Protein AF-0000000083535293 (afdb_homodimer)

Secondary structure (DSSP, 8-state):
----------HHHHHHHHHHHHHTT-HHHHHHHHHHHHHH-TT-HHHHHHHHHHHHHTT-HHHHHHHHHHHHHH-TT-HHHHHHHHHHHHHTT-HHHHHHHHHHHHHH-TT-HHHHHHHHHHHHHTT-HHHHHHHHHHHHHH-TT-HHHHHHHHHHHHHTT-HHHHHHHHHHHHHH-TT-HHHHHHHHHHHHHTT-HHHHHHHHHHHHHH-TT-HHHHHHHHHHHHHTT-HHHHHHHHHHHHHH-TT-HHHHHHHHHHHHHTT-HHHHHHHHHHHHHH-S--HHHHHHHHHHHHHHT-HHHHHHHHHHHHHH-TT-HHHHHHHHHHHHHTT-HHHHHHHHHHHHHH-TT-HHHHHHHHHHHHHTT-HHHHHHHHHHHHHH-TT-HHHHHHHHHHHHHTT-HHHHHHHHHHHHHH-TT-HHHHHHHHHHHHHTT-HHHHHHHHHHHHHH-S--HHHHHHHHHHHHHTT--TTHHHHHHHHHHHHHHHHHTTPPPSS-GGGGGGTT--HHHHHHHHHHHHHHHHT-/----------HHHHHHHHHHHHHTT-HHHHHHHHHHHHHH-TT-HHHHHHHHHHHHHTT-HHHHHHHHHHHHHH-TT-HHHHHHHHHHHHHTT-HHHHHHHHHHHHHH-TT-HHHHHHHHHHHHHTT-HHHHHHHHHHHHHH-TT-HHHHHHHHHHHHHTT-HHHHHHHHHHHHHH-TT-HHHHHHHHHHHHHTT-HHHHHHHHHHHHHH-TT-HHHHHHHHHHHHHTT-HHHHHHHHHHHHHH-TT-HHHHHHHHHHHHHTT-HHHHHHHHHHHHHH-S--HHHHHHHHHHHHHHT-HHHHHHHHHHHHHH-TT-HHHHHHHHHHHHHTT-HHHHHHHHHHHHHH-TT-HHHHHHHHHHHHHTT-HHHHHHHHHHHHHH-TT-HHHHHHHHHHHHHTT-HHHHHHHHHHHHHH-TT-HHHHHHHHHHHHHTT-HHHHHHHHHHHHHH-S--HHHHHHHHHHHHHTT--TTHHHHHHHHHHHHHHHHHTTPPPSS-GGGGGGTT--HHHHHHHHHHHHHHHH--

Foldseek 3Di:
DPPPPVPPCPLVNLLVVLVVCVVVVVLVSSLVSLVVSCVVPVLPLSSLLSNLVSCVVVVVLVSSLVSLVVSCVSPVLQLSSLQSNLSSCVVVVNLVSSLVSLVSSCVSPVQPLVSLQSNLVSCVVVVNLVSSLVSLVSSCVSPVLPLVSLQVSLVSCVVVVVLVSSLVSLVSSCVSPVLPLSSLQSNLVSCVVVVNLVSSLVSLVSSCVSPVLPLVSLQSNLVSCVVVVVLVVSLVSLVSSCVNPVLDLVSLQSNLVSCVVVVVLVSSLVSLVSSCVSPVLDLPSLQVNLVSCVVVVNNVSSLVSLVSSCVSPVLPLSSLQVNLVSCVVVVVLVSSLVSLVSSCVSPVLPLVSLQVNLLSCVLVVVLVSSLVSLVSSCVSPVLPLVSLQVNLVSCVVVVNLVSSLVSLVSSCVSPVLPLSSLQSNLVSCVVVVVLVSSLVSLVSSCVSPVPDLLSLVVNLVSCVVVPPCPCVVVSLVVNQVQLVVCLVVVHQRSDALVCPVVGPHDPVSSVSNPVSVVVSVVVD/DPPPCVVPCDLVNLLVVLVVCVVVVVLVSSLVSLVVSCVVPVLPLSSLLSNLVSCVVVVVLVSSLVSLVVSCVSPVLQLSSLQSNLSSCVVVVNLVSSLVSLVVSCVSPVQPLVSLQSNLVSCVVVVNLVSSLVSLVSSCVSPVLPLVSLQVSLVSCVVVVVLVSSLVSLVSSCVSPVLPLSSLQSNLVSCVVVVNLVSSLVSLVSSCVSPVLPLVSLQSNLVSCVVVVVLVVSLVSLVSSCVNPVLDLVSLQSNLVSCVVVVVLVSSLVSLVSSCVSPVLDLPSLQVNLVSCVVVVNNVSSLVSLVSSCVSPVLPLSSLQVNLVSCVVVVVLVSSLVSLVSSCVSPVLPLVSLQVNLLSCVLVVVLVSSLVSLVSSCVSPVLPLVSLQVNLVSCVVVVNLVSSLVSLVSSCVSPVLPLSSLQSNLVSCVVVVVLVSSLVSLVSSCVSPVPDLLSLVVNLVSCVVVPPCPCVVVSLVVNQVQLVVCLVVLHQRSDALVCPVVGPHDPVSSVSNPVSVVVSVVVD

Solvent-accessible surface area (backbone atoms only — not comparable to full-atom values): 51670 Å² total; per-residue (Å²): 132,80,78,77,75,76,76,74,69,49,71,68,56,42,53,51,49,19,52,52,28,43,75,70,65,39,44,66,64,15,46,54,42,33,51,52,46,32,73,76,37,75,79,42,47,69,46,28,43,50,48,14,50,45,26,46,76,68,66,37,46,67,59,12,41,48,30,15,50,52,26,31,72,76,37,79,72,45,29,66,28,33,31,52,38,12,52,44,29,43,76,71,64,40,43,69,62,11,44,50,26,18,50,50,15,35,71,64,33,78,81,42,46,68,37,24,54,53,34,20,54,44,27,46,76,69,64,38,53,67,62,16,49,51,26,41,51,52,34,35,72,75,42,74,78,45,36,66,59,33,31,50,41,15,52,53,29,43,74,71,66,39,48,70,63,13,44,53,26,19,52,51,20,32,71,73,36,77,75,45,30,64,35,34,28,52,40,13,51,50,28,43,74,70,67,36,55,41,59,14,48,48,25,15,52,50,15,32,70,65,32,82,80,41,49,69,35,25,47,52,36,16,51,53,28,46,74,69,65,40,46,72,61,14,47,54,26,34,50,52,28,33,71,78,43,73,86,42,33,69,55,33,36,52,42,16,51,43,29,44,75,72,65,30,41,63,50,14,41,54,32,21,51,49,14,36,71,72,35,75,92,37,40,67,44,30,32,53,34,16,55,40,31,39,75,73,66,41,48,70,64,15,51,52,27,25,49,49,17,34,70,75,34,78,73,42,35,67,35,32,35,54,47,15,52,53,31,42,76,71,63,40,49,68,60,14,52,52,28,26,51,50,19,38,69,66,38,71,79,40,32,67,43,30,34,54,47,16,53,54,30,40,70,73,64,40,48,69,61,15,49,53,25,23,51,49,17,35,68,68,34,77,78,43,34,66,41,31,32,53,42,12,55,53,30,42,75,68,67,33,56,66,61,15,51,51,23,20,51,49,17,33,70,66,33,78,74,42,30,66,31,33,31,54,48,13,51,52,26,44,75,71,63,39,47,69,60,13,45,51,26,18,50,50,16,35,45,63,35,74,90,38,63,53,39,50,45,52,36,52,52,51,33,55,72,70,67,57,63,90,56,43,69,61,48,48,52,50,50,48,50,50,42,50,50,23,55,72,67,71,40,82,49,63,62,50,59,88,52,41,77,81,46,95,58,53,72,67,50,46,53,49,39,39,51,54,56,47,52,56,57,63,74,91,129,81,78,76,76,74,74,76,72,48,72,66,57,42,52,50,49,20,51,51,27,44,75,70,63,40,42,66,63,15,46,54,41,33,51,53,46,33,72,76,37,76,80,43,48,67,45,27,42,48,48,13,52,44,26,45,77,69,66,36,44,67,59,12,40,47,29,14,50,51,26,32,71,74,36,78,72,44,28,64,27,33,32,51,36,12,51,42,28,42,76,71,65,39,42,69,62,11,45,50,26,18,50,50,16,34,70,64,33,78,81,40,45,67,38,26,53,52,35,17,54,43,27,45,75,70,65,37,53,66,61,16,49,52,27,40,51,52,32,36,71,73,41,74,78,46,36,68,59,35,32,49,43,15,52,52,29,43,73,71,65,39,48,70,63,14,44,51,26,19,53,52,20,32,70,73,36,75,77,47,28,66,33,33,29,53,40,13,49,50,29,44,74,70,68,36,56,42,58,14,48,48,25,15,52,51,14,31,70,64,32,82,78,42,48,68,35,25,47,52,36,16,52,54,27,46,73,70,66,40,46,71,62,15,47,54,27,32,52,52,27,33,72,76,42,73,86,40,31,68,54,33,35,54,43,14,51,45,30,44,76,71,65,30,42,62,49,15,40,54,31,21,51,50,14,36,70,70,35,73,90,37,42,68,43,30,32,51,34,16,54,40,31,41,76,74,64,42,47,70,62,14,51,52,27,24,49,49,18,36,70,74,34,76,75,44,37,65,35,32,35,53,49,15,50,53,30,44,75,71,63,39,50,69,60,15,52,53,28,27,52,51,18,38,69,67,36,71,81,40,32,66,44,30,32,52,47,16,54,53,30,41,71,71,64,40,50,69,63,15,48,53,26,22,49,48,16,34,68,69,34,78,76,44,34,66,40,30,32,53,41,13,54,52,29,40,75,69,68,33,56,66,60,15,50,52,22,20,52,48,17,34,69,66,34,78,75,42,30,66,30,32,30,54,48,13,51,51,26,45,75,71,63,38,47,70,59,13,45,53,26,18,51,51,16,36,44,64,34,75,89,36,63,55,39,50,49,52,35,52,51,51,32,55,72,70,66,58,63,90,57,43,70,63,50,47,51,49,49,48,48,49,41,50,50,24,54,72,67,71,41,83,50,64,62,52,58,87,53,40,78,80,44,97,58,53,73,67,52,47,52,50,39,39,51,52,54,48,51,55,59,63,75,90

Sequence (1048 aa):
MAASVGGVTDSTGLAELAHREYQAGDFEAAERHCMQLWRQEPDNTGVLLLLSSIHFQCRRLDRSAHFSTLAIKQNPMLAEAYSNLGNVYKERGQLQEAIEHYRHALRLKPDFIDGYINLAAALVAAGDMEGAVQAYVSALQYNPDLYCVRSDLGNLLKALGRLEEAKACYLKAIETQPNFAVAWSNLGCVFNAQGEIWLAIHHFEKAVTLDPNFLDAYINLGNVLKEARIFDRAVAAYLRALSLSPNHAVVHGNLACVYYEQGLIDLAIDTYRRAIELQPHFPDAYCNLANALKEKGNVAEAEECYNTALRLCPTHADSLNNLANIKREQGNIEEAVRLYRKALEVFPEFAAAHSNLASVLQQQGKLQEALMHYKEAIRISPTFADAYSNMGNTLKEMQDVQGALQCYTRAIQINPAFADAHSNLASIHKDSGNIPEAIASYRTALKLKPDFPDAYCNLAHCLQIVCDWTDYDERMKKLVSIVADQLEKNRLPSVHPHHSMLYPLSHAFRKAIAERHGNLCLDKMAASVGGVTDSTGLAELAHREYQAGDFEAAERHCMQLWRQEPDNTGVLLLLSSIHFQCRRLDRSAHFSTLAIKQNPMLAEAYSNLGNVYKERGQLQEAIEHYRHALRLKPDFIDGYINLAAALVAAGDMEGAVQAYVSALQYNPDLYCVRSDLGNLLKALGRLEEAKACYLKAIETQPNFAVAWSNLGCVFNAQGEIWLAIHHFEKAVTLDPNFLDAYINLGNVLKEARIFDRAVAAYLRALSLSPNHAVVHGNLACVYYEQGLIDLAIDTYRRAIELQPHFPDAYCNLANALKEKGNVAEAEECYNTALRLCPTHADSLNNLANIKREQGNIEEAVRLYRKALEVFPEFAAAHSNLASVLQQQGKLQEALMHYKEAIRISPTFADAYSNMGNTLKEMQDVQGALQCYTRAIQINPAFADAHSNLASIHKDSGNIPEAIASYRTALKLKPDFPDAYCNLAHCLQIVCDWTDYDERMKKLVSIVADQLEKNRLPSVHPHHSMLYPLSHAFRKAIAERHGNLCLDK

Radius of gyration: 39.17 Å; Cα contacts (8 Å, |Δi|>4): 1488; chains: 2; bounding box: 134×100×91 Å

Nearest PDB structures (foldseek):
  7yeh-assembly1_A  TM=8.806E-01  e=2.283E-52  Homo sapiens
  7yea-assembly1_B  TM=8.647E-01  e=1.183E-51  Homo sapiens
  9gaw-assembly1_P  TM=5.291E-01  e=1.484E-15  Homo sapiens
  5a31-assembly1_F  TM=5.319E-01  e=4.110E-15  Homo sapiens
  8a61-assembly1_H  TM=4.958E-01  e=1.910E-13  Saccharomyces cerevisiae

pLDDT: mean 91.98, std 11.75, range [17.62, 98.81]

Organism: Scyliorhinus torazame (NCBI:txid75743)

InterPro domains:
  IPR011990 Tetratricopeptide-like helical domain superfamily [G3DSA:1.25.40.10] (14-400)
  IPR011990 Tetratricopeptide-like helical domain superfamily [G3DSA:1.25.40.10] (419-524)
  IPR011990 Tetratricopeptide-like helical domain superfamily [SSF48452] (59-184)
  IPR011990 Tetratricopeptide-like helical domain superfamily [SSF48452] (200-482)
  IPR019734 Tetratricopeptide repeat [PF00515] (181-214)
  IPR019734 Tetratricopeptide repeat [PF00515] (249-282)
  IPR019734 Tetratricopeptide repeat [PF13181] (153-179)
  IPR019734 Tetratricopeptide repeat [PF13181] (216-248)
  IPR019734 Tetratricopeptide repeat [PS50005] (79-112)
  IPR019734 Tetratricopeptide repeat [PS50005] (113-146)
  IPR019734 Tetratricopeptide repeat [PS50005] (147-180)
  IPR019734 Tetratricopeptide repeat [PS50005] (181-214)
  IPR019734 Tetratricopeptide repeat [PS50005] (215-248)
  IPR019734 Tetratricopeptide repeat [PS50005] (249-282)
  IPR019734 Tetratricopeptide repeat [PS50005] (283-316)
  IPR019734 Tetratricopeptide repeat [PS50005] (317-350)
  IPR019734 Tetratricopeptide repeat [PS50005] (351-384)
  IPR019734 Tetratricopeptide repeat [PS50005] (385-418)
  IPR019734 Tetratricopeptide repeat [PS50005] (419-452)
  IPR019734 Tetratricopeptide repeat [SM00028] (11-44)

Structure (mmCIF, N/CA/C/O backbone):
data_AF-0000000083535293-model_v1
#
loop_
_entity.id
_entity.type
_entity.pdbx_description
1 polymer 'UDP-N-acetylglucosamine--peptide N-acetylglucosaminyltransferase 110 kDa subunit'
#
loop_
_atom_site.group_PDB
_atom_site.id
_atom_site.type_symbol
_atom_site.label_atom_id
_atom_site.label_alt_id
_atom_site.label_comp_id
_atom_site.label_asym_id
_atom_site.label_entity_id
_atom_site.label_seq_id
_atom_site.pdbx_PDB_ins_code
_atom_site.Cartn_x
_atom_site.Cartn_y
_atom_site.Cartn_z
_atom_site.occupancy
_atom_site.B_iso_or_equiv
_atom_site.auth_seq_id
_atom_site.auth_comp_id
_atom_site.auth_asym_id
_atom_site.auth_atom_id
_atom_site.pdbx_PDB_model_num
ATOM 1 N N . MET A 1 1 ? -62.281 -29.047 -46 1 18.91 1 MET A N 1
ATOM 2 C CA . MET A 1 1 ? -61.406 -30.188 -45.75 1 18.91 1 MET A CA 1
ATOM 3 C C . MET A 1 1 ? -60.062 -29.734 -45.156 1 18.91 1 MET A C 1
ATOM 5 O O . MET A 1 1 ? -59.219 -29.203 -45.875 1 18.91 1 MET A O 1
ATOM 9 N N . ALA A 1 2 ? -60.188 -29.156 -43.906 1 26.91 2 ALA A N 1
ATOM 10 C CA . ALA A 1 2 ? -59.188 -28.656 -42.938 1 26.91 2 ALA A CA 1
ATOM 11 C C . ALA A 1 2 ? -58.062 -29.656 -42.75 1 26.91 2 ALA A C 1
ATOM 13 O O . ALA A 1 2 ? -58.312 -30.812 -42.406 1 26.91 2 ALA A O 1
ATOM 14 N N . ALA A 1 3 ? -57.031 -29.625 -43.656 1 29.36 3 ALA A N 1
ATOM 15 C CA . ALA A 1 3 ? -55.875 -30.531 -43.75 1 29.36 3 ALA A CA 1
ATOM 16 C C . ALA A 1 3 ? -55.312 -30.844 -42.375 1 29.36 3 ALA A C 1
ATOM 18 O O . ALA A 1 3 ? -54.906 -29.938 -41.625 1 29.36 3 ALA A O 1
ATOM 19 N N . SER A 1 4 ? -55.906 -31.781 -41.562 1 30.33 4 SER A N 1
ATOM 20 C CA . SER A 1 4 ? -55.469 -32.219 -40.25 1 30.33 4 SER A CA 1
ATOM 21 C C . SER A 1 4 ? -54 -32.562 -40.25 1 30.33 4 SER A C 1
ATOM 23 O O . SER A 1 4 ? -53.562 -33.562 -40.875 1 30.33 4 SER A O 1
ATOM 25 N N . VAL A 1 5 ? -53.125 -31.656 -40.625 1 35.16 5 VAL A N 1
ATOM 26 C CA . VAL A 1 5 ? -51.688 -31.828 -40.531 1 35.16 5 VAL A CA 1
ATOM 27 C C . VAL A 1 5 ? -51.344 -32.438 -39.188 1 35.16 5 VAL A C 1
ATOM 29 O O . VAL A 1 5 ? -51.562 -31.828 -38.125 1 35.16 5 VAL A O 1
ATOM 32 N N . GLY A 1 6 ? -51.719 -33.719 -38.906 1 35.03 6 GLY A N 1
ATOM 33 C CA . GLY A 1 6 ? -51.25 -34.531 -37.781 1 35.03 6 GLY A CA 1
ATOM 34 C C . GLY A 1 6 ? -49.75 -34.344 -37.5 1 35.03 6 GLY A C 1
ATOM 35 O O . GLY A 1 6 ? -48.906 -34.812 -38.281 1 35.03 6 GLY A O 1
ATOM 36 N N . GLY A 1 7 ? -49.188 -33.219 -37.312 1 37.91 7 GLY A N 1
ATOM 37 C CA . GLY A 1 7 ? -47.812 -32.938 -36.906 1 37.91 7 GLY A CA 1
ATOM 38 C C . GLY A 1 7 ? -47.281 -33.938 -35.906 1 37.91 7 GLY A C 1
ATOM 39 O O . GLY A 1 7 ? -47.5 -33.781 -34.688 1 37.91 7 GLY A O 1
ATOM 40 N N . VAL A 1 8 ? -47.406 -35.281 -36.125 1 41.12 8 VAL A N 1
ATOM 41 C CA . VAL A 1 8 ? -46.719 -36.312 -35.344 1 41.12 8 VAL A CA 1
ATOM 42 C C . VAL A 1 8 ? -45.312 -35.875 -35 1 41.12 8 VAL A C 1
ATOM 44 O O . VAL A 1 8 ? -44.438 -35.875 -35.906 1 41.12 8 VAL A O 1
ATOM 47 N N . THR A 1 9 ? -45 -34.781 -34.312 1 49.72 9 THR A N 1
ATOM 48 C CA . THR A 1 9 ? -43.656 -34.469 -33.844 1 49.72 9 THR A CA 1
ATOM 49 C C . THR A 1 9 ? -42.969 -35.688 -33.25 1 49.72 9 THR A C 1
ATOM 51 O O . THR A 1 9 ? -43.562 -36.344 -32.375 1 49.72 9 THR A O 1
ATOM 54 N N . ASP A 1 10 ? -42.219 -36.531 -33.875 1 68.44 10 ASP A N 1
ATOM 55 C CA . ASP A 1 10 ? -41.406 -37.719 -33.562 1 68.44 10 ASP A CA 1
ATOM 56 C C . ASP A 1 10 ? -40.906 -37.688 -32.125 1 68.44 10 ASP A C 1
ATOM 58 O O . ASP A 1 10 ? -40.781 -36.594 -31.531 1 68.44 10 ASP A O 1
ATOM 62 N N . SER A 1 11 ? -41.219 -38.875 -31.375 1 75.44 11 SER A N 1
ATOM 63 C CA . SER A 1 11 ? -40.875 -39.062 -29.969 1 75.44 11 SER A CA 1
ATOM 64 C C . SER A 1 11 ? -39.5 -38.5 -29.656 1 75.44 11 SER A C 1
ATOM 66 O O . SER A 1 11 ? -39.281 -37.875 -28.609 1 75.44 11 SER A O 1
ATOM 68 N N . THR A 1 12 ? -38.656 -38.656 -30.562 1 79.88 12 THR A N 1
ATOM 69 C CA . THR A 1 12 ? -37.312 -38.156 -30.344 1 79.88 12 THR A CA 1
ATOM 70 C C . THR A 1 12 ? -37.281 -36.625 -30.344 1 79.88 12 THR A C 1
ATOM 72 O O . THR A 1 12 ? -36.594 -36.031 -29.531 1 79.88 12 THR A O 1
ATOM 75 N N . GLY A 1 13 ? -38.031 -36.125 -31.281 1 84.56 13 GLY A N 1
ATOM 76 C CA . GLY A 1 13 ? -38.125 -34.656 -31.344 1 84.56 13 GLY A CA 1
ATOM 77 C C . GLY A 1 13 ? -38.75 -34.062 -30.125 1 84.56 13 GLY A C 1
ATOM 78 O O . GLY A 1 13 ? -38.312 -33.031 -29.625 1 84.56 13 GLY A O 1
ATOM 79 N N . LEU A 1 14 ? -39.75 -34.75 -29.625 1 87.62 14 LEU A N 1
ATOM 80 C CA . LEU A 1 14 ? -40.469 -34.281 -28.453 1 87.62 14 LEU A CA 1
ATOM 81 C C . LEU A 1 14 ? -39.562 -34.344 -27.219 1 87.62 14 LEU A C 1
ATOM 83 O O . LEU A 1 14 ? -39.625 -33.438 -26.375 1 87.62 14 LEU A O 1
ATOM 87 N N . ALA A 1 15 ? -38.844 -35.406 -27.078 1 88.12 15 ALA A N 1
ATOM 88 C CA . ALA A 1 15 ? -37.938 -35.562 -25.969 1 88.12 15 ALA A CA 1
ATOM 89 C C . ALA A 1 15 ? -36.875 -34.438 -25.969 1 88.12 15 ALA A C 1
ATOM 91 O O . ALA A 1 15 ? -36.562 -33.875 -24.922 1 88.12 15 ALA A O 1
ATOM 92 N N . GLU A 1 16 ? -36.375 -34.156 -27.125 1 91.5 16 GLU A N 1
ATOM 93 C CA . GLU A 1 16 ? -35.375 -33.094 -27.266 1 91.5 16 GLU A CA 1
ATOM 94 C C . GLU A 1 16 ? -35.938 -31.734 -26.922 1 91.5 16 GLU A C 1
ATOM 96 O O . GLU A 1 16 ? -35.281 -30.906 -26.297 1 91.5 16 GLU A O 1
ATOM 101 N N . LEU A 1 17 ? -37.094 -31.594 -27.391 1 91.12 17 LEU A N 1
ATOM 102 C CA . LEU A 1 17 ? -37.781 -30.344 -27.094 1 91.12 17 LEU A CA 1
ATOM 103 C C . LEU A 1 17 ? -38 -30.188 -25.594 1 91.12 17 LEU A C 1
ATOM 105 O O . LEU A 1 17 ? -37.75 -29.109 -25.031 1 91.12 17 LEU A O 1
ATOM 109 N N . ALA A 1 18 ? -38.469 -31.188 -24.953 1 92.31 18 ALA A N 1
ATOM 110 C CA . ALA A 1 18 ? -38.688 -31.156 -23.516 1 92.31 18 ALA A CA 1
ATOM 111 C C . ALA A 1 18 ? -37.406 -30.859 -22.75 1 92.31 18 ALA A C 1
ATOM 113 O O . ALA A 1 18 ? -37.406 -30.062 -21.812 1 92.31 18 ALA A O 1
ATOM 114 N N . HIS A 1 19 ? -36.344 -31.484 -23.172 1 92.5 19 HIS A N 1
ATOM 115 C CA . HIS A 1 19 ? -35.031 -31.281 -22.531 1 92.5 19 HIS A CA 1
ATOM 116 C C . HIS A 1 19 ? -34.562 -29.844 -22.703 1 92.5 19 HIS A C 1
ATOM 118 O O . HIS A 1 19 ? -34.031 -29.234 -21.766 1 92.5 19 HIS A O 1
ATOM 124 N N . ARG A 1 20 ? -34.719 -29.312 -23.859 1 93.44 20 ARG A N 1
ATOM 125 C CA . ARG A 1 20 ? -34.344 -27.938 -24.141 1 93.44 20 ARG A CA 1
ATOM 126 C C . ARG A 1 20 ? -35.125 -26.969 -23.281 1 93.44 20 ARG A C 1
ATOM 128 O O . ARG A 1 20 ? -34.594 -25.969 -22.781 1 93.44 20 ARG A O 1
ATOM 135 N N . GLU A 1 21 ? -36.406 -27.297 -23.219 1 93.44 21 GLU A N 1
ATOM 136 C CA . GLU A 1 21 ? -37.281 -26.469 -22.391 1 93.44 21 GLU A CA 1
ATOM 137 C C . GLU A 1 21 ? -36.875 -26.516 -20.922 1 93.44 21 GLU A C 1
ATOM 139 O O . GLU A 1 21 ? -36.875 -25.484 -20.234 1 93.44 21 GLU A O 1
ATOM 144 N N . TYR A 1 22 ? -36.469 -27.625 -20.453 1 93.31 22 TYR A N 1
ATOM 145 C CA . TYR A 1 22 ? -35.969 -27.797 -19.094 1 93.31 22 TYR A CA 1
ATOM 146 C C . TYR A 1 22 ? -34.719 -26.969 -18.875 1 93.31 22 TYR A C 1
ATOM 148 O O . TYR A 1 22 ? -34.594 -26.266 -17.875 1 93.31 22 TYR A O 1
ATOM 156 N N . GLN A 1 23 ? -33.812 -27.016 -19.781 1 92.5 23 GLN A N 1
ATOM 157 C CA . GLN A 1 23 ? -32.562 -26.281 -19.672 1 92.5 23 GLN A CA 1
ATOM 158 C C . GLN A 1 23 ? -32.812 -24.766 -19.719 1 92.5 23 GLN A C 1
ATOM 160 O O . GLN A 1 23 ? -32.062 -24.016 -19.094 1 92.5 23 GLN A O 1
ATOM 165 N N . ALA A 1 24 ? -33.875 -24.453 -20.406 1 92.56 24 ALA A N 1
ATOM 166 C CA . ALA A 1 24 ? -34.219 -23.031 -20.531 1 92.56 24 ALA A CA 1
ATOM 167 C C . ALA A 1 24 ? -35 -22.531 -19.312 1 92.56 24 ALA A C 1
ATOM 169 O O . ALA A 1 24 ? -35.219 -21.328 -19.172 1 92.56 24 ALA A O 1
ATOM 170 N N . GLY A 1 25 ? -35.312 -23.5 -18.484 1 92.62 25 GLY A N 1
ATOM 171 C CA . GLY A 1 25 ? -36 -23.125 -17.266 1 92.62 25 GLY A CA 1
ATOM 172 C C . GLY A 1 25 ? -37.5 -23.094 -17.406 1 92.62 25 GLY A C 1
ATOM 173 O O . GLY A 1 25 ? -38.219 -22.688 -16.484 1 92.62 25 GLY A O 1
ATOM 174 N N . ASP A 1 26 ? -37.938 -23.391 -18.641 1 94.69 26 ASP A N 1
ATOM 175 C CA . ASP A 1 26 ? -39.375 -23.484 -18.859 1 94.69 26 ASP A CA 1
ATOM 176 C C . ASP A 1 26 ? -39.906 -24.828 -18.406 1 94.69 26 ASP A C 1
ATOM 178 O O . ASP A 1 26 ? -40.281 -25.672 -19.234 1 94.69 26 ASP A O 1
ATOM 182 N N . PHE A 1 27 ? -40.156 -25 -17.203 1 95.12 27 PHE A N 1
ATOM 183 C CA . PHE A 1 27 ? -40.469 -26.281 -16.594 1 95.12 27 PHE A CA 1
ATOM 184 C C . PHE A 1 27 ? -41.906 -26.703 -16.922 1 95.12 27 PHE A C 1
ATOM 186 O O . PHE A 1 27 ? -42.219 -27.891 -17.062 1 95.12 27 PHE A O 1
ATOM 193 N N . GLU A 1 28 ? -42.75 -25.75 -17.109 1 94.44 28 GLU A N 1
ATOM 194 C CA . GLU A 1 28 ? -44.156 -26.047 -17.422 1 94.44 28 GLU A CA 1
ATOM 195 C C . GLU A 1 28 ? -44.281 -26.703 -18.797 1 94.44 28 GLU A C 1
ATOM 197 O O . GLU A 1 28 ? -44.938 -27.719 -18.953 1 94.44 28 GLU A O 1
ATOM 202 N N . ALA A 1 29 ? -43.656 -26 -19.719 1 94.69 29 ALA A N 1
ATOM 203 C CA . ALA A 1 29 ? -43.688 -26.562 -21.078 1 94.69 29 ALA A CA 1
ATOM 204 C C . ALA A 1 29 ? -42.969 -27.922 -21.125 1 94.69 29 ALA A C 1
ATOM 206 O O . ALA A 1 29 ? -43.438 -28.844 -21.797 1 94.69 29 ALA A O 1
ATOM 207 N N . ALA A 1 30 ? -41.844 -27.969 -20.391 1 95.94 30 ALA A N 1
ATOM 208 C CA . ALA A 1 30 ? -41.094 -29.219 -20.344 1 95.94 30 ALA A CA 1
ATOM 209 C C . ALA A 1 30 ? -41.938 -30.344 -19.766 1 95.94 30 ALA A C 1
ATOM 211 O O . ALA A 1 30 ? -41.938 -31.469 -20.281 1 95.94 30 ALA A O 1
ATOM 212 N N . GLU A 1 31 ? -42.688 -30.062 -18.672 1 95.12 31 GLU A N 1
ATOM 213 C CA . GLU A 1 31 ? -43.531 -31.078 -18.047 1 95.12 31 GLU A CA 1
ATOM 214 C C . GLU A 1 31 ? -44.625 -31.547 -19.016 1 95.12 31 GLU A C 1
ATOM 216 O O . GLU A 1 31 ? -44.906 -32.75 -19.094 1 95.12 31 GLU A O 1
ATOM 221 N N . ARG A 1 32 ? -45.25 -30.625 -19.766 1 94.5 32 ARG A N 1
ATOM 222 C CA . ARG A 1 32 ? -46.344 -30.953 -20.703 1 94.5 32 ARG A CA 1
ATOM 223 C C . ARG A 1 32 ? -45.844 -31.906 -21.781 1 94.5 32 ARG A C 1
ATOM 225 O O . ARG A 1 32 ? -46.5 -32.938 -22.062 1 94.5 32 ARG A O 1
ATOM 232 N N . HIS A 1 33 ? -44.75 -31.516 -22.297 1 94.88 33 HIS A N 1
ATOM 233 C CA . HIS A 1 33 ? -44.219 -32.344 -23.375 1 94.88 33 HIS A CA 1
ATOM 234 C C . HIS A 1 33 ? -43.719 -33.688 -22.844 1 94.88 33 HIS A C 1
ATOM 236 O O . HIS A 1 33 ? -43.875 -34.719 -23.5 1 94.88 33 HIS A O 1
ATOM 242 N N . CYS A 1 34 ? -43.125 -33.688 -21.641 1 94.88 34 CYS A N 1
ATOM 243 C CA . CYS A 1 34 ? -42.688 -34.938 -21.031 1 94.88 34 CYS A CA 1
ATOM 244 C C . CYS A 1 34 ? -43.875 -35.844 -20.719 1 94.88 34 CYS A C 1
ATOM 246 O O . CYS A 1 34 ? -43.781 -37.062 -20.906 1 94.88 34 CYS A O 1
ATOM 248 N N . MET A 1 35 ? -44.969 -35.25 -20.266 1 94.12 35 MET A N 1
ATOM 249 C CA . MET A 1 35 ? -46.156 -36.031 -19.938 1 94.12 35 MET A CA 1
ATOM 250 C C . MET A 1 35 ? -46.75 -36.656 -21.203 1 94.12 35 MET A C 1
ATOM 252 O O . MET A 1 35 ? -47.188 -37.781 -21.188 1 94.12 35 MET A O 1
ATOM 256 N N . GLN A 1 36 ? -46.719 -35.875 -22.266 1 92.94 36 GLN A N 1
ATOM 257 C CA . GLN A 1 36 ? -47.188 -36.406 -23.547 1 92.94 36 GLN A CA 1
ATOM 258 C C . GLN A 1 36 ? -46.312 -37.594 -23.984 1 92.94 36 GLN A C 1
ATOM 260 O O . GLN A 1 36 ? -46.844 -38.594 -24.422 1 92.94 36 GLN A O 1
ATOM 265 N N . LEU A 1 37 ? -45.094 -37.312 -23.844 1 93.5 37 LEU A N 1
ATOM 266 C CA . LEU A 1 37 ? -44.156 -38.375 -24.219 1 93.5 37 LEU A CA 1
ATOM 267 C C . LEU A 1 37 ? -44.312 -39.594 -23.328 1 93.5 37 LEU A C 1
ATOM 269 O O . LEU A 1 37 ? -44.219 -40.719 -23.812 1 93.5 37 LEU A O 1
ATOM 273 N N . TRP A 1 38 ? -44.5 -39.438 -22.031 1 92.94 38 TRP A N 1
ATOM 274 C CA . TRP A 1 38 ? -44.688 -40.531 -21.094 1 92.94 38 TRP A CA 1
ATOM 275 C C . TRP A 1 38 ? -45.938 -41.344 -21.438 1 92.94 38 TRP A C 1
ATOM 277 O O . TRP A 1 38 ? -45.938 -42.594 -21.297 1 92.94 38 TRP A O 1
ATOM 287 N N . ARG A 1 39 ? -47 -40.688 -21.93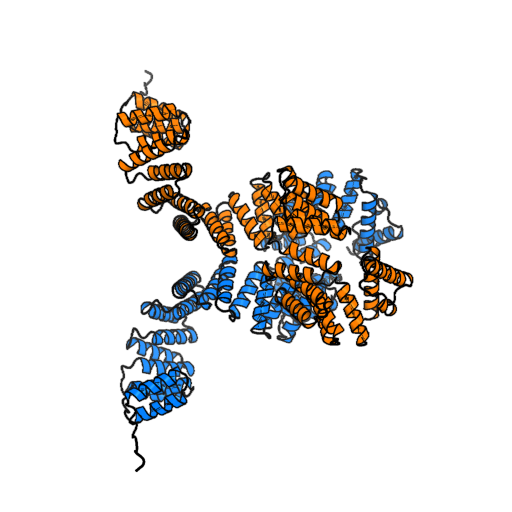8 1 91.94 39 ARG A N 1
ATOM 288 C CA . ARG A 1 39 ? -48.219 -41.375 -22.359 1 91.94 39 ARG A CA 1
ATOM 289 C C . ARG A 1 39 ? -47.969 -42.25 -23.578 1 91.94 39 ARG A C 1
ATOM 291 O O . ARG A 1 39 ? -48.562 -43.344 -23.703 1 91.94 39 ARG A O 1
ATOM 298 N N . GLN A 1 40 ? -47.156 -41.75 -24.391 1 90.88 40 GLN A N 1
ATOM 299 C CA . GLN A 1 40 ? -46.812 -42.469 -25.609 1 90.88 40 GLN A CA 1
ATOM 300 C C . GLN A 1 40 ? -45.875 -43.625 -25.328 1 90.88 40 GLN A C 1
ATOM 302 O O . GLN A 1 40 ? -46 -44.719 -25.906 1 90.88 40 GLN A O 1
ATOM 307 N N . GLU A 1 41 ? -44.969 -43.375 -24.422 1 92.62 41 GLU A N 1
ATOM 308 C CA . GLU A 1 41 ? -43.938 -44.344 -24.031 1 92.62 41 GLU A CA 1
ATOM 309 C C . GLU A 1 41 ? -43.812 -44.438 -22.516 1 92.62 41 GLU A C 1
ATOM 311 O O . GLU A 1 41 ? -42.812 -43.906 -21.969 1 92.62 41 GLU A O 1
ATOM 316 N N . PRO A 1 42 ? -44.625 -45.25 -21.891 1 89.12 42 PRO A N 1
ATOM 317 C CA . PRO A 1 42 ? -44.656 -45.25 -20.422 1 89.12 42 PRO A CA 1
ATOM 318 C C . PRO A 1 42 ? -43.406 -45.844 -19.812 1 89.12 42 PRO A C 1
ATOM 320 O O . PRO A 1 42 ? -43.094 -45.562 -18.656 1 89.12 42 PRO A O 1
ATOM 323 N N . ASP A 1 43 ? -42.625 -46.562 -20.578 1 90.06 43 ASP A N 1
ATOM 324 C CA . ASP A 1 43 ? -41.438 -47.25 -20.031 1 90.06 43 ASP A CA 1
ATOM 325 C C . ASP A 1 43 ? -40.156 -46.469 -20.359 1 90.06 43 ASP A C 1
ATOM 327 O O . ASP A 1 43 ? -39.062 -46.969 -20.109 1 90.06 43 ASP A O 1
ATOM 331 N N . ASN A 1 44 ? -40.344 -45.344 -20.938 1 92.81 44 ASN A N 1
ATOM 332 C CA . ASN A 1 44 ? -39.188 -44.5 -21.266 1 92.81 44 ASN A CA 1
ATOM 333 C C . ASN A 1 44 ? -38.562 -43.875 -20.016 1 92.81 44 ASN A C 1
ATOM 335 O O . ASN A 1 44 ? -39.094 -42.906 -19.469 1 92.81 44 ASN A O 1
ATOM 339 N N . THR A 1 45 ? -37.438 -44.438 -19.547 1 93.94 45 THR A N 1
ATOM 340 C CA . THR A 1 45 ? -36.781 -44.031 -18.312 1 93.94 45 THR A CA 1
ATOM 341 C C . THR A 1 45 ? -36.25 -42.594 -18.438 1 93.94 45 THR A C 1
ATOM 343 O O . THR A 1 45 ? -36.219 -41.844 -17.453 1 93.94 45 THR A O 1
ATOM 346 N N . GLY A 1 46 ? -35.844 -42.188 -19.625 1 93.56 46 GLY A N 1
ATOM 347 C CA . GLY A 1 46 ? -35.375 -40.812 -19.844 1 93.56 46 GLY A CA 1
ATOM 348 C C . GLY A 1 46 ? -36.438 -39.781 -19.531 1 93.56 46 GLY A C 1
ATOM 349 O O . GLY A 1 46 ? -36.156 -38.75 -18.906 1 93.56 46 GLY A O 1
ATOM 350 N N . VAL A 1 47 ? -37.594 -40.125 -19.984 1 94.25 47 VAL A N 1
ATOM 351 C CA . VAL A 1 47 ? -38.719 -39.219 -19.766 1 94.25 47 VAL A CA 1
ATOM 352 C C . VAL A 1 47 ? -39.062 -39.188 -18.281 1 94.25 47 VAL A C 1
ATOM 354 O O . VAL A 1 47 ? -39.344 -38.125 -17.719 1 94.25 47 VAL A O 1
ATOM 357 N N . LEU A 1 48 ? -39.062 -40.344 -17.641 1 95.38 48 LEU A N 1
ATOM 358 C CA . LEU A 1 48 ? -39.344 -40.438 -16.203 1 95.38 48 LEU A CA 1
ATOM 359 C C . LEU A 1 48 ? -38.344 -39.625 -15.398 1 95.38 48 LEU A C 1
ATOM 361 O O . LEU A 1 48 ? -38.719 -38.906 -14.469 1 95.38 48 LEU A O 1
ATOM 365 N N . LEU A 1 49 ? -37.031 -39.75 -15.773 1 95.31 49 LEU A N 1
ATOM 366 C CA . LEU A 1 49 ? -36 -38.969 -15.102 1 95.31 49 LEU A CA 1
ATOM 367 C C . LEU A 1 49 ? -36.219 -37.469 -15.273 1 95.31 49 LEU A C 1
ATOM 369 O O . LEU A 1 49 ? -36.062 -36.719 -14.32 1 95.31 49 LEU A O 1
ATOM 373 N N . LEU A 1 50 ? -36.5 -37.062 -16.469 1 95.38 50 LEU A N 1
ATOM 374 C CA . LEU A 1 50 ? -36.719 -35.656 -16.75 1 95.38 50 LEU A CA 1
ATOM 375 C C . LEU A 1 50 ? -37.938 -35.125 -15.961 1 95.38 50 LEU A C 1
ATOM 377 O O . LEU A 1 50 ? -37.875 -34 -15.438 1 95.38 50 LEU A O 1
ATOM 381 N N . LEU A 1 51 ? -38.969 -35.938 -15.906 1 95.88 51 LEU A N 1
ATOM 382 C CA . LEU A 1 51 ? -40.125 -35.562 -15.117 1 95.88 51 LEU A CA 1
ATOM 383 C C . LEU A 1 51 ? -39.75 -35.406 -13.648 1 95.88 51 LEU A C 1
ATOM 385 O O . LEU A 1 51 ? -40.219 -34.469 -12.992 1 95.88 51 LEU A O 1
ATOM 389 N N . SER A 1 52 ? -38.969 -36.375 -13.188 1 97 52 SER A N 1
ATOM 390 C CA . SER A 1 52 ? -38.5 -36.281 -11.812 1 97 52 SER A CA 1
ATOM 391 C C . SER A 1 52 ? -37.75 -34.969 -11.586 1 97 52 SER A C 1
ATOM 393 O O . SER A 1 52 ? -37.969 -34.281 -10.602 1 97 52 SER A O 1
ATOM 395 N N . SER A 1 53 ? -36.812 -34.594 -12.438 1 95.81 53 SER A N 1
ATOM 396 C CA . SER A 1 53 ? -36 -33.406 -12.328 1 95.81 53 SER A CA 1
ATOM 397 C C . SER A 1 53 ? -36.844 -32.156 -12.406 1 95.81 53 SER A C 1
ATOM 399 O O . SER A 1 53 ? -36.625 -31.172 -11.672 1 95.81 53 SER A O 1
ATOM 401 N N . ILE A 1 54 ? -37.781 -32.094 -13.32 1 96.06 54 ILE A N 1
ATOM 402 C CA . ILE A 1 54 ? -38.688 -30.984 -13.484 1 96.06 54 ILE A CA 1
ATOM 403 C C . ILE A 1 54 ? -39.469 -30.719 -12.188 1 96.06 54 ILE A C 1
ATOM 405 O O . ILE A 1 54 ? -39.5 -29.594 -11.703 1 96.06 54 ILE A O 1
ATOM 409 N N . HIS A 1 55 ? -40 -31.781 -11.633 1 96.25 55 HIS A N 1
ATOM 410 C CA . HIS A 1 55 ? -40.781 -31.656 -10.406 1 96.25 55 HIS A CA 1
ATOM 411 C C . HIS A 1 55 ? -39.906 -31.219 -9.242 1 96.25 55 HIS A C 1
ATOM 413 O O . HIS A 1 55 ? -40.344 -30.484 -8.359 1 96.25 55 HIS A O 1
ATOM 419 N N . PHE A 1 56 ? -38.688 -31.625 -9.164 1 95.56 56 PHE A N 1
ATOM 420 C CA . PHE A 1 56 ? -37.75 -31.203 -8.141 1 95.56 56 PHE A CA 1
ATOM 421 C C . PHE A 1 56 ? -37.5 -29.703 -8.211 1 95.56 56 PHE A C 1
ATOM 423 O O . PHE A 1 56 ? -37.531 -29 -7.195 1 95.56 56 PHE A O 1
ATOM 430 N N . GLN A 1 57 ? -37.281 -29.25 -9.477 1 94.56 57 GLN A N 1
ATOM 431 C CA . GLN A 1 57 ? -37 -27.828 -9.695 1 94.56 57 GLN A CA 1
ATOM 432 C C . GLN A 1 57 ? -38.219 -26.984 -9.305 1 94.56 57 GLN A C 1
ATOM 434 O O . GLN A 1 57 ? -38.062 -25.844 -8.836 1 94.56 57 GLN A O 1
ATOM 439 N N . CYS A 1 58 ? -39.344 -27.594 -9.492 1 95 58 CYS A N 1
ATOM 440 C CA . CYS A 1 58 ? -40.562 -26.906 -9.141 1 95 58 CYS A CA 1
ATOM 441 C C . CYS A 1 58 ? -40.906 -27.109 -7.672 1 95 58 CYS A C 1
ATOM 443 O O . CYS A 1 58 ? -42 -26.734 -7.223 1 95 58 CYS A O 1
ATOM 445 N N . ARG A 1 59 ? -40.156 -27.797 -6.922 1 94.69 59 ARG A N 1
ATOM 446 C CA . ARG A 1 59 ? -40.25 -28.031 -5.48 1 94.69 59 ARG A CA 1
ATOM 447 C C . ARG A 1 59 ? -41.438 -28.938 -5.141 1 94.69 59 ARG A C 1
ATOM 449 O O . ARG A 1 59 ? -42 -28.859 -4.043 1 94.69 59 ARG A O 1
ATOM 456 N N . ARG A 1 60 ? -41.844 -29.641 -6.164 1 96.38 60 ARG A N 1
ATOM 457 C CA . ARG A 1 60 ? -42.812 -30.719 -5.941 1 96.38 60 ARG A CA 1
ATOM 458 C C . ARG A 1 60 ? -42.094 -32.031 -5.621 1 96.38 60 ARG A C 1
ATOM 460 O O . ARG A 1 60 ? -42 -32.906 -6.473 1 96.38 60 ARG A O 1
ATOM 467 N N . LEU A 1 61 ? -41.688 -32.25 -4.457 1 97.38 61 LEU A N 1
ATOM 468 C CA . LEU A 1 61 ? -40.75 -33.281 -4.035 1 97.38 61 LEU A CA 1
ATOM 469 C C . LEU A 1 61 ? -41.406 -34.656 -4.098 1 97.38 61 LEU A C 1
ATOM 471 O O . LEU A 1 61 ? -40.781 -35.625 -4.492 1 97.38 61 LEU A O 1
ATOM 475 N N . ASP A 1 62 ? -42.656 -34.719 -3.762 1 97.25 62 ASP A N 1
ATOM 476 C CA . ASP A 1 62 ? -43.375 -36 -3.775 1 97.25 62 ASP A CA 1
ATOM 477 C C . ASP A 1 62 ? -43.469 -36.562 -5.195 1 97.25 62 ASP A C 1
ATOM 479 O O . ASP A 1 62 ? -43.219 -37.75 -5.422 1 97.25 62 ASP A O 1
ATOM 483 N N . ARG A 1 63 ? -43.844 -35.688 -6.051 1 96.56 63 ARG A N 1
ATOM 484 C CA . ARG A 1 63 ? -43.938 -36.125 -7.441 1 96.56 63 ARG A CA 1
ATOM 485 C C . ARG A 1 63 ? -42.594 -36.5 -8.016 1 96.56 63 ARG A C 1
ATOM 487 O O . ARG A 1 63 ? -42.469 -37.438 -8.781 1 96.56 63 ARG A O 1
ATOM 494 N N . SER A 1 64 ? -41.625 -35.625 -7.664 1 97.88 64 SER A N 1
ATOM 495 C CA . SER A 1 64 ? -40.25 -35.938 -8.102 1 97.88 64 SER A CA 1
ATOM 496 C C . SER A 1 64 ? -39.844 -37.312 -7.621 1 97.88 64 SER A C 1
ATOM 498 O O . SER A 1 64 ? -39.312 -38.125 -8.391 1 97.88 64 SER A O 1
ATOM 500 N N . ALA A 1 65 ? -40.094 -37.656 -6.328 1 97.5 65 ALA A N 1
ATOM 501 C CA . ALA A 1 65 ? -39.781 -38.938 -5.758 1 97.5 65 ALA A CA 1
ATOM 502 C C . ALA A 1 65 ? -40.531 -40.062 -6.473 1 97.5 65 ALA A C 1
ATOM 504 O O . ALA A 1 65 ? -39.969 -41.156 -6.715 1 97.5 65 ALA A O 1
ATOM 505 N N . HIS A 1 66 ? -41.781 -39.781 -6.77 1 96.94 66 HIS A N 1
ATOM 506 C CA . HIS A 1 66 ? -42.625 -40.75 -7.438 1 96.94 66 HIS A CA 1
ATOM 507 C C . HIS A 1 66 ? -42.062 -41.156 -8.789 1 96.94 66 HIS A C 1
ATOM 509 O O . HIS A 1 66 ? -41.906 -42.344 -9.078 1 96.94 66 HIS A O 1
ATOM 515 N N . PHE A 1 67 ? -41.75 -40.156 -9.562 1 96.69 67 PHE A N 1
ATOM 516 C CA . PHE A 1 67 ? -41.281 -40.438 -10.898 1 96.69 67 PHE A CA 1
ATOM 517 C C . PHE A 1 67 ? -39.875 -41.094 -10.836 1 96.69 67 PHE A C 1
ATOM 519 O O . PHE A 1 67 ? -39.562 -41.938 -11.664 1 96.69 67 PHE A O 1
ATOM 526 N N . SER A 1 68 ? -39.031 -40.719 -9.914 1 97.25 68 SER A N 1
ATOM 527 C CA . SER A 1 68 ? -37.75 -41.375 -9.719 1 97.25 68 SER A CA 1
ATOM 528 C C . SER A 1 68 ? -37.938 -42.844 -9.336 1 97.25 68 SER A C 1
ATOM 530 O O . SER A 1 68 ? -37.219 -43.719 -9.852 1 97.25 68 SER A O 1
ATOM 532 N N . THR A 1 69 ? -38.844 -43.062 -8.469 1 96.88 69 THR A N 1
ATOM 533 C CA . THR A 1 69 ? -39.125 -44.438 -8.039 1 96.88 69 THR A CA 1
ATOM 534 C C . THR A 1 69 ? -39.656 -45.281 -9.203 1 96.88 69 THR A C 1
ATOM 536 O O . THR A 1 69 ? -39.281 -46.438 -9.352 1 96.88 69 THR A O 1
ATOM 539 N N . LEU A 1 70 ? -40.531 -44.656 -9.969 1 96.5 70 LEU A N 1
ATOM 540 C CA . LEU A 1 70 ? -41.031 -45.344 -11.156 1 96.5 70 LEU A CA 1
ATOM 541 C C . LEU A 1 70 ? -39.875 -45.688 -12.109 1 96.5 70 LEU A C 1
ATOM 543 O O . LEU A 1 70 ? -39.875 -46.75 -12.695 1 96.5 70 LEU A O 1
ATOM 547 N N . ALA A 1 71 ? -39 -44.719 -12.273 1 96.75 71 ALA A N 1
ATOM 548 C CA . ALA A 1 71 ? -37.844 -44.938 -13.125 1 96.75 71 ALA A CA 1
ATOM 549 C C . ALA A 1 71 ? -37 -46.094 -12.602 1 96.75 71 ALA A C 1
ATOM 551 O O . ALA A 1 71 ? -36.531 -46.938 -13.375 1 96.75 71 ALA A O 1
ATOM 552 N N . ILE A 1 72 ? -36.75 -46.25 -11.297 1 96.5 72 ILE A N 1
ATOM 553 C CA . ILE A 1 72 ? -35.969 -47.312 -10.664 1 96.5 72 ILE A CA 1
ATOM 554 C C . ILE A 1 72 ? -36.656 -48.656 -10.867 1 96.5 72 ILE A C 1
ATOM 556 O O . ILE A 1 72 ? -36 -49.656 -11.117 1 96.5 72 ILE A O 1
ATOM 560 N N . LYS A 1 73 ? -37.969 -48.625 -10.75 1 95.81 73 LYS A N 1
ATOM 561 C CA . LYS A 1 73 ? -38.75 -49.844 -10.961 1 95.81 73 LYS A CA 1
ATOM 562 C C . LYS A 1 73 ? -38.594 -50.375 -12.391 1 95.81 73 LYS A C 1
ATOM 564 O O . LYS A 1 73 ? -38.5 -51.562 -12.625 1 95.81 73 LYS A O 1
ATOM 569 N N . GLN A 1 74 ? -38.594 -49.438 -13.281 1 95.31 74 GLN A N 1
ATOM 570 C CA . GLN A 1 74 ? -38.438 -49.781 -14.688 1 95.31 74 GLN A CA 1
ATOM 571 C C . GLN A 1 74 ? -37.031 -50.25 -15 1 95.31 74 GLN A C 1
ATOM 573 O O . GLN A 1 74 ? -36.812 -51.156 -15.781 1 95.31 74 GLN A O 1
ATOM 578 N N . ASN A 1 75 ? -36.062 -49.562 -14.477 1 96.12 75 ASN A N 1
ATOM 579 C CA . ASN A 1 75 ? -34.625 -49.906 -14.633 1 96.12 75 ASN A CA 1
ATOM 580 C C . ASN A 1 75 ? -33.875 -49.719 -13.328 1 96.12 75 ASN A C 1
ATOM 582 O O . ASN A 1 75 ? -33.375 -48.625 -13.031 1 96.12 75 ASN A O 1
ATOM 586 N N . PRO A 1 76 ? -33.625 -50.75 -12.664 1 95.25 76 PRO A N 1
ATOM 587 C CA . PRO A 1 76 ? -32.969 -50.688 -11.352 1 95.25 76 PRO A CA 1
ATOM 588 C C . PRO A 1 76 ? -31.5 -50.312 -11.453 1 95.25 76 PRO A C 1
ATOM 590 O O . PRO A 1 76 ? -30.875 -50 -10.438 1 95.25 76 PRO A O 1
ATOM 593 N N . MET A 1 77 ? -30.938 -50.219 -12.609 1 95.69 77 MET A N 1
ATOM 594 C CA . MET A 1 77 ? -29.516 -49.906 -12.773 1 95.69 77 MET A CA 1
ATOM 595 C C . MET A 1 77 ? -29.344 -48.438 -13.148 1 95.69 77 MET A C 1
ATOM 597 O O . MET A 1 77 ? -28.234 -48 -13.469 1 95.69 77 MET A O 1
ATOM 601 N N . LEU A 1 78 ? -30.406 -47.75 -13.125 1 95.75 78 LEU A N 1
ATOM 602 C CA . LEU A 1 78 ? -30.375 -46.344 -13.516 1 95.75 78 LEU A CA 1
ATOM 603 C C . LEU A 1 78 ? -29.844 -45.469 -12.383 1 95.75 78 LEU A C 1
ATOM 605 O O . LEU A 1 78 ? -30.609 -45 -11.539 1 95.75 78 LEU A O 1
ATOM 609 N N . ALA A 1 79 ? -28.516 -45.156 -12.344 1 96.94 79 ALA A N 1
ATOM 610 C CA . ALA A 1 79 ? -27.828 -44.406 -11.297 1 96.94 79 ALA A CA 1
ATOM 611 C C . ALA A 1 79 ? -28.484 -43.031 -11.102 1 96.94 79 ALA A C 1
ATOM 613 O O . ALA A 1 79 ? -28.641 -42.594 -9.969 1 96.94 79 ALA A O 1
ATOM 614 N N . GLU A 1 80 ? -28.906 -42.375 -12.188 1 96.69 80 GLU A N 1
ATOM 615 C CA . GLU A 1 80 ? -29.469 -41.031 -12.164 1 96.69 80 GLU A CA 1
ATOM 616 C C . GLU A 1 80 ? -30.75 -41 -11.328 1 96.69 80 GLU A C 1
ATOM 618 O O . GLU A 1 80 ? -31.016 -40 -10.648 1 96.69 80 GLU A O 1
ATOM 623 N N . ALA A 1 81 ? -31.531 -42.031 -11.422 1 97.19 81 ALA A N 1
ATOM 624 C CA . ALA A 1 81 ? -32.781 -42.094 -10.688 1 97.19 81 ALA A CA 1
ATOM 625 C C . ALA A 1 81 ? -32.531 -42.125 -9.18 1 97.19 81 ALA A C 1
ATOM 627 O O . ALA A 1 81 ? -33.25 -41.469 -8.406 1 97.19 81 ALA A O 1
ATOM 628 N N . TYR A 1 82 ? -31.547 -42.906 -8.766 1 97.56 82 TYR A N 1
ATOM 629 C CA . TYR A 1 82 ? -31.172 -42.969 -7.355 1 97.56 82 TYR A CA 1
ATOM 630 C C . TYR A 1 82 ? -30.672 -41.594 -6.871 1 97.56 82 TYR A C 1
ATOM 632 O O . TYR A 1 82 ? -30.984 -41.188 -5.758 1 97.56 82 TYR A O 1
ATOM 640 N N . SER A 1 83 ? -29.844 -40.938 -7.707 1 97.56 83 SER A N 1
ATOM 641 C CA . SER A 1 83 ? -29.359 -39.625 -7.371 1 97.56 83 SER A CA 1
ATOM 642 C C . SER A 1 83 ? -30.5 -38.625 -7.207 1 97.56 83 SER A C 1
ATOM 644 O O . SER A 1 83 ? -30.516 -37.812 -6.27 1 97.56 83 SER A O 1
ATOM 646 N N . ASN A 1 84 ? -31.453 -38.688 -8.172 1 96.75 84 ASN A N 1
ATOM 647 C CA . ASN A 1 84 ? -32.625 -37.812 -8.07 1 96.75 84 ASN A CA 1
ATOM 648 C C . ASN A 1 84 ? -33.406 -38.062 -6.777 1 96.75 84 ASN A C 1
ATOM 650 O O . ASN A 1 84 ? -33.844 -37.125 -6.133 1 96.75 84 ASN A O 1
ATOM 654 N N . LEU A 1 85 ? -33.562 -39.344 -6.43 1 96.88 85 LEU A N 1
ATOM 655 C CA . LEU A 1 85 ? -34.188 -39.656 -5.16 1 96.88 85 LEU A CA 1
ATOM 656 C C . LEU A 1 85 ? -33.375 -39.125 -3.986 1 96.88 85 LEU A C 1
ATOM 658 O O . LEU A 1 85 ? -33.969 -38.625 -3.014 1 96.88 85 LEU A O 1
ATOM 662 N N . GLY A 1 86 ? -32.062 -39.281 -4.074 1 97.62 86 GLY A N 1
ATOM 663 C CA . GLY A 1 86 ? -31.203 -38.656 -3.068 1 97.62 86 GLY A CA 1
ATOM 664 C C . GLY A 1 86 ? -31.438 -37.188 -2.9 1 97.62 86 GLY A C 1
ATOM 665 O O . GLY A 1 86 ? -31.484 -36.688 -1.774 1 97.62 86 GLY A O 1
ATOM 666 N N . ASN A 1 87 ? -31.562 -36.438 -3.994 1 97.12 87 ASN A N 1
ATOM 667 C CA . ASN A 1 87 ? -31.828 -35 -3.963 1 97.12 87 ASN A CA 1
ATOM 668 C C . ASN A 1 87 ? -33.094 -34.656 -3.186 1 97.12 87 ASN A C 1
ATOM 670 O O . ASN A 1 87 ? -33.125 -33.688 -2.42 1 97.12 87 ASN A O 1
ATOM 674 N N . VAL A 1 88 ? -34.062 -35.438 -3.439 1 97.25 88 VAL A N 1
ATOM 675 C CA . VAL A 1 88 ? -35.344 -35.25 -2.76 1 97.25 88 VAL A CA 1
ATOM 676 C C . VAL A 1 88 ? -35.188 -35.438 -1.255 1 97.25 88 VAL A C 1
ATOM 678 O O . VAL A 1 88 ? -35.625 -34.594 -0.466 1 97.25 88 VAL A O 1
ATOM 681 N N . TYR A 1 89 ? -34.5 -36.5 -0.852 1 97.25 89 TYR A N 1
ATOM 682 C CA . TYR A 1 89 ? -34.25 -36.781 0.562 1 97.25 89 TYR A CA 1
ATOM 683 C C . TYR A 1 89 ? -33.406 -35.688 1.19 1 97.25 89 TYR A C 1
ATOM 685 O O . TYR A 1 89 ? -33.656 -35.281 2.328 1 97.25 89 TYR A O 1
ATOM 693 N N . LYS A 1 90 ? -32.438 -35.188 0.515 1 96.75 90 LYS A N 1
ATOM 694 C CA . LYS A 1 90 ? -31.594 -34.094 1.009 1 96.75 90 LYS A CA 1
ATOM 695 C C . LYS A 1 90 ? -32.406 -32.844 1.273 1 96.75 90 LYS A C 1
ATOM 697 O O . LYS A 1 90 ? -32.281 -32.219 2.322 1 96.75 90 LYS A O 1
ATOM 702 N N . GLU A 1 91 ? -33.312 -32.5 0.342 1 95.62 91 GLU A N 1
ATOM 703 C CA . GLU A 1 91 ? -34.156 -31.297 0.467 1 95.62 91 GLU A CA 1
ATOM 704 C C . GLU A 1 91 ? -35.156 -31.438 1.626 1 95.62 91 GLU A C 1
ATOM 706 O O . GLU A 1 91 ? -35.562 -30.453 2.229 1 95.62 91 GLU A O 1
ATOM 711 N N . ARG A 1 92 ? -35.469 -32.719 1.914 1 95.38 92 ARG A N 1
ATOM 712 C CA . ARG A 1 92 ? -36.375 -33 3.025 1 95.38 92 ARG A CA 1
ATOM 713 C C . ARG A 1 92 ? -35.625 -33.031 4.348 1 95.38 92 ARG A C 1
ATOM 715 O O . ARG A 1 92 ? -36.219 -33.219 5.41 1 95.38 92 ARG A O 1
ATOM 722 N N . GLY A 1 93 ? -34.312 -32.875 4.23 1 95.19 93 GLY A N 1
ATOM 723 C CA . GLY A 1 93 ? -33.5 -32.906 5.43 1 95.19 93 GLY A CA 1
ATOM 724 C C . GLY A 1 93 ? -33.125 -34.281 5.883 1 95.19 93 GLY A C 1
ATOM 725 O O . GLY A 1 93 ? -32.531 -34.469 6.953 1 95.19 93 GLY A O 1
ATOM 726 N N . GLN A 1 94 ? -33.531 -35.312 5.137 1 96.88 94 GLN A N 1
ATOM 727 C CA . GLN A 1 94 ? -33.188 -36.688 5.418 1 96.88 94 GLN A CA 1
ATOM 728 C C . GLN A 1 94 ? -31.828 -37.062 4.816 1 96.88 94 GLN A C 1
ATOM 730 O O . GLN A 1 94 ? -31.75 -37.781 3.828 1 96.88 94 GLN A O 1
ATOM 735 N N . LEU A 1 95 ? -30.812 -36.625 5.418 1 97.69 95 LEU A N 1
ATOM 736 C CA . LEU A 1 95 ? -29.469 -36.625 4.859 1 97.69 95 LEU A CA 1
ATOM 737 C C . LEU A 1 95 ? -28.906 -38.031 4.762 1 97.69 95 LEU A C 1
ATOM 739 O O . LEU A 1 95 ? -28.234 -38.375 3.789 1 97.69 95 LEU A O 1
ATOM 743 N N . GLN A 1 96 ? -29.156 -38.906 5.727 1 97.31 96 GLN A N 1
ATOM 744 C CA . GLN A 1 96 ? -28.625 -40.281 5.699 1 97.31 96 GLN A CA 1
ATOM 745 C C . GLN A 1 96 ? -29.188 -41.062 4.527 1 97.31 96 GLN A C 1
ATOM 747 O O . GLN A 1 96 ? -28.469 -41.781 3.836 1 97.31 96 GLN A O 1
ATOM 752 N N . GLU A 1 97 ? -30.484 -40.906 4.398 1 97.31 97 GLU A N 1
ATOM 753 C CA . GLU A 1 97 ? -31.125 -41.562 3.26 1 97.31 97 GLU A CA 1
ATOM 754 C C . GLU A 1 97 ? -30.562 -41.031 1.94 1 97.31 97 GLU A C 1
ATOM 756 O O . GLU A 1 97 ? -30.312 -41.781 1.012 1 97.31 97 GLU A O 1
ATOM 761 N N . ALA A 1 98 ? -30.453 -39.719 1.891 1 98.12 98 ALA A N 1
ATOM 762 C CA . ALA A 1 98 ? -29.891 -39.094 0.687 1 98.12 98 ALA A CA 1
ATOM 763 C C . ALA A 1 98 ? -28.516 -39.688 0.364 1 98.12 98 ALA A C 1
ATOM 765 O O . ALA A 1 98 ? -28.266 -40.094 -0.769 1 98.12 98 ALA A O 1
ATOM 766 N N . ILE A 1 99 ? -27.609 -39.75 1.358 1 98.19 99 ILE A N 1
ATOM 767 C CA . ILE A 1 99 ? -26.25 -40.219 1.207 1 98.19 99 ILE A CA 1
ATOM 768 C C . ILE A 1 99 ? -26.25 -41.656 0.708 1 98.19 99 ILE A C 1
ATOM 770 O O . ILE A 1 99 ? -25.5 -42.031 -0.197 1 98.19 99 ILE A O 1
ATOM 774 N N . GLU A 1 100 ? -27.156 -42.469 1.223 1 97.81 100 GLU A N 1
ATOM 775 C CA . GLU A 1 100 ? -27.25 -43.875 0.818 1 97.81 100 GLU A CA 1
ATOM 776 C C . GLU A 1 100 ? -27.656 -44 -0.649 1 97.81 100 GLU A C 1
ATOM 778 O O . GLU A 1 100 ? -27.125 -44.844 -1.375 1 97.81 100 GLU A O 1
ATOM 783 N N . HIS A 1 101 ? -28.594 -43.188 -0.968 1 97.75 101 HIS A N 1
ATOM 784 C CA . HIS A 1 101 ? -29.031 -43.219 -2.357 1 97.75 101 HIS A CA 1
ATOM 785 C C . HIS A 1 101 ? -27.938 -42.75 -3.301 1 97.75 101 HIS A C 1
ATOM 787 O O . HIS A 1 101 ? -27.75 -43.312 -4.383 1 97.75 101 HIS A O 1
ATOM 793 N N . TYR A 1 102 ? -27.219 -41.688 -2.941 1 98.25 102 TYR A N 1
ATOM 794 C CA . TYR A 1 102 ? -26.109 -41.219 -3.762 1 98.25 102 TYR A CA 1
ATOM 795 C C . TYR A 1 102 ? -25.031 -42.281 -3.883 1 98.25 102 TYR A C 1
ATOM 797 O O . TYR A 1 102 ? -24.516 -42.531 -4.977 1 98.25 102 TYR A O 1
ATOM 805 N N . ARG A 1 103 ? -24.703 -42.969 -2.801 1 97.81 103 ARG A N 1
ATOM 806 C CA . ARG A 1 103 ? -23.688 -44.031 -2.818 1 97.81 103 ARG A CA 1
ATOM 807 C C . ARG A 1 103 ? -24.125 -45.188 -3.713 1 97.81 103 ARG A C 1
ATOM 809 O O . ARG A 1 103 ? -23.297 -45.75 -4.434 1 97.81 103 ARG A O 1
ATOM 816 N N . HIS A 1 104 ? -25.406 -45.469 -3.535 1 97.75 104 HIS A N 1
ATOM 817 C CA . HIS A 1 104 ? -25.922 -46.531 -4.406 1 97.75 104 HIS A CA 1
ATOM 818 C C . HIS A 1 104 ? -25.781 -46.125 -5.875 1 97.75 104 HIS A C 1
ATOM 820 O O . HIS A 1 104 ? -25.391 -46.969 -6.699 1 97.75 104 HIS A O 1
ATOM 826 N N . ALA A 1 105 ? -26.141 -44.906 -6.156 1 97.88 105 ALA A N 1
ATOM 827 C CA . ALA A 1 105 ? -26 -44.438 -7.523 1 97.88 105 ALA A CA 1
ATOM 828 C C . ALA A 1 105 ? -24.547 -44.562 -7.996 1 97.88 105 ALA A C 1
ATOM 830 O O . ALA A 1 105 ? -24.297 -45 -9.125 1 97.88 105 ALA A O 1
ATOM 831 N N . LEU A 1 106 ? -23.609 -44.25 -7.172 1 97.31 106 LEU A N 1
ATOM 832 C CA . LEU A 1 106 ? -22.188 -44.281 -7.516 1 97.31 106 LEU A CA 1
ATOM 833 C C . LEU A 1 106 ? -21.672 -45.688 -7.652 1 97.31 106 LEU A C 1
ATOM 835 O O . LEU A 1 106 ? -20.734 -45.969 -8.406 1 97.31 106 LEU A O 1
ATOM 839 N N . ARG A 1 107 ? -22.25 -46.656 -6.93 1 97.12 107 ARG A N 1
ATOM 840 C CA . ARG A 1 107 ? -21.906 -48.062 -7.105 1 97.12 107 ARG A CA 1
ATOM 841 C C . ARG A 1 107 ? -22.344 -48.562 -8.484 1 97.12 107 ARG A C 1
ATOM 843 O O . ARG A 1 107 ? -21.641 -49.344 -9.102 1 97.12 107 ARG A O 1
ATOM 850 N N . LEU A 1 108 ? -23.469 -48.031 -8.852 1 97.19 108 LEU A N 1
ATOM 851 C CA . LEU A 1 108 ? -24 -48.438 -10.148 1 97.19 108 LEU A CA 1
ATOM 852 C C . LEU A 1 108 ? -23.203 -47.781 -11.281 1 97.19 108 LEU A C 1
ATOM 854 O O . LEU A 1 108 ? -22.969 -48.406 -12.312 1 97.19 108 LEU A O 1
ATOM 858 N N . LYS A 1 109 ? -22.781 -46.562 -11.109 1 97.19 109 LYS A N 1
ATOM 859 C CA . LYS A 1 109 ? -22.031 -45.781 -12.094 1 97.19 109 LYS A CA 1
ATOM 860 C C . LYS A 1 109 ? -20.891 -45 -11.438 1 97.19 109 LYS A C 1
ATOM 862 O O . LYS A 1 109 ? -21.031 -43.844 -11.094 1 97.19 109 LYS A O 1
ATOM 867 N N . PRO A 1 110 ? -19.719 -45.594 -1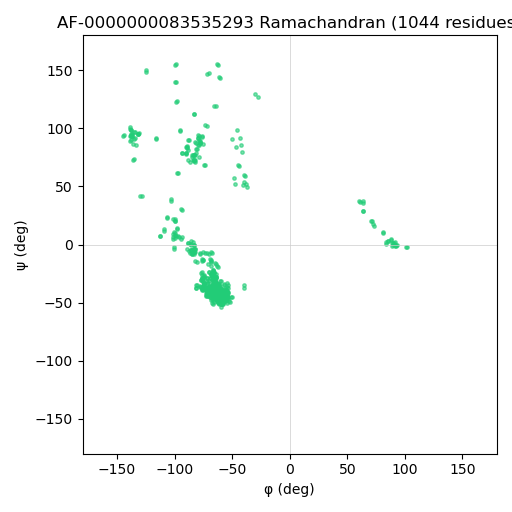1.422 1 95.62 110 PRO A N 1
ATOM 868 C CA . PRO A 1 110 ? -18.594 -45.031 -10.68 1 95.62 110 PRO A CA 1
ATOM 869 C C . PRO A 1 110 ? -18.109 -43.719 -11.273 1 95.62 110 PRO A C 1
ATOM 871 O O . PRO A 1 110 ? -17.469 -42.906 -10.578 1 95.62 110 PRO A O 1
ATOM 874 N N . ASP A 1 111 ? -18.375 -43.438 -12.531 1 96.25 111 ASP A N 1
ATOM 875 C CA . ASP A 1 111 ? -17.891 -42.219 -13.141 1 96.25 111 ASP A CA 1
ATOM 876 C C . ASP A 1 111 ? -18.969 -41.156 -13.188 1 96.25 111 ASP A C 1
ATOM 878 O O . ASP A 1 111 ? -18.922 -40.219 -13.992 1 96.25 111 ASP A O 1
ATOM 882 N N . PHE A 1 112 ? -20.016 -41.312 -12.312 1 96.75 112 PHE A N 1
ATOM 883 C CA . PHE A 1 112 ? -21.141 -40.406 -12.219 1 96.75 112 PHE A CA 1
ATOM 884 C C . PHE A 1 112 ? -20.734 -39.156 -11.445 1 96.75 112 PHE A C 1
ATOM 886 O O . PHE A 1 112 ? -21 -39.031 -10.25 1 96.75 112 PHE A O 1
ATOM 893 N N . ILE A 1 113 ? -20.172 -38.125 -12.133 1 97.19 113 ILE A N 1
ATOM 894 C CA . ILE A 1 113 ? -19.578 -36.938 -11.539 1 97.19 113 ILE A CA 1
ATOM 895 C C . ILE A 1 113 ? -20.625 -36.188 -10.711 1 97.19 113 ILE A C 1
ATOM 897 O O . ILE A 1 113 ? -20.375 -35.844 -9.562 1 97.19 113 ILE A O 1
ATOM 901 N N . ASP A 1 114 ? -21.797 -36.062 -11.273 1 95.81 114 ASP A N 1
ATOM 902 C CA . ASP A 1 114 ? -22.859 -35.344 -10.562 1 95.81 114 ASP A CA 1
ATOM 903 C C . ASP A 1 114 ? -23.203 -36.062 -9.25 1 95.81 114 ASP A C 1
ATOM 905 O O . ASP A 1 114 ? -23.562 -35.406 -8.266 1 95.81 114 ASP A O 1
ATOM 909 N N . GLY A 1 115 ? -23.172 -37.344 -9.359 1 96.69 115 GLY A N 1
ATOM 910 C CA . GLY A 1 115 ? -23.406 -38.125 -8.148 1 96.69 115 GLY A CA 1
ATOM 911 C C . GLY A 1 115 ? -22.438 -37.812 -7.031 1 96.69 115 GLY A C 1
ATOM 912 O O . GLY A 1 115 ? -22.828 -37.688 -5.871 1 96.69 115 GLY A O 1
ATOM 913 N N . TYR A 1 116 ? -21.109 -37.656 -7.371 1 97.69 116 TYR A N 1
ATOM 914 C CA . TYR A 1 116 ? -20.078 -37.312 -6.395 1 97.69 116 TYR A CA 1
ATOM 915 C C . TYR A 1 116 ? -20.312 -35.938 -5.812 1 97.69 116 TYR A C 1
ATOM 917 O O . TYR A 1 116 ? -20.156 -35.719 -4.605 1 97.69 116 TYR A O 1
ATOM 925 N N . ILE A 1 117 ? -20.656 -35 -6.66 1 97.5 117 ILE A N 1
ATOM 926 C CA . ILE A 1 117 ? -20.875 -33.625 -6.242 1 97.5 117 ILE A CA 1
ATOM 927 C C . ILE A 1 117 ? -22.047 -33.562 -5.266 1 97.5 117 ILE A C 1
ATOM 929 O O . ILE A 1 117 ? -21.953 -32.938 -4.211 1 97.5 117 ILE A O 1
ATOM 933 N N . ASN A 1 118 ? -23.125 -34.25 -5.637 1 97.06 118 ASN A N 1
ATOM 934 C CA . ASN A 1 118 ? -24.297 -34.312 -4.766 1 97.06 118 ASN A CA 1
ATOM 935 C C . ASN A 1 118 ? -23.969 -35 -3.436 1 97.06 118 ASN A C 1
ATOM 937 O O . ASN A 1 118 ? -24.422 -34.531 -2.379 1 97.06 118 ASN A O 1
ATOM 941 N N . LEU A 1 119 ? -23.219 -36.062 -3.537 1 97.75 119 LEU A N 1
ATOM 942 C CA . LEU A 1 119 ? -22.797 -36.75 -2.326 1 97.75 119 LEU A CA 1
ATOM 943 C C . LEU A 1 119 ? -21.984 -35.844 -1.425 1 97.75 119 LEU A C 1
ATOM 945 O O . LEU A 1 119 ? -22.234 -35.75 -0.219 1 97.75 119 LEU A O 1
ATOM 949 N N . ALA A 1 120 ? -21.016 -35.125 -1.994 1 97.94 120 ALA A N 1
ATOM 950 C CA . ALA A 1 120 ? -20.172 -34.219 -1.235 1 97.94 120 ALA A CA 1
ATOM 951 C C . ALA A 1 120 ? -21.016 -33.156 -0.506 1 97.94 120 ALA A C 1
ATOM 953 O O . ALA A 1 120 ? -20.812 -32.906 0.685 1 97.94 120 ALA A O 1
ATOM 954 N N . ALA A 1 121 ? -21.953 -32.625 -1.225 1 96.81 121 ALA A N 1
ATOM 955 C CA . ALA A 1 121 ? -22.812 -31.625 -0.634 1 96.81 121 ALA A CA 1
ATOM 956 C C . ALA A 1 121 ? -23.594 -32.188 0.549 1 96.81 121 ALA A C 1
ATOM 958 O O . ALA A 1 121 ? -23.734 -31.531 1.583 1 96.81 121 ALA A O 1
ATOM 959 N N . ALA A 1 122 ? -24.125 -33.344 0.352 1 97.56 122 ALA A N 1
ATOM 960 C CA . ALA A 1 122 ? -24.875 -34 1.421 1 97.56 122 ALA A CA 1
ATOM 961 C C . ALA A 1 122 ? -23.984 -34.281 2.619 1 97.56 122 ALA A C 1
ATOM 963 O O . ALA A 1 122 ? -24.406 -34.156 3.77 1 97.56 122 ALA A O 1
ATOM 964 N N . LEU A 1 123 ? -22.781 -34.719 2.344 1 97.94 123 LEU A N 1
ATOM 965 C CA . LEU A 1 123 ? -21.844 -35.062 3.402 1 97.94 123 LEU A CA 1
ATOM 966 C C . LEU A 1 123 ? -21.453 -33.812 4.191 1 97.94 123 LEU A C 1
ATOM 968 O O . LEU A 1 123 ? -21.344 -33.875 5.418 1 97.94 123 LEU A O 1
ATOM 972 N N . VAL A 1 124 ? -21.234 -32.656 3.551 1 97 124 VAL A N 1
ATOM 973 C CA . VAL A 1 124 ? -20.953 -31.406 4.219 1 97 124 VAL A CA 1
ATOM 974 C C . VAL A 1 124 ? -22.109 -31.031 5.145 1 97 124 VAL A C 1
ATOM 976 O O . VAL A 1 124 ? -21.891 -30.688 6.312 1 97 124 VAL A O 1
ATOM 979 N N . ALA A 1 125 ? -23.328 -31.156 4.621 1 96.31 125 ALA A N 1
ATOM 980 C CA . ALA A 1 125 ? -24.516 -30.828 5.406 1 96.31 125 ALA A CA 1
ATOM 981 C C . ALA A 1 125 ? -24.641 -31.734 6.629 1 96.31 125 ALA A C 1
ATOM 983 O O . ALA A 1 125 ? -25.109 -31.312 7.68 1 96.31 125 ALA A O 1
ATOM 984 N N . ALA A 1 126 ? -24.203 -32.969 6.434 1 96.44 126 ALA A N 1
ATOM 985 C CA . ALA A 1 126 ? -24.266 -33.938 7.512 1 96.44 126 ALA A CA 1
ATOM 986 C C . ALA A 1 126 ? -23.078 -33.781 8.461 1 96.44 126 ALA A C 1
ATOM 988 O O . ALA A 1 126 ? -22.984 -34.5 9.461 1 96.44 126 ALA A O 1
ATOM 989 N N . GLY A 1 127 ? -22.109 -32.906 8.102 1 95.81 127 GLY A N 1
ATOM 990 C CA . GLY A 1 127 ? -20.984 -32.625 8.977 1 95.81 127 GLY A CA 1
ATOM 991 C C . GLY A 1 127 ? -19.797 -33.531 8.719 1 95.81 127 GLY A C 1
ATOM 992 O O . GLY A 1 127 ? -18.797 -33.5 9.445 1 95.81 127 GLY A O 1
ATOM 993 N N . ASP A 1 128 ? -19.922 -34.406 7.738 1 97.19 128 ASP A N 1
ATOM 994 C CA . ASP A 1 128 ? -18.797 -35.281 7.355 1 97.19 128 ASP A CA 1
ATOM 995 C C . ASP A 1 128 ? -17.922 -34.594 6.293 1 97.19 128 ASP A C 1
ATOM 997 O O . ASP A 1 128 ? -18 -34.938 5.113 1 97.19 128 ASP A O 1
ATOM 1001 N N . MET A 1 129 ? -17.031 -33.781 6.715 1 97.5 129 MET A N 1
ATOM 1002 C CA . MET A 1 129 ? -16.219 -32.969 5.812 1 97.5 129 MET A CA 1
ATOM 1003 C C . MET A 1 129 ? -15.188 -33.812 5.098 1 97.5 129 MET A C 1
ATOM 1005 O O . MET A 1 129 ? -14.914 -33.594 3.912 1 97.5 129 MET A O 1
ATOM 1009 N N . GLU A 1 130 ? -14.594 -34.75 5.773 1 97.38 130 GLU A N 1
ATOM 1010 C CA . GLU A 1 130 ? -13.578 -35.625 5.164 1 97.38 130 GLU A CA 1
ATOM 1011 C C . GLU A 1 130 ? -14.18 -36.469 4.059 1 97.38 130 GLU A C 1
ATOM 1013 O O . GLU A 1 130 ? -13.547 -36.688 3.02 1 97.38 130 GLU A O 1
ATOM 1018 N N . GLY A 1 131 ? -15.359 -37.031 4.441 1 97.88 131 GLY A N 1
ATOM 1019 C CA . GLY A 1 131 ? -16.047 -37.781 3.402 1 97.88 131 GLY A CA 1
ATOM 1020 C C . GLY A 1 131 ? -16.328 -36.938 2.16 1 97.88 131 GLY A C 1
ATOM 1021 O O . GLY A 1 131 ? -16.203 -37.438 1.039 1 97.88 131 GLY A O 1
ATOM 1022 N N . ALA A 1 132 ? -16.719 -35.719 2.389 1 98.38 132 ALA A N 1
ATOM 1023 C CA . ALA A 1 132 ? -16.984 -34.812 1.279 1 98.38 132 ALA A CA 1
ATOM 1024 C C . ALA A 1 132 ? -15.727 -34.562 0.455 1 98.38 132 ALA A C 1
ATOM 1026 O O . ALA A 1 132 ? -15.781 -34.5 -0.776 1 98.38 132 ALA A O 1
ATOM 1027 N N . VAL A 1 133 ? -14.578 -34.344 1.086 1 98.5 133 VAL A N 1
ATOM 1028 C CA . VAL A 1 133 ? -13.305 -34.156 0.403 1 98.5 133 VAL A CA 1
ATOM 1029 C C . VAL A 1 133 ? -13.031 -35.312 -0.538 1 98.5 133 VAL A C 1
ATOM 1031 O O . VAL A 1 133 ? -12.703 -35.125 -1.709 1 98.5 133 VAL A O 1
ATOM 1034 N N . GLN A 1 134 ? -13.242 -36.531 -0.015 1 98.06 134 GLN A N 1
ATOM 1035 C CA . GLN A 1 134 ? -12.984 -37.719 -0.81 1 98.06 134 GLN A CA 1
ATOM 1036 C C . GLN A 1 134 ? -13.906 -37.781 -2.025 1 98.06 134 GLN A C 1
ATOM 1038 O O . GLN A 1 134 ? -13.492 -38.219 -3.104 1 98.06 134 GLN A O 1
ATOM 1043 N N . ALA A 1 135 ? -15.141 -37.406 -1.773 1 98.06 135 ALA A N 1
ATOM 1044 C CA . ALA A 1 135 ? -16.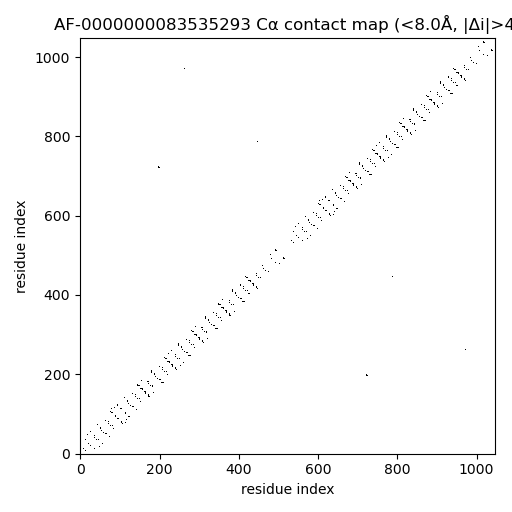094 -37.406 -2.879 1 98.06 135 ALA A CA 1
ATOM 1045 C C . ALA A 1 135 ? -15.656 -36.438 -3.977 1 98.06 135 ALA A C 1
ATOM 1047 O O . ALA A 1 135 ? -15.664 -36.781 -5.16 1 98.06 135 ALA A O 1
ATOM 1048 N N . TYR A 1 136 ? -15.258 -35.219 -3.604 1 98.31 136 TYR A N 1
ATOM 1049 C CA . TYR A 1 136 ? -14.781 -34.219 -4.574 1 98.31 136 TYR A CA 1
ATOM 1050 C C . TYR A 1 136 ? -13.531 -34.719 -5.285 1 98.31 136 TYR A C 1
ATOM 1052 O O . TYR A 1 136 ? -13.398 -34.594 -6.5 1 98.31 136 TYR A O 1
ATOM 1060 N N . VAL A 1 137 ? -12.586 -35.312 -4.539 1 98.19 137 VAL A N 1
ATOM 1061 C CA . VAL A 1 137 ? -11.344 -35.844 -5.109 1 98.19 137 VAL A CA 1
ATOM 1062 C C . VAL A 1 137 ? -11.664 -36.906 -6.156 1 98.19 137 VAL A C 1
ATOM 1064 O O . VAL A 1 137 ? -11.07 -36.906 -7.234 1 98.19 137 VAL A O 1
ATOM 1067 N N . SER A 1 138 ? -12.625 -37.781 -5.789 1 97.88 138 SER A N 1
ATOM 1068 C CA . SER A 1 138 ? -13.031 -38.812 -6.727 1 97.88 138 SER A CA 1
ATOM 1069 C C . SER A 1 138 ? -13.594 -38.219 -8.008 1 97.88 138 SER A C 1
ATOM 1071 O O . SER A 1 138 ? -13.266 -38.688 -9.109 1 97.88 138 SER A O 1
ATOM 1073 N N . ALA A 1 139 ? -14.461 -37.219 -7.84 1 97.75 139 ALA A N 1
ATOM 1074 C CA . ALA A 1 139 ? -15.016 -36.562 -9.008 1 97.75 139 ALA A CA 1
ATOM 1075 C C . ALA A 1 139 ? -13.898 -36 -9.898 1 97.75 139 ALA A C 1
ATOM 1077 O O . ALA A 1 139 ? -13.938 -36.125 -11.117 1 97.75 139 ALA A O 1
ATOM 1078 N N . LEU A 1 140 ? -12.883 -35.438 -9.312 1 97.88 140 LEU A N 1
ATOM 1079 C CA . LEU A 1 140 ? -11.805 -34.75 -10.031 1 97.88 140 LEU A CA 1
ATOM 1080 C C . LEU A 1 140 ? -10.852 -35.781 -10.648 1 97.88 140 LEU A C 1
ATOM 1082 O O . LEU A 1 140 ? -10.117 -35.469 -11.586 1 97.88 140 LEU A O 1
ATOM 1086 N N . GLN A 1 141 ? -10.773 -36.969 -10.109 1 97.56 141 GLN A N 1
ATOM 1087 C CA . GLN A 1 141 ? -9.992 -38.062 -10.727 1 97.56 141 GLN A CA 1
ATOM 1088 C C . GLN A 1 141 ? -10.57 -38.438 -12.078 1 97.56 141 GLN A C 1
ATOM 1090 O O . GLN A 1 141 ? -9.828 -38.75 -13.016 1 97.56 141 GLN A O 1
ATOM 1095 N N . TYR A 1 142 ? -11.891 -38.438 -12.078 1 96.75 142 TYR A N 1
ATOM 1096 C CA . TYR A 1 142 ? -12.562 -38.781 -13.32 1 96.75 142 TYR A CA 1
ATOM 1097 C C . TYR A 1 142 ? -12.492 -37.625 -14.32 1 96.75 142 TYR A C 1
ATOM 1099 O O . TYR A 1 142 ? -12.352 -37.875 -15.523 1 96.75 142 TYR A O 1
ATOM 1107 N N . ASN A 1 143 ? -12.617 -36.438 -13.891 1 97.12 143 ASN A N 1
ATOM 1108 C CA . ASN A 1 143 ? -12.469 -35.25 -14.727 1 97.12 143 ASN A CA 1
ATOM 1109 C C . ASN A 1 143 ? -11.68 -34.156 -14.016 1 97.12 143 ASN A C 1
ATOM 1111 O O . ASN A 1 143 ? -12.258 -33.344 -13.281 1 97.12 143 ASN A O 1
ATOM 1115 N N . PRO A 1 144 ? -10.414 -34.031 -14.297 1 96.44 144 PRO A N 1
ATOM 1116 C CA . PRO A 1 144 ? -9.539 -33.094 -13.586 1 96.44 144 PRO A CA 1
ATOM 1117 C C . PRO A 1 144 ? -9.773 -31.656 -14.008 1 96.44 144 PRO A C 1
ATOM 1119 O O . PRO A 1 144 ? -9.25 -30.734 -13.383 1 96.44 144 PRO A O 1
ATOM 1122 N N . ASP A 1 145 ? -10.602 -31.406 -15.016 1 96.62 145 ASP A N 1
ATOM 1123 C CA . ASP A 1 145 ? -10.719 -30.062 -15.562 1 96.62 145 ASP A CA 1
ATOM 1124 C C . ASP A 1 145 ? -11.969 -29.359 -15.031 1 96.62 145 ASP A C 1
ATOM 1126 O O . ASP A 1 145 ? -12.344 -28.297 -15.523 1 96.62 145 ASP A O 1
ATOM 1130 N N . LEU A 1 146 ? -12.57 -30 -14.031 1 97.31 146 LEU A N 1
ATOM 1131 C CA . LEU A 1 146 ? -13.734 -29.375 -13.406 1 97.31 146 LEU A CA 1
ATOM 1132 C C . LEU A 1 146 ? -13.297 -28.297 -12.422 1 97.31 146 LEU A C 1
ATOM 1134 O O . LEU A 1 146 ? -13.227 -28.547 -11.211 1 97.31 146 LEU A O 1
ATOM 1138 N N . TYR A 1 147 ? -13.07 -27.078 -12.914 1 97.31 147 TYR A N 1
ATOM 1139 C CA . TYR A 1 147 ? -12.469 -26.016 -12.117 1 97.31 147 TYR A CA 1
ATOM 1140 C C . TYR A 1 147 ? -13.406 -25.578 -11 1 97.31 147 TYR A C 1
ATOM 1142 O O . TYR A 1 147 ? -12.961 -25.219 -9.906 1 97.31 147 TYR A O 1
ATOM 1150 N N . CYS A 1 148 ? -14.719 -25.656 -11.18 1 97.25 148 CYS A N 1
ATOM 1151 C CA . CYS A 1 148 ? -15.672 -25.281 -10.141 1 97.25 148 CYS A CA 1
ATOM 1152 C C . CYS A 1 148 ? -15.609 -26.266 -8.969 1 97.25 148 CYS A C 1
ATOM 1154 O O . CYS A 1 148 ? -15.602 -25.844 -7.809 1 97.25 148 CYS A O 1
ATOM 1156 N N . VAL A 1 149 ? -15.625 -27.547 -9.344 1 97.62 149 VAL A N 1
ATOM 1157 C CA . VAL A 1 149 ? -15.555 -28.594 -8.328 1 97.62 149 VAL A CA 1
ATOM 1158 C C . VAL A 1 149 ? -14.234 -28.484 -7.566 1 97.62 149 VAL A C 1
ATOM 1160 O O . VAL A 1 149 ? -14.203 -28.656 -6.348 1 97.62 149 VAL A O 1
ATOM 1163 N N . ARG A 1 150 ? -13.188 -28.188 -8.312 1 98.06 150 ARG A N 1
ATOM 1164 C CA . ARG A 1 150 ? -11.875 -28 -7.703 1 98.06 150 ARG A CA 1
ATOM 1165 C C . ARG A 1 150 ? -11.898 -26.844 -6.707 1 98.06 150 ARG A C 1
ATOM 1167 O O . ARG A 1 150 ? -11.32 -26.938 -5.621 1 98.06 150 ARG A O 1
ATOM 1174 N N . SER A 1 151 ? -12.453 -25.781 -7.078 1 98.19 151 SER A N 1
ATOM 1175 C CA . SER A 1 151 ? -12.594 -24.625 -6.191 1 98.19 151 SER A CA 1
ATOM 1176 C C . SER A 1 151 ? -13.406 -24.984 -4.949 1 98.19 151 SER A C 1
ATOM 1178 O O . SER A 1 151 ? -13.055 -24.578 -3.84 1 98.19 151 SER A O 1
ATOM 1180 N N . ASP A 1 152 ? -14.469 -25.75 -5.164 1 97.56 152 ASP A N 1
ATOM 1181 C CA . ASP A 1 152 ? -15.281 -26.188 -4.035 1 97.56 152 ASP A CA 1
ATOM 1182 C C . ASP A 1 152 ? -14.469 -27.047 -3.076 1 97.56 152 ASP A C 1
ATOM 1184 O O . ASP A 1 152 ? -14.594 -26.938 -1.857 1 97.56 152 ASP A O 1
ATOM 1188 N N . LEU A 1 153 ? -13.742 -27.938 -3.689 1 98.38 153 LEU A N 1
ATOM 1189 C CA . LEU A 1 153 ? -12.828 -28.734 -2.871 1 98.38 153 LEU A CA 1
ATOM 1190 C C . LEU A 1 153 ? -11.891 -27.828 -2.074 1 98.38 153 LEU A C 1
ATOM 1192 O O . LEU A 1 153 ? -11.664 -28.047 -0.883 1 98.38 153 LEU A O 1
ATOM 1196 N N . GLY A 1 154 ? -11.312 -26.797 -2.734 1 98.56 154 GLY A N 1
ATOM 1197 C CA . GLY A 1 154 ? -10.477 -25.828 -2.041 1 98.56 154 GLY A CA 1
ATOM 1198 C C . GLY A 1 154 ? -11.172 -25.188 -0.857 1 98.56 154 GLY A C 1
ATOM 1199 O O . GLY A 1 154 ? -10.578 -25.047 0.214 1 98.56 154 GLY A O 1
ATOM 1200 N N . ASN A 1 155 ? -12.414 -24.797 -1.045 1 97.94 155 ASN A N 1
ATOM 1201 C CA . ASN A 1 155 ? -13.188 -24.172 0.028 1 97.94 155 ASN A CA 1
ATOM 1202 C C . ASN A 1 155 ? -13.297 -25.094 1.236 1 97.94 155 ASN A C 1
ATOM 1204 O O . ASN A 1 155 ? -13.164 -24.656 2.379 1 97.94 155 ASN A O 1
ATOM 1208 N N . LEU A 1 156 ? -13.625 -26.328 0.933 1 97.75 156 LEU A N 1
ATOM 1209 C CA . LEU A 1 156 ? -13.758 -27.312 1.994 1 97.75 156 LEU A CA 1
ATOM 1210 C C . LEU A 1 156 ? -12.438 -27.5 2.736 1 97.75 156 LEU A C 1
ATOM 1212 O O . LEU A 1 156 ? -12.414 -27.562 3.967 1 97.75 156 LEU A O 1
ATOM 1216 N N . LEU A 1 157 ? -11.367 -27.609 1.99 1 98.38 157 LEU A N 1
ATOM 1217 C CA . LEU A 1 157 ? -10.039 -27.766 2.576 1 98.38 157 LEU A CA 1
ATOM 1218 C C . LEU A 1 157 ? -9.664 -26.562 3.418 1 98.38 157 LEU A C 1
ATOM 1220 O O . LEU A 1 157 ? -9.086 -26.703 4.496 1 98.38 157 LEU A O 1
ATOM 1224 N N . LYS A 1 158 ? -9.961 -25.391 2.939 1 97.56 158 LYS A N 1
ATOM 1225 C CA . LYS A 1 158 ? -9.742 -24.156 3.695 1 97.56 158 LYS A CA 1
ATOM 1226 C C . LYS A 1 158 ? -10.5 -24.188 5.02 1 97.56 158 LYS A C 1
ATOM 1228 O O . LYS A 1 158 ? -9.945 -23.828 6.062 1 97.56 158 LYS A O 1
ATOM 1233 N N . ALA A 1 159 ? -11.711 -24.656 5.004 1 96.38 159 ALA A N 1
ATOM 1234 C CA . ALA A 1 159 ? -12.539 -24.75 6.207 1 96.38 159 ALA A CA 1
ATOM 1235 C C . ALA A 1 159 ? -11.938 -25.734 7.207 1 96.38 159 ALA A C 1
ATOM 1237 O O . ALA A 1 159 ? -12.102 -25.578 8.422 1 96.38 159 ALA A O 1
ATOM 1238 N N . LEU A 1 160 ? -11.289 -26.734 6.68 1 97.19 160 LEU A N 1
ATOM 1239 C CA . LEU A 1 160 ? -10.664 -27.766 7.508 1 97.19 160 LEU A CA 1
ATOM 1240 C C . LEU A 1 160 ? -9.297 -27.297 8.008 1 97.19 160 LEU A C 1
ATOM 1242 O O . LEU A 1 160 ? -8.617 -28.031 8.734 1 97.19 160 LEU A O 1
ATOM 1246 N N . GLY A 1 161 ? -8.852 -26.109 7.566 1 96.81 161 GLY A N 1
ATOM 1247 C CA . GLY A 1 161 ? -7.578 -25.547 8 1 96.81 161 GLY A CA 1
ATOM 1248 C C . GLY A 1 161 ? -6.402 -26.047 7.172 1 96.81 161 GLY A C 1
ATOM 1249 O O . GLY A 1 161 ? -5.246 -25.766 7.5 1 96.81 161 GLY A O 1
ATOM 1250 N N . ARG A 1 162 ? -6.707 -26.844 6.164 1 97.94 162 ARG A N 1
ATOM 1251 C CA . ARG A 1 162 ? -5.66 -27.312 5.27 1 97.94 162 ARG A CA 1
ATOM 1252 C C . ARG A 1 162 ? -5.359 -26.297 4.18 1 97.94 162 ARG A C 1
ATOM 1254 O O . ARG A 1 162 ? -5.676 -26.516 3.008 1 97.94 162 ARG A O 1
ATOM 1261 N N . LEU A 1 163 ? -4.73 -25.234 4.492 1 98.25 163 LEU A N 1
ATOM 1262 C CA . LEU A 1 163 ? -4.574 -24.047 3.658 1 98.25 163 LEU A CA 1
ATOM 1263 C C . LEU A 1 163 ? -3.695 -24.344 2.447 1 98.25 163 LEU A C 1
ATOM 1265 O O . LEU A 1 163 ? -3.957 -23.859 1.349 1 98.25 163 LEU A O 1
ATOM 1269 N N . GLU A 1 164 ? -2.605 -25.141 2.566 1 98.12 164 GLU A N 1
ATOM 1270 C CA . GLU A 1 164 ? -1.709 -25.438 1.452 1 98.12 164 GLU A CA 1
ATOM 1271 C C . GLU A 1 164 ? -2.416 -26.25 0.372 1 98.12 164 GLU A C 1
ATOM 1273 O O . GLU A 1 164 ? -2.232 -26 -0.821 1 98.12 164 GLU A O 1
ATOM 1278 N N . GLU A 1 165 ? -3.182 -27.219 0.862 1 98.25 165 GLU A N 1
ATOM 1279 C CA . GLU A 1 165 ? -3.945 -28 -0.097 1 98.25 165 GLU A CA 1
ATOM 1280 C C . GLU A 1 165 ? -5.008 -27.156 -0.791 1 98.25 165 GLU A C 1
ATOM 1282 O O . GLU A 1 165 ? -5.258 -27.312 -1.987 1 98.25 165 GLU A O 1
ATOM 1287 N N . ALA A 1 166 ? -5.703 -26.297 0.011 1 98.62 166 ALA A N 1
ATOM 1288 C CA . ALA A 1 166 ? -6.684 -25.391 -0.569 1 98.62 166 ALA A CA 1
ATOM 1289 C C . ALA A 1 166 ? -6.043 -24.5 -1.627 1 98.62 166 ALA A C 1
ATOM 1291 O O . ALA A 1 166 ? -6.586 -24.328 -2.723 1 98.62 166 ALA A O 1
ATOM 1292 N N . LYS A 1 167 ? -4.906 -23.922 -1.271 1 98.5 167 LYS A N 1
ATOM 1293 C CA . LYS A 1 167 ? -4.141 -23.094 -2.191 1 98.5 167 LYS A CA 1
ATOM 1294 C C . LYS A 1 167 ? -3.881 -23.812 -3.508 1 98.5 167 LYS A C 1
ATOM 1296 O O . LYS A 1 167 ? -4.082 -23.25 -4.586 1 98.5 167 LYS A O 1
ATOM 1301 N N . ALA A 1 168 ? -3.389 -25.078 -3.426 1 98.31 168 ALA A N 1
ATOM 1302 C CA . ALA A 1 168 ? -3.1 -25.875 -4.613 1 98.31 168 ALA A CA 1
ATOM 1303 C C . ALA A 1 168 ? -4.348 -26.047 -5.477 1 98.31 168 ALA A C 1
ATOM 1305 O O . ALA A 1 168 ? -4.27 -26.016 -6.707 1 98.31 168 ALA A O 1
ATOM 1306 N N . CYS A 1 169 ? -5.496 -26.234 -4.848 1 98.56 169 CYS A N 1
ATOM 1307 C CA . CYS A 1 169 ? -6.758 -26.375 -5.562 1 98.56 169 CYS A CA 1
ATOM 1308 C C . CYS A 1 169 ? -7.098 -25.109 -6.332 1 98.56 169 CYS A C 1
ATOM 1310 O O . CYS A 1 169 ? -7.426 -25.172 -7.52 1 98.56 169 CYS A O 1
ATOM 1312 N N . TYR A 1 170 ? -7.004 -23.953 -5.668 1 98.69 170 TYR A N 1
ATOM 1313 C CA . TYR A 1 170 ? -7.348 -22.688 -6.316 1 98.69 170 TYR A CA 1
ATOM 1314 C C . TYR A 1 170 ? -6.383 -22.375 -7.453 1 98.69 170 TYR A C 1
ATOM 1316 O O . TYR A 1 170 ? -6.797 -21.906 -8.516 1 98.69 170 TYR A O 1
ATOM 1324 N N . LEU A 1 171 ? -5.043 -22.641 -7.227 1 98.25 171 LEU A N 1
ATOM 1325 C CA . LEU A 1 171 ? -4.051 -22.422 -8.273 1 98.25 171 LEU A CA 1
ATOM 1326 C C . LEU A 1 171 ? -4.371 -23.25 -9.516 1 98.25 171 LEU A C 1
ATOM 1328 O O . LEU A 1 171 ? -4.309 -22.734 -10.633 1 98.25 171 LEU A O 1
ATOM 1332 N N . LYS A 1 172 ? -4.695 -24.531 -9.312 1 98.31 172 LYS A N 1
ATOM 1333 C CA . LYS A 1 172 ? -5.043 -25.391 -10.43 1 98.31 172 LYS A CA 1
ATOM 1334 C C . LYS A 1 172 ? -6.328 -24.938 -11.109 1 98.31 172 LYS A C 1
ATOM 1336 O O . LYS A 1 172 ? -6.453 -25.031 -12.336 1 98.31 172 LYS A O 1
ATOM 1341 N N . ALA A 1 173 ? -7.309 -24.484 -10.312 1 98.44 173 ALA A N 1
ATOM 1342 C CA . ALA A 1 173 ? -8.547 -23.953 -10.883 1 98.44 173 ALA A CA 1
ATOM 1343 C C . ALA A 1 173 ? -8.266 -22.75 -11.773 1 98.44 173 ALA A C 1
ATOM 1345 O O . ALA A 1 173 ? -8.812 -22.625 -12.867 1 98.44 173 ALA A O 1
ATOM 1346 N N . ILE A 1 174 ? -7.359 -21.875 -11.367 1 98.19 174 ILE A N 1
ATOM 1347 C CA . ILE A 1 174 ? -6.992 -20.672 -12.117 1 98.19 174 ILE A CA 1
ATOM 1348 C C . ILE A 1 174 ? -6.246 -21.062 -13.391 1 98.19 174 ILE A C 1
ATOM 1350 O O . ILE A 1 174 ? -6.445 -20.469 -14.445 1 98.19 174 ILE A O 1
ATOM 1354 N N . GLU A 1 175 ? -5.371 -22.062 -13.25 1 97.5 175 GLU A N 1
ATOM 1355 C CA . GLU A 1 175 ? -4.656 -22.562 -14.422 1 97.5 175 GLU A CA 1
ATOM 1356 C C . GLU A 1 175 ? -5.629 -23.078 -15.484 1 97.5 175 GLU A C 1
ATOM 1358 O O . GLU A 1 175 ? -5.434 -22.844 -16.672 1 97.5 175 GLU A O 1
ATOM 1363 N N . THR A 1 176 ? -6.648 -23.797 -15 1 97.94 176 THR A N 1
ATOM 1364 C CA . THR A 1 176 ? -7.645 -24.375 -15.898 1 97.94 176 THR A CA 1
ATOM 1365 C C . THR A 1 176 ? -8.555 -23.297 -16.469 1 97.94 176 THR A C 1
ATOM 1367 O O . THR A 1 176 ? -8.914 -23.344 -17.641 1 97.94 176 THR A O 1
ATOM 1370 N N . GLN A 1 177 ? -8.969 -22.359 -15.633 1 97.81 177 GLN A N 1
ATOM 1371 C CA . GLN A 1 177 ? -9.828 -21.25 -16.031 1 97.81 177 GLN A CA 1
ATOM 1372 C C . GLN A 1 177 ? -9.359 -19.938 -15.414 1 97.81 177 GLN A C 1
ATOM 1374 O O . GLN A 1 177 ? -9.898 -19.5 -14.406 1 97.81 177 GLN A O 1
ATOM 1379 N N . PRO A 1 178 ? -8.516 -19.188 -16.188 1 97.69 178 PRO A N 1
ATOM 1380 C CA . PRO A 1 178 ? -7.887 -17.984 -15.625 1 97.69 178 PRO A CA 1
ATOM 1381 C C . PRO A 1 178 ? -8.891 -16.875 -15.367 1 97.69 178 PRO A C 1
ATOM 1383 O O . PRO A 1 178 ? -8.602 -15.93 -14.625 1 97.69 178 PRO A O 1
ATOM 1386 N N . ASN A 1 179 ? -10.109 -16.938 -15.914 1 97.69 179 ASN A N 1
ATOM 1387 C CA . ASN A 1 179 ? -11.094 -15.867 -15.75 1 97.69 179 ASN A CA 1
ATOM 1388 C C . ASN A 1 179 ? -12.109 -16.203 -14.656 1 97.69 179 ASN A C 1
ATOM 1390 O O . ASN A 1 179 ? -13.125 -15.531 -14.516 1 97.69 179 ASN A O 1
ATOM 1394 N N . PHE A 1 180 ? -11.844 -17.312 -13.914 1 97.88 180 PHE A N 1
ATOM 1395 C CA . PHE A 1 180 ? -12.703 -17.734 -12.82 1 97.88 180 PHE A CA 1
ATOM 1396 C C . PHE A 1 180 ? -12.445 -16.891 -11.57 1 97.88 180 PHE A C 1
ATOM 1398 O O . PHE A 1 180 ? -11.656 -17.281 -10.711 1 97.88 180 PHE A O 1
ATOM 1405 N N . ALA A 1 181 ? -13.133 -15.727 -11.352 1 98.5 181 ALA A N 1
ATOM 1406 C CA . ALA A 1 181 ? -12.914 -14.711 -10.32 1 98.5 181 ALA A CA 1
ATOM 1407 C C . ALA A 1 181 ? -12.984 -15.32 -8.922 1 98.5 181 ALA A C 1
ATOM 1409 O O . ALA A 1 181 ? -12.234 -14.922 -8.031 1 98.5 181 ALA A O 1
ATOM 1410 N N . VAL A 1 182 ? -13.82 -16.281 -8.773 1 98.38 182 VAL A N 1
ATOM 1411 C CA . VAL A 1 182 ? -14.062 -16.875 -7.465 1 98.38 182 VAL A CA 1
ATOM 1412 C C . VAL A 1 182 ? -12.773 -17.516 -6.949 1 98.38 182 VAL A C 1
ATOM 1414 O O . VAL A 1 182 ? -12.414 -17.359 -5.781 1 98.38 182 VAL A O 1
ATOM 1417 N N . ALA A 1 183 ? -12.133 -18.25 -7.797 1 98.56 183 ALA A N 1
ATOM 1418 C CA . ALA A 1 183 ? -10.898 -18.906 -7.398 1 98.56 183 ALA A CA 1
ATOM 1419 C C . ALA A 1 183 ? -9.828 -17.875 -7.023 1 98.56 183 ALA A C 1
ATOM 1421 O O . ALA A 1 183 ? -9.062 -18.078 -6.078 1 98.56 183 ALA A O 1
ATOM 1422 N N . TRP A 1 184 ? -9.727 -16.734 -7.734 1 98.69 184 TRP A N 1
ATOM 1423 C CA . TRP A 1 184 ? -8.781 -15.672 -7.422 1 98.69 184 TRP A CA 1
ATOM 1424 C C . TRP A 1 184 ? -9.07 -15.086 -6.043 1 98.69 184 TRP A C 1
ATOM 1426 O O . TRP A 1 184 ? -8.148 -14.883 -5.246 1 98.69 184 TRP A O 1
ATOM 1436 N N . SER A 1 185 ? -10.328 -14.828 -5.797 1 98.69 185 SER A N 1
ATOM 1437 C CA . SER A 1 185 ? -10.727 -14.273 -4.504 1 98.69 185 SER A CA 1
ATOM 1438 C C . SER A 1 185 ? -10.398 -15.242 -3.369 1 98.69 185 SER A C 1
ATOM 1440 O O . SER A 1 185 ? -9.875 -14.836 -2.332 1 98.69 185 SER A O 1
ATOM 1442 N N . ASN A 1 186 ? -10.742 -16.516 -3.59 1 98.62 186 ASN A N 1
ATOM 1443 C CA . ASN A 1 186 ? -10.484 -17.516 -2.561 1 98.62 186 ASN A CA 1
ATOM 1444 C C . ASN A 1 186 ? -8.992 -17.672 -2.289 1 98.62 186 ASN A C 1
ATOM 1446 O O . ASN A 1 186 ? -8.578 -17.875 -1.145 1 98.62 186 ASN A O 1
ATOM 1450 N N . LEU A 1 187 ? -8.234 -17.594 -3.363 1 98.62 187 LEU A N 1
ATOM 1451 C CA . LEU A 1 187 ? -6.785 -17.656 -3.193 1 98.62 187 LEU A CA 1
ATOM 1452 C C . LEU A 1 187 ? -6.285 -16.453 -2.404 1 98.62 187 LEU A C 1
ATOM 1454 O O . LEU A 1 187 ? -5.383 -16.578 -1.573 1 98.62 187 LEU A O 1
ATOM 1458 N N . GLY A 1 188 ? -6.824 -15.258 -2.631 1 98.62 188 GLY A N 1
ATOM 1459 C CA . GLY A 1 188 ? -6.531 -14.086 -1.821 1 98.62 188 GLY A CA 1
ATOM 1460 C C . GLY A 1 188 ? -6.785 -14.305 -0.342 1 98.62 188 GLY A C 1
ATOM 1461 O O . GLY A 1 188 ? -5.98 -13.891 0.498 1 98.62 188 GLY A O 1
ATOM 1462 N N . CYS A 1 189 ? -7.863 -14.977 -0.073 1 98.44 189 CYS A N 1
ATOM 1463 C CA . CYS A 1 189 ? -8.195 -15.273 1.316 1 98.44 189 CYS A CA 1
ATOM 1464 C C . CYS A 1 189 ? -7.137 -16.156 1.955 1 98.44 189 CYS A C 1
ATOM 1466 O O . CYS A 1 189 ? -6.77 -15.961 3.115 1 98.44 189 CYS A O 1
ATOM 1468 N N . VAL A 1 190 ? -6.711 -17.156 1.215 1 98.56 190 VAL A N 1
ATOM 1469 C CA . VAL A 1 190 ? -5.684 -18.047 1.729 1 98.56 190 VAL A CA 1
ATOM 1470 C C . VAL A 1 190 ? -4.406 -17.266 2.023 1 98.56 190 VAL A C 1
ATOM 1472 O O . VAL A 1 190 ? -3.814 -17.422 3.094 1 98.56 190 VAL A O 1
ATOM 1475 N N . PHE A 1 191 ? -3.967 -16.391 1.061 1 98.44 191 PHE A N 1
ATOM 1476 C CA . PHE A 1 191 ? -2.766 -15.586 1.254 1 98.44 191 PHE A CA 1
ATOM 1477 C C . PHE A 1 191 ? -2.914 -14.672 2.463 1 98.44 191 PHE A C 1
ATOM 1479 O O . PHE A 1 191 ? -1.974 -14.5 3.24 1 98.44 191 PHE A O 1
ATOM 1486 N N . ASN A 1 192 ? -4.074 -14.062 2.6 1 97.81 192 ASN A N 1
ATOM 1487 C CA . ASN A 1 192 ? -4.324 -13.219 3.762 1 97.81 192 ASN A CA 1
ATOM 1488 C C . ASN A 1 192 ? -4.18 -14 5.066 1 97.81 192 ASN A C 1
ATOM 1490 O O . ASN A 1 192 ? -3.562 -13.516 6.016 1 97.81 192 ASN A O 1
ATOM 1494 N N . ALA A 1 193 ? -4.738 -15.227 5.078 1 97.25 193 ALA A N 1
ATOM 1495 C CA . ALA A 1 193 ? -4.66 -16.078 6.258 1 97.25 193 ALA A CA 1
ATOM 1496 C C . ALA A 1 193 ? -3.217 -16.469 6.57 1 97.25 193 ALA A C 1
ATOM 1498 O O . ALA A 1 193 ? -2.855 -16.656 7.73 1 97.25 193 ALA A O 1
ATOM 1499 N N . GLN A 1 194 ? -2.408 -16.516 5.566 1 96.5 194 GLN A N 1
ATOM 1500 C CA . GLN A 1 194 ? -1.008 -16.891 5.723 1 96.5 194 GLN A CA 1
ATOM 1501 C C . GLN A 1 194 ? -0.143 -15.68 6.027 1 96.5 194 GLN A C 1
ATOM 1503 O O . GLN A 1 194 ? 1.082 -15.789 6.113 1 96.5 194 GLN A O 1
ATOM 1508 N N . GLY A 1 195 ? -0.768 -14.5 6.125 1 96.19 195 GLY A N 1
ATOM 1509 C CA . GLY A 1 195 ? -0.035 -13.281 6.43 1 96.19 195 GLY A CA 1
ATOM 1510 C C . GLY A 1 195 ? 0.659 -12.68 5.223 1 96.19 195 GLY A C 1
ATOM 1511 O O . GLY A 1 195 ? 1.532 -11.82 5.363 1 96.19 195 GLY A O 1
ATOM 1512 N N . GLU A 1 196 ? 0.385 -13.164 4 1 97.25 196 GLU A N 1
ATOM 1513 C CA . GLU A 1 196 ? 0.935 -12.633 2.756 1 97.25 196 GLU A CA 1
ATOM 1514 C C . GLU A 1 196 ? 0.04 -11.539 2.18 1 97.25 196 GLU A C 1
ATOM 1516 O O . GLU A 1 196 ? -0.67 -11.766 1.197 1 97.25 196 GLU A O 1
ATOM 1521 N N . ILE A 1 197 ? 0.114 -10.375 2.717 1 97.44 197 ILE A N 1
ATOM 1522 C CA . ILE A 1 197 ? -0.848 -9.297 2.496 1 97.44 197 ILE A CA 1
ATOM 1523 C C . ILE A 1 197 ? -0.748 -8.805 1.054 1 97.44 197 ILE A C 1
ATOM 1525 O O . ILE A 1 197 ? -1.764 -8.508 0.42 1 97.44 197 ILE A O 1
ATOM 1529 N N . TRP A 1 198 ? 0.479 -8.664 0.525 1 98.12 198 TRP A N 1
ATOM 1530 C CA . TRP A 1 198 ? 0.667 -8.141 -0.825 1 98.12 198 TRP A CA 1
ATOM 1531 C C . TRP A 1 198 ? 0.088 -9.094 -1.863 1 98.12 198 TRP A C 1
ATOM 1533 O O . TRP A 1 198 ? -0.553 -8.664 -2.824 1 98.12 198 TRP A O 1
ATOM 1543 N N . LEU A 1 199 ? 0.3 -10.398 -1.65 1 98.12 199 LEU A N 1
ATOM 1544 C CA . LEU A 1 199 ? -0.283 -11.398 -2.541 1 98.12 199 LEU A CA 1
ATOM 1545 C C . LEU A 1 199 ? -1.806 -11.383 -2.453 1 98.12 199 LEU A C 1
ATOM 1547 O O . LEU A 1 199 ? -2.492 -11.531 -3.467 1 98.12 199 LEU A O 1
ATOM 1551 N N . ALA A 1 200 ? -2.307 -11.242 -1.238 1 98.69 200 ALA A N 1
ATOM 1552 C CA . ALA A 1 200 ? -3.754 -11.156 -1.057 1 98.69 200 ALA A CA 1
ATOM 1553 C C . ALA A 1 200 ? -4.344 -10 -1.857 1 98.69 200 ALA A C 1
ATOM 1555 O O . ALA A 1 200 ? -5.316 -10.18 -2.592 1 98.69 200 ALA A O 1
ATOM 1556 N N . ILE A 1 201 ? -3.742 -8.805 -1.748 1 98.62 201 ILE A N 1
ATOM 1557 C CA . ILE A 1 201 ? -4.23 -7.625 -2.457 1 98.62 201 ILE A CA 1
ATOM 1558 C C . ILE A 1 201 ? -4.23 -7.891 -3.961 1 98.62 201 ILE A C 1
ATOM 1560 O O . ILE A 1 201 ? -5.227 -7.633 -4.641 1 98.62 201 ILE A O 1
ATOM 1564 N N . HIS A 1 202 ? -3.094 -8.43 -4.465 1 98.38 202 HIS A N 1
ATOM 1565 C CA . HIS A 1 202 ? -2.971 -8.727 -5.887 1 98.38 202 HIS A CA 1
ATOM 1566 C C . HIS A 1 202 ? -4.109 -9.617 -6.363 1 98.38 202 HIS A C 1
ATOM 1568 O O . HIS A 1 202 ? -4.727 -9.352 -7.395 1 98.38 202 HIS A O 1
ATOM 1574 N N . HIS A 1 203 ? -4.422 -10.625 -5.594 1 98.69 203 HIS A N 1
ATOM 1575 C CA . HIS A 1 203 ? -5.395 -11.625 -6.027 1 98.69 203 HIS A CA 1
ATOM 1576 C C . HIS A 1 203 ? -6.82 -11.102 -5.887 1 98.69 203 HIS A C 1
ATOM 1578 O O . HIS A 1 203 ? -7.68 -11.391 -6.723 1 98.69 203 HIS A O 1
ATOM 1584 N N . PHE A 1 204 ? -7.133 -10.328 -4.863 1 98.75 204 PHE A N 1
ATOM 1585 C CA . PHE A 1 204 ? -8.445 -9.711 -4.758 1 98.75 204 PHE A CA 1
ATOM 1586 C C . PHE A 1 204 ? -8.672 -8.719 -5.891 1 98.75 204 PHE A C 1
ATOM 1588 O O . PHE A 1 204 ? -9.773 -8.641 -6.449 1 98.75 204 PHE A O 1
ATOM 1595 N N . GLU A 1 205 ? -7.629 -7.918 -6.191 1 98.44 205 GLU A N 1
ATOM 1596 C CA . GLU A 1 205 ? -7.75 -6.965 -7.289 1 98.44 205 GLU A CA 1
ATOM 1597 C C . GLU A 1 205 ? -8.031 -7.676 -8.609 1 98.44 205 GLU A C 1
ATOM 1599 O O . GLU A 1 205 ? -8.828 -7.203 -9.414 1 98.44 205 GLU A O 1
ATOM 1604 N N . LYS A 1 206 ? -7.289 -8.789 -8.805 1 98.25 206 LYS A N 1
ATOM 1605 C CA . LYS A 1 206 ? -7.562 -9.578 -10 1 98.25 206 LYS A CA 1
ATOM 1606 C C . LYS A 1 206 ? -9 -10.078 -10.008 1 98.25 206 LYS A C 1
ATOM 1608 O O . LYS A 1 206 ? -9.672 -10.055 -11.047 1 98.25 206 LYS A O 1
ATOM 1613 N N . ALA A 1 207 ? -9.547 -10.531 -8.883 1 98.62 207 ALA A N 1
ATOM 1614 C CA . ALA A 1 207 ? -10.906 -11.039 -8.766 1 98.62 207 ALA A CA 1
ATOM 1615 C C . ALA A 1 207 ? -11.93 -9.969 -9.141 1 98.62 207 ALA A C 1
ATOM 1617 O O . ALA A 1 207 ? -12.844 -10.227 -9.93 1 98.62 207 ALA A O 1
ATOM 1618 N N . VAL A 1 208 ? -11.75 -8.75 -8.633 1 98.31 208 VAL A N 1
ATOM 1619 C CA . VAL A 1 208 ? -12.75 -7.707 -8.859 1 98.31 208 VAL A CA 1
ATOM 1620 C C . VAL A 1 208 ? -12.625 -7.172 -10.281 1 98.31 208 VAL A C 1
ATOM 1622 O O . VAL A 1 208 ? -13.602 -6.688 -10.859 1 98.31 208 VAL A O 1
ATOM 1625 N N . THR A 1 209 ? -11.414 -7.199 -10.883 1 97.75 209 THR A N 1
ATOM 1626 C CA . THR A 1 209 ? -11.234 -6.824 -12.281 1 97.75 209 THR A CA 1
ATOM 1627 C C . THR A 1 209 ? -11.984 -7.789 -13.195 1 97.75 209 THR A C 1
ATOM 1629 O O . THR A 1 209 ? -12.594 -7.367 -14.18 1 97.75 209 THR A O 1
ATOM 1632 N N . LEU A 1 210 ? -11.938 -9.094 -12.852 1 98.12 210 LEU A N 1
ATOM 1633 C CA . LEU A 1 210 ? -12.586 -10.133 -13.641 1 98.12 210 LEU A CA 1
ATOM 1634 C C . LEU A 1 210 ? -14.102 -10.094 -13.445 1 98.12 210 LEU A C 1
ATOM 1636 O O . LEU A 1 210 ? -14.859 -10.375 -14.375 1 98.12 210 LEU A O 1
ATOM 1640 N N . ASP A 1 211 ? -14.578 -9.805 -12.258 1 98.12 211 ASP A N 1
ATOM 1641 C CA . ASP A 1 211 ? -16 -9.68 -11.945 1 98.12 211 ASP A CA 1
ATOM 1642 C C . ASP A 1 211 ? -16.281 -8.406 -11.164 1 98.12 211 ASP A C 1
ATOM 1644 O O . ASP A 1 211 ? -16.266 -8.406 -9.93 1 98.12 211 ASP A O 1
ATOM 1648 N N . PRO A 1 212 ? -16.672 -7.332 -11.812 1 97 212 PRO A N 1
ATOM 1649 C CA . PRO A 1 212 ? -16.906 -6.031 -11.18 1 97 212 PRO A CA 1
ATOM 1650 C C . PRO A 1 212 ? -18.109 -6.035 -10.242 1 97 212 PRO A C 1
ATOM 1652 O O . PRO A 1 212 ? -18.344 -5.059 -9.531 1 97 212 PRO A O 1
ATOM 1655 N N . ASN A 1 213 ? -18.844 -7.066 -10.203 1 97.69 213 ASN A N 1
ATOM 1656 C CA . ASN A 1 213 ? -20 -7.145 -9.312 1 97.69 213 ASN A CA 1
ATOM 1657 C C . ASN A 1 213 ? -19.75 -8.125 -8.164 1 97.69 213 ASN A C 1
ATOM 1659 O O . ASN A 1 213 ? -20.703 -8.562 -7.504 1 97.69 213 ASN A O 1
ATOM 1663 N N . PHE A 1 214 ? -18.531 -8.492 -8.016 1 97.94 214 PHE A N 1
ATOM 1664 C CA . PHE A 1 214 ? -18.156 -9.445 -6.984 1 97.94 214 PHE A CA 1
ATOM 1665 C C . PHE A 1 214 ? -18.094 -8.773 -5.617 1 97.94 214 PHE A C 1
ATOM 1667 O O . PHE A 1 214 ? -17.016 -8.422 -5.137 1 97.94 214 PHE A O 1
ATOM 1674 N N . LEU A 1 215 ? -19.141 -8.68 -4.848 1 97.94 215 LEU A N 1
ATOM 1675 C CA . LEU A 1 215 ? -19.312 -7.938 -3.598 1 97.94 215 LEU A CA 1
ATOM 1676 C C . LEU A 1 215 ? -18.297 -8.414 -2.553 1 97.94 215 LEU A C 1
ATOM 1678 O O . LEU A 1 215 ? -17.547 -7.605 -2.002 1 97.94 215 LEU A O 1
ATOM 1682 N N . ASP A 1 216 ? -18.234 -9.711 -2.354 1 98.06 216 ASP A N 1
ATOM 1683 C CA . ASP A 1 216 ? -17.359 -10.266 -1.312 1 98.06 216 ASP A CA 1
ATOM 1684 C C . ASP A 1 216 ? -15.898 -9.93 -1.582 1 98.06 216 ASP A C 1
ATOM 1686 O O . ASP A 1 216 ? -15.133 -9.672 -0.651 1 98.06 216 ASP A O 1
ATOM 1690 N N . ALA A 1 217 ? -15.547 -10 -2.836 1 98.56 217 ALA A N 1
ATOM 1691 C CA . ALA A 1 217 ? -14.164 -9.695 -3.199 1 98.56 217 ALA A CA 1
ATOM 1692 C C . ALA A 1 217 ? -13.82 -8.234 -2.898 1 98.56 217 ALA A C 1
ATOM 1694 O O . ALA A 1 217 ? -12.719 -7.93 -2.447 1 98.56 217 ALA A O 1
ATOM 1695 N N . TYR A 1 218 ? -14.727 -7.281 -3.125 1 98.62 218 TYR A N 1
ATOM 1696 C CA . TYR A 1 218 ? -14.508 -5.875 -2.799 1 98.62 218 TYR A CA 1
ATOM 1697 C C . TYR A 1 218 ? -14.375 -5.68 -1.295 1 98.62 218 TYR A C 1
ATOM 1699 O O . TYR A 1 218 ? -13.531 -4.898 -0.837 1 98.62 218 TYR A O 1
ATOM 1707 N N . ILE A 1 219 ? -15.195 -6.359 -0.552 1 98.62 219 ILE A N 1
ATOM 1708 C CA . ILE A 1 219 ? -15.141 -6.254 0.902 1 98.62 219 ILE A CA 1
ATOM 1709 C C . ILE A 1 219 ? -13.789 -6.746 1.405 1 98.62 219 ILE A C 1
ATOM 1711 O O . ILE A 1 219 ? -13.117 -6.059 2.186 1 98.62 219 ILE A O 1
ATOM 1715 N N . ASN A 1 220 ? -13.422 -7.941 0.919 1 98.56 220 ASN A N 1
ATOM 1716 C CA . ASN A 1 220 ? -12.141 -8.5 1.325 1 98.56 220 ASN A CA 1
ATOM 1717 C C . ASN A 1 220 ? -10.977 -7.605 0.904 1 98.56 220 ASN A C 1
ATOM 1719 O O . ASN A 1 220 ? -10.023 -7.434 1.657 1 98.56 220 ASN A O 1
ATOM 1723 N N . LEU A 1 221 ? -11.086 -7.051 -0.346 1 98.62 221 LEU A N 1
ATOM 1724 C CA . LEU A 1 221 ? -10.062 -6.137 -0.837 1 98.62 221 LEU A CA 1
ATOM 1725 C C . LEU A 1 221 ? -9.945 -4.91 0.062 1 98.62 221 LEU A C 1
ATOM 1727 O O . LEU A 1 221 ? -8.844 -4.52 0.453 1 98.62 221 LEU A O 1
ATOM 1731 N N . GLY A 1 222 ? -11.086 -4.324 0.424 1 98.62 222 GLY A N 1
ATOM 1732 C CA . GLY A 1 222 ? -11.086 -3.193 1.339 1 98.62 222 GLY A CA 1
ATOM 1733 C C . GLY A 1 222 ? -10.438 -3.506 2.674 1 98.62 222 GLY A C 1
ATOM 1734 O O . GLY A 1 222 ? -9.648 -2.711 3.189 1 98.62 222 GLY A O 1
ATOM 1735 N N . ASN A 1 223 ? -10.75 -4.648 3.193 1 98.5 223 ASN A N 1
ATOM 1736 C CA . ASN A 1 223 ? -10.227 -5.055 4.492 1 98.5 223 ASN A CA 1
ATOM 1737 C C . ASN A 1 223 ? -8.703 -5.188 4.469 1 98.5 223 ASN A C 1
ATOM 1739 O O . ASN A 1 223 ? -8.023 -4.707 5.375 1 98.5 223 ASN A O 1
ATOM 1743 N N . VAL A 1 224 ? -8.203 -5.848 3.459 1 98.31 224 VAL A N 1
ATOM 1744 C CA . VAL A 1 224 ? -6.766 -6.078 3.398 1 98.31 224 VAL A CA 1
ATOM 1745 C C . VAL A 1 224 ? -6.043 -4.758 3.131 1 98.31 224 VAL A C 1
ATOM 1747 O O . VAL A 1 224 ? -4.953 -4.523 3.652 1 98.31 224 VAL A O 1
ATOM 1750 N N . LEU A 1 225 ? -6.582 -3.887 2.27 1 98.19 225 LEU A N 1
ATOM 1751 C CA . LEU A 1 225 ? -6.012 -2.568 2.014 1 98.19 225 LEU A CA 1
ATOM 1752 C C . LEU A 1 225 ? -6 -1.725 3.283 1 98.19 225 LEU A C 1
ATOM 1754 O O . LEU A 1 225 ? -5.023 -1.02 3.553 1 98.19 225 LEU A O 1
ATOM 1758 N N . LYS A 1 226 ? -7.086 -1.802 4.051 1 97.5 226 LYS A N 1
ATOM 1759 C CA . LYS A 1 226 ? -7.156 -1.119 5.34 1 97.5 226 LYS A CA 1
ATOM 1760 C C . LYS A 1 226 ? -6.07 -1.615 6.285 1 97.5 226 LYS A C 1
ATOM 1762 O O . LYS A 1 226 ? -5.395 -0.817 6.941 1 97.5 226 LYS A O 1
ATOM 1767 N N . GLU A 1 227 ? -5.883 -2.926 6.316 1 96.19 227 GLU A N 1
ATOM 1768 C CA . GLU A 1 227 ? -4.844 -3.523 7.148 1 96.19 227 GLU A CA 1
ATOM 1769 C C . GLU A 1 227 ? -3.455 -3.053 6.723 1 96.19 227 GLU A C 1
ATOM 1771 O O . GLU A 1 227 ? -2.584 -2.828 7.562 1 96.19 227 GLU A O 1
ATOM 1776 N N . ALA A 1 228 ? -3.268 -2.869 5.441 1 95.62 228 ALA A N 1
ATOM 1777 C CA . ALA A 1 228 ? -1.991 -2.426 4.887 1 95.62 228 ALA A CA 1
ATOM 1778 C C . ALA A 1 228 ? -1.855 -0.908 4.969 1 95.62 228 ALA A C 1
ATOM 1780 O O . ALA A 1 228 ? -0.842 -0.346 4.551 1 95.62 228 ALA A O 1
ATOM 1781 N N . ARG A 1 229 ? -2.908 -0.234 5.508 1 95.38 229 ARG A N 1
ATOM 1782 C CA . ARG A 1 229 ? -2.949 1.211 5.703 1 95.38 229 ARG A CA 1
ATOM 1783 C C . ARG A 1 229 ? -2.895 1.946 4.367 1 95.38 229 ARG A C 1
ATOM 1785 O O . ARG A 1 229 ? -2.234 2.98 4.25 1 95.38 229 ARG A O 1
ATOM 1792 N N . ILE A 1 230 ? -3.379 1.319 3.354 1 96.56 230 ILE A N 1
ATOM 1793 C CA . ILE A 1 230 ? -3.592 1.959 2.061 1 96.56 230 ILE A CA 1
ATOM 1794 C C . ILE A 1 230 ? -5.023 2.477 1.97 1 96.56 230 ILE A C 1
ATOM 1796 O O . ILE A 1 230 ? -5.852 1.91 1.252 1 96.56 230 ILE A O 1
ATOM 1800 N N . PHE A 1 231 ? -5.285 3.574 2.568 1 96.5 231 PHE A N 1
ATOM 1801 C CA . PHE A 1 231 ? -6.629 4.008 2.943 1 96.5 231 PHE A CA 1
ATOM 1802 C C . PHE A 1 231 ? -7.395 4.516 1.729 1 96.5 231 PHE A C 1
ATOM 1804 O O . PHE A 1 231 ? -8.594 4.266 1.595 1 96.5 231 PHE A O 1
ATOM 1811 N N . ASP A 1 232 ? -6.688 5.23 0.827 1 93.5 232 ASP A N 1
ATOM 1812 C CA . ASP A 1 232 ? -7.375 5.758 -0.348 1 93.5 232 ASP A CA 1
ATOM 1813 C C . ASP A 1 232 ? -8 4.633 -1.17 1 93.5 232 ASP A C 1
ATOM 1815 O O . ASP A 1 232 ? -9.156 4.73 -1.583 1 93.5 232 ASP A O 1
ATOM 1819 N N . ARG A 1 233 ? -7.266 3.615 -1.341 1 95.69 233 ARG A N 1
ATOM 1820 C CA . ARG A 1 233 ? -7.754 2.488 -2.129 1 95.69 233 ARG A CA 1
ATOM 1821 C C . ARG A 1 233 ? -8.789 1.685 -1.353 1 95.69 233 ARG A C 1
ATOM 1823 O O . ARG A 1 233 ? -9.727 1.134 -1.94 1 95.69 233 ARG A O 1
ATOM 1830 N N . ALA A 1 234 ? -8.609 1.607 -0.02 1 97.75 234 ALA A N 1
ATOM 1831 C CA . ALA A 1 234 ? -9.609 0.936 0.807 1 97.75 234 ALA A CA 1
ATOM 1832 C C . ALA A 1 234 ? -10.969 1.621 0.69 1 97.75 234 ALA A C 1
ATOM 1834 O O . ALA A 1 234 ? -12 0.955 0.545 1 97.75 234 ALA A O 1
ATOM 1835 N N . VAL A 1 235 ? -10.953 2.98 0.728 1 96.62 235 VAL A N 1
ATOM 1836 C CA . VAL A 1 235 ? -12.188 3.752 0.604 1 96.62 235 VAL A CA 1
ATOM 1837 C C . VAL A 1 235 ? -12.875 3.424 -0.721 1 96.62 235 VAL A C 1
ATOM 1839 O O . VAL A 1 235 ? -14.078 3.172 -0.757 1 96.62 235 VAL A O 1
ATOM 1842 N N . ALA A 1 236 ? -12.078 3.398 -1.771 1 94.81 236 ALA A N 1
ATOM 1843 C CA . ALA A 1 236 ? -12.633 3.111 -3.094 1 94.81 236 ALA A CA 1
ATOM 1844 C C . ALA A 1 236 ? -13.273 1.729 -3.133 1 94.81 236 ALA A C 1
ATOM 1846 O O . ALA A 1 236 ? -14.359 1.558 -3.693 1 94.81 236 ALA A O 1
ATOM 1847 N N . ALA A 1 237 ? -12.633 0.73 -2.543 1 97.75 237 ALA A N 1
ATOM 1848 C CA . ALA A 1 237 ? -13.156 -0.633 -2.521 1 97.75 237 ALA A CA 1
ATOM 1849 C C . ALA A 1 237 ? -14.461 -0.71 -1.731 1 97.75 237 ALA A C 1
ATOM 1851 O O . ALA A 1 237 ? -15.43 -1.318 -2.184 1 97.75 237 ALA A O 1
ATOM 1852 N N . TYR A 1 238 ? -14.523 -0.081 -0.562 1 97.94 238 TYR A N 1
ATOM 1853 C CA . TYR A 1 238 ? -15.719 -0.111 0.274 1 97.94 238 TYR A CA 1
ATOM 1854 C C . TYR A 1 238 ? -16.875 0.625 -0.397 1 97.94 238 TYR A C 1
ATOM 1856 O O . TYR A 1 238 ? -18.031 0.188 -0.324 1 97.94 238 TYR A O 1
ATOM 1864 N N . LEU A 1 239 ? -16.531 1.754 -1.034 1 96.06 239 LEU A N 1
ATOM 1865 C CA . LEU A 1 239 ? -17.578 2.498 -1.729 1 96.06 239 LEU A CA 1
ATOM 1866 C C . LEU A 1 239 ? -18.172 1.668 -2.863 1 96.06 239 LEU A C 1
ATOM 1868 O O . LEU A 1 239 ? -19.391 1.68 -3.076 1 96.06 239 LEU A O 1
ATOM 1872 N N . ARG A 1 240 ? -17.344 0.99 -3.566 1 96.25 240 ARG A N 1
ATOM 1873 C CA . ARG A 1 240 ? -17.844 0.111 -4.617 1 96.25 240 ARG A CA 1
ATOM 1874 C C . ARG A 1 240 ? -18.703 -1.007 -4.031 1 96.25 240 ARG A C 1
ATOM 1876 O O . ARG A 1 240 ? -19.734 -1.379 -4.609 1 96.25 240 ARG A O 1
ATOM 1883 N N . ALA A 1 241 ? -18.281 -1.594 -2.953 1 98.06 241 ALA A N 1
ATOM 1884 C CA . ALA A 1 241 ? -19.062 -2.611 -2.271 1 98.06 241 ALA A CA 1
ATOM 1885 C C . ALA A 1 241 ? -20.438 -2.068 -1.89 1 98.06 241 ALA A C 1
ATOM 1887 O O . ALA A 1 241 ? -21.453 -2.744 -2.078 1 98.06 241 ALA A O 1
ATOM 1888 N N . LEU A 1 242 ? -20.469 -0.812 -1.429 1 97.38 242 LEU A N 1
ATOM 1889 C CA . LEU A 1 242 ? -21.703 -0.204 -0.975 1 97.38 242 LEU A CA 1
ATOM 1890 C C . LEU A 1 242 ? -22.594 0.166 -2.158 1 97.38 242 LEU A C 1
ATOM 1892 O O . LEU A 1 242 ? -23.812 0.246 -2.021 1 97.38 242 LEU A O 1
ATOM 1896 N N . SER A 1 243 ? -21.969 0.412 -3.303 1 96.12 243 SER A N 1
ATOM 1897 C CA . SER A 1 243 ? -22.766 0.621 -4.508 1 96.12 243 SER A CA 1
ATOM 1898 C C . SER A 1 243 ? -23.516 -0.646 -4.902 1 96.12 243 SER A C 1
ATOM 1900 O O . SER A 1 243 ? -24.609 -0.575 -5.469 1 96.12 243 SER A O 1
ATOM 1902 N N . LEU A 1 244 ? -22.922 -1.775 -4.637 1 96.88 244 LEU A N 1
ATOM 1903 C CA . LEU A 1 244 ? -23.547 -3.062 -4.938 1 96.88 244 LEU A CA 1
ATOM 1904 C C . LEU A 1 244 ? -24.547 -3.451 -3.859 1 96.88 244 LEU A C 1
ATOM 1906 O O . LEU A 1 244 ? -25.594 -4.035 -4.16 1 96.88 244 LEU A O 1
ATOM 1910 N N . SER A 1 245 ? -24.234 -3.156 -2.648 1 97.44 245 SER A N 1
ATOM 1911 C CA . SER A 1 245 ? -25.109 -3.42 -1.505 1 97.44 245 SER A CA 1
ATOM 1912 C C . SER A 1 245 ? -25.109 -2.25 -0.526 1 97.44 245 SER A C 1
ATOM 1914 O O . SER A 1 245 ? -24.359 -2.258 0.455 1 97.44 245 SER A O 1
ATOM 1916 N N . PRO A 1 246 ? -25.969 -1.279 -0.658 1 96.5 246 PRO A N 1
ATOM 1917 C CA . PRO A 1 246 ? -25.938 -0.018 0.086 1 96.5 246 PRO A CA 1
ATOM 1918 C C . PRO A 1 246 ? -26.281 -0.196 1.564 1 96.5 246 PRO A C 1
ATOM 1920 O O . PRO A 1 246 ? -25.922 0.65 2.389 1 96.5 246 PRO A O 1
ATOM 1923 N N . ASN A 1 247 ? -26.969 -1.217 1.915 1 97.31 247 ASN A N 1
ATOM 1924 C CA . ASN A 1 247 ? -27.422 -1.387 3.291 1 97.31 247 ASN A CA 1
ATOM 1925 C C . ASN A 1 247 ? -26.578 -2.418 4.035 1 97.31 247 ASN A C 1
ATOM 1927 O O . ASN A 1 247 ? -27.109 -3.242 4.781 1 97.31 247 ASN A O 1
ATOM 1931 N N . HIS A 1 248 ? -25.328 -2.461 3.797 1 97.25 248 HIS A N 1
ATOM 1932 C CA . HIS A 1 248 ? -24.406 -3.355 4.477 1 97.25 248 HIS A CA 1
ATOM 1933 C C . HIS A 1 248 ? -23.734 -2.664 5.664 1 97.25 248 HIS A C 1
ATOM 1935 O O . HIS A 1 248 ? -22.719 -1.994 5.504 1 97.25 248 HIS A O 1
ATOM 1941 N N . ALA A 1 249 ? -24.188 -2.846 6.898 1 97.62 249 ALA A N 1
ATOM 1942 C CA . ALA A 1 249 ? -23.797 -2.119 8.102 1 97.62 249 ALA A CA 1
ATOM 1943 C C . ALA A 1 249 ? -22.297 -2.266 8.367 1 97.62 249 ALA A C 1
ATOM 1945 O O . ALA A 1 249 ? -21.609 -1.285 8.664 1 97.62 249 ALA A O 1
ATOM 1946 N N . VAL A 1 250 ? -21.812 -3.467 8.25 1 97.75 250 VAL A N 1
ATOM 1947 C CA . VAL A 1 250 ? -20.406 -3.754 8.562 1 97.75 250 VAL A CA 1
ATOM 1948 C C . VAL A 1 250 ? -19.5 -2.984 7.605 1 97.75 250 VAL A C 1
ATOM 1950 O O . VAL A 1 250 ? -18.469 -2.453 8.016 1 97.75 250 VAL A O 1
ATOM 1953 N N . VAL A 1 251 ? -19.891 -2.91 6.328 1 98.38 251 VAL A N 1
ATOM 1954 C CA . VAL A 1 251 ? -19.078 -2.197 5.34 1 98.38 251 VAL A CA 1
ATOM 1955 C C . VAL A 1 251 ? -19.094 -0.701 5.645 1 98.38 251 VAL A C 1
ATOM 1957 O O . VAL A 1 251 ? -18.062 -0.025 5.508 1 98.38 251 VAL A O 1
ATOM 1960 N N . HIS A 1 252 ? -20.219 -0.151 6.039 1 98.25 252 HIS A N 1
ATOM 1961 C CA . HIS A 1 252 ? -20.266 1.232 6.5 1 98.25 252 HIS A CA 1
ATOM 1962 C C . HIS A 1 252 ? -19.312 1.461 7.672 1 98.25 252 HIS A C 1
ATOM 1964 O O . HIS A 1 252 ? -18.609 2.471 7.719 1 98.25 252 HIS A O 1
ATOM 1970 N N . GLY A 1 253 ? -19.359 0.524 8.609 1 98.31 253 GLY A N 1
ATOM 1971 C CA . GLY A 1 253 ? -18.469 0.628 9.75 1 98.31 253 GLY A CA 1
ATOM 1972 C C . GLY A 1 253 ? -17 0.652 9.352 1 98.31 253 GLY A C 1
ATOM 1973 O O . GLY A 1 253 ? -16.219 1.461 9.867 1 98.31 253 GLY A O 1
ATOM 1974 N N . ASN A 1 254 ? -16.625 -0.261 8.461 1 98.31 254 ASN A N 1
ATOM 1975 C CA . ASN A 1 254 ? -15.25 -0.33 7.988 1 98.31 254 ASN A CA 1
ATOM 1976 C C . ASN A 1 254 ? -14.852 0.933 7.234 1 98.31 254 ASN A C 1
ATOM 1978 O O . ASN A 1 254 ? -13.742 1.438 7.402 1 98.31 254 ASN A O 1
ATOM 1982 N N . LEU A 1 255 ? -15.734 1.439 6.398 1 98.06 255 LEU A N 1
ATOM 1983 C CA . LEU A 1 255 ? -15.492 2.68 5.668 1 98.06 255 LEU A CA 1
ATOM 1984 C C . LEU A 1 255 ? -15.281 3.844 6.629 1 98.06 255 LEU A C 1
ATOM 1986 O O . LEU A 1 255 ? -14.367 4.652 6.441 1 98.06 255 LEU A O 1
ATOM 1990 N N . ALA A 1 256 ? -16.078 3.926 7.66 1 98.19 256 ALA A N 1
ATOM 1991 C CA . ALA A 1 256 ? -15.953 4.969 8.672 1 98.19 256 ALA A CA 1
ATOM 1992 C C . ALA A 1 256 ? -14.602 4.902 9.367 1 98.19 256 ALA A C 1
ATOM 1994 O O . ALA A 1 256 ? -13.984 5.938 9.648 1 98.19 256 ALA A O 1
ATOM 1995 N N . CYS A 1 257 ? -14.195 3.73 9.664 1 98.19 257 CYS A N 1
ATOM 1996 C CA . CYS A 1 257 ? -12.891 3.535 10.289 1 98.19 257 CYS A CA 1
ATOM 1997 C C . CYS A 1 257 ? -11.773 4.113 9.43 1 98.19 257 CYS A C 1
ATOM 1999 O O . CYS A 1 257 ? -10.859 4.762 9.945 1 98.19 257 CYS A O 1
ATOM 2001 N N . VAL A 1 258 ? -11.891 3.877 8.148 1 97.88 258 VAL A N 1
ATOM 2002 C CA . VAL A 1 258 ? -10.859 4.367 7.23 1 97.88 258 VAL A CA 1
ATOM 2003 C C . VAL A 1 258 ? -10.914 5.895 7.168 1 97.88 258 VAL A C 1
ATOM 2005 O O . VAL A 1 258 ? -9.875 6.559 7.164 1 97.88 258 VAL A O 1
ATOM 2008 N N . TYR A 1 259 ? -12.102 6.465 7.125 1 96.62 259 TYR A N 1
ATOM 2009 C CA . TYR A 1 259 ? -12.242 7.918 7.172 1 96.62 259 TYR A CA 1
ATOM 2010 C C . TYR A 1 259 ? -11.586 8.492 8.422 1 96.62 259 TYR A C 1
ATOM 2012 O O . TYR A 1 259 ? -10.891 9.508 8.352 1 96.62 259 TYR A O 1
ATOM 2020 N N . TYR A 1 260 ? -11.797 7.793 9.562 1 96.56 260 TYR A N 1
ATOM 2021 C CA . TYR A 1 260 ? -11.195 8.211 10.828 1 96.56 260 TYR A CA 1
ATOM 2022 C C . TYR A 1 260 ? -9.672 8.234 10.719 1 96.56 260 TYR A C 1
ATOM 2024 O O . TYR A 1 260 ? -9.031 9.203 11.148 1 96.56 260 TYR A O 1
ATOM 2032 N N . GLU A 1 261 ? -9.133 7.184 10.102 1 95.81 261 GLU A N 1
ATOM 2033 C CA . GLU A 1 261 ? -7.68 7.074 9.969 1 95.81 261 GLU A CA 1
ATOM 2034 C C . GLU A 1 261 ? -7.133 8.141 9.023 1 95.81 261 GLU A C 1
ATOM 2036 O O . GLU A 1 261 ? -5.988 8.578 9.172 1 95.81 261 GLU A O 1
ATOM 2041 N N . GLN A 1 262 ? -7.949 8.609 8.125 1 93.56 262 GLN A N 1
ATOM 2042 C CA . GLN A 1 262 ? -7.539 9.633 7.176 1 93.56 262 GLN A CA 1
ATOM 2043 C C . GLN A 1 262 ? -7.695 11.031 7.773 1 93.56 262 GLN A C 1
ATOM 2045 O O . GLN A 1 262 ? -7.348 12.023 7.133 1 93.56 262 GLN A O 1
ATOM 2050 N N . GLY A 1 263 ? -8.32 11.133 8.992 1 93.19 263 GLY A N 1
ATOM 2051 C CA . GLY A 1 263 ? -8.547 12.414 9.641 1 93.19 263 GLY A CA 1
ATOM 2052 C C . GLY A 1 263 ? -9.844 13.078 9.227 1 93.19 263 GLY A C 1
ATOM 2053 O O . GLY A 1 263 ? -10.086 14.242 9.555 1 93.19 263 GLY A O 1
ATOM 2054 N N . LEU A 1 264 ? -10.602 12.383 8.43 1 93.12 264 LEU A N 1
ATOM 2055 C CA . LEU A 1 264 ? -11.914 12.891 8.039 1 93.12 264 LEU A CA 1
ATOM 2056 C C . LEU A 1 264 ? -12.969 12.562 9.094 1 93.12 264 LEU A C 1
ATOM 2058 O O . LEU A 1 264 ? -13.867 11.758 8.852 1 93.12 264 LEU A O 1
ATOM 2062 N N . ILE A 1 265 ? -12.969 13.289 10.164 1 95.69 265 ILE A N 1
ATOM 2063 C CA . ILE A 1 265 ? -13.664 12.93 11.398 1 95.69 265 ILE A CA 1
ATOM 2064 C C . ILE A 1 265 ? -15.172 13.086 11.203 1 95.69 265 ILE A C 1
ATOM 2066 O O . ILE A 1 265 ? -15.945 12.227 11.617 1 95.69 265 ILE A O 1
ATOM 2070 N N . ASP A 1 266 ? -15.602 14.195 10.57 1 93.69 266 ASP A N 1
ATOM 2071 C CA . ASP A 1 266 ? -17.031 14.414 10.375 1 93.69 266 ASP A CA 1
ATOM 2072 C C . ASP A 1 266 ? -17.641 13.328 9.492 1 93.69 266 ASP A C 1
ATOM 2074 O O . ASP A 1 266 ? -18.734 12.844 9.766 1 93.69 266 ASP A O 1
ATOM 2078 N N . LEU A 1 267 ? -16.922 12.977 8.5 1 93.75 267 LEU A N 1
ATOM 2079 C CA . LEU A 1 267 ? -17.391 11.906 7.625 1 93.75 267 LEU A CA 1
ATOM 2080 C C . LEU A 1 267 ? -17.453 10.578 8.367 1 93.75 267 LEU A C 1
ATOM 2082 O O . LEU A 1 267 ? -18.359 9.781 8.156 1 93.75 267 LEU A O 1
ATOM 2086 N N . ALA A 1 268 ? -16.406 10.305 9.156 1 96.94 268 ALA A N 1
ATOM 2087 C CA . ALA A 1 268 ? -16.391 9.094 9.969 1 96.94 268 ALA A CA 1
ATOM 2088 C C . ALA A 1 268 ? -17.625 9.016 10.875 1 96.94 268 ALA A C 1
ATOM 2090 O O . ALA A 1 268 ? -18.281 7.98 10.945 1 96.94 268 ALA A O 1
ATOM 2091 N N . ILE A 1 269 ? -17.922 10.141 11.508 1 97.19 269 ILE A N 1
ATOM 2092 C CA . ILE A 1 269 ? -19.047 10.203 12.438 1 97.19 269 ILE A CA 1
ATOM 2093 C C . ILE A 1 269 ? -20.344 9.898 11.695 1 97.19 269 ILE A C 1
ATOM 2095 O O . ILE A 1 269 ? -21.125 9.031 12.117 1 97.19 269 ILE A O 1
ATOM 2099 N N . ASP A 1 270 ? -20.531 10.547 10.555 1 96.56 270 ASP A N 1
ATOM 2100 C CA . ASP A 1 270 ? -21.75 10.344 9.773 1 96.56 270 ASP A CA 1
ATOM 2101 C C . ASP A 1 270 ? -21.875 8.883 9.336 1 96.56 270 ASP A C 1
ATOM 2103 O O . ASP A 1 270 ? -22.969 8.312 9.383 1 96.56 270 ASP A O 1
ATOM 2107 N N . THR A 1 271 ? -20.844 8.367 8.906 1 97.06 271 THR A N 1
ATOM 2108 C CA . THR A 1 271 ? -20.844 7.02 8.359 1 97.06 271 THR A CA 1
ATOM 2109 C C . THR A 1 271 ? -21.047 5.984 9.469 1 97.06 271 THR A C 1
ATOM 2111 O O . THR A 1 271 ? -21.719 4.973 9.258 1 97.06 271 THR A O 1
ATOM 2114 N N . TYR A 1 272 ? -20.438 6.148 10.656 1 98.12 272 TYR A N 1
ATOM 2115 C CA . TYR A 1 272 ? -20.703 5.277 11.797 1 98.12 272 TYR A CA 1
ATOM 2116 C C . TYR A 1 272 ? -22.188 5.328 12.188 1 98.12 272 TYR A C 1
ATOM 2118 O O . TYR A 1 272 ? -22.781 4.297 12.516 1 98.12 272 TYR A O 1
ATOM 2126 N N . ARG A 1 273 ? -22.719 6.555 12.195 1 98.12 273 ARG A N 1
ATOM 2127 C CA . ARG A 1 273 ? -24.141 6.695 12.539 1 98.12 273 ARG A CA 1
ATOM 2128 C C . ARG A 1 273 ? -25.016 5.93 11.555 1 98.12 273 ARG A C 1
ATOM 2130 O O . ARG A 1 273 ? -26 5.293 11.953 1 98.12 273 ARG A O 1
ATOM 2137 N N . ARG A 1 274 ? -24.609 6 10.32 1 97.56 274 ARG A N 1
ATOM 2138 C CA . ARG A 1 274 ? -25.344 5.23 9.312 1 97.56 274 ARG A CA 1
ATOM 2139 C C . ARG A 1 274 ? -25.234 3.734 9.586 1 97.56 274 ARG A C 1
ATOM 2141 O O . ARG A 1 274 ? -26.219 3.008 9.461 1 97.56 274 ARG A O 1
ATOM 2148 N N . ALA A 1 275 ? -24.125 3.215 9.898 1 98.19 275 ALA A N 1
ATOM 2149 C CA . ALA A 1 275 ? -23.922 1.806 10.234 1 98.19 275 ALA A CA 1
ATOM 2150 C C . ALA A 1 275 ? -24.828 1.391 11.406 1 98.19 275 ALA A C 1
ATOM 2152 O O . ALA A 1 275 ? -25.453 0.331 11.367 1 98.19 275 ALA A O 1
ATOM 2153 N N . ILE A 1 276 ? -24.906 2.244 12.406 1 98.06 276 ILE A N 1
ATOM 2154 C CA . ILE A 1 276 ? -25.672 1.965 13.609 1 98.06 276 ILE A CA 1
ATOM 2155 C C . ILE A 1 276 ? -27.156 1.981 13.289 1 98.06 276 ILE A C 1
ATOM 2157 O O . ILE A 1 276 ? -27.922 1.187 13.836 1 98.06 276 ILE A O 1
ATOM 2161 N N . GLU A 1 277 ? -27.531 2.945 12.414 1 97.94 277 GLU A N 1
ATOM 2162 C CA . GLU A 1 277 ? -28.922 2.98 11.961 1 97.94 277 GLU A CA 1
ATOM 2163 C C . GLU A 1 277 ? -29.328 1.664 11.305 1 97.94 277 GLU A C 1
ATOM 2165 O O . GLU A 1 277 ? -30.438 1.176 11.516 1 97.94 277 GLU A O 1
ATOM 2170 N N . LEU A 1 278 ? -28.469 1.12 10.531 1 97.62 278 LEU A N 1
ATOM 2171 C CA . LEU A 1 278 ? -28.719 -0.118 9.812 1 97.62 278 LEU A CA 1
ATOM 2172 C C . LEU A 1 278 ? -28.656 -1.32 10.742 1 97.62 278 LEU A C 1
ATOM 2174 O O . LEU A 1 278 ? -29.406 -2.289 10.57 1 97.62 278 LEU A O 1
ATOM 2178 N N . GLN A 1 279 ? -27.75 -1.283 11.742 1 97.44 279 GLN A N 1
ATOM 2179 C CA . GLN A 1 279 ? -27.578 -2.338 12.734 1 97.44 279 GLN A CA 1
ATOM 2180 C C . GLN A 1 279 ? -27.375 -1.75 14.133 1 97.44 279 GLN A C 1
ATOM 2182 O O . GLN A 1 279 ? -26.25 -1.543 14.57 1 97.44 279 GLN A O 1
ATOM 2187 N N . PRO A 1 280 ? -28.391 -1.644 14.859 1 95.44 280 PRO A N 1
ATOM 2188 C CA . PRO A 1 280 ? -28.312 -0.979 16.156 1 95.44 280 PRO A CA 1
ATOM 2189 C C . PRO A 1 280 ? -27.5 -1.769 17.188 1 95.44 280 PRO A C 1
ATOM 2191 O O . PRO A 1 280 ? -26.969 -1.191 18.141 1 95.44 280 PRO A O 1
ATOM 2194 N N . HIS A 1 281 ? -27.484 -3.096 17.047 1 96.19 281 HIS A N 1
ATOM 2195 C CA . HIS A 1 281 ? -26.656 -3.914 17.922 1 96.19 281 HIS A CA 1
ATOM 2196 C C . HIS A 1 281 ? -25.25 -4.074 17.359 1 96.19 281 HIS A C 1
ATOM 2198 O O . HIS A 1 281 ? -24.891 -5.145 16.875 1 96.19 281 HIS A O 1
ATOM 2204 N N . PHE A 1 282 ? -24.5 -3.039 17.422 1 96.25 282 PHE A N 1
ATOM 2205 C CA . PHE A 1 282 ? -23.172 -2.955 16.828 1 96.25 282 PHE A CA 1
ATOM 2206 C C . PHE A 1 282 ? -22.188 -2.307 17.797 1 96.25 282 PHE A C 1
ATOM 2208 O O . PHE A 1 282 ? -21.734 -1.183 17.578 1 96.25 282 PHE A O 1
ATOM 2215 N N . PRO A 1 283 ? -21.766 -3.031 18.875 1 97.31 283 PRO A N 1
ATOM 2216 C CA . PRO A 1 283 ? -20.906 -2.443 19.922 1 97.31 283 PRO A CA 1
ATOM 2217 C C . PRO A 1 283 ? -19.641 -1.801 19.344 1 97.31 283 PRO A C 1
ATOM 2219 O O . PRO A 1 283 ? -19.234 -0.721 19.781 1 97.31 283 PRO A O 1
ATOM 2222 N N . ASP A 1 284 ? -19.016 -2.438 18.375 1 97.5 284 ASP A N 1
ATOM 2223 C CA . ASP A 1 284 ? -17.797 -1.901 17.766 1 97.5 284 ASP A CA 1
ATOM 2224 C C . ASP A 1 284 ? -18.062 -0.542 17.125 1 97.5 284 ASP A C 1
ATOM 2226 O O . ASP A 1 284 ? -17.234 0.366 17.219 1 97.5 284 ASP A O 1
ATOM 2230 N N . ALA A 1 285 ? -19.156 -0.403 16.469 1 97.94 285 ALA A N 1
ATOM 2231 C CA . ALA A 1 285 ? -19.5 0.857 15.805 1 97.94 285 ALA A CA 1
ATOM 2232 C C . ALA A 1 285 ? -19.703 1.973 16.828 1 97.94 285 ALA A C 1
ATOM 2234 O O . ALA A 1 285 ? -19.297 3.115 16.594 1 97.94 285 ALA A O 1
ATOM 2235 N N . TYR A 1 286 ? -20.375 1.665 17.953 1 98 286 TYR A N 1
ATOM 2236 C CA . TYR A 1 286 ? -20.547 2.645 19.016 1 98 286 TYR A CA 1
ATOM 2237 C C . TYR A 1 286 ? -19.203 3.072 19.594 1 98 286 TYR A C 1
ATOM 2239 O O . TYR A 1 286 ? -18.969 4.258 19.844 1 98 286 TYR A O 1
ATOM 2247 N N . CYS A 1 287 ? -18.375 2.102 19.812 1 98 287 CYS A N 1
ATOM 2248 C CA . CYS A 1 287 ? -17.047 2.387 20.344 1 98 287 CYS A CA 1
ATOM 2249 C C . CYS A 1 287 ? -16.266 3.303 19.406 1 98 287 CYS A C 1
ATOM 2251 O O . CYS A 1 287 ? -15.688 4.301 19.844 1 98 287 CYS A O 1
ATOM 2253 N N . ASN A 1 288 ? -16.25 2.986 18.141 1 98.06 288 ASN A N 1
ATOM 2254 C CA . ASN A 1 288 ? -15.5 3.76 17.156 1 98.06 288 ASN A CA 1
ATOM 2255 C C . ASN A 1 288 ? -16.109 5.141 16.953 1 98.06 288 ASN A C 1
ATOM 2257 O O . ASN A 1 288 ? -15.398 6.121 16.75 1 98.06 288 ASN A O 1
ATOM 2261 N N . LEU A 1 289 ? -17.438 5.176 16.953 1 98.25 289 LEU A N 1
ATOM 2262 C CA . LEU A 1 289 ? -18.109 6.469 16.906 1 98.25 289 LEU A CA 1
ATOM 2263 C C . LEU A 1 289 ? -17.688 7.34 18.078 1 98.25 289 LEU A C 1
ATOM 2265 O O . LEU A 1 289 ? -17.422 8.531 17.922 1 98.25 289 LEU A O 1
ATOM 2269 N N . ALA A 1 290 ? -17.641 6.719 19.25 1 98.25 290 ALA A N 1
ATOM 2270 C CA . ALA A 1 290 ? -17.219 7.422 20.453 1 98.25 290 ALA A CA 1
ATOM 2271 C C . ALA A 1 290 ? -15.812 8 20.297 1 98.25 290 ALA A C 1
ATOM 2273 O O . ALA A 1 290 ? -15.555 9.141 20.688 1 98.25 290 ALA A O 1
ATOM 2274 N N . ASN A 1 291 ? -14.891 7.219 19.75 1 97.88 291 ASN A N 1
ATOM 2275 C CA . ASN A 1 291 ? -13.539 7.699 19.484 1 97.88 291 ASN A CA 1
ATOM 2276 C C . ASN A 1 291 ? -13.547 8.938 18.594 1 97.88 291 ASN A C 1
ATOM 2278 O O . ASN A 1 291 ? -12.836 9.906 18.859 1 97.88 291 ASN A O 1
ATOM 2282 N N . ALA A 1 292 ? -14.312 8.906 17.531 1 97.56 292 ALA A N 1
ATOM 2283 C CA . ALA A 1 292 ? -14.406 10.023 16.594 1 97.56 292 ALA A CA 1
ATOM 2284 C C . ALA A 1 292 ? -15.008 11.25 17.266 1 97.56 292 ALA A C 1
ATOM 2286 O O . ALA A 1 292 ? -14.547 12.375 17.062 1 97.56 292 ALA A O 1
ATOM 2287 N N . LEU A 1 293 ? -16.047 11.016 18.047 1 97.25 293 LEU A N 1
ATOM 2288 C CA . LEU A 1 293 ? -16.703 12.102 18.766 1 97.25 293 LEU A CA 1
ATOM 2289 C C . LEU A 1 293 ? -15.75 12.758 19.75 1 97.25 293 LEU A C 1
ATOM 2291 O O . LEU A 1 293 ? -15.727 13.984 19.891 1 97.25 293 LEU A O 1
ATOM 2295 N N . LYS A 1 294 ? -15 11.945 20.422 1 96.19 294 LYS A N 1
ATOM 2296 C CA . LYS A 1 294 ? -14.008 12.469 21.359 1 96.19 294 LYS A CA 1
ATOM 2297 C C . LYS A 1 294 ? -12.984 13.344 20.625 1 96.19 294 LYS A C 1
ATOM 2299 O O . LYS A 1 294 ? -12.602 14.398 21.125 1 96.19 294 LYS A O 1
ATOM 2304 N N . GLU A 1 295 ? -12.523 12.883 19.484 1 93.94 295 GLU A N 1
ATOM 2305 C CA . GLU A 1 295 ? -11.57 13.641 18.688 1 93.94 295 GLU A CA 1
ATOM 2306 C C . GLU A 1 295 ? -12.148 14.992 18.266 1 93.94 295 GLU A C 1
ATOM 2308 O O . GLU A 1 295 ? -11.414 15.977 18.156 1 93.94 295 GLU A O 1
ATOM 2313 N N . LYS A 1 296 ? -13.422 15.047 18.078 1 91.75 296 LYS A N 1
ATOM 2314 C CA . LYS A 1 296 ? -14.102 16.281 17.688 1 91.75 296 LYS A CA 1
ATOM 2315 C C . LYS A 1 296 ? -14.352 17.188 18.891 1 91.75 296 LYS A C 1
ATOM 2317 O O . LYS A 1 296 ? -14.695 18.359 18.734 1 91.75 296 LYS A O 1
ATOM 2322 N N . GLY A 1 297 ? -14.227 16.641 20.141 1 91.75 297 GLY A N 1
ATOM 2323 C CA . GLY A 1 297 ? -14.414 17.422 21.359 1 91.75 297 GLY A CA 1
ATOM 2324 C C . GLY A 1 297 ? -15.766 17.188 22.016 1 91.75 297 GLY A C 1
ATOM 2325 O O . GLY A 1 297 ? -16.094 17.812 23.031 1 91.75 297 GLY A O 1
ATOM 2326 N N . ASN A 1 298 ? -16.531 16.375 21.359 1 95 298 ASN A N 1
ATOM 2327 C CA . ASN A 1 298 ? -17.828 16.031 21.938 1 95 298 ASN A CA 1
ATOM 2328 C C . ASN A 1 298 ? -17.703 14.914 22.953 1 95 298 ASN A C 1
ATOM 2330 O O . ASN A 1 298 ? -18.203 13.805 22.75 1 95 298 ASN A O 1
ATOM 2334 N N . VAL A 1 299 ? -17.188 15.117 24.094 1 96.19 299 VAL A N 1
ATOM 2335 C CA . VAL A 1 299 ? -16.781 14.133 25.078 1 96.19 299 VAL A CA 1
ATOM 2336 C C . VAL A 1 299 ? -18.016 13.5 25.719 1 96.19 299 VAL A C 1
ATOM 2338 O O . VAL A 1 299 ? -18.031 12.289 25.969 1 96.19 299 VAL A O 1
ATOM 2341 N N . ALA A 1 300 ? -19.016 14.336 26 1 96.12 300 ALA A N 1
ATOM 2342 C CA . ALA A 1 300 ? -20.219 13.82 26.641 1 96.12 300 ALA A CA 1
ATOM 2343 C C . ALA A 1 300 ? -20.906 12.773 25.781 1 96.12 300 ALA A C 1
ATOM 2345 O O . ALA A 1 300 ? -21.297 11.711 26.266 1 96.12 300 ALA A O 1
ATOM 2346 N N . GLU A 1 301 ? -21.031 13.156 24.547 1 97.19 301 GLU A N 1
ATOM 2347 C CA . GLU A 1 301 ? -21.641 12.203 23.609 1 97.19 301 GLU A CA 1
ATOM 2348 C C . GLU A 1 301 ? -20.766 10.961 23.438 1 97.19 301 GLU A C 1
ATOM 2350 O O . GLU A 1 301 ? -21.281 9.859 23.281 1 97.19 301 GLU A O 1
ATOM 2355 N N . ALA A 1 302 ? -19.484 11.078 23.406 1 97.94 302 ALA A N 1
ATOM 2356 C CA . ALA A 1 302 ? -18.547 9.953 23.312 1 97.94 302 ALA A CA 1
ATOM 2357 C C . ALA A 1 302 ? -18.75 8.992 24.484 1 97.94 302 ALA A C 1
ATOM 2359 O O . ALA A 1 302 ? -18.797 7.773 24.297 1 97.94 302 ALA A O 1
ATOM 2360 N N . GLU A 1 303 ? -18.859 9.562 25.672 1 97.69 303 GLU A N 1
ATOM 2361 C CA . GLU A 1 303 ? -19.062 8.75 26.875 1 97.69 303 GLU A CA 1
ATOM 2362 C C . GLU A 1 303 ? -20.344 7.934 26.781 1 97.69 303 GLU A C 1
ATOM 2364 O O . GLU A 1 303 ? -20.375 6.762 27.156 1 97.69 303 GLU A O 1
ATOM 2369 N N . GLU A 1 304 ? -21.344 8.633 26.312 1 97.88 304 GLU A N 1
ATOM 2370 C CA . GLU A 1 304 ? -22.625 7.941 26.156 1 97.88 304 GLU A CA 1
ATOM 2371 C C . GLU A 1 304 ? -22.516 6.777 25.188 1 97.88 304 GLU A C 1
ATOM 2373 O O . GLU A 1 304 ? -23.109 5.719 25.391 1 97.88 304 GLU A O 1
ATOM 2378 N N . CYS A 1 305 ? -21.812 6.992 24.109 1 98.06 305 CYS A N 1
ATOM 2379 C CA . CYS A 1 305 ? -21.625 5.941 23.109 1 98.06 305 CYS A CA 1
ATOM 2380 C C . CYS A 1 305 ? -20.828 4.777 23.703 1 98.06 305 CYS A C 1
ATOM 2382 O O . CYS A 1 305 ? -21.141 3.613 23.438 1 98.06 305 CYS A O 1
ATOM 2384 N N . TYR A 1 306 ? -19.75 5.016 24.469 1 98.12 306 TYR A N 1
ATOM 2385 C CA . TYR A 1 306 ? -19.016 3.949 25.141 1 98.12 306 TYR A CA 1
ATOM 2386 C C . TYR A 1 306 ? -19.938 3.148 26.062 1 98.12 306 TYR A C 1
ATOM 2388 O O . TYR A 1 306 ? -19.875 1.917 26.094 1 98.12 306 TYR A O 1
ATOM 2396 N N . ASN A 1 307 ? -20.75 3.898 26.781 1 98 307 ASN A N 1
ATOM 2397 C CA . ASN A 1 307 ? -21.672 3.232 27.688 1 98 307 ASN A CA 1
ATOM 2398 C C . ASN A 1 307 ? -22.656 2.348 26.938 1 98 307 ASN A C 1
ATOM 2400 O O . ASN A 1 307 ? -22.984 1.251 27.391 1 98 307 ASN A O 1
ATOM 2404 N N . THR A 1 308 ? -23.125 2.873 25.844 1 98.25 308 THR A N 1
ATOM 2405 C CA . THR A 1 308 ? -24.031 2.068 25.031 1 98.25 308 THR A CA 1
ATOM 2406 C C . THR A 1 308 ? -23.328 0.808 24.531 1 98.25 308 THR A C 1
ATOM 2408 O O . THR A 1 308 ? -23.922 -0.277 24.547 1 98.25 308 THR A O 1
ATOM 2411 N N . ALA A 1 309 ? -22.109 0.917 24.047 1 98.25 309 ALA A N 1
ATOM 2412 C CA . ALA A 1 309 ? -21.328 -0.244 23.625 1 98.25 309 ALA A CA 1
ATOM 2413 C C . ALA A 1 309 ? -21.234 -1.277 24.734 1 98.25 309 ALA A C 1
ATOM 2415 O O . ALA A 1 309 ? -21.391 -2.477 24.5 1 98.25 309 ALA A O 1
ATOM 2416 N N . LEU A 1 310 ? -21.031 -0.803 25.953 1 97.62 310 LEU A N 1
ATOM 2417 C CA . LEU A 1 310 ? -20.844 -1.68 27.109 1 97.62 310 LEU A CA 1
ATOM 2418 C C . LEU A 1 310 ? -22.172 -2.293 27.547 1 97.62 310 LEU A C 1
ATOM 2420 O O . LEU A 1 310 ? -22.188 -3.389 28.109 1 97.62 310 LEU A O 1
ATOM 2424 N N . ARG A 1 311 ? -23.25 -1.518 27.344 1 97.94 311 ARG A N 1
ATOM 2425 C CA . ARG A 1 311 ? -24.562 -2.104 27.594 1 97.94 311 ARG A CA 1
ATOM 2426 C C . ARG A 1 311 ? -24.844 -3.254 26.625 1 97.94 311 ARG A C 1
ATOM 2428 O O . ARG A 1 311 ? -25.422 -4.273 27.031 1 97.94 311 ARG A O 1
ATOM 2435 N N . LEU A 1 312 ? -24.484 -3.043 25.391 1 97.56 312 LEU A N 1
ATOM 2436 C CA . LEU A 1 312 ? -24.688 -4.062 24.359 1 97.56 312 LEU A CA 1
ATOM 2437 C C . LEU A 1 312 ? -23.719 -5.23 24.562 1 97.56 312 LEU A C 1
ATOM 2439 O O . LEU A 1 312 ? -24.078 -6.383 24.297 1 97.56 312 LEU A O 1
ATOM 2443 N N . CYS A 1 313 ? -22.5 -4.984 24.984 1 97.81 313 CYS A N 1
ATOM 2444 C CA . CYS A 1 313 ? -21.453 -5.984 25.219 1 97.81 313 CYS A CA 1
ATOM 2445 C C . CYS A 1 313 ? -20.594 -5.59 26.406 1 97.81 313 CYS A C 1
ATOM 2447 O O . CYS A 1 313 ? -19.562 -4.93 26.25 1 97.81 313 CYS A O 1
ATOM 2449 N N . PRO A 1 314 ? -20.906 -6.059 27.562 1 96.25 314 PRO A N 1
ATOM 2450 C CA . PRO A 1 314 ? -20.203 -5.668 28.797 1 96.25 314 PRO A CA 1
ATOM 2451 C C . PRO A 1 314 ? -18.719 -6.055 28.781 1 96.25 314 PRO A C 1
ATOM 2453 O O . PRO A 1 314 ? -17.938 -5.52 29.562 1 96.25 314 PRO A O 1
ATOM 2456 N N . THR A 1 315 ? -18.359 -6.996 27.922 1 96.88 315 THR A N 1
ATOM 2457 C CA . THR A 1 315 ? -16.969 -7.465 27.875 1 96.88 315 THR A CA 1
ATOM 2458 C C . THR A 1 315 ? -16.219 -6.809 26.719 1 96.88 315 THR A C 1
ATOM 2460 O O . THR A 1 315 ? -15.25 -7.367 26.203 1 96.88 315 THR A O 1
ATOM 2463 N N . HIS A 1 316 ? -16.703 -5.691 26.266 1 97.12 316 HIS A N 1
ATOM 2464 C CA . HIS A 1 316 ? -16.031 -4.957 25.203 1 97.12 316 HIS A CA 1
ATOM 2465 C C . HIS A 1 316 ? -14.805 -4.219 25.719 1 97.12 316 HIS A C 1
ATOM 2467 O O . HIS A 1 316 ? -14.891 -3.037 26.062 1 97.12 316 HIS A O 1
ATOM 2473 N N . ALA A 1 317 ? -13.672 -4.816 25.641 1 97.5 317 ALA A N 1
ATOM 2474 C CA . ALA A 1 317 ? -12.445 -4.363 26.297 1 97.5 317 ALA A CA 1
ATOM 2475 C C . ALA A 1 317 ? -12.031 -2.986 25.781 1 97.5 317 ALA A C 1
ATOM 2477 O O . ALA A 1 317 ? -11.586 -2.139 26.562 1 97.5 317 ALA A O 1
ATOM 2478 N N . ASP A 1 318 ? -12.156 -2.746 24.516 1 97.5 318 ASP A N 1
ATOM 2479 C CA . ASP A 1 318 ? -11.766 -1.469 23.938 1 97.5 318 ASP A CA 1
ATOM 2480 C C . ASP A 1 318 ? -12.57 -0.32 24.531 1 97.5 318 ASP A C 1
ATOM 2482 O O . ASP A 1 318 ? -12.016 0.731 24.859 1 97.5 318 ASP A O 1
ATOM 2486 N N . SER A 1 319 ? -13.844 -0.489 24.641 1 98.06 319 SER A N 1
ATOM 2487 C CA . SER A 1 319 ? -14.703 0.545 25.219 1 98.06 319 SER A CA 1
ATOM 2488 C C . SER A 1 319 ? -14.375 0.783 26.688 1 98.06 319 SER A C 1
ATOM 2490 O O . SER A 1 319 ? -14.438 1.916 27.156 1 98.06 319 SER A O 1
ATOM 2492 N N . LEU A 1 320 ? -14.062 -0.298 27.422 1 97.81 320 LEU A N 1
ATOM 2493 C CA . LEU A 1 320 ? -13.641 -0.156 28.812 1 97.81 320 LEU A CA 1
ATOM 2494 C C . LEU A 1 320 ? -12.383 0.704 28.906 1 97.81 320 LEU A C 1
ATOM 2496 O O . LEU A 1 320 ? -12.344 1.663 29.688 1 97.81 320 LEU A O 1
ATOM 2500 N N . ASN A 1 321 ? -11.398 0.355 28.141 1 97.94 321 ASN A N 1
ATOM 2501 C CA . ASN A 1 321 ? -10.133 1.075 28.141 1 97.94 321 ASN A CA 1
ATOM 2502 C C . ASN A 1 321 ? -10.32 2.535 27.734 1 97.94 321 ASN A C 1
ATOM 2504 O O . ASN A 1 321 ? -9.766 3.434 28.359 1 97.94 321 ASN A O 1
ATOM 2508 N N . ASN A 1 322 ? -11.055 2.807 26.703 1 97.75 322 ASN A N 1
ATOM 2509 C CA . ASN A 1 322 ? -11.234 4.156 26.172 1 97.75 322 ASN A CA 1
ATOM 2510 C C . ASN A 1 322 ? -12.078 5.02 27.109 1 97.75 322 ASN A C 1
ATOM 2512 O O . ASN A 1 322 ? -11.828 6.219 27.25 1 97.75 322 ASN A O 1
ATOM 2516 N N . LEU A 1 323 ? -13.086 4.391 27.688 1 97.62 323 LEU A N 1
ATOM 2517 C CA . LEU A 1 323 ? -13.859 5.094 28.703 1 97.62 323 LEU A CA 1
ATOM 2518 C C . LEU A 1 323 ? -12.984 5.461 29.906 1 97.62 323 LEU A C 1
ATOM 2520 O O . LEU A 1 323 ? -13.133 6.539 30.484 1 97.62 323 LEU A O 1
ATOM 2524 N N . ALA A 1 324 ? -12.109 4.547 30.281 1 97.56 324 ALA A N 1
ATOM 2525 C CA . ALA A 1 324 ? -11.156 4.812 31.359 1 97.56 324 ALA A CA 1
ATOM 2526 C C . ALA A 1 324 ? -10.305 6.039 31.031 1 97.56 324 ALA A C 1
ATOM 2528 O O . ALA A 1 324 ? -10.016 6.852 31.922 1 97.56 324 ALA A O 1
ATOM 2529 N N . ASN A 1 325 ? -9.859 6.168 29.844 1 96.69 325 ASN A N 1
ATOM 2530 C CA . ASN A 1 325 ? -9.078 7.332 29.422 1 96.69 325 ASN A CA 1
ATOM 2531 C C . ASN A 1 325 ? -9.852 8.633 29.656 1 96.69 325 ASN A C 1
ATOM 2533 O O . ASN A 1 325 ? -9.281 9.625 30.094 1 96.69 325 ASN A O 1
ATOM 2537 N N . ILE A 1 326 ? -11.125 8.648 29.297 1 96.44 326 ILE A N 1
ATOM 2538 C CA . ILE A 1 326 ? -11.961 9.828 29.484 1 96.44 326 ILE A CA 1
ATOM 2539 C C . ILE A 1 326 ? -12.07 10.148 30.969 1 96.44 326 ILE A C 1
ATOM 2541 O O . ILE A 1 326 ? -11.945 11.312 31.375 1 96.44 326 ILE A O 1
ATOM 2545 N N . LYS A 1 327 ? -12.289 9.133 31.766 1 96.12 327 LYS A N 1
ATOM 2546 C CA . LYS A 1 327 ? -12.414 9.328 33.219 1 96.12 327 LYS A CA 1
ATOM 2547 C C . LYS A 1 327 ? -11.109 9.867 33.781 1 96.12 327 LYS A C 1
ATOM 2549 O O . LYS A 1 327 ? -11.133 10.727 34.688 1 96.12 327 LYS A O 1
ATOM 2554 N N . ARG A 1 328 ? -10.023 9.359 33.312 1 95.06 328 ARG A N 1
ATOM 2555 C CA . ARG A 1 328 ? -8.719 9.852 33.75 1 95.06 328 ARG A CA 1
ATOM 2556 C C . ARG A 1 328 ? -8.562 11.336 33.406 1 95.06 328 ARG A C 1
ATOM 2558 O O . ARG A 1 328 ? -8.133 12.117 34.281 1 95.06 328 ARG A O 1
ATOM 2565 N N . GLU A 1 329 ? -8.969 11.734 32.219 1 92.12 329 GLU A N 1
ATOM 2566 C CA . GLU A 1 329 ? -8.852 13.117 31.781 1 92.12 329 GLU A CA 1
ATOM 2567 C C . GLU A 1 329 ? -9.781 14.031 32.562 1 92.12 329 GLU A C 1
ATOM 2569 O O . GLU A 1 329 ? -9.492 15.211 32.75 1 92.12 329 GLU A O 1
ATOM 2574 N N . GLN A 1 330 ? -10.867 13.461 33.094 1 92.56 330 GLN A N 1
ATOM 2575 C CA . GLN A 1 330 ? -11.836 14.211 33.906 1 92.56 330 GLN A CA 1
ATOM 2576 C C . GLN A 1 330 ? -11.406 14.281 35.375 1 92.56 330 GLN A C 1
ATOM 2578 O O . GLN A 1 330 ? -12.062 14.93 36.188 1 92.56 330 GLN A O 1
ATOM 2583 N N . GLY A 1 331 ? -10.344 13.531 35.688 1 91.12 331 GLY A N 1
ATOM 2584 C CA . GLY A 1 331 ? -9.82 13.547 37.031 1 91.12 331 GLY A CA 1
ATOM 2585 C C . GLY A 1 331 ? -10.422 12.469 37.906 1 91.12 331 GLY A C 1
ATOM 2586 O O . GLY A 1 331 ? -10.141 12.422 39.125 1 91.12 331 GLY A O 1
ATOM 2587 N N . ASN A 1 332 ? -11.305 11.742 37.344 1 95.06 332 ASN A N 1
ATOM 2588 C CA . ASN A 1 332 ? -11.867 10.617 38.094 1 95.06 332 ASN A CA 1
ATOM 2589 C C . ASN A 1 332 ? -10.93 9.414 38.094 1 95.06 332 ASN A C 1
ATOM 2591 O O . ASN A 1 332 ? -11.219 8.398 37.438 1 95.06 332 ASN A O 1
ATOM 2595 N N . ILE A 1 333 ? -9.922 9.414 38.812 1 95.31 333 ILE A N 1
ATOM 2596 C CA . ILE A 1 333 ? -8.797 8.492 38.781 1 95.31 333 ILE A CA 1
ATOM 2597 C C . ILE A 1 333 ? -9.234 7.113 39.25 1 95.31 333 ILE A C 1
ATOM 2599 O O . ILE A 1 333 ? -8.867 6.09 38.688 1 95.31 333 ILE A O 1
ATOM 2603 N N . GLU A 1 334 ? -9.984 7.086 40.281 1 95.25 334 GLU A N 1
ATOM 2604 C CA . GLU A 1 334 ? -10.422 5.809 40.844 1 95.25 334 GLU A CA 1
ATOM 2605 C C . GLU A 1 334 ? -11.273 5.035 39.844 1 95.25 334 GLU A C 1
ATOM 2607 O O . GLU A 1 334 ? -11.086 3.828 39.688 1 95.25 334 GLU A O 1
ATOM 2612 N N . GLU A 1 335 ? -12.141 5.781 39.312 1 96.44 335 GLU A N 1
ATOM 2613 C CA . GLU A 1 335 ? -12.984 5.141 38.281 1 96.44 335 GLU A CA 1
ATOM 2614 C C . GLU A 1 335 ? -12.172 4.684 37.094 1 96.44 335 GLU A C 1
ATOM 2616 O O . GLU A 1 335 ? -12.43 3.619 36.531 1 96.44 335 GLU A O 1
ATOM 2621 N N . ALA A 1 336 ? -11.227 5.457 36.625 1 97.38 336 ALA A N 1
ATOM 2622 C CA . ALA A 1 336 ? -10.352 5.098 35.531 1 97.38 336 ALA A CA 1
ATOM 2623 C C . ALA A 1 336 ? -9.602 3.801 35.812 1 97.38 336 ALA A C 1
ATOM 2625 O O . ALA A 1 336 ? -9.555 2.9 34.969 1 97.38 336 ALA A O 1
ATOM 2626 N N . VAL A 1 337 ? -9.07 3.703 37 1 97.38 337 VAL A N 1
ATOM 2627 C CA . VAL A 1 337 ? -8.297 2.529 37.375 1 97.38 337 VAL A CA 1
ATOM 2628 C C . VAL A 1 337 ? -9.195 1.295 37.375 1 97.38 337 VAL A C 1
ATOM 2630 O O . VAL A 1 337 ? -8.797 0.228 36.906 1 97.38 337 VAL A O 1
ATOM 2633 N N . ARG A 1 338 ? -10.359 1.48 37.938 1 97.5 338 ARG A N 1
ATOM 2634 C CA . ARG A 1 338 ? -11.312 0.376 37.969 1 97.5 338 ARG A CA 1
ATOM 2635 C C . ARG A 1 338 ? -11.617 -0.114 36.531 1 97.5 338 ARG A C 1
ATOM 2637 O O . ARG A 1 338 ? -11.656 -1.321 36.281 1 97.5 338 ARG A O 1
ATOM 2644 N N . LEU A 1 339 ? -11.852 0.77 35.656 1 97.94 339 LEU A N 1
ATOM 2645 C CA . LEU A 1 339 ? -12.188 0.435 34.281 1 97.94 339 LEU A CA 1
ATOM 2646 C C . LEU A 1 339 ? -11 -0.219 33.562 1 97.94 339 LEU A C 1
ATOM 2648 O O . LEU A 1 339 ? -11.172 -1.184 32.812 1 97.94 339 LEU A O 1
ATOM 2652 N N . TYR A 1 340 ? -9.773 0.251 33.75 1 98.19 340 TYR A N 1
ATOM 2653 C CA . TYR A 1 340 ? -8.586 -0.381 33.188 1 98.19 340 TYR A CA 1
ATOM 2654 C C . TYR A 1 340 ? -8.453 -1.82 33.656 1 98.19 340 TYR A C 1
ATOM 2656 O O . TYR A 1 340 ? -8.172 -2.725 32.875 1 98.19 340 TYR A O 1
ATOM 2664 N N . ARG A 1 341 ? -8.648 -1.983 34.938 1 97.75 341 ARG A N 1
ATOM 2665 C CA . ARG A 1 341 ? -8.523 -3.314 35.5 1 97.75 341 ARG A CA 1
ATOM 2666 C C . ARG A 1 341 ? -9.594 -4.254 34.969 1 97.75 341 ARG A C 1
ATOM 2668 O O . ARG A 1 341 ? -9.32 -5.43 34.688 1 97.75 341 ARG A O 1
ATOM 2675 N N . LYS A 1 342 ? -10.781 -3.734 34.812 1 98.06 342 LYS A N 1
ATOM 2676 C CA . LYS A 1 342 ? -11.844 -4.539 34.219 1 98.06 342 LYS A CA 1
ATOM 2677 C C . LYS A 1 342 ? -11.492 -4.934 32.781 1 98.06 342 LYS A C 1
ATOM 2679 O O . LYS A 1 342 ? -11.758 -6.062 32.375 1 98.06 342 LYS A O 1
ATOM 2684 N N . ALA A 1 343 ? -10.984 -4.004 32 1 98.25 343 ALA A N 1
ATOM 2685 C CA . ALA A 1 343 ? -10.547 -4.297 30.641 1 98.25 343 ALA A CA 1
ATOM 2686 C C . ALA A 1 343 ? -9.516 -5.422 30.625 1 98.25 343 ALA A C 1
ATOM 2688 O O . ALA A 1 343 ? -9.562 -6.309 29.781 1 98.25 343 ALA A O 1
ATOM 2689 N N . LEU A 1 344 ? -8.594 -5.426 31.562 1 97.81 344 LEU A N 1
ATOM 2690 C CA . LEU A 1 344 ? -7.52 -6.406 31.641 1 97.81 344 LEU A CA 1
ATOM 2691 C C . LEU A 1 344 ? -8.039 -7.75 32.125 1 97.81 344 LEU A C 1
ATOM 2693 O O . LEU A 1 344 ? -7.461 -8.797 31.844 1 97.81 344 LEU A O 1
ATOM 2697 N N . GLU A 1 345 ? -9.117 -7.699 32.906 1 97.81 345 GLU A N 1
ATOM 2698 C CA . GLU A 1 345 ? -9.773 -8.938 33.312 1 97.81 345 GLU A CA 1
ATOM 2699 C C . GLU A 1 345 ? -10.406 -9.641 32.125 1 97.81 345 GLU A C 1
ATOM 2701 O O . GLU A 1 345 ? -10.32 -10.867 31.984 1 97.81 345 GLU A O 1
ATOM 2706 N N . VAL A 1 346 ? -11.023 -8.797 31.328 1 97.44 346 VAL A N 1
ATOM 2707 C CA . VAL A 1 346 ? -11.695 -9.32 30.141 1 97.44 346 VAL A CA 1
ATOM 2708 C C . VAL A 1 346 ? -10.664 -9.766 29.109 1 97.44 346 VAL A C 1
ATOM 2710 O O . VAL A 1 346 ? -10.828 -10.812 28.469 1 97.44 346 VAL A O 1
ATOM 2713 N N . PHE A 1 347 ? -9.633 -8.969 28.891 1 97.44 347 PHE A N 1
ATOM 2714 C CA . PHE A 1 347 ? -8.586 -9.242 27.906 1 97.44 347 PHE A CA 1
ATOM 2715 C C . PHE A 1 347 ? -7.207 -8.992 28.5 1 97.44 347 PHE A C 1
ATOM 2717 O O . PHE A 1 347 ? -6.617 -7.93 28.297 1 97.44 347 PHE A O 1
ATOM 2724 N N . PRO A 1 348 ? -6.621 -9.953 29.047 1 97.06 348 PRO A N 1
ATOM 2725 C CA . PRO A 1 348 ? -5.359 -9.797 29.766 1 97.06 348 PRO A CA 1
ATOM 2726 C C . PRO A 1 348 ? -4.199 -9.398 28.859 1 97.06 348 PRO A C 1
ATOM 2728 O O . PRO A 1 348 ? -3.221 -8.805 29.328 1 97.06 348 PRO A O 1
ATOM 2731 N N . GLU A 1 349 ? -4.254 -9.68 27.609 1 97.44 349 GLU A N 1
ATOM 2732 C CA . GLU A 1 349 ? -3.17 -9.391 26.688 1 97.44 349 GLU A CA 1
ATOM 2733 C C . GLU A 1 349 ? -3.389 -8.047 25.984 1 97.44 349 GLU A C 1
ATOM 2735 O O . GLU A 1 349 ? -3.039 -7.883 24.812 1 97.44 349 GLU A O 1
ATOM 2740 N N . PHE A 1 350 ? -4.027 -7.188 26.672 1 97.12 350 PHE A N 1
ATOM 2741 C CA . PHE A 1 350 ? -4.316 -5.859 26.141 1 97.12 350 PHE A CA 1
ATOM 2742 C C . PHE A 1 350 ? -3.174 -4.898 26.438 1 97.12 350 PHE A C 1
ATOM 2744 O O . PHE A 1 350 ? -3.209 -4.172 27.438 1 97.12 350 PHE A O 1
ATOM 2751 N N . ALA A 1 351 ? -2.18 -4.758 25.594 1 97.5 351 ALA A N 1
ATOM 2752 C CA . ALA A 1 351 ? -0.957 -3.988 25.812 1 97.5 351 ALA A CA 1
ATOM 2753 C C . ALA A 1 351 ? -1.275 -2.531 26.125 1 97.5 351 ALA A C 1
ATOM 2755 O O . ALA A 1 351 ? -0.712 -1.956 27.062 1 97.5 351 ALA A O 1
ATOM 2756 N N . ALA A 1 352 ? -2.176 -1.944 25.406 1 96.81 352 ALA A N 1
ATOM 2757 C CA . ALA A 1 352 ? -2.516 -0.536 25.594 1 96.81 352 ALA A CA 1
ATOM 2758 C C . ALA A 1 352 ? -3.111 -0.291 26.969 1 96.81 352 ALA A C 1
ATOM 2760 O O . ALA A 1 352 ? -2.812 0.719 27.609 1 96.81 352 ALA A O 1
ATOM 2761 N N . ALA A 1 353 ? -3.953 -1.161 27.422 1 97.5 353 ALA A N 1
ATOM 2762 C CA . ALA A 1 353 ? -4.555 -1.028 28.734 1 97.5 353 ALA A CA 1
ATOM 2763 C C . ALA A 1 353 ? -3.496 -1.116 29.844 1 97.5 353 ALA A C 1
ATOM 2765 O O . ALA A 1 353 ? -3.562 -0.392 30.828 1 97.5 353 ALA A O 1
ATOM 2766 N N . HIS A 1 354 ? -2.547 -2.029 29.656 1 97.81 354 HIS A N 1
ATOM 2767 C CA . HIS A 1 354 ? -1.425 -2.105 30.594 1 97.81 354 HIS A CA 1
ATOM 2768 C C . HIS A 1 354 ? -0.663 -0.785 30.641 1 97.81 354 HIS A C 1
ATOM 2770 O O . HIS A 1 354 ? -0.349 -0.289 31.734 1 97.81 354 HIS A O 1
ATOM 2776 N N . SER A 1 355 ? -0.327 -0.302 29.516 1 97.75 355 SER A N 1
ATOM 2777 C CA . SER A 1 355 ? 0.435 0.94 29.422 1 97.75 355 SER A CA 1
ATOM 2778 C C . SER A 1 355 ? -0.331 2.102 30.047 1 97.75 355 SER A C 1
ATOM 2780 O O . SER A 1 355 ? 0.242 2.904 30.781 1 97.75 355 SER A O 1
ATOM 2782 N N . ASN A 1 356 ? -1.642 2.232 29.781 1 97.06 356 ASN A N 1
ATOM 2783 C CA . ASN A 1 356 ? -2.463 3.312 30.312 1 97.06 356 ASN A CA 1
ATOM 2784 C C . ASN A 1 356 ? -2.598 3.213 31.828 1 97.06 356 ASN A C 1
ATOM 2786 O O . ASN A 1 356 ? -2.488 4.219 32.531 1 97.06 356 ASN A O 1
ATOM 2790 N N . LEU A 1 357 ? -2.854 2.016 32.281 1 97.44 357 LEU A N 1
ATOM 2791 C CA . LEU A 1 357 ? -2.918 1.803 33.719 1 97.44 357 LEU A CA 1
ATOM 2792 C C . LEU A 1 357 ? -1.591 2.158 34.375 1 97.44 357 LEU A C 1
ATOM 2794 O O . LEU A 1 357 ? -1.569 2.785 35.438 1 97.44 357 LEU A O 1
ATOM 2798 N N . ALA A 1 358 ? -0.502 1.755 33.75 1 97.56 358 ALA A N 1
ATOM 2799 C CA . ALA A 1 358 ? 0.832 2.064 34.25 1 97.56 358 ALA A CA 1
ATOM 2800 C C . ALA A 1 358 ? 1.033 3.57 34.406 1 97.56 358 ALA A C 1
ATOM 2802 O O . ALA A 1 358 ? 1.619 4.043 35.375 1 97.56 358 ALA A O 1
ATOM 2803 N N . SER A 1 359 ? 0.618 4.312 33.469 1 96.06 359 SER A N 1
ATOM 2804 C CA . SER A 1 359 ? 0.748 5.766 33.469 1 96.06 359 SER A CA 1
ATOM 2805 C C . SER A 1 359 ? 0.016 6.371 34.656 1 96.06 359 SER A C 1
ATOM 2807 O O . SER A 1 359 ? 0.532 7.277 35.312 1 96.06 359 SER A O 1
ATOM 2809 N N . VAL A 1 360 ? -1.173 5.887 35 1 95.75 360 VAL A N 1
ATOM 2810 C CA . VAL A 1 360 ? -1.958 6.375 36.125 1 95.75 360 VAL A CA 1
ATOM 2811 C C . VAL A 1 360 ? -1.271 5.996 37.438 1 95.75 360 VAL A C 1
ATOM 2813 O O . VAL A 1 360 ? -1.208 6.805 38.344 1 95.75 360 VAL A O 1
ATOM 2816 N N . LEU A 1 361 ? -0.787 4.805 37.469 1 95.81 361 LEU A N 1
ATOM 2817 C CA . LEU A 1 361 ? -0.083 4.344 38.656 1 95.81 361 LEU A CA 1
ATOM 2818 C C . LEU A 1 361 ? 1.168 5.176 38.906 1 95.81 361 LEU A C 1
ATOM 2820 O O . LEU A 1 361 ? 1.495 5.488 40.062 1 95.81 361 LEU A O 1
ATOM 2824 N N . GLN A 1 362 ? 1.824 5.508 37.875 1 94.44 362 GLN A N 1
ATOM 2825 C CA . GLN A 1 362 ? 2.988 6.383 37.969 1 94.44 362 GLN A CA 1
ATOM 2826 C C . GLN A 1 362 ? 2.604 7.734 38.562 1 94.44 362 GLN A C 1
ATOM 2828 O O . GLN A 1 362 ? 3.289 8.242 39.469 1 94.44 362 GLN A O 1
ATOM 2833 N N . GLN A 1 363 ? 1.513 8.273 38.125 1 91.88 363 GLN A N 1
ATOM 2834 C CA . GLN A 1 363 ? 1.027 9.555 38.625 1 91.88 363 GLN A CA 1
ATOM 2835 C C . GLN A 1 363 ? 0.668 9.477 40.094 1 91.88 363 GLN A C 1
ATOM 2837 O O . GLN A 1 363 ? 0.784 10.469 40.812 1 91.88 363 GLN A O 1
ATOM 2842 N N . GLN A 1 364 ? 0.293 8.305 40.5 1 93.06 364 GLN A N 1
ATOM 2843 C CA . GLN A 1 364 ? -0.082 8.094 41.906 1 93.06 364 GLN A CA 1
ATOM 2844 C C . GLN A 1 364 ? 1.144 7.793 42.75 1 93.06 364 GLN A C 1
ATOM 2846 O O . GLN A 1 364 ? 1.025 7.602 43.969 1 93.06 364 GLN A O 1
ATOM 2851 N N . GLY A 1 365 ? 2.27 7.676 42.094 1 93 365 GLY A N 1
ATOM 2852 C CA . GLY A 1 365 ? 3.502 7.422 42.812 1 93 365 GLY A CA 1
ATOM 2853 C C . GLY A 1 365 ? 3.793 5.945 43 1 93 365 GLY A C 1
ATOM 2854 O O . GLY A 1 365 ? 4.754 5.574 43.688 1 93 365 GLY A O 1
ATOM 2855 N N . LYS A 1 366 ? 2.953 5.129 42.5 1 95.69 366 LYS A N 1
ATOM 2856 C CA . LYS A 1 366 ? 3.18 3.688 42.562 1 95.69 366 LYS A CA 1
ATOM 2857 C C . LYS A 1 366 ? 4.109 3.229 41.438 1 95.69 366 LYS A C 1
ATOM 2859 O O . LYS A 1 366 ? 3.701 2.475 40.562 1 95.69 366 LYS A O 1
ATOM 2864 N N . LEU A 1 367 ? 5.324 3.523 41.469 1 96.69 367 LEU A N 1
ATOM 2865 C CA . LEU A 1 367 ? 6.297 3.424 40.406 1 96.69 367 LEU A CA 1
ATOM 2866 C C . LEU A 1 367 ? 6.617 1.964 40.094 1 96.69 367 LEU A C 1
ATOM 2868 O O . LEU A 1 367 ? 6.77 1.59 38.906 1 96.69 367 LEU A O 1
ATOM 2872 N N . GLN A 1 368 ? 6.691 1.183 41.125 1 96.56 368 GLN A N 1
ATOM 2873 C CA . GLN A 1 368 ? 7.035 -0.22 40.938 1 96.56 368 GLN A CA 1
ATOM 2874 C C . GLN A 1 368 ? 5.922 -0.953 40.188 1 96.56 368 GLN A C 1
ATOM 2876 O O . GLN A 1 368 ? 6.188 -1.758 39.281 1 96.56 368 GLN A O 1
ATOM 2881 N N . GLU A 1 369 ? 4.75 -0.701 40.594 1 96.69 369 GLU A N 1
ATOM 2882 C CA . GLU A 1 369 ? 3.611 -1.301 39.906 1 96.69 369 GLU A CA 1
ATOM 2883 C C . GLU A 1 369 ? 3.521 -0.812 38.438 1 96.69 369 GLU A C 1
ATOM 2885 O O . GLU A 1 369 ? 3.211 -1.587 37.531 1 96.69 369 GLU A O 1
ATOM 2890 N N . ALA A 1 370 ? 3.732 0.451 38.25 1 97.56 370 ALA A N 1
ATOM 2891 C CA . ALA A 1 370 ? 3.744 1.022 36.906 1 97.56 370 ALA A CA 1
ATOM 2892 C C . ALA A 1 370 ? 4.766 0.318 36.031 1 97.56 370 ALA A C 1
ATOM 2894 O O . ALA A 1 370 ? 4.461 -0.045 34.875 1 97.56 370 ALA A O 1
ATOM 2895 N N . LEU A 1 371 ? 5.938 0.127 36.594 1 97.38 371 LEU A N 1
ATOM 2896 C CA . LEU A 1 371 ? 7.016 -0.521 35.844 1 97.38 371 LEU A CA 1
ATOM 2897 C C . LEU A 1 371 ? 6.609 -1.929 35.438 1 97.38 371 LEU A C 1
ATOM 2899 O O . LEU A 1 371 ? 6.91 -2.354 34.312 1 97.38 371 LEU A O 1
ATOM 2903 N N . MET A 1 372 ? 5.961 -2.617 36.281 1 97.62 372 MET A N 1
ATOM 2904 C CA . MET A 1 372 ? 5.535 -3.98 36 1 97.62 372 MET A CA 1
ATOM 2905 C C . MET A 1 372 ? 4.539 -3.996 34.844 1 97.62 372 MET A C 1
ATOM 2907 O O . MET A 1 372 ? 4.613 -4.855 33.969 1 97.62 372 MET A O 1
ATOM 2911 N N . HIS A 1 373 ? 3.652 -3.086 34.812 1 97.75 373 HIS A N 1
ATOM 2912 C CA . HIS A 1 373 ? 2.66 -3.023 33.75 1 97.75 373 HIS A CA 1
ATOM 2913 C C . HIS A 1 373 ? 3.295 -2.594 32.438 1 97.75 373 HIS A C 1
ATOM 2915 O O . HIS A 1 373 ? 2.895 -3.062 31.375 1 97.75 373 HIS A O 1
ATOM 2921 N N . TYR A 1 374 ? 4.227 -1.693 32.438 1 97.81 374 TYR A N 1
ATOM 2922 C CA . TYR A 1 374 ? 4.938 -1.344 31.219 1 97.81 374 TYR A CA 1
ATOM 2923 C C . TYR A 1 374 ? 5.684 -2.549 30.672 1 97.81 374 TYR A C 1
ATOM 2925 O O . TYR A 1 374 ? 5.688 -2.777 29.453 1 97.81 374 TYR A O 1
ATOM 2933 N N . LYS A 1 375 ? 6.254 -3.305 31.531 1 97.5 375 LYS A N 1
ATOM 2934 C CA . LYS A 1 375 ? 6.957 -4.512 31.109 1 97.5 375 LYS A CA 1
ATOM 2935 C C . LYS A 1 375 ? 5.996 -5.512 30.469 1 97.5 375 LYS A C 1
ATOM 2937 O O . LYS A 1 375 ? 6.336 -6.164 29.484 1 97.5 375 LYS A O 1
ATOM 2942 N N . GLU A 1 376 ? 4.855 -5.578 31.078 1 97.56 376 GLU A N 1
ATOM 2943 C CA . GLU A 1 376 ? 3.846 -6.461 30.516 1 97.56 376 GLU A CA 1
ATOM 2944 C C . GLU A 1 376 ? 3.396 -5.973 29.141 1 97.56 376 GLU A C 1
ATOM 2946 O O . GLU A 1 376 ? 3.215 -6.773 28.219 1 97.56 376 GLU A O 1
ATOM 2951 N N . ALA A 1 377 ? 3.146 -4.707 29 1 97.88 377 ALA A N 1
ATOM 2952 C CA . ALA A 1 377 ? 2.775 -4.137 27.703 1 97.88 377 ALA A CA 1
ATOM 2953 C C . ALA A 1 377 ? 3.822 -4.453 26.641 1 97.88 377 ALA A C 1
ATOM 2955 O O . ALA A 1 377 ? 3.48 -4.832 25.516 1 97.88 377 ALA A O 1
ATOM 2956 N N . ILE A 1 378 ? 5.09 -4.41 26.984 1 97.19 378 ILE A N 1
ATOM 2957 C CA . ILE A 1 378 ? 6.207 -4.633 26.062 1 97.19 378 ILE A CA 1
ATOM 2958 C C . ILE A 1 378 ? 6.324 -6.121 25.75 1 97.19 378 ILE A C 1
ATOM 2960 O O . ILE A 1 378 ? 6.648 -6.5 24.625 1 97.19 378 ILE A O 1
ATOM 2964 N N . ARG A 1 379 ? 6.059 -6.918 26.75 1 97.31 379 ARG A N 1
ATOM 2965 C CA . ARG A 1 379 ? 6.051 -8.359 26.531 1 97.31 379 ARG A CA 1
ATOM 2966 C C . ARG A 1 379 ? 5.012 -8.742 25.484 1 97.31 379 ARG A C 1
ATOM 2968 O O . ARG A 1 379 ? 5.281 -9.562 24.594 1 97.31 379 ARG A O 1
ATOM 2975 N N . ILE A 1 380 ? 3.85 -8.188 25.656 1 97.19 380 ILE A N 1
ATOM 2976 C CA . ILE A 1 380 ? 2.734 -8.477 24.766 1 97.19 380 ILE A CA 1
ATOM 2977 C C . ILE A 1 380 ? 3.031 -7.914 23.375 1 97.19 380 ILE A C 1
ATOM 2979 O O . ILE A 1 380 ? 2.795 -8.586 22.375 1 97.19 380 ILE A O 1
ATOM 2983 N N . SER A 1 381 ? 3.547 -6.727 23.297 1 96.56 381 SER A N 1
ATOM 2984 C CA . SER A 1 381 ? 3.906 -6.062 22.047 1 96.56 381 SER A CA 1
ATOM 2985 C C . SER A 1 381 ? 5.316 -5.492 22.109 1 96.56 381 SER A C 1
ATOM 2987 O O . SER A 1 381 ? 5.504 -4.316 22.422 1 96.56 381 SER A O 1
ATOM 2989 N N . PRO A 1 382 ? 6.219 -6.23 21.625 1 95.06 382 PRO A N 1
ATOM 2990 C CA . PRO A 1 382 ? 7.621 -5.832 21.75 1 95.06 382 PRO A CA 1
ATOM 2991 C C . PRO A 1 382 ? 7.965 -4.605 20.906 1 95.06 382 PRO A C 1
ATOM 2993 O O . PRO A 1 382 ? 9.023 -4 21.094 1 95.06 382 PRO A O 1
ATOM 2996 N N . THR A 1 383 ? 7.145 -4.172 20 1 93.75 383 THR A N 1
ATOM 2997 C CA . THR A 1 383 ? 7.391 -3 19.156 1 93.75 383 THR A CA 1
ATOM 2998 C C . THR A 1 383 ? 6.512 -1.831 19.594 1 93.75 383 THR A C 1
ATOM 3000 O O . THR A 1 383 ? 6.188 -0.956 18.797 1 93.75 383 THR A O 1
ATOM 3003 N N . PHE A 1 384 ? 6.125 -1.885 20.766 1 95.12 384 PHE A N 1
ATOM 3004 C CA . PHE A 1 384 ? 5.305 -0.822 21.328 1 95.12 384 PHE A CA 1
ATOM 3005 C C . PHE A 1 384 ? 6.172 0.342 21.797 1 95.12 384 PHE A C 1
ATOM 3007 O O . PHE A 1 384 ? 6.477 0.462 22.984 1 95.12 384 PHE A O 1
ATOM 3014 N N . ALA A 1 385 ? 6.484 1.293 20.938 1 95.06 385 ALA A N 1
ATOM 3015 C CA . ALA A 1 385 ? 7.43 2.379 21.188 1 95.06 385 ALA A CA 1
ATOM 3016 C C . ALA A 1 385 ? 6.965 3.264 22.344 1 95.06 385 ALA A C 1
ATOM 3018 O O . ALA A 1 385 ? 7.766 3.682 23.172 1 95.06 385 ALA A O 1
ATOM 3019 N N . ASP A 1 386 ? 5.703 3.527 22.438 1 95.44 386 ASP A N 1
ATOM 3020 C CA . ASP A 1 386 ? 5.145 4.379 23.469 1 95.44 386 ASP A CA 1
ATOM 3021 C C . ASP A 1 386 ? 5.395 3.785 24.859 1 95.44 386 ASP A C 1
ATOM 3023 O O . ASP A 1 386 ? 5.711 4.512 25.797 1 95.44 386 ASP A O 1
ATOM 3027 N N . ALA A 1 387 ? 5.219 2.525 24.922 1 96.5 387 ALA A N 1
ATOM 3028 C CA . ALA A 1 387 ? 5.438 1.854 26.203 1 96.5 387 ALA A CA 1
ATOM 3029 C C . ALA A 1 387 ? 6.895 1.965 26.641 1 96.5 387 ALA A C 1
ATOM 3031 O O . ALA A 1 387 ? 7.18 2.16 27.828 1 96.5 387 ALA A O 1
ATOM 3032 N N . TYR A 1 388 ? 7.824 1.865 25.75 1 96.5 388 TYR A N 1
ATOM 3033 C CA . TYR A 1 388 ? 9.234 2.049 26.047 1 96.5 388 TYR A CA 1
ATOM 3034 C C . TYR A 1 388 ? 9.508 3.465 26.547 1 96.5 388 TYR A C 1
ATOM 3036 O O . TYR A 1 388 ? 10.195 3.654 27.562 1 96.5 388 TYR A O 1
ATOM 3044 N N . SER A 1 389 ? 8.992 4.398 25.844 1 96.12 389 SER A N 1
ATOM 3045 C CA . SER A 1 389 ? 9.195 5.797 26.203 1 96.12 389 SER A CA 1
ATOM 3046 C C . SER A 1 389 ? 8.633 6.098 27.578 1 96.12 389 SER A C 1
ATOM 3048 O O . SER A 1 389 ? 9.297 6.73 28.406 1 96.12 389 SER A O 1
ATOM 3050 N N . ASN A 1 390 ? 7.449 5.641 27.875 1 95.88 390 ASN A N 1
ATOM 3051 C CA . ASN A 1 390 ? 6.797 5.863 29.172 1 95.88 390 ASN A CA 1
ATOM 3052 C C . ASN A 1 390 ? 7.523 5.137 30.297 1 95.88 390 ASN A C 1
ATOM 3054 O O . ASN A 1 390 ? 7.637 5.66 31.406 1 95.88 390 ASN A O 1
ATOM 3058 N N . MET A 1 391 ? 7.934 3.939 29.953 1 96.56 391 MET A N 1
ATOM 3059 C CA . MET A 1 391 ? 8.734 3.215 30.938 1 96.56 391 MET A CA 1
ATOM 3060 C C . MET A 1 391 ? 10.016 3.977 31.266 1 96.56 391 MET A C 1
ATOM 3062 O O . MET A 1 391 ? 10.453 4.008 32.406 1 96.56 391 MET A O 1
ATOM 3066 N N . GLY A 1 392 ? 10.609 4.555 30.25 1 96.31 392 GLY A N 1
ATOM 3067 C CA . GLY A 1 392 ? 11.781 5.395 30.469 1 96.31 392 GLY A CA 1
ATOM 3068 C C . GLY A 1 392 ? 11.516 6.543 31.422 1 96.31 392 GLY A C 1
ATOM 3069 O O . GLY A 1 392 ? 12.344 6.844 32.281 1 96.31 392 GLY A O 1
ATOM 3070 N N . ASN A 1 393 ? 10.406 7.203 31.281 1 94.88 393 ASN A N 1
ATOM 3071 C CA . ASN A 1 393 ? 10.016 8.281 32.188 1 94.88 393 ASN A CA 1
ATOM 3072 C C . ASN A 1 393 ? 9.914 7.797 33.625 1 94.88 393 ASN A C 1
ATOM 3074 O O . ASN A 1 393 ? 10.328 8.5 34.562 1 94.88 393 ASN A O 1
ATOM 3078 N N . THR A 1 394 ? 9.336 6.652 33.75 1 95.75 394 THR A N 1
ATOM 3079 C CA . THR A 1 394 ? 9.203 6.062 35.094 1 95.75 394 THR A CA 1
ATOM 3080 C C . THR A 1 394 ? 10.57 5.738 35.688 1 95.75 394 THR A C 1
ATOM 3082 O O . THR A 1 394 ? 10.828 6.016 36.844 1 95.75 394 THR A O 1
ATOM 3085 N N . LEU A 1 395 ? 11.398 5.203 34.875 1 96.19 395 LEU A N 1
ATOM 3086 C CA . LEU A 1 395 ? 12.75 4.875 35.312 1 96.19 395 LEU A CA 1
ATOM 3087 C C . LEU A 1 395 ? 13.523 6.141 35.688 1 96.19 395 LEU A C 1
ATOM 3089 O O . LEU A 1 395 ? 14.297 6.152 36.656 1 96.19 395 LEU A O 1
ATOM 3093 N N . LYS A 1 396 ? 13.352 7.137 34.938 1 94.25 396 LYS A N 1
ATOM 3094 C CA . LYS A 1 396 ? 13.977 8.422 35.219 1 94.25 396 LYS A CA 1
ATOM 3095 C C . LYS A 1 396 ? 13.531 8.945 36.594 1 94.25 396 LYS A C 1
ATOM 3097 O O . LYS A 1 396 ? 14.352 9.43 37.375 1 94.25 396 LYS A O 1
ATOM 3102 N N . GLU A 1 397 ? 12.266 8.812 36.875 1 93 397 GLU A N 1
ATOM 3103 C CA . GLU A 1 397 ? 11.719 9.227 38.156 1 93 397 GLU A CA 1
ATOM 3104 C C . GLU A 1 397 ? 12.289 8.383 39.312 1 93 397 GLU A C 1
ATOM 3106 O O . GLU A 1 397 ? 12.438 8.867 40.438 1 93 397 GLU A O 1
ATOM 3111 N N . MET A 1 398 ? 12.609 7.176 38.938 1 95.06 398 MET A N 1
ATOM 3112 C CA . MET A 1 398 ? 13.211 6.277 39.938 1 95.06 398 MET A CA 1
ATOM 3113 C C . MET A 1 398 ? 14.719 6.496 40 1 95.06 398 MET A C 1
ATOM 3115 O O . MET A 1 398 ? 15.43 5.734 40.656 1 95.06 398 MET A O 1
ATOM 3119 N N . GLN A 1 399 ? 15.234 7.469 39.219 1 92.88 399 GLN A N 1
ATOM 3120 C CA . GLN A 1 399 ? 16.641 7.879 39.219 1 92.88 399 GLN A CA 1
ATOM 3121 C C . GLN A 1 399 ? 17.516 6.836 38.531 1 92.88 399 GLN A C 1
ATOM 3123 O O . GLN A 1 399 ? 18.703 6.738 38.812 1 92.88 399 GLN A O 1
ATOM 3128 N N . ASP A 1 400 ? 16.859 6.023 37.844 1 95 400 ASP A N 1
ATOM 3129 C CA . ASP A 1 400 ? 17.594 5.113 36.969 1 95 400 ASP A CA 1
ATOM 3130 C C . ASP A 1 400 ? 17.812 5.73 35.594 1 95 400 ASP A C 1
ATOM 3132 O O . ASP A 1 400 ? 17.141 5.352 34.625 1 95 400 ASP A O 1
ATOM 3136 N N . VAL A 1 401 ? 18.781 6.508 35.438 1 94 401 VAL A N 1
ATOM 3137 C CA . VAL A 1 401 ? 19.031 7.301 34.25 1 94 401 VAL A CA 1
ATOM 3138 C C . VAL A 1 401 ? 19.469 6.391 33.094 1 94 401 VAL A C 1
ATOM 3140 O O . VAL A 1 401 ? 19.078 6.594 31.938 1 94 401 VAL A O 1
ATOM 3143 N N . GLN A 1 402 ? 20.219 5.457 33.406 1 94.19 402 GLN A N 1
ATOM 3144 C CA . GLN A 1 402 ? 20.703 4.543 32.375 1 94.19 402 GLN A CA 1
ATOM 3145 C C . GLN A 1 402 ? 19.562 3.725 31.781 1 94.19 402 GLN A C 1
ATOM 3147 O O . GLN A 1 402 ? 19.5 3.535 30.562 1 94.19 402 GLN A O 1
ATOM 3152 N N . GLY A 1 403 ? 18.75 3.211 32.656 1 95.44 403 GLY A N 1
ATOM 3153 C CA . GLY A 1 403 ? 17.578 2.494 32.188 1 95.44 403 GLY A CA 1
ATOM 3154 C C . GLY A 1 403 ? 16.672 3.344 31.312 1 95.44 403 GLY A C 1
ATOM 3155 O O . GLY A 1 403 ? 16.141 2.865 30.297 1 95.44 403 GLY A O 1
ATOM 3156 N N . ALA A 1 404 ? 16.469 4.555 31.703 1 96.12 404 ALA A N 1
ATOM 3157 C CA . ALA A 1 404 ? 15.648 5.492 30.938 1 96.12 404 ALA A CA 1
ATOM 3158 C C . ALA A 1 404 ? 16.234 5.73 29.547 1 96.12 404 ALA A C 1
ATOM 3160 O O . ALA A 1 404 ? 15.516 5.723 28.547 1 96.12 404 ALA A O 1
ATOM 3161 N N . LEU A 1 405 ? 17.547 5.898 29.547 1 94.62 405 LEU A N 1
ATOM 3162 C CA . LEU A 1 405 ? 18.25 6.125 28.281 1 94.62 405 LEU A CA 1
ATOM 3163 C C . LEU A 1 405 ? 18.062 4.949 27.328 1 94.62 405 LEU A C 1
ATOM 3165 O O . LEU A 1 405 ? 17.828 5.145 26.141 1 94.62 405 LEU A O 1
ATOM 3169 N N . GLN A 1 406 ? 18.156 3.809 27.859 1 95.38 406 GLN A N 1
ATOM 3170 C CA . GLN A 1 406 ? 17.984 2.607 27.062 1 95.38 406 GLN A CA 1
ATOM 3171 C C . GLN A 1 406 ? 16.578 2.514 26.5 1 95.38 406 GLN A C 1
ATOM 3173 O O . GLN A 1 406 ? 16.375 2.115 25.359 1 95.38 406 GLN A O 1
ATOM 3178 N N . CYS A 1 407 ? 15.656 2.844 27.281 1 96.56 407 CYS A N 1
ATOM 3179 C CA . CYS A 1 407 ? 14.258 2.795 26.875 1 96.56 407 CYS A CA 1
ATOM 3180 C C . CYS A 1 407 ? 13.977 3.803 25.766 1 96.56 407 CYS A C 1
ATOM 3182 O O . CYS A 1 407 ? 13.336 3.471 24.766 1 96.56 407 CYS A O 1
ATOM 3184 N N . TYR A 1 408 ? 14.461 5.008 25.938 1 95.75 408 TYR A N 1
ATOM 3185 C CA . TYR A 1 408 ? 14.25 6.035 24.922 1 95.75 408 TYR A CA 1
ATOM 3186 C C . TYR A 1 408 ? 14.922 5.652 23.609 1 95.75 408 TYR A C 1
ATOM 3188 O O . TYR A 1 408 ? 14.344 5.824 22.547 1 95.75 408 TYR A O 1
ATOM 3196 N N . THR A 1 409 ? 16.109 5.117 23.75 1 94.38 409 THR A N 1
ATOM 3197 C CA . THR A 1 409 ? 16.844 4.691 22.562 1 94.38 409 THR A CA 1
ATOM 3198 C C . THR A 1 409 ? 16.094 3.58 21.828 1 94.38 409 THR A C 1
ATOM 3200 O O . THR A 1 409 ? 16.016 3.594 20.609 1 94.38 409 THR A O 1
ATOM 3203 N N . ARG A 1 410 ? 15.609 2.668 22.594 1 95.62 410 ARG A N 1
ATOM 3204 C CA . ARG A 1 410 ? 14.844 1.578 21.984 1 95.62 410 ARG A CA 1
ATOM 3205 C C . ARG A 1 410 ? 13.578 2.098 21.328 1 95.62 410 ARG A C 1
ATOM 3207 O O . ARG A 1 410 ? 13.195 1.625 20.25 1 95.62 410 ARG A O 1
ATOM 3214 N N . ALA A 1 411 ? 12.883 2.977 21.953 1 95.38 411 ALA A N 1
ATOM 3215 C CA . ALA A 1 411 ? 11.695 3.582 21.359 1 95.38 411 ALA A CA 1
ATOM 3216 C C . ALA A 1 411 ? 12.008 4.23 20.016 1 95.38 411 ALA A C 1
ATOM 3218 O O . ALA A 1 411 ? 11.25 4.082 19.062 1 95.38 411 ALA A O 1
ATOM 3219 N N . ILE A 1 412 ? 13.148 4.906 19.906 1 92.75 412 ILE A N 1
ATOM 3220 C CA . ILE A 1 412 ? 13.578 5.594 18.688 1 92.75 412 ILE A CA 1
ATOM 3221 C C . ILE A 1 412 ? 13.977 4.57 17.625 1 92.75 412 ILE A C 1
ATOM 3223 O O . ILE A 1 412 ? 13.727 4.773 16.438 1 92.75 412 ILE A O 1
ATOM 3227 N N . GLN A 1 413 ? 14.523 3.475 18.125 1 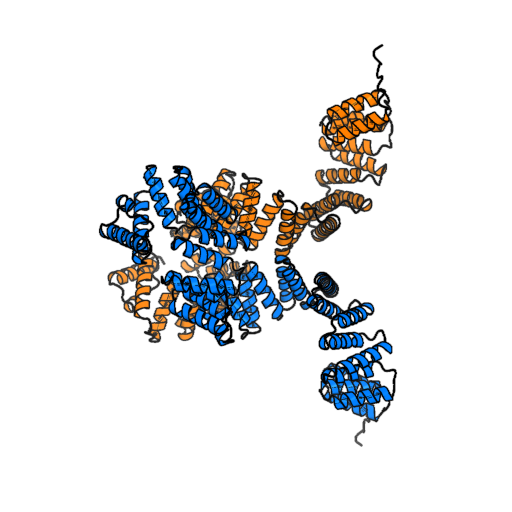90.19 413 GLN A N 1
ATOM 3228 C CA . GLN A 1 413 ? 14.883 2.404 17.188 1 90.19 413 GLN A CA 1
ATOM 3229 C C . GLN A 1 413 ? 13.641 1.782 16.562 1 90.19 413 GLN A C 1
ATOM 3231 O O . GLN A 1 413 ? 13.648 1.425 15.383 1 90.19 413 GLN A O 1
ATOM 3236 N N . ILE A 1 414 ? 12.664 1.644 17.391 1 90.38 414 ILE A N 1
ATOM 3237 C CA . ILE A 1 414 ? 11.414 1.066 16.922 1 90.38 414 ILE A CA 1
ATOM 3238 C C . ILE A 1 414 ? 10.719 2.041 15.977 1 90.38 414 ILE A C 1
ATOM 3240 O O . ILE A 1 414 ? 10.227 1.64 14.922 1 90.38 414 ILE A O 1
ATOM 3244 N N . ASN A 1 415 ? 10.648 3.273 16.312 1 90.12 415 ASN A N 1
ATOM 3245 C CA . ASN A 1 415 ? 10.039 4.336 15.508 1 90.12 415 ASN A CA 1
ATOM 3246 C C . ASN A 1 415 ? 10.93 5.578 15.461 1 90.12 415 ASN A C 1
ATOM 3248 O O . ASN A 1 415 ? 10.773 6.48 16.297 1 90.12 415 ASN A O 1
ATOM 3252 N N . PRO A 1 416 ? 11.641 5.645 14.438 1 85.94 416 PRO A N 1
ATOM 3253 C CA . PRO A 1 416 ? 12.57 6.766 14.344 1 85.94 416 PRO A CA 1
ATOM 3254 C C . PRO A 1 416 ? 11.867 8.117 14.25 1 85.94 416 PRO A C 1
ATOM 3256 O O . PRO A 1 416 ? 12.477 9.156 14.508 1 85.94 416 PRO A O 1
ATOM 3259 N N . ALA A 1 417 ? 10.586 8.125 13.945 1 87.25 417 ALA A N 1
ATOM 3260 C CA . ALA A 1 417 ? 9.836 9.367 13.812 1 87.25 417 ALA A CA 1
ATOM 3261 C C . ALA A 1 417 ? 9.055 9.68 15.086 1 87.25 417 ALA A C 1
ATOM 3263 O O . ALA A 1 417 ? 8.164 10.531 15.078 1 87.25 417 ALA A O 1
ATOM 3264 N N . PHE A 1 418 ? 9.414 8.984 16.125 1 90.56 418 PHE A N 1
ATOM 3265 C CA . PHE A 1 418 ? 8.727 9.18 17.406 1 90.56 418 PHE A CA 1
ATOM 3266 C C . PHE A 1 418 ? 9.25 10.422 18.109 1 90.56 418 PHE A C 1
ATOM 3268 O O . PHE A 1 418 ? 10.117 10.328 18.984 1 90.56 418 PHE A O 1
ATOM 3275 N N . ALA A 1 419 ? 8.648 11.617 17.922 1 92.75 419 ALA A N 1
ATOM 3276 C CA . ALA A 1 419 ? 9.109 12.93 18.375 1 92.75 419 ALA A CA 1
ATOM 3277 C C . ALA A 1 419 ? 9.219 12.969 19.891 1 92.75 419 ALA A C 1
ATOM 3279 O O . ALA A 1 419 ? 10.188 13.516 20.438 1 92.75 419 ALA A O 1
ATOM 3280 N N . ASP A 1 420 ? 8.312 12.328 20.594 1 92.94 420 ASP A N 1
ATOM 3281 C CA . ASP A 1 420 ? 8.297 12.352 22.047 1 92.94 420 ASP A CA 1
ATOM 3282 C C . ASP A 1 420 ? 9.523 11.648 22.625 1 92.94 420 ASP A C 1
ATOM 3284 O O . ASP A 1 420 ? 10.102 12.117 23.609 1 92.94 420 ASP A O 1
ATOM 3288 N N . ALA A 1 421 ? 9.859 10.586 22.031 1 93.88 421 ALA A N 1
ATOM 3289 C CA . ALA A 1 421 ? 11.039 9.867 22.484 1 93.88 421 ALA A CA 1
ATOM 3290 C C . ALA A 1 421 ? 12.305 10.695 22.281 1 93.88 421 ALA A C 1
ATOM 3292 O O . ALA A 1 421 ? 13.203 10.688 23.125 1 93.88 421 ALA A O 1
ATOM 3293 N N . HIS A 1 422 ? 12.398 11.422 21.203 1 93.75 422 HIS A N 1
ATOM 3294 C CA . HIS A 1 422 ? 13.523 12.328 20.969 1 93.75 422 HIS A CA 1
ATOM 3295 C C . HIS A 1 422 ? 13.57 13.43 22.016 1 93.75 422 HIS A C 1
ATOM 3297 O O . HIS A 1 422 ? 14.648 13.797 22.484 1 93.75 422 HIS A O 1
ATOM 3303 N N . SER A 1 423 ? 12.453 13.992 22.344 1 94.06 423 SER A N 1
ATOM 3304 C CA . SER A 1 423 ? 12.359 15.039 23.359 1 94.06 423 SER A CA 1
ATOM 3305 C C . SER A 1 423 ? 12.789 14.523 24.734 1 94.06 423 SER A C 1
ATOM 3307 O O . SER A 1 423 ? 13.5 15.211 25.469 1 94.06 423 SER A O 1
ATOM 3309 N N . ASN A 1 424 ? 12.344 13.305 25.062 1 93.38 424 ASN A N 1
ATOM 3310 C CA . ASN A 1 424 ? 12.719 12.695 26.328 1 93.38 424 ASN A CA 1
ATOM 3311 C C . ASN A 1 424 ? 14.219 12.422 26.406 1 93.38 424 ASN A C 1
ATOM 3313 O O . ASN A 1 424 ? 14.836 12.633 27.453 1 93.38 424 ASN A O 1
ATOM 3317 N N . LEU A 1 425 ? 14.703 11.969 25.312 1 93.12 425 LEU A N 1
ATOM 3318 C CA . LEU A 1 425 ? 16.141 11.758 25.219 1 93.12 425 LEU A CA 1
ATOM 3319 C C . LEU A 1 425 ? 16.891 13.07 25.406 1 93.12 425 LEU A C 1
ATOM 3321 O O . LEU A 1 425 ? 17.906 13.117 26.125 1 93.12 425 LEU A O 1
ATOM 3325 N N . ALA A 1 426 ? 16.406 14.125 24.844 1 93.25 426 ALA A N 1
ATOM 3326 C CA . ALA A 1 426 ? 16.984 15.453 24.969 1 93.25 426 ALA A CA 1
ATOM 3327 C C . ALA A 1 426 ? 17 15.906 26.438 1 93.25 426 ALA A C 1
ATOM 3329 O O . ALA A 1 426 ? 17.969 16.531 26.891 1 93.25 426 ALA A O 1
ATOM 3330 N N . SER A 1 427 ? 15.984 15.664 27.141 1 92 427 SER A N 1
ATOM 3331 C CA . SER A 1 427 ? 15.852 16.047 28.547 1 92 427 SER A CA 1
ATOM 3332 C C . SER A 1 427 ? 16.922 15.375 29.406 1 92 427 SER A C 1
ATOM 3334 O O . SER A 1 427 ? 17.469 15.992 30.328 1 92 427 SER A O 1
ATOM 3336 N N . ILE A 1 428 ? 17.234 14.148 29.094 1 91.88 428 ILE A N 1
ATOM 3337 C CA . ILE A 1 428 ? 18.281 13.438 29.812 1 91.88 428 ILE A CA 1
ATOM 3338 C C . ILE A 1 428 ? 19.641 14.086 29.516 1 91.88 428 ILE A C 1
ATOM 3340 O O . ILE A 1 428 ? 20.453 14.281 30.438 1 91.88 428 ILE A O 1
ATOM 3344 N N . HIS A 1 429 ? 19.812 14.398 28.297 1 91.25 429 HIS A N 1
ATOM 3345 C CA . HIS A 1 429 ? 21.047 15.07 27.922 1 91.25 429 HIS A CA 1
ATOM 3346 C C . HIS A 1 429 ? 21.188 16.422 28.625 1 91.25 429 HIS A C 1
ATOM 3348 O O . HIS A 1 429 ? 22.25 16.766 29.125 1 91.25 429 HIS A O 1
ATOM 3354 N N . LYS A 1 430 ? 20.141 17.078 28.641 1 90.62 430 LYS A N 1
ATOM 3355 C CA . LYS A 1 430 ? 20.125 18.375 29.312 1 90.62 430 LYS A CA 1
ATOM 3356 C C . LYS A 1 430 ? 20.469 18.25 30.797 1 90.62 430 LYS A C 1
ATOM 3358 O O . LYS A 1 430 ? 21.297 18.984 31.312 1 90.62 430 LYS A O 1
ATOM 3363 N N . ASP A 1 431 ? 19.828 17.266 31.422 1 89.06 431 ASP A N 1
ATOM 3364 C CA . ASP A 1 431 ? 20.016 17.047 32.844 1 89.06 431 ASP A CA 1
ATOM 3365 C C . ASP A 1 431 ? 21.438 16.562 33.156 1 89.06 431 ASP A C 1
ATOM 3367 O O . ASP A 1 431 ? 21.969 16.812 34.219 1 89.06 431 ASP A O 1
ATOM 3371 N N . SER A 1 432 ? 21.984 15.914 32.156 1 89.31 432 SER A N 1
ATOM 3372 C CA . SER A 1 432 ? 23.344 15.391 32.344 1 89.31 432 SER A CA 1
ATOM 3373 C C . SER A 1 432 ? 24.391 16.422 31.938 1 89.31 432 SER A C 1
ATOM 3375 O O . SER A 1 432 ? 25.594 16.156 32 1 89.31 432 SER A O 1
ATOM 3377 N N . GLY A 1 433 ? 23.922 17.531 31.422 1 88.81 433 GLY A N 1
ATOM 3378 C CA . GLY A 1 433 ? 24.844 18.609 31.062 1 88.81 433 GLY A CA 1
ATOM 3379 C C . GLY A 1 433 ? 25.312 18.547 29.625 1 88.81 433 GLY A C 1
ATOM 3380 O O . GLY A 1 433 ? 26.141 19.344 29.203 1 88.81 433 GLY A O 1
ATOM 3381 N N . ASN A 1 434 ? 24.875 17.594 28.938 1 92.44 434 ASN A N 1
ATOM 3382 C CA . ASN A 1 434 ? 25.203 17.5 27.516 1 92.44 434 ASN A CA 1
ATOM 3383 C C . ASN A 1 434 ? 24.281 18.359 26.672 1 92.44 434 ASN A C 1
ATOM 3385 O O . ASN A 1 434 ? 23.469 17.859 25.906 1 92.44 434 ASN A O 1
ATOM 3389 N N . ILE A 1 435 ? 24.469 19.594 26.641 1 92.44 435 ILE A N 1
ATOM 3390 C CA . ILE A 1 435 ? 23.531 20.594 26.125 1 92.44 435 ILE A CA 1
ATOM 3391 C C . ILE A 1 435 ? 23.531 20.547 24.594 1 92.44 435 ILE A C 1
ATOM 3393 O O . ILE A 1 435 ? 22.469 20.609 23.969 1 92.44 435 ILE A O 1
ATOM 3397 N N . PRO A 1 436 ? 24.672 20.344 23.984 1 92.38 436 PRO A N 1
ATOM 3398 C CA . PRO A 1 436 ? 24.625 20.266 22.516 1 92.38 436 PRO A CA 1
ATOM 3399 C C . PRO A 1 436 ? 23.797 19.078 22.016 1 92.38 436 PRO A C 1
ATOM 3401 O O . PRO A 1 436 ? 23.031 19.219 21.062 1 92.38 436 PRO A O 1
ATOM 3404 N N . GLU A 1 437 ? 23.969 18 22.688 1 93.25 437 GLU A N 1
ATOM 3405 C CA . GLU A 1 437 ? 23.188 16.812 22.328 1 93.25 437 GLU A CA 1
ATOM 3406 C C . GLU A 1 437 ? 21.703 17.047 22.594 1 93.25 437 GLU A C 1
ATOM 3408 O O . GLU A 1 437 ? 20.859 16.594 21.812 1 93.25 437 GLU A O 1
ATOM 3413 N N . ALA A 1 438 ? 21.406 17.688 23.656 1 93.62 438 ALA A N 1
ATOM 3414 C CA . ALA A 1 438 ? 20.016 18.031 23.969 1 93.62 438 ALA A CA 1
ATOM 3415 C C . ALA A 1 438 ? 19.406 18.891 22.891 1 93.62 438 ALA A C 1
ATOM 3417 O O . ALA A 1 438 ? 18.281 18.641 22.453 1 93.62 438 ALA A O 1
ATOM 3418 N N . ILE A 1 439 ? 20.188 19.891 22.5 1 93 439 ILE A N 1
ATOM 3419 C CA . ILE A 1 439 ? 19.719 20.812 21.469 1 93 439 ILE A CA 1
ATOM 3420 C C . ILE A 1 439 ? 19.438 20.047 20.172 1 93 439 ILE A C 1
ATOM 3422 O O . ILE A 1 439 ? 18.391 20.234 19.547 1 93 439 ILE A O 1
ATOM 3426 N N . ALA A 1 440 ? 20.344 19.188 19.891 1 92.5 440 ALA A N 1
ATOM 3427 C CA . ALA A 1 440 ? 20.188 18.406 18.656 1 92.5 440 ALA A CA 1
ATOM 3428 C C . ALA A 1 440 ? 18.938 17.531 18.734 1 92.5 440 ALA A C 1
ATOM 3430 O O . ALA A 1 440 ? 18.188 17.422 17.75 1 92.5 440 ALA A O 1
ATOM 3431 N N . SER A 1 441 ? 18.719 16.891 19.781 1 93 441 SER A N 1
ATOM 3432 C CA . SER A 1 441 ? 17.562 16.016 19.969 1 93 441 SER A CA 1
ATOM 3433 C C . SER A 1 441 ? 16.266 16.797 19.984 1 93 441 SER A C 1
ATOM 3435 O O . SER A 1 441 ? 15.258 16.344 19.422 1 93 441 SER A O 1
ATOM 3437 N N . TYR A 1 442 ? 16.25 17.953 20.625 1 92.5 442 TYR A N 1
ATOM 3438 C CA . TYR A 1 442 ? 15.07 18.797 20.625 1 92.5 442 TYR A CA 1
ATOM 3439 C C . TYR A 1 442 ? 14.758 19.281 19.219 1 92.5 442 TYR A C 1
ATOM 3441 O O . TYR A 1 442 ? 13.594 19.328 18.812 1 92.5 442 TYR A O 1
ATOM 3449 N N . ARG A 1 443 ? 15.758 19.656 18.5 1 91.69 443 ARG A N 1
ATOM 3450 C CA . ARG A 1 443 ? 15.57 20.078 17.125 1 91.69 443 ARG A CA 1
ATOM 3451 C C . ARG A 1 443 ? 14.969 18.969 16.281 1 91.69 443 ARG A C 1
ATOM 3453 O O . ARG A 1 443 ? 14.078 19.203 15.461 1 91.69 443 ARG A O 1
ATOM 3460 N N . THR A 1 444 ? 15.5 17.781 16.484 1 91.5 444 THR A N 1
ATOM 3461 C CA . THR A 1 444 ? 14.961 16.625 15.766 1 91.5 444 THR A CA 1
ATOM 3462 C C . THR A 1 444 ? 13.484 16.422 16.109 1 91.5 444 THR A C 1
ATOM 3464 O O . THR A 1 444 ? 12.664 16.172 15.234 1 91.5 444 THR A O 1
ATOM 3467 N N . ALA A 1 445 ? 13.141 16.453 17.344 1 92.38 445 ALA A N 1
ATOM 3468 C CA . ALA A 1 445 ? 11.758 16.297 17.797 1 92.38 445 ALA A CA 1
ATOM 3469 C C . ALA A 1 445 ? 10.852 17.328 17.125 1 92.38 445 ALA A C 1
ATOM 3471 O O . ALA A 1 445 ? 9.734 17 16.719 1 92.38 445 ALA A O 1
ATOM 3472 N N . LEU A 1 446 ? 11.367 18.516 16.984 1 91.06 446 LEU A N 1
ATOM 3473 C CA . LEU A 1 446 ? 10.562 19.609 16.438 1 91.06 446 LEU A CA 1
ATOM 3474 C C . LEU A 1 446 ? 10.43 19.469 14.922 1 91.06 446 LEU A C 1
ATOM 3476 O O . LEU A 1 446 ? 9.438 19.906 14.344 1 91.06 446 LEU A O 1
ATOM 3480 N N . LYS A 1 447 ? 11.414 18.906 14.281 1 90 447 LYS A N 1
ATOM 3481 C CA . LYS A 1 447 ? 11.305 18.641 12.852 1 90 447 LYS A CA 1
ATOM 3482 C C . LYS A 1 447 ? 10.242 17.578 12.578 1 90 447 LYS A C 1
ATOM 3484 O O . LYS A 1 447 ? 9.57 17.609 11.547 1 90 447 LYS A O 1
ATOM 3489 N N . LEU A 1 448 ? 10.125 16.672 13.469 1 90.19 448 LEU A N 1
ATOM 3490 C CA . LEU A 1 448 ? 9.172 15.586 13.344 1 90.19 448 LEU A CA 1
ATOM 3491 C C . LEU A 1 448 ? 7.773 16.031 13.758 1 90.19 448 LEU A C 1
ATOM 3493 O O . LEU A 1 448 ? 6.777 15.57 13.195 1 90.19 448 LEU A O 1
ATOM 3497 N N . LYS A 1 449 ? 7.695 16.875 14.703 1 91.25 449 LYS A N 1
ATOM 3498 C CA . LYS A 1 449 ? 6.457 17.453 15.227 1 91.25 449 LYS A CA 1
ATOM 3499 C C . LYS A 1 449 ? 6.617 18.938 15.5 1 91.25 449 LYS A C 1
ATOM 3501 O O . LYS A 1 449 ? 6.926 19.344 16.625 1 91.25 449 LYS A O 1
ATOM 3506 N N . PRO A 1 450 ? 6.262 19.719 14.531 1 85.62 450 PRO A N 1
ATOM 3507 C CA . PRO A 1 450 ? 6.535 21.156 14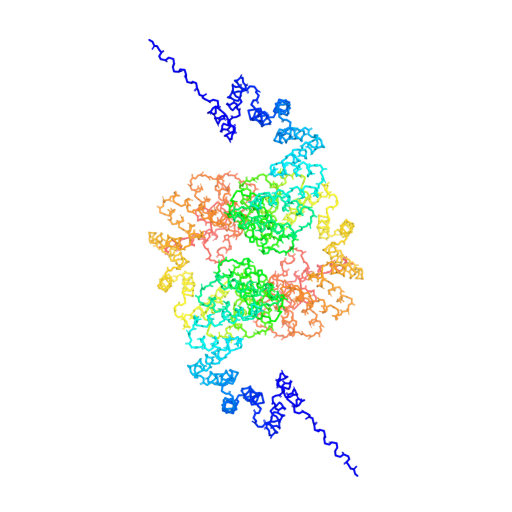.641 1 85.62 450 PRO A CA 1
ATOM 3508 C C . PRO A 1 450 ? 5.746 21.828 15.766 1 85.62 450 PRO A C 1
ATOM 3510 O O . PRO A 1 450 ? 6.207 22.812 16.344 1 85.62 450 PRO A O 1
ATOM 3513 N N . ASP A 1 451 ? 4.605 21.312 16.047 1 85.06 451 ASP A N 1
ATOM 3514 C CA . ASP A 1 451 ? 3.77 21.859 17.109 1 85.06 451 ASP A CA 1
ATOM 3515 C C . ASP A 1 451 ? 3.949 21.062 18.406 1 85.06 451 ASP A C 1
ATOM 3517 O O . ASP A 1 451 ? 2.99 20.484 18.938 1 85.06 451 ASP A O 1
ATOM 3521 N N . PHE A 1 452 ? 5.191 21.078 18.891 1 89.38 452 PHE A N 1
ATOM 3522 C CA . PHE A 1 452 ? 5.547 20.391 20.125 1 89.38 452 PHE A CA 1
ATOM 3523 C C . PHE A 1 452 ? 5.992 21.391 21.188 1 89.38 452 PHE A C 1
ATOM 3525 O O . PHE A 1 452 ? 7.184 21.672 21.312 1 89.38 452 PHE A O 1
ATOM 3532 N N . PRO A 1 453 ? 5.082 21.891 22.031 1 86.31 453 PRO A N 1
ATOM 3533 C CA . PRO A 1 453 ? 5.359 23 22.953 1 86.31 453 PRO A CA 1
ATOM 3534 C C . PRO A 1 453 ? 6.484 22.672 23.922 1 86.31 453 PRO A C 1
ATOM 3536 O O . PRO A 1 453 ? 7.391 23.5 24.125 1 86.31 453 PRO A O 1
ATOM 3539 N N . ASP A 1 454 ? 6.457 21.516 24.531 1 86.94 454 ASP A N 1
ATOM 3540 C CA . ASP A 1 454 ? 7.453 21.156 25.547 1 86.94 454 ASP A CA 1
ATOM 3541 C C . ASP A 1 454 ? 8.859 21.109 24.938 1 86.94 454 ASP A C 1
ATOM 3543 O O . ASP A 1 454 ? 9.812 21.625 25.531 1 86.94 454 ASP A O 1
ATOM 3547 N N . ALA A 1 455 ? 8.93 20.516 23.781 1 89.38 455 ALA A N 1
ATOM 3548 C CA . ALA A 1 455 ? 10.219 20.453 23.109 1 89.38 455 ALA A CA 1
ATOM 3549 C C . ALA A 1 455 ? 10.727 21.844 22.734 1 89.38 455 ALA A C 1
ATOM 3551 O O . ALA A 1 455 ? 11.914 22.125 22.844 1 89.38 455 ALA A O 1
ATOM 3552 N N . TYR A 1 456 ? 9.82 22.703 22.312 1 89.75 456 TYR A N 1
ATOM 3553 C CA . TYR A 1 456 ? 10.195 24.047 21.906 1 89.75 456 TYR A CA 1
ATOM 3554 C C . TYR A 1 456 ? 10.711 24.859 23.094 1 89.75 456 TYR A C 1
ATOM 3556 O O . TYR A 1 456 ? 11.742 25.516 23 1 89.75 456 TYR A O 1
ATOM 3564 N N . CYS A 1 457 ? 10 24.844 24.219 1 86.38 457 CYS A N 1
ATOM 3565 C CA . CYS A 1 457 ? 10.375 25.594 25.406 1 86.38 457 CYS A CA 1
ATOM 3566 C C . CYS A 1 457 ? 11.703 25.094 25.969 1 86.38 457 CYS A C 1
ATOM 3568 O O . CYS A 1 457 ? 12.531 25.906 26.391 1 86.38 457 CYS A O 1
ATOM 3570 N N . ASN A 1 458 ? 11.875 23.797 26 1 88 458 ASN A N 1
ATOM 3571 C CA . ASN A 1 458 ? 13.125 23.219 26.5 1 88 458 ASN A CA 1
ATOM 3572 C C . ASN A 1 458 ? 14.297 23.578 25.594 1 88 458 ASN A C 1
ATOM 3574 O O . ASN A 1 458 ? 15.406 23.812 26.062 1 88 458 ASN A O 1
ATOM 3578 N N . LEU A 1 459 ? 13.961 23.562 24.25 1 90.06 459 LEU A N 1
ATOM 3579 C CA . LEU A 1 459 ? 14.984 23.984 23.312 1 90.06 459 LEU A CA 1
ATOM 3580 C C . LEU A 1 459 ? 15.383 25.438 23.562 1 90.06 459 LEU A C 1
ATOM 3582 O O . LEU A 1 459 ? 16.562 25.766 23.578 1 90.06 459 LEU A O 1
ATOM 3586 N N . ALA A 1 460 ? 14.375 26.297 23.719 1 87 460 ALA A N 1
ATOM 3587 C CA . ALA A 1 460 ? 14.625 27.719 23.969 1 87 460 ALA A CA 1
ATOM 3588 C C . ALA A 1 460 ? 15.484 27.891 25.219 1 87 460 ALA A C 1
ATOM 3590 O O . ALA A 1 460 ? 16.391 28.734 25.25 1 87 460 ALA A O 1
ATOM 3591 N N . HIS A 1 461 ? 15.156 27.125 26.219 1 85.94 461 HIS A N 1
ATOM 3592 C CA . HIS A 1 461 ? 15.914 27.172 27.453 1 85.94 461 HIS A CA 1
ATOM 3593 C C . HIS A 1 461 ? 17.359 26.766 27.234 1 85.94 461 HIS A C 1
ATOM 3595 O O . HIS A 1 461 ? 18.281 27.406 27.734 1 85.94 461 HIS A O 1
ATOM 3601 N N . CYS A 1 462 ? 17.578 25.703 26.469 1 88.44 462 CYS A N 1
ATOM 3602 C CA . CYS A 1 462 ? 18.938 25.234 26.156 1 88.44 462 CYS A CA 1
ATOM 3603 C C . CYS A 1 462 ? 19.719 26.281 25.391 1 88.44 462 CYS A C 1
ATOM 3605 O O . CYS A 1 462 ? 20.906 26.469 25.625 1 88.44 462 CYS A O 1
ATOM 3607 N N . LEU A 1 463 ? 19 26.906 24.484 1 88.44 463 LEU A N 1
ATOM 3608 C CA . LEU A 1 463 ? 19.656 27.922 23.656 1 88.44 463 LEU A CA 1
ATOM 3609 C C . LEU A 1 463 ? 20.062 29.125 24.516 1 88.44 463 LEU A C 1
ATOM 3611 O O . LEU A 1 463 ? 21.078 29.75 24.25 1 88.44 463 LEU A O 1
ATOM 3615 N N . GLN A 1 464 ? 19.25 29.422 25.469 1 82.44 464 GLN A N 1
ATOM 3616 C CA . GLN A 1 464 ? 19.594 30.5 26.406 1 82.44 464 GLN A CA 1
ATOM 3617 C C . GLN A 1 464 ? 20.812 30.141 27.234 1 82.44 464 GLN A C 1
ATOM 3619 O O . GLN A 1 464 ? 21.641 31 27.547 1 82.44 464 GLN A O 1
ATOM 3624 N N . ILE A 1 465 ? 20.906 28.922 27.531 1 83.75 465 ILE A N 1
ATOM 3625 C CA . ILE A 1 465 ? 22.031 28.438 28.328 1 83.75 465 ILE A CA 1
ATOM 3626 C C . ILE A 1 465 ? 23.328 28.609 27.562 1 83.75 465 ILE A C 1
ATOM 3628 O O . ILE A 1 465 ? 24.359 28.969 28.125 1 83.75 465 ILE A O 1
ATOM 3632 N N . VAL A 1 466 ? 23.219 28.359 26.281 1 86.25 466 VAL A N 1
ATOM 3633 C CA . VAL A 1 466 ? 24.438 28.453 25.484 1 86.25 466 VAL A CA 1
ATOM 3634 C C . VAL A 1 466 ? 24.562 29.844 24.875 1 86.25 466 VAL A C 1
ATOM 3636 O O . VAL A 1 466 ? 25.406 30.094 24.016 1 86.25 466 VAL A O 1
ATOM 3639 N N . CYS A 1 467 ? 23.719 30.75 25.203 1 82.69 467 CYS A N 1
ATOM 3640 C CA . CYS A 1 467 ? 23.734 32.156 24.828 1 82.69 467 CYS A CA 1
ATOM 3641 C C . CYS A 1 467 ? 23.578 32.312 23.312 1 82.69 467 CYS A C 1
ATOM 3643 O O . CYS A 1 467 ? 24.312 33.094 22.688 1 82.69 467 CYS A O 1
ATOM 3645 N N . ASP A 1 468 ? 22.781 31.484 22.781 1 83.38 468 ASP A N 1
ATOM 3646 C CA . ASP A 1 468 ? 22.406 31.672 21.391 1 83.38 468 ASP A CA 1
ATOM 3647 C C . ASP A 1 468 ? 21.266 32.688 21.25 1 83.38 468 ASP A C 1
ATOM 3649 O O . ASP A 1 468 ? 20.109 32.344 21.562 1 83.38 468 ASP A O 1
ATOM 3653 N N . TRP A 1 469 ? 21.453 33.875 20.672 1 80.62 469 TRP A N 1
ATOM 3654 C CA . TRP A 1 469 ? 20.469 34.938 20.625 1 80.62 469 TRP A CA 1
ATOM 3655 C C . TRP A 1 469 ? 19.984 35.188 19.188 1 80.62 469 TRP A C 1
ATOM 3657 O O . TRP A 1 469 ? 19.328 36.188 18.906 1 80.62 469 TRP A O 1
ATOM 3667 N N . THR A 1 470 ? 20.359 34.375 18.219 1 80.56 470 THR A N 1
ATOM 3668 C CA . THR A 1 470 ? 20.109 34.531 16.797 1 80.56 470 THR A CA 1
ATOM 3669 C C . THR A 1 470 ? 18.625 34.812 16.547 1 80.56 470 THR A C 1
ATOM 3671 O O . THR A 1 470 ? 18.281 35.75 15.797 1 80.56 470 THR A O 1
ATOM 3674 N N . ASP A 1 471 ? 17.672 34.188 17.094 1 81.81 471 ASP A N 1
ATOM 3675 C CA . ASP A 1 471 ? 16.25 34.375 16.875 1 81.81 471 ASP A CA 1
ATOM 3676 C C . ASP A 1 471 ? 15.508 34.531 18.203 1 81.81 471 ASP A C 1
ATOM 3678 O O . ASP A 1 471 ? 14.398 34.031 18.375 1 81.81 471 ASP A O 1
ATOM 3682 N N . TYR A 1 472 ? 16.109 35.25 19.016 1 83.31 472 TYR A N 1
ATOM 3683 C CA . TYR A 1 472 ? 15.609 35.375 20.375 1 83.31 472 TYR A CA 1
ATOM 3684 C C . TYR A 1 472 ? 14.219 36 20.406 1 83.31 472 TYR A C 1
ATOM 3686 O O . TYR A 1 472 ? 13.312 35.469 21.047 1 83.31 472 TYR A O 1
ATOM 3694 N N . ASP A 1 473 ? 14.055 37.062 19.688 1 80.62 473 ASP A N 1
ATOM 3695 C CA . ASP A 1 473 ? 12.781 37.781 19.719 1 80.62 473 ASP A CA 1
ATOM 3696 C C . ASP A 1 473 ? 11.648 36.906 19.188 1 80.62 473 ASP A C 1
ATOM 3698 O O . ASP A 1 473 ? 10.57 36.844 19.781 1 80.62 473 ASP A O 1
ATOM 3702 N N . GLU A 1 474 ? 11.953 36.281 18.125 1 84.25 474 GLU A N 1
ATOM 3703 C CA . GLU A 1 474 ? 10.938 35.406 17.531 1 84.25 474 GLU A CA 1
ATOM 3704 C C . GLU A 1 474 ? 10.656 34.219 18.438 1 84.25 474 GLU A C 1
ATOM 3706 O O . GLU A 1 474 ? 9.508 33.781 18.578 1 84.25 474 GLU A O 1
ATOM 3711 N N . ARG A 1 475 ? 11.688 33.719 19.016 1 84.06 475 ARG A N 1
ATOM 3712 C CA . ARG A 1 475 ? 11.562 32.594 19.922 1 84.06 475 ARG A CA 1
ATOM 3713 C C . ARG A 1 475 ? 10.711 32.938 21.141 1 84.06 475 ARG A C 1
ATOM 3715 O O . ARG A 1 475 ? 9.875 32.156 21.578 1 84.06 475 ARG A O 1
ATOM 3722 N N . MET A 1 476 ? 10.938 34.062 21.641 1 82 476 MET A N 1
ATOM 3723 C CA . MET A 1 476 ? 10.203 34.531 22.812 1 82 476 MET A CA 1
ATOM 3724 C C . MET A 1 476 ? 8.734 34.781 22.484 1 82 476 MET A C 1
ATOM 3726 O O . MET A 1 476 ? 7.852 34.438 23.281 1 82 476 MET A O 1
ATOM 3730 N N . LYS A 1 477 ? 8.531 35.344 21.344 1 83.31 477 LYS A N 1
ATOM 3731 C CA . LYS A 1 477 ? 7.156 35.562 20.906 1 83.31 477 LYS A CA 1
ATOM 3732 C C . LYS A 1 477 ? 6.391 34.25 20.797 1 83.31 477 LYS A C 1
ATOM 3734 O O . LYS A 1 477 ? 5.246 34.156 21.234 1 83.31 477 LYS A O 1
ATOM 3739 N N . LYS A 1 478 ? 7.059 33.375 20.219 1 86 478 LYS A N 1
ATOM 3740 C CA . LYS A 1 478 ? 6.426 32.062 20.047 1 86 478 LYS A CA 1
ATOM 3741 C C . LYS A 1 478 ? 6.203 31.375 21.391 1 86 478 LYS A C 1
ATOM 3743 O O . LYS A 1 478 ? 5.156 30.766 21.609 1 86 478 LYS A O 1
ATOM 3748 N N . LEU A 1 479 ? 7.16 31.422 22.203 1 84.31 479 LEU A N 1
ATOM 3749 C CA . LEU A 1 479 ? 7.062 30.828 23.531 1 84.31 479 LEU A CA 1
ATOM 3750 C C . LEU A 1 479 ? 5.898 31.422 24.312 1 84.31 479 LEU A C 1
ATOM 3752 O O . LEU A 1 479 ? 5.133 30.688 24.953 1 84.31 479 LEU A O 1
ATOM 3756 N N . VAL A 1 480 ? 5.758 32.75 24.25 1 80.06 480 VAL A N 1
ATOM 3757 C CA . VAL A 1 480 ? 4.676 33.438 24.953 1 80.06 480 VAL A CA 1
ATOM 3758 C C . VAL A 1 480 ? 3.33 33 24.375 1 80.06 480 VAL A C 1
ATOM 3760 O O . VAL A 1 480 ? 2.361 32.812 25.109 1 80.06 480 VAL A O 1
ATOM 3763 N N . SER A 1 481 ? 3.377 32.875 23.094 1 83.31 481 SER A N 1
ATOM 3764 C CA . SER A 1 481 ? 2.152 32.438 22.438 1 83.31 481 SER A CA 1
ATOM 3765 C C . SER A 1 481 ? 1.763 31.016 22.875 1 83.31 481 SER A C 1
ATOM 3767 O O . SER A 1 481 ? 0.58 30.719 23.047 1 83.31 481 SER A O 1
ATOM 3769 N N . ILE A 1 482 ? 2.727 30.156 23 1 84.56 482 ILE A N 1
ATOM 3770 C CA . ILE A 1 482 ? 2.502 28.781 23.422 1 84.56 482 ILE A CA 1
ATOM 3771 C C . ILE A 1 482 ? 1.915 28.766 24.828 1 84.56 482 ILE A C 1
ATOM 3773 O O . ILE A 1 482 ? 0.92 28.094 25.094 1 84.56 482 ILE A O 1
ATOM 3777 N N . VAL A 1 483 ? 2.498 29.531 25.672 1 78.75 483 VAL A N 1
ATOM 3778 C CA . VAL A 1 483 ? 2.062 29.578 27.062 1 78.75 483 VAL A CA 1
ATOM 3779 C C . VAL A 1 483 ? 0.655 30.156 27.141 1 78.75 483 VAL A C 1
ATOM 3781 O O . VAL A 1 483 ? -0.183 29.672 27.906 1 78.75 483 VAL A O 1
ATOM 3784 N N . ALA A 1 484 ? 0.418 31.172 26.312 1 75.81 484 ALA A N 1
ATOM 3785 C CA . ALA A 1 484 ? -0.906 31.781 26.266 1 75.81 484 ALA A CA 1
ATOM 3786 C C . ALA A 1 484 ? -1.965 30.781 25.828 1 75.81 484 ALA A C 1
ATOM 3788 O O . ALA A 1 484 ? -3.049 30.719 26.406 1 75.81 484 ALA A O 1
ATOM 3789 N N . ASP A 1 485 ? -1.592 30.047 24.891 1 78.25 485 ASP A N 1
ATOM 3790 C CA . ASP A 1 485 ? -2.502 29.031 24.375 1 78.25 485 ASP A CA 1
ATOM 3791 C C . ASP A 1 485 ? -2.762 27.938 25.422 1 78.25 485 ASP A C 1
ATOM 3793 O O . ASP A 1 485 ? -3.893 27.469 25.578 1 78.25 485 ASP A O 1
ATOM 3797 N N . GLN A 1 486 ? -1.75 27.531 26.109 1 75.25 486 GLN A N 1
ATOM 3798 C CA . GLN A 1 486 ? -1.858 26.5 27.125 1 75.25 486 GLN A CA 1
ATOM 3799 C C . GLN A 1 486 ? -2.725 26.969 28.297 1 75.25 486 GLN A C 1
ATOM 3801 O O . GLN A 1 486 ? -3.543 26.219 28.812 1 75.25 486 GLN A O 1
ATOM 3806 N N . LEU A 1 487 ? -2.525 28.188 28.609 1 72.75 487 LEU A N 1
ATOM 3807 C CA . LEU A 1 487 ? -3.307 28.766 29.703 1 72.75 487 LEU A CA 1
ATOM 3808 C C . LEU A 1 487 ? -4.773 28.891 29.312 1 72.75 487 LEU A C 1
ATOM 3810 O O . LEU A 1 487 ? -5.664 28.641 30.125 1 72.75 487 LEU A O 1
ATOM 3814 N N . GLU A 1 488 ? -4.938 29.297 28.031 1 70.19 488 GLU A N 1
ATOM 3815 C CA . GLU A 1 488 ? -6.297 29.438 27.516 1 70.19 488 GLU A CA 1
ATOM 3816 C C . GLU A 1 488 ? -7.023 28.094 27.469 1 70.19 488 GLU A C 1
ATOM 3818 O O . GLU A 1 488 ? -8.219 28.031 27.75 1 70.19 488 GLU A O 1
ATOM 3823 N N . LYS A 1 489 ? -6.297 27.125 27.234 1 74.19 489 LYS A N 1
ATOM 3824 C CA . LYS A 1 489 ? -6.895 25.797 27.109 1 74.19 489 LYS A CA 1
ATOM 3825 C C . LYS A 1 489 ? -6.812 25.031 28.422 1 74.19 489 LYS A C 1
ATOM 3827 O O . LYS A 1 489 ? -7.062 23.828 28.453 1 74.19 489 LYS A O 1
ATOM 3832 N N . ASN A 1 490 ? -6.371 25.672 29.438 1 68.12 490 ASN A N 1
ATOM 3833 C CA . ASN A 1 490 ? -6.254 25.109 30.781 1 68.12 490 ASN A CA 1
ATOM 3834 C C . ASN A 1 490 ? -5.309 23.922 30.812 1 68.12 490 ASN A C 1
ATOM 3836 O O . ASN A 1 490 ? -5.609 22.906 31.438 1 68.12 490 ASN A O 1
ATOM 3840 N N . ARG A 1 491 ? -4.297 24.031 30.031 1 72.12 491 ARG A N 1
ATOM 3841 C CA . ARG A 1 491 ? -3.26 23 30.016 1 72.12 491 ARG A CA 1
ATOM 3842 C C . ARG A 1 491 ? -2.062 23.438 30.875 1 72.12 491 ARG A C 1
ATOM 3844 O O . ARG A 1 491 ? -1.886 24.625 31.156 1 72.12 491 ARG A O 1
ATOM 3851 N N . LEU A 1 492 ? -1.35 22.359 31.328 1 69.44 492 LEU A N 1
ATOM 3852 C CA . LEU A 1 492 ? -0.141 22.672 32.094 1 69.44 492 LEU A CA 1
ATOM 3853 C C . LEU A 1 492 ? 0.894 23.359 31.219 1 69.44 492 LEU A C 1
ATOM 3855 O O . LEU A 1 492 ? 1.282 22.828 30.172 1 69.44 492 LEU A O 1
ATOM 3859 N N . PRO A 1 493 ? 1.233 24.516 31.578 1 66.56 493 PRO A N 1
ATOM 3860 C CA . PRO A 1 493 ? 2.197 25.25 30.766 1 66.56 493 PRO A CA 1
ATOM 3861 C C . PRO A 1 493 ? 3.549 24.547 30.656 1 66.56 493 PRO A C 1
ATOM 3863 O O . PRO A 1 493 ? 4.016 23.953 31.625 1 66.56 493 PRO A O 1
ATOM 3866 N N . SER A 1 494 ? 4.18 24.609 29.547 1 78.81 494 SER A N 1
ATOM 3867 C CA . SER A 1 494 ? 5.457 23.969 29.25 1 78.81 494 SER A CA 1
ATOM 3868 C C . SER A 1 494 ? 6.613 24.719 29.922 1 78.81 494 SER A C 1
ATOM 3870 O O . SER A 1 494 ? 7.715 24.172 30.031 1 78.81 494 SER A O 1
ATOM 3872 N N . VAL A 1 495 ? 6.301 25.938 30.391 1 70.44 495 VAL A N 1
ATOM 3873 C CA . VAL A 1 495 ? 7.312 26.719 31.094 1 70.44 495 VAL A CA 1
ATOM 3874 C C . VAL A 1 495 ? 7.129 26.562 32.594 1 70.44 495 VAL A C 1
ATOM 3876 O O . VAL A 1 495 ? 6.047 26.828 33.125 1 70.44 495 VAL A O 1
ATOM 3879 N N . HIS A 1 496 ? 8.18 26.109 33.281 1 68.75 496 HIS A N 1
ATOM 3880 C CA . HIS A 1 496 ? 8.156 25.984 34.719 1 68.75 496 HIS A CA 1
ATOM 3881 C C . HIS A 1 496 ? 8.203 27.359 35.406 1 68.75 496 HIS A C 1
ATOM 3883 O O . HIS A 1 496 ? 8.836 28.281 34.875 1 68.75 496 HIS A O 1
ATOM 3889 N N . PRO A 1 497 ? 7.551 27.438 36.531 1 64.88 497 PRO A N 1
ATOM 3890 C CA . PRO A 1 497 ? 7.516 28.719 37.25 1 64.88 497 PRO A CA 1
ATOM 3891 C C . PRO A 1 497 ? 8.906 29.281 37.5 1 64.88 497 PRO A C 1
ATOM 3893 O O . PRO A 1 497 ? 9.117 30.5 37.406 1 64.88 497 PRO A O 1
ATOM 3896 N N . HIS A 1 498 ? 9.844 28.438 37.781 1 65.25 498 HIS A N 1
ATOM 3897 C CA . HIS A 1 498 ? 11.195 28.891 38.094 1 65.25 498 HIS A CA 1
ATOM 3898 C C . HIS A 1 498 ? 11.859 29.516 36.875 1 65.25 498 HIS A C 1
ATOM 3900 O O . HIS A 1 498 ? 12.758 30.344 37.031 1 65.25 498 HIS A O 1
ATOM 3906 N N . HIS A 1 499 ? 11.328 29.109 35.719 1 68.88 499 HIS A N 1
ATOM 3907 C CA . HIS A 1 499 ? 11.945 29.594 34.5 1 68.88 499 HIS A CA 1
ATOM 3908 C C . HIS A 1 499 ? 11.148 30.75 33.906 1 68.88 499 HIS A C 1
ATOM 3910 O O . HIS A 1 499 ? 11.57 31.359 32.906 1 68.88 499 HIS A O 1
ATOM 3916 N N . SER A 1 500 ? 10.047 31.109 34.5 1 70.25 500 SER A N 1
ATOM 3917 C CA . SER A 1 500 ? 9.133 32.094 33.938 1 70.25 500 SER A CA 1
ATOM 3918 C C . SER A 1 500 ? 9.789 33.469 33.875 1 70.25 500 SER A C 1
ATOM 3920 O O . SER A 1 500 ? 9.414 34.312 33.031 1 70.25 500 SER A O 1
ATOM 3922 N N . MET A 1 501 ? 10.758 33.594 34.75 1 64.62 501 MET A N 1
ATOM 3923 C CA . MET A 1 501 ? 11.414 34.875 34.812 1 64.62 501 MET A CA 1
ATOM 3924 C C . MET A 1 501 ? 12.375 35.062 33.625 1 64.62 501 MET A C 1
ATOM 3926 O O . MET A 1 501 ? 12.766 36.188 33.312 1 64.62 501 MET A O 1
ATOM 3930 N N . LEU A 1 502 ? 12.633 34.031 33 1 67.44 502 LEU A N 1
ATOM 3931 C CA . LEU A 1 502 ? 13.594 34.062 31.891 1 67.44 502 LEU A CA 1
ATOM 3932 C C . LEU A 1 502 ? 12.914 34.5 30.594 1 67.44 502 LEU A C 1
ATOM 3934 O O . LEU A 1 502 ? 13.586 34.781 29.609 1 67.44 502 LEU A O 1
ATOM 3938 N N . TYR A 1 503 ? 11.586 34.625 30.688 1 75.06 503 TYR A N 1
ATOM 3939 C CA . TYR A 1 503 ? 10.828 34.906 29.469 1 75.06 503 TYR A CA 1
ATOM 3940 C C . TYR A 1 503 ? 9.969 36.156 29.609 1 75.06 503 TYR A C 1
ATOM 3942 O O . TYR A 1 503 ? 9.625 36.531 30.734 1 75.06 503 TYR A O 1
ATOM 3950 N N . PRO A 1 504 ? 9.727 36.875 28.469 1 71.12 504 PRO A N 1
ATOM 3951 C CA . PRO A 1 504 ? 8.93 38.094 28.531 1 71.12 504 PRO A CA 1
ATOM 3952 C C . PRO A 1 504 ? 7.441 37.812 28.719 1 71.12 504 PRO A C 1
ATOM 3954 O O . PRO A 1 504 ? 6.633 38.188 27.875 1 71.12 504 PRO A O 1
ATOM 3957 N N . LEU A 1 505 ? 7.145 37.312 29.875 1 74.75 505 LEU A N 1
ATOM 3958 C CA . LEU A 1 505 ? 5.758 37 30.219 1 74.75 505 LEU A CA 1
ATOM 3959 C C . LEU A 1 505 ? 5.148 38.094 31.078 1 74.75 505 LEU A C 1
ATOM 3961 O O . LEU A 1 505 ? 5.859 38.75 31.844 1 74.75 505 LEU A O 1
ATOM 3965 N N . SER A 1 506 ? 3.945 38.344 30.766 1 71.38 506 SER A N 1
ATOM 3966 C CA . SER A 1 506 ? 3.256 39.312 31.625 1 71.38 506 SER A CA 1
ATOM 3967 C C . SER A 1 506 ? 3.137 38.781 33.062 1 71.38 506 SER A C 1
ATOM 3969 O O . SER A 1 506 ? 3.309 37.562 33.281 1 71.38 506 SER A O 1
ATOM 3971 N N . HIS A 1 507 ? 3.021 39.719 34.031 1 71.75 507 HIS A N 1
ATOM 3972 C CA . HIS A 1 507 ? 2.834 39.344 35.438 1 71.75 507 HIS A CA 1
ATOM 3973 C C . HIS A 1 507 ? 1.633 38.406 35.594 1 71.75 507 HIS A C 1
ATOM 3975 O O . HIS A 1 507 ? 1.68 37.438 36.375 1 71.75 507 HIS A O 1
ATOM 3981 N N . ALA A 1 508 ? 0.692 38.625 34.781 1 74.25 508 ALA A N 1
ATOM 3982 C CA . ALA A 1 508 ? -0.505 37.781 34.844 1 74.25 508 ALA A CA 1
ATOM 3983 C C . ALA A 1 508 ? -0.198 36.375 34.375 1 74.25 508 ALA A C 1
ATOM 3985 O O . ALA A 1 508 ? -0.685 35.406 34.938 1 74.25 508 ALA A O 1
ATOM 3986 N N . PHE A 1 509 ? 0.605 36.312 33.438 1 76.12 509 PHE A N 1
ATOM 3987 C CA . PHE A 1 509 ? 0.973 35 32.906 1 76.12 509 PHE A CA 1
ATOM 3988 C C . PHE A 1 509 ? 1.821 34.25 33.938 1 76.12 509 PHE A C 1
ATOM 3990 O O . PHE A 1 509 ? 1.624 33.031 34.125 1 76.12 509 PHE A O 1
ATOM 3997 N N . ARG A 1 510 ? 2.74 34.875 34.594 1 73.31 510 ARG A N 1
ATOM 3998 C CA . ARG A 1 510 ? 3.613 34.25 35.562 1 73.31 510 ARG A CA 1
ATOM 3999 C C . ARG A 1 510 ? 2.807 33.688 36.75 1 73.31 510 ARG A C 1
ATOM 4001 O O . ARG A 1 510 ? 3.066 32.562 37.219 1 73.31 510 ARG A O 1
ATOM 4008 N N . LYS A 1 511 ? 1.912 34.531 37.156 1 72.94 511 LYS A N 1
ATOM 4009 C CA . LYS A 1 511 ? 1.038 34.094 38.219 1 72.94 511 LYS A CA 1
ATOM 4010 C C . LYS A 1 511 ? 0.217 32.875 37.812 1 72.94 511 LYS A C 1
ATOM 4012 O O . LYS A 1 511 ? 0.048 31.922 38.594 1 72.94 511 LYS A O 1
ATOM 4017 N N . ALA A 1 512 ? -0.225 32.906 36.625 1 74.19 512 ALA A N 1
ATOM 4018 C CA . ALA A 1 512 ? -1.062 31.812 36.125 1 74.19 512 ALA A CA 1
ATOM 4019 C C . ALA A 1 512 ? -0.258 30.516 35.969 1 74.19 512 ALA A C 1
ATOM 4021 O O . ALA A 1 512 ? -0.756 29.438 36.281 1 74.19 512 ALA A O 1
ATOM 4022 N N . ILE A 1 513 ? 0.879 30.625 35.562 1 75.38 513 ILE A N 1
ATOM 4023 C CA . ILE A 1 513 ? 1.783 29.5 35.438 1 75.38 513 ILE A CA 1
ATOM 4024 C C . ILE A 1 513 ? 2.02 28.859 36.812 1 75.38 513 ILE A C 1
ATOM 4026 O O . ILE A 1 513 ? 1.891 27.656 36.969 1 75.38 513 ILE A O 1
ATOM 4030 N N . ALA A 1 514 ? 2.379 29.719 37.781 1 70.5 514 ALA A N 1
ATOM 4031 C CA . ALA A 1 514 ? 2.652 29.25 39.125 1 70.5 514 ALA A CA 1
ATOM 4032 C C . ALA A 1 514 ? 1.427 28.578 39.719 1 70.5 514 ALA A C 1
ATOM 4034 O O . ALA A 1 514 ? 1.546 27.531 40.375 1 70.5 514 ALA A O 1
ATOM 4035 N N . GLU A 1 515 ? 0.3 29.156 39.5 1 68.94 515 GLU A N 1
ATOM 4036 C CA . GLU A 1 515 ? -0.946 28.609 40.031 1 68.94 515 GLU A CA 1
ATOM 4037 C C . GLU A 1 515 ? -1.241 27.234 39.438 1 68.94 515 GLU A C 1
ATOM 4039 O O . GLU A 1 515 ? -1.655 26.328 40.156 1 68.94 515 GLU A O 1
ATOM 4044 N N . ARG A 1 516 ? -1.031 27.062 38.25 1 69.75 516 ARG A N 1
ATOM 4045 C CA . ARG A 1 516 ? -1.352 25.812 37.562 1 69.75 516 ARG A CA 1
ATOM 4046 C C . ARG A 1 516 ? -0.393 24.703 38 1 69.75 516 ARG A C 1
ATOM 4048 O O . ARG A 1 516 ? -0.815 23.562 38.219 1 69.75 516 ARG A O 1
ATOM 4055 N N . HIS A 1 517 ? 0.838 25.016 38.062 1 67.81 517 HIS A N 1
ATOM 4056 C CA . HIS A 1 517 ? 1.824 24.031 38.531 1 67.81 517 HIS A CA 1
ATOM 4057 C C . HIS A 1 517 ? 1.616 23.688 40 1 67.81 517 HIS A C 1
ATOM 4059 O O . HIS A 1 517 ? 1.83 22.531 40.406 1 67.81 517 HIS A O 1
ATOM 4065 N N . GLY A 1 518 ? 1.271 24.719 40.75 1 61.22 518 GLY A N 1
ATOM 4066 C CA . GLY A 1 518 ? 0.967 24.5 42.156 1 61.22 518 GLY A CA 1
ATOM 4067 C C . GLY A 1 518 ? -0.211 23.562 42.375 1 61.22 518 GLY A C 1
ATOM 4068 O O . GLY A 1 518 ? -0.168 22.703 43.219 1 61.22 518 GLY A O 1
ATOM 4069 N N . ASN A 1 519 ? -1.186 23.766 41.594 1 56.5 519 ASN A N 1
ATOM 4070 C CA . ASN A 1 519 ? -2.371 22.922 41.688 1 56.5 519 ASN A CA 1
ATOM 4071 C C . ASN A 1 519 ? -2.055 21.469 41.375 1 56.5 519 ASN A C 1
ATOM 4073 O O . ASN A 1 519 ? -2.66 20.562 41.938 1 56.5 519 ASN A O 1
ATOM 4077 N N . LEU A 1 520 ? -1.148 21.25 40.469 1 55.12 520 LEU A N 1
ATOM 4078 C CA . LEU A 1 520 ? -0.739 19.891 40.125 1 55.12 520 LEU A CA 1
ATOM 4079 C C . LEU A 1 520 ? -0.008 19.234 41.312 1 55.12 520 LEU A C 1
ATOM 4081 O O . LEU A 1 520 ? -0.121 18.016 41.5 1 55.12 520 LEU A O 1
ATOM 4085 N N . CYS A 1 521 ? 0.778 20.094 42.062 1 48.5 521 CYS A N 1
ATOM 4086 C CA . CYS A 1 521 ? 1.493 19.578 43.25 1 48.5 521 CYS A CA 1
ATOM 4087 C C . CYS A 1 521 ? 0.525 19.234 44.375 1 48.5 521 CYS A C 1
ATOM 4089 O O . CYS A 1 521 ? 0.791 18.328 45.156 1 48.5 521 CYS A O 1
ATOM 4091 N N . LEU A 1 522 ? -0.568 19.969 44.438 1 45.19 522 LEU A N 1
ATOM 4092 C CA . LEU A 1 522 ? -1.539 19.672 45.5 1 45.19 522 LEU A CA 1
ATOM 4093 C C . LEU A 1 522 ? -2.322 18.406 45.188 1 45.19 522 LEU A C 1
ATOM 4095 O O . LEU A 1 522 ? -2.729 17.688 46.094 1 45.19 522 LEU A O 1
ATOM 4099 N N . ASP A 1 523 ? -2.551 18.172 44.031 1 43.12 523 ASP A N 1
ATOM 4100 C CA . ASP A 1 523 ? -3.344 17 43.656 1 43.12 523 ASP A CA 1
ATOM 4101 C C . ASP A 1 523 ? -2.498 15.727 43.719 1 43.12 523 ASP A C 1
ATOM 4103 O O . ASP A 1 523 ? -2.99 14.633 43.438 1 43.12 523 ASP A O 1
ATOM 4107 N N . LYS A 1 524 ? -1.269 15.961 43.938 1 42.47 524 LYS A N 1
ATOM 4108 C CA . LYS A 1 524 ? -0.411 14.805 44.156 1 42.47 524 LYS A CA 1
ATOM 4109 C C . LYS A 1 524 ? -0.455 14.375 45.625 1 42.47 524 LYS A C 1
ATOM 4111 O O . LYS A 1 524 ? -0.528 15.219 46.531 1 42.47 524 LYS A O 1
ATOM 4116 N N . MET B 1 1 ? 72.625 -38.5 15.359 1 17.62 1 MET B N 1
ATOM 4117 C CA . MET B 1 1 ? 72.062 -38.906 14.047 1 17.62 1 MET B CA 1
ATOM 4118 C C . MET B 1 1 ? 70.75 -38.281 13.789 1 17.62 1 MET B C 1
ATOM 4120 O O . MET B 1 1 ? 69.75 -38.656 14.422 1 17.62 1 MET B O 1
ATOM 4124 N N . ALA B 1 2 ? 70.688 -36.969 13.625 1 25.27 2 ALA B N 1
ATOM 4125 C CA . ALA B 1 2 ? 69.5 -36.188 13.328 1 25.27 2 ALA B CA 1
ATOM 4126 C C . ALA B 1 2 ? 68.688 -36.844 12.234 1 25.27 2 ALA B C 1
ATOM 4128 O O . ALA B 1 2 ? 69.188 -37.219 11.188 1 25.27 2 ALA B O 1
ATOM 4129 N N . ALA B 1 3 ? 67.625 -37.594 12.656 1 32.19 3 ALA B N 1
ATOM 4130 C CA . ALA B 1 3 ? 66.688 -38.281 11.773 1 32.19 3 ALA B CA 1
ATOM 4131 C C . ALA B 1 3 ? 66.312 -37.406 10.609 1 32.19 3 ALA B C 1
ATOM 4133 O O . ALA B 1 3 ? 65.812 -36.281 10.812 1 32.19 3 ALA B O 1
ATOM 4134 N N . SER B 1 4 ? 67.062 -37.344 9.477 1 28.52 4 SER B N 1
ATOM 4135 C CA . SER B 1 4 ? 66.625 -36.656 8.258 1 28.52 4 SER B CA 1
ATOM 4136 C C . SER B 1 4 ? 65.188 -36.969 7.887 1 28.52 4 SER B C 1
ATOM 4138 O O . SER B 1 4 ? 64.875 -38.125 7.625 1 28.52 4 SER B O 1
ATOM 4140 N N . VAL B 1 5 ? 64.188 -36.531 8.633 1 32.34 5 VAL B N 1
ATOM 4141 C CA . VAL B 1 5 ? 62.812 -36.594 8.242 1 32.34 5 VAL B CA 1
ATOM 4142 C C . VAL B 1 5 ? 62.656 -36.25 6.762 1 32.34 5 VAL B C 1
ATOM 4144 O O . VAL B 1 5 ? 62.812 -35.094 6.359 1 32.34 5 VAL B O 1
ATOM 4147 N N . GLY B 1 6 ? 63.406 -36.875 5.875 1 33.69 6 GLY B N 1
ATOM 4148 C CA . GLY B 1 6 ? 63.219 -36.75 4.438 1 33.69 6 GLY B CA 1
ATOM 4149 C C . GLY B 1 6 ? 61.75 -36.688 4.031 1 33.69 6 GLY B C 1
ATOM 4150 O O . GLY B 1 6 ? 61.062 -37.719 4.039 1 33.69 6 GLY B O 1
ATOM 4151 N N . GLY B 1 7 ? 60.906 -35.875 4.547 1 40.25 7 GLY B N 1
ATOM 4152 C CA . GLY B 1 7 ? 59.5 -35.719 4.266 1 40.25 7 GLY B CA 1
ATOM 4153 C C . GLY B 1 7 ? 59.156 -35.656 2.783 1 40.25 7 GLY B C 1
ATOM 4154 O O . GLY B 1 7 ? 59.312 -34.625 2.146 1 40.25 7 GLY B O 1
ATOM 4155 N N . VAL B 1 8 ? 59.562 -36.562 1.971 1 43.53 8 VAL B N 1
ATOM 4156 C CA . VAL B 1 8 ? 59.156 -36.812 0.597 1 43.53 8 VAL B CA 1
ATOM 4157 C C . VAL B 1 8 ? 57.625 -36.594 0.481 1 43.53 8 VAL B C 1
ATOM 4159 O O . VAL B 1 8 ? 56.844 -37.406 0.96 1 43.53 8 VAL B O 1
ATOM 4162 N N . THR B 1 9 ? 56.906 -35.469 0.734 1 50.22 9 THR B N 1
ATOM 4163 C CA . THR B 1 9 ? 55.5 -35.219 0.482 1 50.22 9 THR B CA 1
ATOM 4164 C C . THR B 1 9 ? 55.125 -35.594 -0.956 1 50.22 9 THR B C 1
ATOM 4166 O O . THR B 1 9 ? 55.75 -35.094 -1.9 1 50.22 9 THR B O 1
ATOM 4169 N N . ASP B 1 10 ? 54.688 -36.75 -1.388 1 67.19 10 ASP B N 1
ATOM 4170 C CA . ASP B 1 10 ? 54.219 -37.406 -2.613 1 67.19 10 ASP B CA 1
ATOM 4171 C C . ASP B 1 10 ? 53.531 -36.375 -3.523 1 67.19 10 ASP B C 1
ATOM 4173 O O . ASP B 1 10 ? 53.062 -35.344 -3.057 1 67.19 10 ASP B O 1
ATOM 4177 N N . SER B 1 11 ? 54 -36.375 -4.867 1 75.5 11 SER B N 1
ATOM 4178 C CA . SER B 1 11 ? 53.562 -35.5 -5.926 1 75.5 11 SER B CA 1
ATOM 4179 C C . SER B 1 11 ? 52.031 -35.281 -5.852 1 75.5 11 SER B C 1
ATOM 4181 O O . SER B 1 11 ? 51.562 -34.156 -6.027 1 75.5 11 SER B O 1
ATOM 4183 N N . THR B 1 12 ? 51.406 -36.25 -5.48 1 79.75 12 THR B N 1
ATOM 4184 C CA . THR B 1 12 ? 49.938 -36.156 -5.402 1 79.75 12 THR B CA 1
ATOM 4185 C C . THR B 1 12 ? 49.531 -35.281 -4.227 1 79.75 12 THR B C 1
ATOM 4187 O O . THR B 1 12 ? 48.594 -34.469 -4.348 1 79.75 12 THR B O 1
ATOM 4190 N N . GLY B 1 13 ? 50.219 -35.531 -3.15 1 84.31 13 GLY B N 1
ATOM 4191 C CA . GLY B 1 13 ? 49.938 -34.719 -1.974 1 84.31 13 GLY B CA 1
ATOM 4192 C C . GLY B 1 13 ? 50.25 -33.25 -2.174 1 84.31 13 GLY B C 1
ATOM 4193 O O . GLY B 1 13 ? 49.469 -32.375 -1.75 1 84.31 13 GLY B O 1
ATOM 4194 N N . LEU B 1 14 ? 51.312 -33 -2.896 1 87.62 14 LEU B N 1
ATOM 4195 C CA . LEU B 1 14 ? 51.719 -31.625 -3.168 1 87.62 14 LEU B CA 1
ATOM 4196 C C . LEU B 1 14 ? 50.719 -30.938 -4.086 1 87.62 14 LEU B C 1
ATOM 4198 O O . LEU B 1 14 ? 50.406 -29.75 -3.912 1 87.62 14 LEU B O 1
ATOM 4202 N N . ALA B 1 15 ? 50.281 -31.641 -5.082 1 87.94 15 ALA B N 1
ATOM 4203 C CA . ALA B 1 15 ? 49.281 -31.109 -6.012 1 87.94 15 ALA B CA 1
ATOM 4204 C C . ALA B 1 15 ? 48 -30.75 -5.285 1 87.94 15 ALA B C 1
ATOM 4206 O O . ALA B 1 15 ? 47.406 -29.688 -5.539 1 87.94 15 ALA B O 1
ATOM 4207 N N . GLU B 1 16 ? 47.594 -31.578 -4.41 1 91.38 16 GLU B N 1
ATOM 4208 C CA . GLU B 1 16 ? 46.375 -31.344 -3.639 1 91.38 16 GLU B CA 1
ATOM 4209 C C . GLU B 1 16 ? 46.531 -30.125 -2.717 1 91.38 16 GLU B C 1
ATOM 4211 O O . GLU B 1 16 ? 45.594 -29.344 -2.547 1 91.38 16 GLU B O 1
ATOM 4216 N N . LEU B 1 17 ? 47.656 -30.125 -2.174 1 91.06 17 LEU B N 1
ATOM 4217 C CA . LEU B 1 17 ? 47.938 -29 -1.3 1 91.06 17 LEU B CA 1
ATOM 4218 C C . LEU B 1 17 ? 47.906 -27.688 -2.082 1 91.06 17 LEU B C 1
ATOM 4220 O O . LEU B 1 17 ? 47.344 -26.703 -1.631 1 91.06 17 LEU B O 1
ATOM 4224 N N . ALA B 1 18 ? 48.531 -27.656 -3.197 1 92.25 18 ALA B N 1
ATOM 4225 C CA . ALA B 1 18 ? 48.562 -26.453 -4.035 1 92.25 18 ALA B CA 1
ATOM 4226 C C . ALA B 1 18 ? 47.156 -26.047 -4.441 1 92.25 18 ALA B C 1
ATOM 4228 O O . ALA B 1 18 ? 46.844 -24.844 -4.422 1 92.25 18 ALA B O 1
ATOM 4229 N N . HIS B 1 19 ? 46.344 -27 -4.812 1 92.38 19 HIS B N 1
ATOM 4230 C CA . HIS B 1 19 ? 44.969 -26.719 -5.211 1 92.38 19 HIS B CA 1
ATOM 4231 C C . HIS B 1 19 ? 44.188 -26.141 -4.051 1 92.38 19 HIS B C 1
ATOM 4233 O O . HIS B 1 19 ? 43.406 -25.203 -4.238 1 92.38 19 HIS B O 1
ATOM 4239 N N . ARG B 1 20 ? 44.344 -26.688 -2.906 1 93.31 20 ARG B N 1
ATOM 4240 C CA . ARG B 1 20 ? 43.656 -26.203 -1.715 1 93.31 20 ARG B CA 1
ATOM 4241 C C . ARG B 1 20 ? 44.062 -24.766 -1.397 1 93.31 20 ARG B C 1
ATOM 4243 O O . ARG B 1 20 ? 43.219 -23.953 -1.008 1 93.31 20 ARG B O 1
ATOM 4250 N N . GLU B 1 21 ? 45.344 -24.594 -1.534 1 93.31 21 GLU B N 1
ATOM 4251 C CA . GLU B 1 21 ? 45.844 -23.234 -1.291 1 93.31 21 GLU B CA 1
ATOM 4252 C C . GLU B 1 21 ? 45.281 -22.25 -2.295 1 93.31 21 GLU B C 1
ATOM 4254 O O . GLU B 1 21 ? 44.969 -21.109 -1.934 1 93.31 21 GLU B O 1
ATOM 4259 N N . TYR B 1 22 ? 45.156 -22.625 -3.492 1 93.19 22 TYR B N 1
ATOM 4260 C CA . TYR B 1 22 ? 44.531 -21.797 -4.527 1 93.19 22 TYR B CA 1
ATOM 4261 C C . TYR B 1 22 ? 43.094 -21.469 -4.188 1 93.19 22 TYR B C 1
ATOM 4263 O O . TYR B 1 22 ? 42.688 -20.312 -4.277 1 93.19 22 TYR B O 1
ATOM 4271 N N . GLN B 1 23 ? 42.375 -22.422 -3.773 1 92.31 23 GLN B N 1
ATOM 4272 C CA . GLN B 1 23 ? 40.938 -22.25 -3.434 1 92.31 23 GLN B CA 1
ATOM 4273 C C . GLN B 1 23 ? 40.781 -21.344 -2.213 1 92.31 23 GLN B C 1
ATOM 4275 O O . GLN B 1 23 ? 39.812 -20.609 -2.107 1 92.31 23 GLN B O 1
ATOM 4280 N N . ALA B 1 24 ? 41.844 -21.406 -1.401 1 92.5 24 ALA B N 1
ATOM 4281 C CA . ALA B 1 24 ? 41.812 -20.594 -0.183 1 92.5 24 ALA B CA 1
ATOM 4282 C C . ALA B 1 24 ? 42.25 -19.172 -0.461 1 92.5 24 ALA B C 1
ATOM 4284 O O . ALA B 1 24 ? 42.156 -18.297 0.407 1 92.5 24 ALA B O 1
ATOM 4285 N N . GLY B 1 25 ? 42.719 -19.016 -1.68 1 92.5 25 GLY B N 1
ATOM 4286 C CA . GLY B 1 25 ? 43.125 -17.672 -2.062 1 92.5 25 GLY B CA 1
ATOM 4287 C C . GLY B 1 25 ? 44.562 -17.375 -1.753 1 92.5 25 GLY B C 1
ATOM 4288 O O . GLY B 1 25 ? 45.031 -16.234 -1.933 1 92.5 25 GLY B O 1
ATOM 4289 N N . ASP B 1 26 ? 45.219 -18.391 -1.172 1 94.62 26 ASP B N 1
ATOM 4290 C CA . ASP B 1 26 ? 46.625 -18.234 -0.918 1 94.62 26 ASP B CA 1
ATOM 4291 C C . ASP B 1 26 ? 47.438 -18.516 -2.176 1 94.62 26 ASP B C 1
ATOM 4293 O O . ASP B 1 26 ? 48.125 -19.547 -2.262 1 94.62 26 ASP B O 1
ATOM 4297 N N . PHE B 1 27 ? 47.562 -17.625 -3.021 1 95 27 PHE B N 1
ATOM 4298 C CA . PHE B 1 27 ? 48.125 -17.812 -4.352 1 95 27 PHE B CA 1
ATOM 4299 C C . PHE B 1 27 ? 49.656 -17.938 -4.285 1 95 27 PHE B C 1
ATOM 4301 O O . PHE B 1 27 ? 50.25 -18.656 -5.082 1 95 27 PHE B O 1
ATOM 4308 N N . GLU B 1 28 ? 50.25 -17.312 -3.316 1 94.31 28 GLU B N 1
ATOM 4309 C CA . GLU B 1 28 ? 51.688 -17.375 -3.182 1 94.31 28 GLU B CA 1
ATOM 4310 C C . GLU B 1 28 ? 52.156 -18.766 -2.809 1 94.31 28 GLU B C 1
ATOM 4312 O O . GLU B 1 28 ? 53.094 -19.312 -3.422 1 94.31 28 GLU B O 1
ATOM 4317 N N . ALA B 1 29 ? 51.5 -19.25 -1.778 1 94.62 29 ALA B N 1
ATOM 4318 C CA . ALA B 1 29 ? 51.844 -20.609 -1.363 1 94.62 29 ALA B CA 1
ATOM 4319 C C . ALA B 1 29 ? 51.531 -21.609 -2.467 1 94.62 29 ALA B C 1
ATOM 4321 O O . ALA B 1 29 ? 52.281 -22.547 -2.697 1 94.62 29 ALA B O 1
ATOM 4322 N N . ALA B 1 30 ? 50.344 -21.359 -3.109 1 95.81 30 ALA B N 1
ATOM 4323 C CA . ALA B 1 30 ? 49.969 -22.25 -4.203 1 95.81 30 ALA B CA 1
ATOM 4324 C C . ALA B 1 30 ? 51 -22.234 -5.32 1 95.81 30 ALA B C 1
ATOM 4326 O O . ALA B 1 30 ? 51.344 -23.281 -5.879 1 95.81 30 ALA B O 1
ATOM 4327 N N . GLU B 1 31 ? 51.5 -21.047 -5.688 1 95.06 31 GLU B N 1
ATOM 4328 C CA . GLU B 1 31 ? 52.469 -20.938 -6.75 1 95.06 31 GLU B CA 1
ATOM 4329 C C . GLU B 1 31 ? 53.781 -21.672 -6.383 1 95.06 31 GLU B C 1
ATOM 4331 O O . GLU B 1 31 ? 54.344 -22.359 -7.219 1 95.06 31 GLU B O 1
ATOM 4336 N N . ARG B 1 32 ? 54.25 -21.547 -5.133 1 94.44 32 ARG B N 1
ATOM 4337 C CA . ARG B 1 32 ? 55.469 -22.188 -4.664 1 94.44 32 ARG B CA 1
ATOM 4338 C C . ARG B 1 32 ? 55.375 -23.703 -4.789 1 94.44 32 ARG B C 1
ATOM 4340 O O . ARG B 1 32 ? 56.312 -24.344 -5.312 1 94.44 32 ARG B O 1
ATOM 4347 N N . HIS B 1 33 ? 54.312 -24.156 -4.301 1 94.81 33 HIS B N 1
ATOM 4348 C CA . HIS B 1 33 ? 54.156 -25.609 -4.336 1 94.81 33 HIS B CA 1
ATOM 4349 C C . HIS B 1 33 ? 53.938 -26.094 -5.766 1 94.81 33 HIS B C 1
ATOM 4351 O O . HIS B 1 33 ? 54.438 -27.172 -6.125 1 94.81 33 HIS B O 1
ATOM 4357 N N . CYS B 1 34 ? 53.219 -25.328 -6.594 1 94.69 34 CYS B N 1
ATOM 4358 C CA . CYS B 1 34 ? 53.031 -25.703 -7.992 1 94.69 34 CYS B CA 1
ATOM 4359 C C . CYS B 1 34 ? 54.375 -25.688 -8.742 1 94.69 34 CYS B C 1
ATOM 4361 O O . CYS B 1 34 ? 54.625 -26.547 -9.578 1 94.69 34 CYS B O 1
ATOM 4363 N N . MET B 1 35 ? 55.219 -24.688 -8.422 1 94 35 MET B N 1
ATOM 4364 C CA . MET B 1 35 ? 56.5 -24.594 -9.07 1 94 35 MET B CA 1
ATOM 4365 C C . MET B 1 35 ? 57.406 -25.781 -8.695 1 94 35 MET B C 1
ATOM 4367 O O . MET B 1 35 ? 58.125 -26.312 -9.531 1 94 35 MET B O 1
ATOM 4371 N N . GLN B 1 36 ? 57.312 -26.141 -7.426 1 92.75 36 GLN B N 1
ATOM 4372 C CA . GLN B 1 36 ? 58.031 -27.328 -6.984 1 92.75 36 GLN B CA 1
ATOM 4373 C C . GLN B 1 36 ? 57.594 -28.578 -7.73 1 92.75 36 GLN B C 1
ATOM 4375 O O . GLN B 1 36 ? 58.406 -29.375 -8.188 1 92.75 36 GLN B O 1
ATOM 4380 N N . LEU B 1 37 ? 56.312 -28.625 -7.77 1 93.38 37 LEU B N 1
ATOM 4381 C CA . LEU B 1 37 ? 55.719 -29.766 -8.461 1 93.38 37 LEU B CA 1
ATOM 4382 C C . LEU B 1 37 ? 56.094 -29.75 -9.938 1 93.38 37 LEU B C 1
ATOM 4384 O O . LEU B 1 37 ? 56.344 -30.812 -10.539 1 93.38 37 LEU B O 1
ATOM 4388 N N . TRP B 1 38 ? 56.062 -28.641 -10.617 1 92.88 38 TRP B N 1
ATOM 4389 C CA . TRP B 1 38 ? 56.406 -28.5 -12.023 1 92.88 38 TRP B CA 1
ATOM 4390 C C . TRP B 1 38 ? 57.844 -28.906 -12.281 1 92.88 38 TRP B C 1
ATOM 4392 O O . TRP B 1 38 ? 58.156 -29.516 -13.312 1 92.88 38 TRP B O 1
ATOM 4402 N N . ARG B 1 39 ? 58.781 -28.625 -11.32 1 91.88 39 ARG B N 1
ATOM 4403 C CA . ARG B 1 39 ? 60.188 -29.016 -11.438 1 91.88 39 ARG B CA 1
ATOM 4404 C C . ARG B 1 39 ? 60.312 -30.531 -11.375 1 91.88 39 ARG B C 1
ATOM 4406 O O . ARG B 1 39 ? 61.188 -31.109 -12.062 1 91.88 39 ARG B O 1
ATOM 4413 N N . GLN B 1 40 ? 59.5 -31.094 -10.594 1 90.75 40 GLN B N 1
ATOM 4414 C CA . GLN B 1 40 ? 59.531 -32.531 -10.445 1 90.75 40 GLN B CA 1
ATOM 4415 C C . GLN B 1 40 ? 58.875 -33.25 -11.633 1 90.75 40 GLN B C 1
ATOM 4417 O O . GLN B 1 40 ? 59.375 -34.281 -12.094 1 90.75 40 GLN B O 1
ATOM 4422 N N . GLU B 1 41 ? 57.844 -32.625 -12.102 1 92.44 41 GLU B N 1
ATOM 4423 C CA . GLU B 1 41 ? 57.094 -33.156 -13.234 1 92.44 41 GLU B CA 1
ATOM 4424 C C . GLU B 1 41 ? 56.75 -32.062 -14.25 1 92.44 41 GLU B C 1
ATOM 4426 O O . GLU B 1 41 ? 55.625 -31.594 -14.32 1 92.44 41 GLU B O 1
ATOM 4431 N N . PRO B 1 42 ? 57.688 -31.844 -15.148 1 89 42 PRO B N 1
ATOM 4432 C CA . PRO B 1 42 ? 57.531 -30.703 -16.062 1 89 42 PRO B CA 1
ATOM 4433 C C . PRO B 1 42 ? 56.375 -30.906 -17.062 1 89 42 PRO B C 1
ATOM 4435 O O . PRO B 1 42 ? 55.875 -29.938 -17.609 1 89 42 PRO B O 1
ATOM 4438 N N . ASP B 1 43 ? 55.938 -32.125 -17.25 1 89.94 43 ASP B N 1
ATOM 4439 C CA . ASP B 1 43 ? 54.906 -32.375 -18.266 1 89.94 43 ASP B CA 1
ATOM 4440 C C . ASP B 1 43 ? 53.531 -32.531 -17.625 1 89.94 43 ASP B C 1
ATOM 4442 O O . ASP B 1 43 ? 52.562 -32.906 -18.297 1 89.94 43 ASP B O 1
ATOM 4446 N N . ASN B 1 44 ? 53.469 -32.25 -16.375 1 92.69 44 ASN B N 1
ATOM 4447 C CA . ASN B 1 44 ? 52.188 -32.344 -15.664 1 92.69 44 ASN B CA 1
ATOM 4448 C C . ASN B 1 44 ? 51.281 -31.188 -16.047 1 92.69 44 ASN B C 1
ATOM 4450 O O . ASN B 1 44 ? 51.438 -30.062 -15.57 1 92.69 44 ASN B O 1
ATOM 4454 N N . THR B 1 45 ? 50.281 -31.438 -16.922 1 93.94 45 THR B N 1
ATOM 4455 C CA . THR B 1 45 ? 49.375 -30.406 -17.438 1 93.94 45 THR B CA 1
ATOM 4456 C C . THR B 1 45 ? 48.531 -29.812 -16.328 1 93.94 45 THR B C 1
ATOM 4458 O O . THR B 1 45 ? 48.188 -28.625 -16.359 1 93.94 45 THR B O 1
ATOM 4461 N N . GLY B 1 46 ? 48.188 -30.594 -15.328 1 93.5 46 GLY B N 1
ATOM 4462 C CA . GLY B 1 46 ? 47.438 -30.094 -14.195 1 93.5 46 GLY B CA 1
ATOM 4463 C C . GLY B 1 46 ? 48.125 -28.969 -13.453 1 93.5 46 GLY B C 1
ATOM 4464 O O . GLY B 1 46 ? 47.5 -27.969 -13.086 1 93.5 46 GLY B O 1
ATOM 4465 N N . VAL B 1 47 ? 49.375 -29.219 -13.273 1 94.31 47 VAL B N 1
ATOM 4466 C CA . VAL B 1 47 ? 50.188 -28.234 -12.578 1 94.31 47 VAL B CA 1
ATOM 4467 C C . VAL B 1 47 ? 50.312 -26.984 -13.43 1 94.31 47 VAL B C 1
ATOM 4469 O O . VAL B 1 47 ? 50.25 -25.859 -12.922 1 94.31 47 VAL B O 1
ATOM 4472 N N . LEU B 1 48 ? 50.531 -27.172 -14.742 1 95.31 48 LEU B N 1
ATOM 4473 C CA . LEU B 1 48 ? 50.656 -26.031 -15.656 1 95.31 48 LEU B CA 1
ATOM 4474 C C . LEU B 1 48 ? 49.375 -25.203 -15.664 1 95.31 48 LEU B C 1
ATOM 4476 O O . LEU B 1 48 ? 49.438 -23.969 -15.641 1 95.31 48 LEU B O 1
ATOM 4480 N N . LEU B 1 49 ? 48.219 -25.891 -15.68 1 95.38 49 LEU B N 1
ATOM 4481 C CA . LEU B 1 49 ? 46.938 -25.203 -15.641 1 95.38 49 LEU B CA 1
ATOM 4482 C C . LEU B 1 49 ? 46.781 -24.422 -14.352 1 95.38 49 LEU B C 1
ATOM 4484 O O . LEU B 1 49 ? 46.281 -23.281 -14.367 1 95.38 49 LEU B O 1
ATOM 4488 N N . LEU B 1 50 ? 47.094 -25.016 -13.266 1 95.44 50 LEU B N 1
ATOM 4489 C CA . LEU B 1 50 ? 47 -24.359 -11.969 1 95.44 50 LEU B CA 1
ATOM 4490 C C . LEU B 1 50 ? 47.875 -23.125 -11.898 1 95.44 50 LEU B C 1
ATOM 4492 O O . LEU B 1 50 ? 47.5 -22.094 -11.367 1 95.44 50 LEU B O 1
ATOM 4496 N N . LEU B 1 51 ? 49.094 -23.297 -12.43 1 95.81 51 LEU B N 1
ATOM 4497 C CA . LEU B 1 51 ? 50 -22.156 -12.484 1 95.81 51 LEU B CA 1
ATOM 4498 C C . LEU B 1 51 ? 49.438 -21.031 -13.32 1 95.81 51 LEU B C 1
ATOM 4500 O O . LEU B 1 51 ? 49.531 -19.859 -12.938 1 95.81 51 LEU B O 1
ATOM 4504 N N . SER B 1 52 ? 48.875 -21.438 -14.461 1 97 52 SER B N 1
ATOM 4505 C CA . SER B 1 52 ? 48.219 -20.438 -15.297 1 97 52 SER B CA 1
ATOM 4506 C C . SER B 1 52 ? 47.125 -19.719 -14.523 1 97 52 SER B C 1
ATOM 4508 O O . SER B 1 52 ? 47.031 -18.484 -14.57 1 97 52 SER B O 1
ATOM 4510 N N . SER B 1 53 ? 46.25 -20.391 -13.828 1 95.81 53 SER B N 1
ATOM 4511 C CA . SER B 1 53 ? 45.125 -19.828 -13.07 1 95.81 53 SER B CA 1
ATOM 4512 C C . SER B 1 53 ? 45.656 -18.922 -11.945 1 95.81 53 SER B C 1
ATOM 4514 O O . SER B 1 53 ? 45.062 -17.859 -11.688 1 95.81 53 SER B O 1
ATOM 4516 N N . ILE B 1 54 ? 46.656 -19.375 -11.227 1 96.06 54 ILE B N 1
ATOM 4517 C CA . ILE B 1 54 ? 47.25 -18.609 -10.133 1 96.06 54 ILE B CA 1
ATOM 4518 C C . ILE B 1 54 ? 47.75 -17.266 -10.648 1 96.06 54 ILE B C 1
ATOM 4520 O O . ILE B 1 54 ? 47.438 -16.219 -10.07 1 96.06 54 ILE B O 1
ATOM 4524 N N . HIS B 1 55 ? 48.469 -17.312 -11.75 1 96.19 55 HIS B N 1
ATOM 4525 C CA . HIS B 1 55 ? 49.031 -16.094 -12.305 1 96.19 55 HIS B CA 1
ATOM 4526 C C . HIS B 1 55 ? 47.906 -15.164 -12.812 1 96.19 55 HIS B C 1
ATOM 4528 O O . HIS B 1 55 ? 48.031 -13.938 -12.742 1 96.19 55 HIS B O 1
ATOM 4534 N N . PHE B 1 56 ? 46.875 -15.633 -13.32 1 95.56 56 PHE B N 1
ATOM 4535 C CA . PHE B 1 56 ? 45.719 -14.844 -13.758 1 95.56 56 PHE B CA 1
ATOM 4536 C C . PHE B 1 56 ? 45.094 -14.094 -12.586 1 95.56 56 PHE B C 1
ATOM 4538 O O . PHE B 1 56 ? 44.812 -12.898 -12.68 1 95.56 56 PHE B O 1
ATOM 4545 N N . GLN B 1 57 ? 44.938 -14.867 -11.477 1 94.44 57 GLN B N 1
ATOM 4546 C CA . GLN B 1 57 ? 44.312 -14.273 -10.281 1 94.44 57 GLN B CA 1
ATOM 4547 C C . GLN B 1 57 ? 45.219 -13.172 -9.711 1 94.44 57 GLN B C 1
ATOM 4549 O O . GLN B 1 57 ? 44.719 -12.188 -9.156 1 94.44 57 GLN B O 1
ATOM 4554 N N . CYS B 1 58 ? 46.469 -13.383 -9.922 1 94.94 58 CYS B N 1
ATOM 4555 C CA . CYS B 1 58 ? 47.438 -12.398 -9.461 1 94.94 58 CYS B CA 1
ATOM 4556 C C . CYS B 1 58 ? 47.625 -11.297 -10.492 1 94.94 58 CYS B C 1
ATOM 4558 O O . CYS B 1 58 ? 48.5 -10.445 -10.336 1 94.94 58 CYS B O 1
ATOM 4560 N N . ARG B 1 59 ? 47 -11.312 -11.578 1 94.62 59 ARG B N 1
ATOM 4561 C CA . ARG B 1 59 ? 46.969 -10.312 -12.641 1 94.62 59 ARG B CA 1
ATOM 4562 C C . ARG B 1 59 ? 48.281 -10.273 -13.406 1 94.62 59 ARG B C 1
ATOM 4564 O O . ARG B 1 59 ? 48.625 -9.242 -13.977 1 94.62 59 ARG B O 1
ATOM 4571 N N . ARG B 1 60 ? 48.969 -11.367 -13.266 1 96.38 60 ARG B N 1
ATOM 4572 C CA . ARG B 1 60 ? 50.156 -11.562 -14.109 1 96.38 60 ARG B CA 1
ATOM 4573 C C . ARG B 1 60 ? 49.781 -12.266 -15.414 1 96.38 60 ARG B C 1
ATOM 4575 O O . ARG B 1 60 ? 50.031 -13.453 -15.578 1 96.38 60 ARG B O 1
ATOM 4582 N N . LEU B 1 61 ? 49.25 -11.594 -16.344 1 97.44 61 LEU B N 1
ATOM 4583 C CA . LEU B 1 61 ? 48.594 -12.109 -17.531 1 97.44 61 LEU B CA 1
ATOM 4584 C C . LEU B 1 61 ? 49.594 -12.789 -18.469 1 97.44 61 LEU B C 1
ATOM 4586 O O . LEU B 1 61 ? 49.281 -13.82 -19.062 1 97.44 61 LEU B O 1
ATOM 4590 N N . ASP B 1 62 ? 50.75 -12.242 -18.578 1 97.31 62 ASP B N 1
ATOM 4591 C CA . ASP B 1 62 ? 51.75 -12.82 -19.484 1 97.31 62 ASP B CA 1
ATOM 4592 C C . ASP B 1 62 ? 52.188 -14.211 -19.016 1 97.31 62 ASP B C 1
ATOM 4594 O O . ASP B 1 62 ? 52.312 -15.133 -19.812 1 97.31 62 ASP B O 1
ATOM 4598 N N . ARG B 1 63 ? 52.438 -14.273 -17.75 1 96.56 63 ARG B N 1
ATOM 4599 C CA . ARG B 1 63 ? 52.812 -15.562 -17.188 1 96.56 63 ARG B CA 1
ATOM 4600 C C . ARG B 1 63 ? 51.688 -16.578 -17.297 1 96.56 63 ARG B C 1
ATOM 4602 O O . ARG B 1 63 ? 51.906 -17.75 -17.578 1 96.56 63 ARG B O 1
ATOM 4609 N N . SER B 1 64 ? 50.5 -16.047 -16.969 1 97.81 64 SER B N 1
ATOM 4610 C CA . SER B 1 64 ? 49.344 -16.922 -17.125 1 97.81 64 SER B CA 1
ATOM 4611 C C . SER B 1 64 ? 49.219 -17.469 -18.547 1 97.81 64 SER B C 1
ATOM 4613 O O . SER B 1 64 ? 49.031 -18.672 -18.734 1 97.81 64 SER B O 1
ATOM 4615 N N . ALA B 1 65 ? 49.406 -16.594 -19.547 1 97.5 65 ALA B N 1
ATOM 4616 C CA . ALA B 1 65 ? 49.344 -17 -20.953 1 97.5 65 ALA B CA 1
ATOM 4617 C C . ALA B 1 65 ? 50.438 -18 -21.281 1 97.5 65 ALA B C 1
ATOM 4619 O O . ALA B 1 65 ? 50.219 -18.938 -22.031 1 97.5 65 ALA B O 1
ATOM 4620 N N . HIS B 1 66 ? 51.594 -17.734 -20.719 1 96.94 66 HIS B N 1
ATOM 4621 C CA . HIS B 1 66 ? 52.75 -18.594 -20.953 1 96.94 66 HIS B CA 1
ATOM 4622 C C . HIS B 1 66 ? 52.469 -20.031 -20.5 1 96.94 66 HIS B C 1
ATOM 4624 O O . HIS B 1 66 ? 52.656 -20.984 -21.25 1 96.94 66 HIS B O 1
ATOM 4630 N N . PHE B 1 67 ? 52.062 -20.109 -19.281 1 96.69 67 PHE B N 1
ATOM 4631 C CA . PHE B 1 67 ? 51.812 -21.438 -18.719 1 96.69 67 PHE B CA 1
ATOM 4632 C C . PHE B 1 67 ? 50.656 -22.125 -19.438 1 96.69 67 PHE B C 1
ATOM 4634 O O . PHE B 1 67 ? 50.656 -23.344 -19.609 1 96.69 67 PHE B O 1
ATOM 4641 N N . SER B 1 68 ? 49.625 -21.406 -19.828 1 97.25 68 SER B N 1
ATOM 4642 C CA . SER B 1 68 ? 48.531 -21.984 -20.609 1 97.25 68 SER B CA 1
ATOM 4643 C C . SER B 1 68 ? 49.062 -22.484 -21.953 1 97.25 68 SER B C 1
ATOM 4645 O O . SER B 1 68 ? 48.656 -23.578 -22.406 1 97.25 68 SER B O 1
ATOM 4647 N N . THR B 1 69 ? 49.875 -21.719 -22.578 1 96.88 69 THR B N 1
ATOM 4648 C CA . THR B 1 69 ? 50.438 -22.109 -23.875 1 96.88 69 THR B CA 1
ATOM 4649 C C . THR B 1 69 ? 51.312 -23.359 -23.719 1 96.88 69 THR B C 1
ATOM 4651 O O . THR B 1 69 ? 51.281 -24.234 -24.578 1 96.88 69 THR B O 1
ATOM 4654 N N . LEU B 1 70 ? 52.094 -23.359 -22.625 1 96.5 70 LEU B N 1
ATOM 4655 C CA . LEU B 1 70 ? 52.875 -24.531 -22.344 1 96.5 70 LEU B CA 1
ATOM 4656 C C . LEU B 1 70 ? 52 -25.766 -22.172 1 96.5 70 LEU B C 1
ATOM 4658 O O . LEU B 1 70 ? 52.344 -26.859 -22.641 1 96.5 70 LEU B O 1
ATOM 4662 N N . ALA B 1 71 ? 50.938 -25.562 -21.469 1 96.75 71 ALA B N 1
ATOM 4663 C CA . ALA B 1 71 ? 50 -26.656 -21.266 1 96.75 71 ALA B CA 1
ATOM 4664 C C . ALA B 1 71 ? 49.406 -27.141 -22.578 1 96.75 71 ALA B C 1
ATOM 4666 O O . ALA B 1 71 ? 49.25 -28.344 -22.797 1 96.75 71 ALA B O 1
ATOM 4667 N N . ILE B 1 72 ? 49.062 -26.281 -23.516 1 96.44 72 ILE B N 1
ATOM 4668 C CA . ILE B 1 72 ? 48.5 -26.609 -24.828 1 96.44 72 ILE B CA 1
ATOM 4669 C C . ILE B 1 72 ? 49.531 -27.375 -25.656 1 96.44 72 ILE B C 1
ATOM 4671 O O . ILE B 1 72 ? 49.188 -28.312 -26.359 1 96.44 72 ILE B O 1
ATOM 4675 N N . LYS B 1 73 ? 50.75 -26.922 -25.562 1 95.88 73 LYS B N 1
ATOM 4676 C CA . LYS B 1 73 ? 51.844 -27.594 -26.281 1 95.88 73 LYS B CA 1
ATOM 4677 C C . LYS B 1 73 ? 52 -29.047 -25.797 1 95.88 73 LYS B C 1
ATOM 4679 O O . LYS B 1 73 ? 52.25 -29.938 -26.594 1 95.88 73 LYS B O 1
ATOM 4684 N N . GLN B 1 74 ? 51.875 -29.188 -24.531 1 95.31 74 GLN B N 1
ATOM 4685 C CA . GLN B 1 74 ? 52 -30.516 -23.938 1 95.31 74 GLN B CA 1
ATOM 4686 C C . GLN B 1 74 ? 50.812 -31.391 -24.266 1 95.31 74 GLN B C 1
ATOM 4688 O O . GLN B 1 74 ? 50.938 -32.594 -24.531 1 95.31 74 GLN B O 1
ATOM 4693 N N . ASN B 1 75 ? 49.625 -30.844 -24.203 1 96.12 75 ASN B N 1
ATOM 4694 C CA . ASN B 1 75 ? 48.375 -31.531 -24.531 1 96.12 75 ASN B CA 1
ATOM 4695 C C . ASN B 1 75 ? 47.438 -30.609 -25.312 1 96.12 75 ASN B C 1
ATOM 4697 O O . ASN B 1 75 ? 46.656 -29.891 -24.703 1 96.12 75 ASN B O 1
ATOM 4701 N N . PRO B 1 76 ? 47.406 -30.75 -26.562 1 95.19 76 PRO B N 1
ATOM 4702 C CA . PRO B 1 76 ? 46.594 -29.859 -27.406 1 95.19 76 PRO B CA 1
ATOM 4703 C C . PRO B 1 76 ? 45.094 -30.094 -27.234 1 95.19 76 PRO B C 1
ATOM 4705 O O . PRO B 1 76 ? 44.281 -29.297 -27.703 1 95.19 76 PRO B O 1
ATOM 4708 N N . MET B 1 77 ? 44.688 -31.094 -26.531 1 95.62 77 MET B N 1
ATOM 4709 C CA . MET B 1 77 ? 43.25 -31.406 -26.344 1 95.62 77 MET B CA 1
ATOM 4710 C C . MET B 1 77 ? 42.75 -30.891 -25 1 95.62 77 MET B C 1
ATOM 4712 O O . MET B 1 77 ? 41.625 -31.156 -24.609 1 95.62 77 MET B O 1
ATOM 4716 N N . LEU B 1 78 ? 43.594 -30.219 -24.359 1 95.69 78 LEU B N 1
ATOM 4717 C CA . LEU B 1 78 ? 43.25 -29.703 -23.031 1 95.69 78 LEU B CA 1
ATOM 4718 C C . LEU B 1 78 ? 42.375 -28.453 -23.125 1 95.69 78 LEU B C 1
ATOM 4720 O O . LEU B 1 78 ? 42.875 -27.344 -23.172 1 95.69 78 LEU B O 1
ATOM 4724 N N . ALA B 1 79 ? 41.031 -28.609 -23.078 1 96.88 79 ALA B N 1
ATOM 4725 C CA . ALA B 1 79 ? 40.062 -27.531 -23.219 1 96.88 79 ALA B CA 1
ATOM 4726 C C . ALA B 1 79 ? 40.281 -26.422 -22.203 1 96.88 79 ALA B C 1
ATOM 4728 O O . ALA B 1 79 ? 40.188 -25.234 -22.531 1 96.88 79 ALA B O 1
ATOM 4729 N N . GLU B 1 80 ? 40.656 -26.766 -20.969 1 96.62 80 GLU B N 1
ATOM 4730 C CA . GLU B 1 80 ? 40.844 -25.812 -19.875 1 96.62 80 GLU B CA 1
ATOM 4731 C C . GLU B 1 80 ? 41.938 -24.812 -20.188 1 96.62 80 GLU B C 1
ATOM 4733 O O . GLU B 1 80 ? 41.844 -23.641 -19.828 1 96.62 80 GLU B O 1
ATOM 4738 N N . ALA B 1 81 ? 42.969 -25.297 -20.844 1 97.12 81 ALA B N 1
ATOM 4739 C CA . ALA B 1 81 ? 44.094 -24.438 -21.172 1 97.12 81 ALA B CA 1
ATOM 4740 C C . ALA B 1 81 ? 43.688 -23.359 -22.188 1 97.12 81 ALA B C 1
ATOM 4742 O O . ALA B 1 81 ? 44.094 -22.203 -22.078 1 97.12 81 ALA B O 1
ATOM 4743 N N . TYR B 1 82 ? 42.875 -23.734 -23.172 1 97.56 82 TYR B N 1
ATOM 4744 C CA . TYR B 1 82 ? 42.375 -22.781 -24.141 1 97.56 82 TYR B CA 1
ATOM 4745 C C . TYR B 1 82 ? 41.469 -21.75 -23.453 1 97.56 82 TYR B C 1
ATOM 4747 O O . TYR B 1 82 ? 41.5 -20.562 -23.781 1 97.56 82 TYR B O 1
ATOM 4755 N N . SER B 1 83 ? 40.625 -22.219 -22.531 1 97.56 83 SER B N 1
ATOM 4756 C CA . SER B 1 83 ? 39.75 -21.312 -21.781 1 97.56 83 SER B CA 1
ATOM 4757 C C . SER B 1 83 ? 40.594 -20.312 -20.969 1 97.56 83 SER B C 1
ATOM 4759 O O . SER B 1 83 ? 40.25 -19.125 -20.938 1 97.56 83 SER B O 1
ATOM 4761 N N . ASN B 1 84 ? 41.625 -20.859 -20.297 1 96.69 84 ASN B N 1
ATOM 4762 C CA . ASN B 1 84 ? 42.5 -19.969 -19.547 1 96.69 84 ASN B CA 1
ATOM 4763 C C . ASN B 1 84 ? 43.156 -18.922 -20.438 1 96.69 84 ASN B C 1
ATOM 4765 O O . ASN B 1 84 ? 43.25 -17.75 -20.047 1 96.69 84 ASN B O 1
ATOM 4769 N N . LEU B 1 85 ? 43.594 -19.359 -21.625 1 96.88 85 LEU B N 1
ATOM 4770 C CA . LEU B 1 85 ? 44.125 -18.391 -22.578 1 96.88 85 LEU B CA 1
ATOM 4771 C C . LEU B 1 85 ? 43.062 -17.375 -22.984 1 96.88 85 LEU B C 1
ATOM 4773 O O . LEU B 1 85 ? 43.375 -16.188 -23.141 1 96.88 85 LEU B O 1
ATOM 4777 N N . GLY B 1 86 ? 41.844 -17.875 -23.219 1 97.62 86 GLY B N 1
ATOM 4778 C CA . GLY B 1 86 ? 40.75 -16.969 -23.484 1 97.62 86 GLY B CA 1
ATOM 4779 C C . GLY B 1 86 ? 40.562 -15.914 -22.406 1 97.62 86 GLY B C 1
ATOM 4780 O O . GLY B 1 86 ? 40.344 -14.734 -22.719 1 97.62 86 GLY B O 1
ATOM 4781 N N . ASN B 1 87 ? 40.625 -16.281 -21.125 1 97.12 87 ASN B N 1
ATOM 4782 C CA . ASN B 1 87 ? 40.5 -15.367 -20.016 1 97.12 87 ASN B CA 1
ATOM 4783 C C . ASN B 1 87 ? 41.531 -14.25 -20.078 1 97.12 87 ASN B C 1
ATOM 4785 O O . ASN B 1 87 ? 41.219 -13.086 -19.812 1 97.12 87 ASN B O 1
ATOM 4789 N N . VAL B 1 88 ? 42.688 -14.641 -20.406 1 97.31 88 VAL B N 1
ATOM 4790 C CA . VAL B 1 88 ? 43.781 -13.68 -20.516 1 97.31 88 VAL B CA 1
ATOM 4791 C C . VAL B 1 88 ? 43.469 -12.664 -21.625 1 97.31 88 VAL B C 1
ATOM 4793 O O . VAL B 1 88 ? 43.594 -11.453 -21.422 1 97.31 88 VAL B O 1
ATOM 4796 N N . TYR B 1 89 ? 43.031 -13.156 -22.797 1 97.25 89 TYR B N 1
ATOM 4797 C CA . TYR B 1 89 ? 42.688 -12.281 -23.922 1 97.25 89 TYR B CA 1
ATOM 4798 C C . TYR B 1 89 ? 41.531 -11.367 -23.562 1 97.25 89 TYR B C 1
ATOM 4800 O O . TYR B 1 89 ? 41.531 -10.195 -23.922 1 97.25 89 TYR B O 1
ATOM 4808 N N . LYS B 1 90 ? 40.562 -11.859 -22.891 1 96.75 90 LYS B N 1
ATOM 4809 C CA . LYS B 1 90 ? 39.406 -11.062 -22.469 1 96.75 90 LYS B CA 1
ATOM 4810 C C . LYS B 1 90 ? 39.844 -9.922 -21.562 1 96.75 90 LYS B C 1
ATOM 4812 O O . LYS B 1 90 ? 39.406 -8.781 -21.734 1 96.75 90 LYS B O 1
ATOM 4817 N N . GLU B 1 91 ? 40.75 -10.203 -20.578 1 95.62 91 GLU B N 1
ATOM 4818 C CA . GLU B 1 91 ? 41.219 -9.195 -19.641 1 95.62 91 GLU B CA 1
ATOM 4819 C C . GLU B 1 91 ? 42.062 -8.125 -20.344 1 95.62 91 GLU B C 1
ATOM 4821 O O . GLU B 1 91 ? 42.125 -6.98 -19.891 1 95.62 91 GLU B O 1
ATOM 4826 N N . ARG B 1 92 ? 42.656 -8.562 -21.469 1 95.38 92 ARG B N 1
ATOM 4827 C CA . ARG B 1 92 ? 43.438 -7.637 -22.266 1 95.38 92 ARG B CA 1
ATOM 4828 C C . ARG B 1 92 ? 42.562 -6.832 -23.203 1 95.38 92 ARG B C 1
ATOM 4830 O O . ARG B 1 92 ? 43.062 -5.973 -23.938 1 95.38 92 ARG B O 1
ATOM 4837 N N . GLY B 1 93 ? 41.281 -7.168 -23.172 1 95.19 93 GLY B N 1
ATOM 4838 C CA . GLY B 1 93 ? 40.344 -6.465 -24.047 1 95.19 93 GLY B CA 1
ATOM 4839 C C . GLY B 1 93 ? 40.281 -7.023 -25.453 1 95.19 93 GLY B C 1
ATOM 4840 O O . GLY B 1 93 ? 39.625 -6.457 -26.328 1 95.19 93 GLY B O 1
ATOM 4841 N N . GLN B 1 94 ? 41.062 -8.07 -25.703 1 96.88 94 GLN B N 1
ATOM 4842 C CA . GLN B 1 94 ? 41.062 -8.75 -27 1 96.88 94 GLN B CA 1
ATOM 4843 C C . GLN B 1 94 ? 39.906 -9.773 -27.062 1 96.88 94 GLN B C 1
ATOM 4845 O O . GLN B 1 94 ? 40.156 -10.984 -27.031 1 96.88 94 GLN B O 1
ATOM 4850 N N . LEU B 1 95 ? 38.75 -9.328 -27.25 1 97.69 95 LEU B N 1
ATOM 4851 C CA . LEU B 1 95 ? 37.531 -10.109 -27.062 1 97.69 95 LEU B CA 1
ATOM 4852 C C . LEU B 1 95 ? 37.375 -11.148 -28.172 1 97.69 95 LEU B C 1
ATOM 4854 O O . LEU B 1 95 ? 36.938 -12.273 -27.906 1 97.69 95 LEU B O 1
ATOM 4858 N N . GLN B 1 96 ? 37.719 -10.852 -29.422 1 97.31 96 GLN B N 1
ATOM 4859 C CA . GLN B 1 96 ? 37.562 -11.805 -30.516 1 97.31 96 GLN B CA 1
ATOM 4860 C C . GLN B 1 96 ? 38.469 -13.016 -30.312 1 97.31 96 GLN B C 1
ATOM 4862 O O . GLN B 1 96 ? 38.031 -14.156 -30.531 1 97.31 96 GLN B O 1
ATOM 4867 N N . GLU B 1 97 ? 39.688 -12.688 -29.953 1 97.31 97 GLU B N 1
ATOM 4868 C CA . GLU B 1 97 ? 40.594 -13.781 -29.672 1 97.31 97 GLU B CA 1
ATOM 4869 C C . GLU B 1 97 ? 40.094 -14.633 -28.5 1 97.31 97 GLU B C 1
ATOM 4871 O O . GLU B 1 97 ? 40.188 -15.867 -28.547 1 97.31 97 GLU B O 1
ATOM 4876 N N . ALA B 1 98 ? 39.656 -13.938 -27.469 1 98.12 98 ALA B N 1
ATOM 4877 C CA . ALA B 1 98 ? 39.125 -14.656 -26.328 1 98.12 98 ALA B CA 1
ATOM 4878 C C . ALA B 1 98 ? 38 -15.602 -26.75 1 98.12 98 ALA B C 1
ATOM 4880 O O . ALA B 1 98 ? 38 -16.781 -26.391 1 98.12 98 ALA B O 1
ATOM 4881 N N . ILE B 1 99 ? 37.031 -15.102 -27.531 1 98.19 99 ILE B N 1
ATOM 4882 C CA . ILE B 1 99 ? 35.844 -15.852 -27.969 1 98.19 99 ILE B CA 1
ATOM 4883 C C . ILE B 1 99 ? 36.312 -17.078 -28.781 1 98.19 99 ILE B C 1
ATOM 4885 O O . ILE B 1 99 ? 35.781 -18.172 -28.594 1 98.19 99 ILE B O 1
ATOM 4889 N N . GLU B 1 100 ? 37.312 -16.906 -29.609 1 97.81 100 GLU B N 1
ATOM 4890 C CA . GLU B 1 100 ? 37.812 -18 -30.422 1 97.81 100 GLU B CA 1
ATOM 4891 C C . GLU B 1 100 ? 38.406 -19.109 -29.547 1 97.81 100 GLU B C 1
ATOM 4893 O O . GLU B 1 100 ? 38.219 -20.297 -29.812 1 97.81 100 GLU B O 1
ATOM 4898 N N . HIS B 1 101 ? 39.125 -18.641 -28.609 1 97.75 101 HIS B N 1
ATOM 4899 C CA . HIS B 1 101 ? 39.75 -19.625 -27.719 1 97.75 101 HIS B CA 1
ATOM 4900 C C . HIS B 1 101 ? 38.688 -20.359 -26.891 1 97.75 101 HIS B C 1
ATOM 4902 O O . HIS B 1 101 ? 38.812 -21.562 -26.672 1 97.75 101 HIS B O 1
ATOM 4908 N N . TYR B 1 102 ? 37.688 -19.641 -26.391 1 98.25 102 TYR B N 1
ATOM 4909 C CA . TYR B 1 102 ? 36.594 -20.297 -25.672 1 98.25 102 TYR B CA 1
ATOM 4910 C C . TYR B 1 102 ? 35.875 -21.297 -26.562 1 98.25 102 TYR B C 1
ATOM 4912 O O . TYR B 1 102 ? 35.562 -22.406 -26.141 1 98.25 102 TYR B O 1
ATOM 4920 N N . ARG B 1 103 ? 35.594 -20.938 -27.781 1 97.81 103 ARG B N 1
ATOM 4921 C CA . ARG B 1 103 ? 34.906 -21.828 -28.719 1 97.81 103 ARG B CA 1
ATOM 4922 C C . ARG B 1 103 ? 35.719 -23.078 -29 1 97.81 103 ARG B C 1
ATOM 4924 O O . ARG B 1 103 ? 35.188 -24.172 -29.094 1 97.81 103 ARG B O 1
ATOM 4931 N N . HIS B 1 104 ? 37 -22.766 -29.172 1 97.75 104 HIS B N 1
ATOM 4932 C CA . HIS B 1 104 ? 37.875 -23.922 -29.375 1 97.75 104 HIS B CA 1
ATOM 4933 C C . HIS B 1 104 ? 37.812 -24.875 -28.188 1 97.75 104 HIS B C 1
ATOM 4935 O O . HIS B 1 104 ? 37.75 -26.094 -28.359 1 97.75 104 HIS B O 1
ATOM 4941 N N . ALA B 1 105 ? 37.906 -24.297 -27.016 1 97.88 105 ALA B N 1
ATOM 4942 C CA . ALA B 1 105 ? 37.812 -25.094 -25.812 1 97.88 105 ALA B CA 1
ATOM 4943 C C . ALA B 1 105 ? 36.5 -25.922 -25.812 1 97.88 105 ALA B C 1
ATOM 4945 O O . ALA B 1 105 ? 36.531 -27.109 -25.453 1 97.88 105 ALA B O 1
ATOM 4946 N N . LEU B 1 106 ? 35.438 -25.344 -26.203 1 97.31 106 LEU B N 1
ATOM 4947 C CA . LEU B 1 106 ? 34.125 -25.984 -26.188 1 97.31 106 LEU B CA 1
ATOM 4948 C C . LEU B 1 106 ? 34 -27.047 -27.266 1 97.31 106 LEU B C 1
ATOM 4950 O O . LEU B 1 106 ? 33.281 -28.031 -27.109 1 97.31 106 LEU B O 1
ATOM 4954 N N . ARG B 1 107 ? 34.719 -26.891 -28.375 1 97.12 107 ARG B N 1
ATOM 4955 C CA . ARG B 1 107 ? 34.781 -27.938 -29.391 1 97.12 107 ARG B CA 1
ATOM 4956 C C . ARG B 1 107 ? 35.5 -29.172 -28.859 1 97.12 107 ARG B C 1
ATOM 4958 O O . ARG B 1 107 ? 35.094 -30.297 -29.188 1 97.12 107 ARG B O 1
ATOM 4965 N N . LEU B 1 108 ? 36.5 -28.875 -28.109 1 97.19 108 LEU B N 1
ATOM 4966 C CA . LEU B 1 108 ? 37.281 -29.969 -27.531 1 97.19 108 LEU B CA 1
ATOM 4967 C C . LEU B 1 108 ? 36.469 -30.672 -26.438 1 97.19 108 LEU B C 1
ATOM 4969 O O . LEU B 1 108 ? 36.531 -31.891 -26.297 1 97.19 108 LEU B O 1
ATOM 4973 N N . LYS B 1 109 ? 35.719 -29.922 -25.625 1 97.12 109 LYS B N 1
ATOM 4974 C CA . LYS B 1 109 ? 34.938 -30.422 -24.516 1 97.12 109 LYS B CA 1
ATOM 4975 C C . LYS B 1 109 ? 33.562 -29.766 -24.484 1 97.12 109 LYS B C 1
ATOM 4977 O O . LYS B 1 109 ? 33.344 -28.781 -23.781 1 97.12 109 LYS B O 1
ATOM 4982 N N . PRO B 1 110 ? 32.594 -30.406 -25.094 1 95.62 110 PRO B N 1
ATOM 4983 C CA . PRO B 1 110 ? 31.281 -29.797 -25.25 1 95.62 110 PRO B CA 1
ATOM 4984 C C . PRO B 1 110 ? 30.547 -29.609 -23.922 1 95.62 110 PRO B C 1
ATOM 4986 O O . PRO B 1 110 ? 29.625 -28.781 -23.828 1 95.62 110 PRO B O 1
ATOM 4989 N N . ASP B 1 111 ? 30.891 -30.344 -22.891 1 96.19 111 ASP B N 1
ATOM 4990 C CA . ASP B 1 111 ? 30.172 -30.234 -21.625 1 96.19 111 ASP B CA 1
ATOM 4991 C C . ASP B 1 111 ? 30.953 -29.359 -20.641 1 96.19 111 ASP B C 1
ATOM 4993 O O . ASP B 1 111 ? 30.75 -29.469 -19.422 1 96.19 111 ASP B O 1
ATOM 4997 N N . PHE B 1 112 ? 31.859 -28.547 -21.203 1 96.69 112 PHE B N 1
ATOM 4998 C CA . PHE B 1 112 ? 32.688 -27.656 -20.391 1 96.69 112 PHE B CA 1
ATOM 4999 C C . PHE B 1 112 ? 31.891 -26.422 -19.953 1 96.69 112 PHE B C 1
ATOM 5001 O O . PHE B 1 112 ? 31.969 -25.375 -20.594 1 96.69 112 PHE B O 1
ATOM 5008 N N . ILE B 1 113 ? 31.188 -26.5 -18.828 1 97.12 113 ILE B N 1
ATOM 5009 C CA . ILE B 1 113 ? 30.234 -25.516 -18.359 1 97.12 113 ILE B CA 1
ATOM 5010 C C . ILE B 1 113 ? 30.953 -24.172 -18.156 1 97.12 113 ILE B C 1
ATOM 5012 O O . ILE B 1 113 ? 30.469 -23.141 -18.641 1 97.12 113 ILE B O 1
ATOM 5016 N N . ASP B 1 114 ? 32.094 -24.219 -17.547 1 95.81 114 ASP B N 1
ATOM 5017 C CA . ASP B 1 114 ? 32.844 -22.984 -17.312 1 95.81 114 ASP B CA 1
ATOM 5018 C C . ASP B 1 114 ? 33.188 -22.281 -18.625 1 95.81 114 ASP B C 1
ATOM 5020 O O . ASP B 1 114 ? 33.25 -21.062 -18.688 1 95.81 114 ASP B O 1
ATOM 5024 N N . GLY B 1 115 ? 33.5 -23.125 -19.562 1 96.69 115 GLY B N 1
ATOM 5025 C CA . GLY B 1 115 ? 33.781 -22.578 -20.891 1 96.69 115 GLY B CA 1
ATOM 5026 C C . GLY B 1 115 ? 32.625 -21.781 -21.453 1 96.69 115 GLY B C 1
ATOM 5027 O O . GLY B 1 115 ? 32.812 -20.719 -22.031 1 96.69 115 GLY B O 1
ATOM 5028 N N . TYR B 1 116 ? 31.359 -22.297 -21.297 1 97.62 116 TYR B N 1
ATOM 5029 C CA . TYR B 1 116 ? 30.156 -21.625 -21.781 1 97.62 116 TYR B CA 1
ATOM 5030 C C . TYR B 1 116 ? 29.953 -20.312 -21.047 1 97.62 116 TYR B C 1
ATOM 5032 O O . TYR B 1 116 ? 29.594 -19.297 -21.656 1 97.62 116 TYR B O 1
ATOM 5040 N N . ILE B 1 117 ? 30.156 -20.344 -19.766 1 97.5 117 ILE B N 1
ATOM 5041 C CA . ILE B 1 117 ? 29.953 -19.156 -18.922 1 97.5 117 ILE B CA 1
ATOM 5042 C C . ILE B 1 117 ? 30.938 -18.062 -19.344 1 97.5 117 ILE B C 1
ATOM 5044 O O . ILE B 1 117 ? 30.547 -16.906 -19.516 1 97.5 117 ILE B O 1
ATOM 5048 N N . ASN B 1 118 ? 32.188 -18.484 -19.5 1 97.06 118 ASN B N 1
ATOM 5049 C CA . ASN B 1 118 ? 33.219 -17.531 -19.938 1 97.06 118 ASN B CA 1
ATOM 5050 C C . ASN B 1 118 ? 32.906 -16.984 -21.328 1 97.06 118 ASN B C 1
ATOM 5052 O O . ASN B 1 118 ? 33.094 -15.789 -21.578 1 97.06 118 ASN B O 1
ATOM 5056 N N . LEU B 1 119 ? 32.469 -17.875 -22.203 1 97.75 119 LEU B N 1
ATOM 5057 C CA . LEU B 1 119 ? 32.094 -17.453 -23.547 1 97.75 119 LEU B CA 1
ATOM 5058 C C . LEU B 1 119 ? 30.969 -16.438 -23.5 1 97.75 119 LEU B C 1
ATOM 5060 O O . LEU B 1 119 ? 31.031 -15.398 -24.156 1 97.75 119 LEU B O 1
ATOM 5064 N N . ALA B 1 120 ? 29.938 -16.703 -22.719 1 97.88 120 ALA B N 1
ATOM 5065 C CA . ALA B 1 120 ? 28.797 -15.812 -22.578 1 97.88 120 ALA B CA 1
ATOM 5066 C C . ALA B 1 120 ? 29.234 -14.422 -22.125 1 97.88 120 ALA B C 1
ATOM 5068 O O . ALA B 1 120 ? 28.828 -13.414 -22.703 1 97.88 120 ALA B O 1
ATOM 5069 N N . ALA B 1 121 ? 30.078 -14.414 -21.141 1 96.81 121 ALA B N 1
ATOM 5070 C CA . ALA B 1 121 ? 30.578 -13.148 -20.625 1 96.81 121 ALA B CA 1
ATOM 5071 C C . ALA B 1 121 ? 31.312 -12.359 -21.688 1 96.81 121 ALA B C 1
ATOM 5073 O O . ALA B 1 121 ? 31.141 -11.141 -21.812 1 96.81 121 ALA B O 1
ATOM 5074 N N . ALA B 1 122 ? 32.156 -13.055 -22.406 1 97.56 122 ALA B N 1
ATOM 5075 C CA . ALA B 1 122 ? 32.906 -12.414 -23.469 1 97.56 122 ALA B CA 1
ATOM 5076 C C . ALA B 1 122 ? 31.969 -11.898 -24.562 1 97.56 122 ALA B C 1
ATOM 5078 O O . ALA B 1 122 ? 32.188 -10.82 -25.125 1 97.56 122 ALA B O 1
ATOM 5079 N N . LEU B 1 123 ? 30.969 -12.664 -24.891 1 97.88 123 LEU B N 1
ATOM 5080 C CA . LEU B 1 123 ? 30.016 -12.281 -25.922 1 97.88 123 LEU B CA 1
ATOM 5081 C C . LEU B 1 123 ? 29.219 -11.055 -25.5 1 97.88 123 LEU B C 1
ATOM 5083 O O . LEU B 1 123 ? 28.969 -10.164 -26.312 1 97.88 123 LEU B O 1
ATOM 5087 N N . VAL B 1 124 ? 28.797 -10.938 -24.25 1 96.94 124 VAL B N 1
ATOM 5088 C CA . VAL B 1 124 ? 28.109 -9.766 -23.719 1 96.94 124 VAL B CA 1
ATOM 5089 C C . VAL B 1 124 ? 29 -8.531 -23.875 1 96.94 124 VAL B C 1
ATOM 5091 O O . VAL B 1 124 ? 28.562 -7.488 -24.359 1 96.94 124 VAL B O 1
ATOM 5094 N N . ALA B 1 125 ? 30.281 -8.695 -23.469 1 96.31 125 ALA B N 1
ATOM 5095 C CA . ALA B 1 125 ? 31.234 -7.594 -23.562 1 96.31 125 ALA B CA 1
ATOM 5096 C C . ALA B 1 125 ? 31.422 -7.152 -25.016 1 96.31 125 ALA B C 1
ATOM 5098 O O . ALA B 1 125 ? 31.641 -5.973 -25.297 1 96.31 125 ALA B O 1
ATOM 5099 N N . ALA B 1 126 ? 31.344 -8.117 -25.891 1 96.44 126 ALA B N 1
ATOM 5100 C CA . ALA B 1 126 ? 31.531 -7.844 -27.312 1 96.44 126 ALA B CA 1
ATOM 5101 C C . ALA B 1 126 ? 30.234 -7.332 -27.953 1 96.44 126 ALA B C 1
ATOM 5103 O O . ALA B 1 126 ? 30.203 -6.996 -29.141 1 96.44 126 ALA B O 1
ATOM 5104 N N . GLY B 1 127 ? 29.125 -7.344 -27.156 1 95.81 127 GLY B N 1
ATOM 5105 C CA . GLY B 1 127 ? 27.859 -6.809 -27.625 1 95.81 127 GLY B CA 1
ATOM 5106 C C . GLY B 1 127 ? 26.984 -7.844 -28.312 1 95.81 127 GLY B C 1
ATOM 5107 O O . GLY B 1 127 ? 25.938 -7.516 -28.859 1 95.81 127 GLY B O 1
ATOM 5108 N N . ASP B 1 128 ? 27.453 -9.086 -28.375 1 97.19 128 ASP B N 1
ATOM 5109 C CA . ASP B 1 128 ? 26.641 -10.164 -28.938 1 97.19 128 ASP B CA 1
ATOM 5110 C C . ASP B 1 128 ? 25.781 -10.812 -27.859 1 97.19 128 ASP B C 1
ATOM 5112 O O . ASP B 1 128 ? 26.078 -11.906 -27.391 1 97.19 128 ASP B O 1
ATOM 5116 N N . MET B 1 129 ? 24.656 -10.242 -27.609 1 97.5 129 MET B N 1
ATOM 5117 C CA . MET B 1 129 ? 23.781 -10.672 -26.516 1 97.5 129 MET B CA 1
ATOM 5118 C C . MET B 1 129 ? 23.094 -11.992 -26.859 1 97.5 129 MET B C 1
ATOM 5120 O O . MET B 1 129 ? 22.938 -12.852 -26 1 97.5 129 MET B O 1
ATOM 5124 N N . GLU B 1 130 ? 22.703 -12.18 -28.078 1 97.38 130 GLU B N 1
ATOM 5125 C CA . GLU B 1 130 ? 22.031 -13.414 -28.484 1 97.38 130 GLU B CA 1
ATOM 5126 C C . GLU B 1 130 ? 22.969 -14.609 -28.391 1 97.38 130 GLU B C 1
ATOM 5128 O O . GLU B 1 130 ? 22.547 -15.703 -27.984 1 97.38 130 GLU B O 1
ATOM 5133 N N . GLY B 1 131 ? 24.188 -14.312 -28.891 1 97.88 131 GLY B N 1
ATOM 5134 C CA . GLY B 1 131 ? 25.172 -15.375 -28.734 1 97.88 131 GLY B CA 1
ATOM 5135 C C . GLY B 1 131 ? 25.375 -15.781 -27.281 1 97.88 131 GLY B C 1
ATOM 5136 O O . GLY B 1 131 ? 25.531 -16.969 -26.984 1 97.88 131 GLY B O 1
ATOM 5137 N N . ALA B 1 132 ? 25.406 -14.781 -26.438 1 98.38 132 ALA B N 1
ATOM 5138 C CA . ALA B 1 132 ? 25.578 -15.039 -25.016 1 98.38 132 ALA B CA 1
ATOM 5139 C C . ALA B 1 132 ? 24.406 -15.852 -24.453 1 98.38 132 ALA B C 1
ATOM 5141 O O . ALA B 1 132 ? 24.609 -16.75 -23.641 1 98.38 132 ALA B O 1
ATOM 5142 N N . VAL B 1 133 ? 23.172 -15.547 -24.828 1 98.5 133 VAL B N 1
ATOM 5143 C CA . VAL B 1 133 ? 21.984 -16.297 -24.422 1 98.5 133 VAL B CA 1
ATOM 5144 C C . VAL B 1 133 ? 22.141 -17.766 -24.766 1 98.5 133 VAL B C 1
ATOM 5146 O O . VAL B 1 133 ? 21.922 -18.641 -23.922 1 98.5 133 VAL B O 1
ATOM 5149 N N . GLN B 1 134 ? 22.594 -18.016 -25.984 1 98.06 134 GLN B N 1
ATOM 5150 C CA . GLN B 1 134 ? 22.766 -19.391 -26.453 1 98.06 134 GLN B CA 1
ATOM 5151 C C . GLN B 1 134 ? 23.812 -20.125 -25.625 1 98.06 134 GLN B C 1
ATOM 5153 O O . GLN B 1 134 ? 23.672 -21.312 -25.328 1 98.06 134 GLN B O 1
ATOM 5158 N N . ALA B 1 135 ? 24.875 -19.391 -25.344 1 98.12 135 ALA B N 1
ATOM 5159 C CA . ALA B 1 135 ? 25.922 -20 -24.531 1 98.12 135 ALA B CA 1
ATOM 5160 C C . ALA B 1 135 ? 25.391 -20.391 -23.156 1 98.12 135 ALA B C 1
ATOM 5162 O O . ALA B 1 135 ? 25.641 -21.5 -22.688 1 98.12 135 ALA B O 1
ATOM 5163 N N . TYR B 1 136 ? 24.641 -19.5 -22.484 1 98.38 136 TYR B N 1
ATOM 5164 C CA . TYR B 1 136 ? 24.062 -19.797 -21.188 1 98.38 136 TYR B CA 1
ATOM 5165 C C . TYR B 1 136 ? 23.078 -20.969 -21.297 1 98.38 136 TYR B C 1
ATOM 5167 O O . TYR B 1 136 ? 23.062 -21.859 -20.438 1 98.38 136 TYR B O 1
ATOM 5175 N N . VAL B 1 137 ? 22.234 -20.969 -22.312 1 98.19 137 VAL B N 1
ATOM 5176 C CA . VAL B 1 137 ? 21.25 -22.031 -22.516 1 98.19 137 VAL B CA 1
ATOM 5177 C C . VAL B 1 137 ? 21.969 -23.375 -22.656 1 98.19 137 VAL B C 1
ATOM 5179 O O . VAL B 1 137 ? 21.531 -24.375 -22.078 1 98.19 137 VAL B O 1
ATOM 5182 N N . SER B 1 138 ? 23.062 -23.344 -23.438 1 97.88 138 SER B N 1
ATOM 5183 C CA . SER B 1 138 ? 23.844 -24.578 -23.609 1 97.88 138 SER B CA 1
ATOM 5184 C C . SER B 1 138 ? 24.391 -25.062 -22.281 1 97.88 138 SER B C 1
ATOM 5186 O O . SER B 1 138 ? 24.344 -26.266 -21.984 1 97.88 138 SER B O 1
ATOM 5188 N N . ALA B 1 139 ? 24.938 -24.125 -21.516 1 97.75 139 ALA B N 1
ATOM 5189 C CA . ALA B 1 139 ? 25.438 -24.5 -20.188 1 97.75 139 ALA B CA 1
ATOM 5190 C C . ALA B 1 139 ? 24.344 -25.141 -19.359 1 97.75 139 ALA B C 1
ATOM 5192 O O . ALA B 1 139 ? 24.578 -26.172 -18.688 1 97.75 139 ALA B O 1
ATOM 5193 N N . LEU B 1 140 ? 23.141 -24.625 -19.406 1 97.88 140 LEU B N 1
ATOM 5194 C CA . LEU B 1 140 ? 22.031 -25.078 -18.578 1 97.88 140 LEU B CA 1
ATOM 5195 C C . LEU B 1 140 ? 21.469 -26.391 -19.109 1 97.88 140 LEU B C 1
ATOM 5197 O O . LEU B 1 140 ? 20.797 -27.125 -18.359 1 97.88 140 LEU B O 1
ATOM 5201 N N . GLN B 1 141 ? 21.656 -26.703 -20.375 1 97.56 141 GLN B N 1
ATOM 5202 C CA . GLN B 1 141 ? 21.25 -28 -20.906 1 97.56 141 GLN B CA 1
ATOM 5203 C C . GLN B 1 141 ? 22.078 -29.125 -20.297 1 97.56 141 GLN B C 1
ATOM 5205 O O . GLN B 1 141 ? 21.578 -30.219 -20.047 1 97.56 141 GLN B O 1
ATOM 5210 N N . TYR B 1 142 ? 23.328 -28.781 -20.125 1 96.75 142 TYR B N 1
ATOM 5211 C CA . TYR B 1 142 ? 24.234 -29.766 -19.547 1 96.75 142 TYR B CA 1
ATOM 5212 C C . TYR B 1 142 ? 24 -29.891 -18.047 1 96.75 142 TYR B C 1
ATOM 5214 O O . TYR B 1 142 ? 24.062 -30.984 -17.484 1 96.75 142 TYR B O 1
ATOM 5222 N N . ASN B 1 143 ? 23.75 -28.828 -17.359 1 97.19 143 ASN B N 1
ATOM 5223 C CA . ASN B 1 143 ? 23.406 -28.828 -15.945 1 97.19 143 ASN B CA 1
ATOM 5224 C C . ASN B 1 143 ? 22.281 -27.844 -15.648 1 97.19 143 ASN B C 1
ATOM 5226 O O . ASN B 1 143 ? 22.516 -26.656 -15.398 1 97.19 143 ASN B O 1
ATOM 5230 N N . PRO B 1 144 ? 21.062 -28.328 -15.555 1 96.44 144 PRO B N 1
ATOM 5231 C CA . PRO B 1 144 ? 19.891 -27.453 -15.375 1 96.44 144 PRO B CA 1
ATOM 5232 C C . PRO B 1 144 ? 19.797 -26.875 -13.961 1 96.44 144 PRO B C 1
ATOM 5234 O O . PRO B 1 144 ? 18.969 -26 -13.711 1 96.44 144 PRO B O 1
ATOM 5237 N N . ASP B 1 145 ? 20.641 -27.312 -13.047 1 96.62 145 ASP B N 1
ATOM 5238 C CA . ASP B 1 145 ? 20.484 -26.922 -11.648 1 96.62 145 ASP B CA 1
ATOM 5239 C C . ASP B 1 145 ? 21.422 -25.781 -11.273 1 96.62 145 ASP B C 1
ATOM 5241 O O . ASP B 1 145 ? 21.547 -25.438 -10.094 1 96.62 145 ASP B O 1
ATOM 5245 N N . LEU B 1 146 ? 22.047 -25.219 -12.312 1 97.31 146 LEU B N 1
ATOM 5246 C CA . LEU B 1 146 ? 22.906 -24.078 -12.07 1 97.31 146 LEU B CA 1
ATOM 5247 C C . LEU B 1 146 ? 22.094 -22.797 -11.898 1 97.31 146 LEU B C 1
ATOM 5249 O O . LEU B 1 146 ? 21.938 -22.031 -12.852 1 97.31 146 LEU B O 1
ATOM 5253 N N . TYR B 1 147 ? 21.625 -22.531 -10.68 1 97.38 147 TYR B N 1
ATOM 5254 C CA . TYR B 1 147 ? 20.688 -21.453 -10.43 1 97.38 147 TYR B CA 1
ATOM 5255 C C . TYR B 1 147 ? 21.328 -20.094 -10.672 1 97.38 147 TYR B C 1
ATOM 5257 O O . TYR B 1 147 ? 20.672 -19.156 -11.133 1 97.38 147 TYR B O 1
ATOM 5265 N N . CYS B 1 148 ? 22.625 -19.938 -10.453 1 97.25 148 CYS B N 1
ATOM 5266 C CA . CYS B 1 148 ? 23.312 -18.672 -10.695 1 97.25 148 CYS B CA 1
ATOM 5267 C C . CYS B 1 148 ? 23.359 -18.359 -12.18 1 97.25 148 CYS B C 1
ATOM 5269 O O . CYS B 1 148 ? 23.094 -17.219 -12.586 1 97.25 148 CYS B O 1
ATOM 5271 N N . VAL B 1 149 ? 23.734 -19.391 -12.945 1 97.62 149 VAL B N 1
ATOM 5272 C CA . VAL B 1 149 ? 23.797 -19.234 -14.398 1 97.62 149 VAL B CA 1
ATOM 5273 C C . VAL B 1 149 ? 22.422 -18.922 -14.953 1 97.62 149 VAL B C 1
ATOM 5275 O O . VAL B 1 149 ? 22.281 -18.094 -15.859 1 97.62 149 VAL B O 1
ATOM 5278 N N . ARG B 1 150 ? 21.438 -19.578 -14.383 1 98.06 150 ARG B N 1
ATOM 5279 C CA . ARG B 1 150 ? 20.047 -19.344 -14.781 1 98.06 150 ARG B CA 1
ATOM 5280 C C . ARG B 1 150 ? 19.641 -17.891 -14.508 1 98.06 150 ARG B C 1
ATOM 5282 O O . ARG B 1 150 ? 18.984 -17.266 -15.336 1 98.06 150 ARG B O 1
ATOM 5289 N N . SER B 1 151 ? 19.969 -17.422 -13.391 1 98.19 151 SER B N 1
ATOM 5290 C CA . SER B 1 151 ? 19.688 -16.031 -13.039 1 98.19 151 SER B CA 1
ATOM 5291 C C . SER B 1 151 ? 20.391 -15.078 -13.984 1 98.19 151 SER B C 1
ATOM 5293 O O . SER B 1 151 ? 19.812 -14.07 -14.398 1 98.19 151 SER B O 1
ATOM 5295 N N . ASP B 1 152 ? 21.641 -15.406 -14.305 1 97.56 152 ASP B N 1
ATOM 5296 C CA . ASP B 1 152 ? 22.391 -14.586 -15.25 1 97.56 152 ASP B CA 1
ATOM 5297 C C . ASP B 1 152 ? 21.703 -14.562 -16.609 1 97.56 152 ASP B C 1
ATOM 5299 O O . ASP B 1 152 ? 21.656 -13.516 -17.266 1 97.56 152 ASP B O 1
ATOM 5303 N N . LEU B 1 153 ? 21.312 -15.734 -17 1 98.38 153 LEU B N 1
ATOM 5304 C CA . LEU B 1 153 ? 20.547 -15.797 -18.234 1 98.38 153 LEU B CA 1
ATOM 5305 C C . LEU B 1 153 ? 19.312 -14.898 -18.156 1 98.38 153 LEU B C 1
ATOM 5307 O O . LEU B 1 153 ? 19 -14.164 -19.109 1 98.38 153 LEU B O 1
ATOM 5311 N N . GLY B 1 154 ? 18.594 -14.953 -17.031 1 98.56 154 GLY B N 1
ATOM 5312 C CA . GLY B 1 154 ? 17.453 -14.078 -16.812 1 98.56 154 GLY B CA 1
ATOM 5313 C C . GLY B 1 154 ? 17.797 -12.609 -16.969 1 98.56 154 GLY B C 1
ATOM 5314 O O . GLY B 1 154 ? 17.047 -11.852 -17.594 1 98.56 154 GLY B O 1
ATOM 5315 N N . ASN B 1 155 ? 18.906 -12.195 -16.391 1 97.94 155 ASN B N 1
ATOM 5316 C CA . ASN B 1 155 ? 19.344 -10.812 -16.484 1 97.94 155 ASN B CA 1
ATOM 5317 C C . ASN B 1 155 ? 19.547 -10.391 -17.938 1 97.94 155 ASN B C 1
ATOM 5319 O O . ASN B 1 155 ? 19.156 -9.281 -18.328 1 97.94 155 ASN B O 1
ATOM 5323 N N . LEU B 1 156 ? 20.203 -11.258 -18.656 1 97.75 156 LEU B N 1
ATOM 5324 C CA . LEU B 1 156 ? 20.453 -10.977 -20.078 1 97.75 156 LEU B CA 1
ATOM 5325 C C . LEU B 1 156 ? 19.141 -10.852 -20.844 1 97.75 156 LEU B C 1
ATOM 5327 O O . LEU B 1 156 ? 18.984 -9.938 -21.656 1 97.75 156 LEU B O 1
ATOM 5331 N N . LEU B 1 157 ? 18.234 -11.758 -20.594 1 98.38 157 LEU B N 1
ATOM 5332 C CA . LEU B 1 157 ? 16.938 -11.742 -21.25 1 98.38 157 LEU B CA 1
ATOM 5333 C C . LEU B 1 157 ? 16.156 -10.484 -20.875 1 98.38 157 LEU B C 1
ATOM 5335 O O . LEU B 1 157 ? 15.508 -9.875 -21.734 1 98.38 157 LEU B O 1
ATOM 5339 N N . LYS B 1 158 ? 16.203 -10.109 -19.641 1 97.5 158 LYS B N 1
ATOM 5340 C CA . LYS B 1 158 ? 15.578 -8.867 -19.188 1 97.5 158 LYS B CA 1
ATOM 5341 C C . LYS B 1 158 ? 16.141 -7.66 -19.938 1 97.5 158 LYS B C 1
ATOM 5343 O O . LYS B 1 158 ? 15.398 -6.793 -20.375 1 97.5 158 LYS B O 1
ATOM 5348 N N . ALA B 1 159 ? 17.438 -7.629 -20.141 1 96.31 159 ALA B N 1
ATOM 5349 C CA . ALA B 1 159 ? 18.094 -6.543 -20.859 1 96.31 159 ALA B CA 1
ATOM 5350 C C . ALA B 1 159 ? 17.641 -6.5 -22.312 1 96.31 159 ALA B C 1
ATOM 5352 O O . ALA B 1 159 ? 17.609 -5.43 -22.922 1 96.31 159 ALA B O 1
ATOM 5353 N N . LEU B 1 160 ? 17.344 -7.652 -22.844 1 97.19 160 LEU B N 1
ATOM 5354 C CA . LEU B 1 160 ? 16.906 -7.766 -24.234 1 97.19 160 LEU B CA 1
ATOM 5355 C C . LEU B 1 160 ? 15.422 -7.465 -24.359 1 97.19 160 LEU B C 1
ATOM 5357 O O . LEU B 1 160 ? 14.867 -7.496 -25.469 1 97.19 160 LEU B O 1
ATOM 5361 N N . GLY B 1 161 ? 14.734 -7.227 -23.219 1 96.75 161 GLY B N 1
ATOM 5362 C CA . GLY B 1 161 ? 13.32 -6.902 -23.219 1 96.75 161 GLY B CA 1
ATOM 5363 C C . GLY B 1 161 ? 12.422 -8.133 -23.234 1 96.75 161 GLY B C 1
ATOM 5364 O O . GLY B 1 161 ? 11.203 -8.016 -23.359 1 96.75 161 GLY B O 1
ATOM 5365 N N . ARG B 1 162 ? 13.062 -9.297 -23.188 1 97.94 162 ARG B N 1
ATOM 5366 C CA . ARG B 1 162 ? 12.289 -10.539 -23.125 1 97.94 162 ARG B CA 1
ATOM 5367 C C . ARG B 1 162 ? 11.875 -10.859 -21.703 1 97.94 162 ARG B C 1
ATOM 5369 O O . ARG B 1 162 ? 12.383 -11.82 -21.109 1 97.94 162 ARG B O 1
ATOM 5376 N N . LEU B 1 163 ? 10.961 -10.172 -21.156 1 98.19 163 LEU B N 1
ATOM 5377 C CA . LEU B 1 163 ? 10.617 -10.164 -19.734 1 98.19 163 LEU B CA 1
ATOM 5378 C C . LEU B 1 163 ? 10 -11.492 -19.312 1 98.19 163 LEU B C 1
ATOM 5380 O O . LEU B 1 163 ? 10.258 -11.984 -18.219 1 98.19 163 LEU B O 1
ATOM 5384 N N . GLU B 1 164 ? 9.148 -12.148 -20.141 1 98.06 164 GLU B N 1
ATOM 5385 C CA . GLU B 1 164 ? 8.5 -13.406 -19.781 1 98.06 164 GLU B CA 1
ATOM 5386 C C . GLU B 1 164 ? 9.523 -14.531 -19.656 1 98.06 164 GLU B C 1
ATOM 5388 O O . GLU B 1 164 ? 9.43 -15.352 -18.734 1 98.06 164 GLU B O 1
ATOM 5393 N N . GLU B 1 165 ? 10.438 -14.523 -20.609 1 98.19 165 GLU B N 1
ATOM 5394 C CA . GLU B 1 165 ? 11.5 -15.523 -20.531 1 98.19 165 GLU B CA 1
ATOM 5395 C C . GLU B 1 165 ? 12.383 -15.289 -19.312 1 98.19 165 GLU B C 1
ATOM 5397 O O . GLU B 1 165 ? 12.812 -16.234 -18.656 1 98.19 165 GLU B O 1
ATOM 5402 N N . ALA B 1 166 ? 12.719 -13.992 -19.062 1 98.62 166 ALA B N 1
ATOM 5403 C CA . ALA B 1 166 ? 13.5 -13.656 -17.875 1 98.62 166 ALA B CA 1
ATOM 5404 C C . ALA B 1 166 ? 12.789 -14.117 -16.609 1 98.62 166 ALA B C 1
ATOM 5406 O O . ALA B 1 166 ? 13.406 -14.727 -15.734 1 98.62 166 ALA B O 1
ATOM 5407 N N . LYS B 1 167 ? 11.516 -13.805 -16.531 1 98.5 167 LYS B N 1
ATOM 5408 C CA . LYS B 1 167 ? 10.688 -14.227 -15.398 1 98.5 167 LYS B CA 1
ATOM 5409 C C . LYS B 1 167 ? 10.789 -15.727 -15.172 1 98.5 167 LYS B C 1
ATOM 5411 O O . LYS B 1 167 ? 10.969 -16.172 -14.039 1 98.5 167 LYS B O 1
ATOM 5416 N N . ALA B 1 168 ? 10.633 -16.516 -16.25 1 98.25 168 ALA B N 1
ATOM 5417 C CA . ALA B 1 168 ? 10.711 -17.969 -16.156 1 98.25 168 ALA B CA 1
ATOM 5418 C C . ALA B 1 168 ? 12.055 -18.422 -15.602 1 98.25 168 ALA B C 1
ATOM 5420 O O . ALA B 1 168 ? 12.133 -19.375 -14.82 1 98.25 168 ALA B O 1
ATOM 5421 N N . CYS B 1 169 ? 13.125 -17.75 -15.992 1 98.56 169 CYS B N 1
ATOM 5422 C CA . CYS B 1 169 ? 14.461 -18.062 -15.5 1 98.56 169 CYS B CA 1
ATOM 5423 C C . CYS B 1 169 ? 14.562 -17.844 -14 1 98.56 169 CYS B C 1
ATOM 5425 O O . CYS B 1 169 ? 15.047 -18.703 -13.266 1 98.56 169 CYS B O 1
ATOM 5427 N N . TYR B 1 170 ? 14.086 -16.672 -13.531 1 98.69 170 TYR B N 1
ATOM 5428 C CA . TYR B 1 170 ? 14.172 -16.359 -12.109 1 98.69 170 TYR B CA 1
ATOM 5429 C C . TYR B 1 170 ? 13.312 -17.297 -11.281 1 98.69 170 TYR B C 1
ATOM 5431 O O . TYR B 1 170 ? 13.727 -17.734 -10.203 1 98.69 170 TYR B O 1
ATOM 5439 N N . LEU B 1 171 ? 12.078 -17.625 -11.797 1 98.25 171 LEU B N 1
ATOM 5440 C CA . LEU B 1 171 ? 11.195 -18.547 -11.102 1 98.25 171 LEU B CA 1
ATOM 5441 C C . LEU B 1 171 ? 11.875 -19.906 -10.922 1 98.25 171 LEU B C 1
ATOM 5443 O O . LEU B 1 171 ? 11.828 -20.5 -9.844 1 98.25 171 LEU B O 1
ATOM 5447 N N . LYS B 1 172 ? 12.484 -20.406 -11.992 1 98.25 172 LYS B N 1
ATOM 5448 C CA . LYS B 1 172 ? 13.18 -21.703 -11.93 1 98.25 172 LYS B CA 1
ATOM 5449 C C . LYS B 1 172 ? 14.383 -21.625 -10.992 1 98.25 172 LYS B C 1
ATOM 5451 O O . LYS B 1 172 ? 14.68 -22.594 -10.281 1 98.25 172 LYS B O 1
ATOM 5456 N N . ALA B 1 173 ? 15.109 -20.5 -11.016 1 98.44 173 ALA B N 1
ATOM 5457 C CA . ALA B 1 173 ? 16.219 -20.297 -10.094 1 98.44 173 ALA B CA 1
ATOM 5458 C C . ALA B 1 173 ? 15.758 -20.359 -8.641 1 98.44 173 ALA B C 1
ATOM 5460 O O . ALA B 1 173 ? 16.391 -21 -7.801 1 98.44 173 ALA B O 1
ATOM 5461 N N . ILE B 1 174 ? 14.617 -19.781 -8.336 1 98.25 174 ILE B N 1
ATOM 5462 C CA . ILE B 1 174 ? 14.055 -19.75 -6.992 1 98.25 174 ILE B CA 1
ATOM 5463 C C . ILE B 1 174 ? 13.602 -21.156 -6.594 1 98.25 174 ILE B C 1
ATOM 5465 O O . ILE B 1 174 ? 13.766 -21.562 -5.441 1 98.25 174 ILE B O 1
ATOM 5469 N N . GLU B 1 175 ? 13 -21.844 -7.551 1 97.56 175 GLU B N 1
ATOM 5470 C CA . GLU B 1 175 ? 12.594 -23.234 -7.301 1 97.56 175 GLU B CA 1
ATOM 5471 C C . GLU B 1 175 ? 13.789 -24.094 -6.906 1 97.56 175 GLU B C 1
ATOM 5473 O O . GLU B 1 175 ? 13.688 -24.922 -6 1 97.56 175 GLU B O 1
ATOM 5478 N N . THR B 1 176 ? 14.891 -23.891 -7.637 1 97.94 176 THR B N 1
ATOM 5479 C CA . THR B 1 176 ? 16.109 -24.656 -7.406 1 97.94 176 THR B CA 1
ATOM 5480 C C . THR B 1 176 ? 16.781 -24.234 -6.102 1 97.94 176 THR B C 1
ATOM 5482 O O . THR B 1 176 ? 17.281 -25.078 -5.352 1 97.94 176 THR B O 1
ATOM 5485 N N . GLN B 1 177 ? 16.828 -22.938 -5.848 1 97.88 177 GLN B N 1
ATOM 5486 C CA . GLN B 1 177 ? 17.406 -22.391 -4.637 1 97.88 177 GLN B CA 1
ATOM 5487 C C . GLN B 1 177 ? 16.547 -21.266 -4.066 1 97.88 177 GLN B C 1
ATOM 5489 O O . GLN B 1 177 ? 16.828 -20.078 -4.285 1 97.88 177 GLN B O 1
ATOM 5494 N N . PRO B 1 178 ? 15.641 -21.641 -3.121 1 97.69 178 PRO B N 1
ATOM 5495 C CA . PRO B 1 178 ? 14.664 -20.672 -2.615 1 97.69 178 PRO B CA 1
ATOM 5496 C C . PRO B 1 178 ? 15.305 -19.562 -1.786 1 97.69 178 PRO B C 1
ATOM 5498 O O . PRO B 1 178 ? 14.688 -18.516 -1.565 1 97.69 178 PRO B O 1
ATOM 5501 N N . ASN B 1 179 ? 16.547 -19.703 -1.354 1 97.69 179 ASN B N 1
ATOM 5502 C CA . ASN B 1 179 ? 17.203 -18.703 -0.511 1 97.69 179 ASN B CA 1
ATOM 5503 C C . ASN B 1 179 ? 18.109 -17.797 -1.325 1 97.69 179 ASN B C 1
ATOM 5505 O O . ASN B 1 179 ? 18.891 -17.031 -0.76 1 97.69 179 ASN B O 1
ATOM 5509 N N . PHE B 1 180 ? 18.047 -17.938 -2.672 1 97.88 180 PHE B N 1
ATOM 5510 C CA . PHE B 1 180 ? 18.859 -17.109 -3.57 1 97.88 180 PHE B CA 1
ATOM 5511 C C . PHE B 1 180 ? 18.234 -15.734 -3.73 1 97.88 180 PHE B C 1
ATOM 5513 O O . PHE B 1 180 ? 17.469 -15.492 -4.668 1 97.88 180 PHE B O 1
ATOM 5520 N N . ALA B 1 181 ? 18.562 -14.695 -2.883 1 98.56 181 ALA B N 1
ATOM 5521 C CA . ALA B 1 181 ? 17.969 -13.367 -2.766 1 98.56 181 ALA B CA 1
ATOM 5522 C C . ALA B 1 181 ? 18.016 -12.625 -4.098 1 98.56 181 ALA B C 1
ATOM 5524 O O . ALA B 1 181 ? 17.078 -11.898 -4.449 1 98.56 181 ALA B O 1
ATOM 5525 N N . VAL B 1 182 ? 19.047 -12.859 -4.832 1 98.38 182 VAL B N 1
ATOM 5526 C CA . VAL B 1 182 ? 19.266 -12.133 -6.078 1 98.38 182 VAL B CA 1
ATOM 5527 C C . VAL B 1 182 ? 18.125 -12.445 -7.059 1 98.38 182 VAL B C 1
ATOM 5529 O O . VAL B 1 182 ? 17.594 -11.539 -7.707 1 98.38 182 VAL B O 1
ATOM 5532 N N . ALA B 1 183 ? 17.812 -13.68 -7.164 1 98.56 183 ALA B N 1
ATOM 5533 C CA . ALA B 1 183 ? 16.734 -14.07 -8.078 1 98.56 183 ALA B CA 1
ATOM 5534 C C . ALA B 1 183 ? 15.406 -13.461 -7.652 1 98.56 183 ALA B C 1
ATOM 5536 O O . ALA B 1 183 ? 14.609 -13.047 -8.5 1 98.56 183 ALA B O 1
ATOM 5537 N N . TRP B 1 184 ? 15.102 -13.375 -6.348 1 98.69 184 TRP B N 1
ATOM 5538 C CA . TRP B 1 184 ? 13.891 -12.758 -5.832 1 98.69 184 TRP B CA 1
ATOM 5539 C C . TRP B 1 184 ? 13.836 -11.273 -6.203 1 98.69 184 TRP B C 1
ATOM 5541 O O . TRP B 1 184 ? 12.805 -10.781 -6.66 1 98.69 184 TRP B O 1
ATOM 5551 N N . SER B 1 185 ? 14.938 -10.609 -5.992 1 98.69 185 SER B N 1
ATOM 5552 C CA . SER B 1 185 ? 15.016 -9.195 -6.32 1 98.69 185 SER B CA 1
ATOM 5553 C C . SER B 1 185 ? 14.812 -8.961 -7.812 1 98.69 185 SER B C 1
ATOM 5555 O O . SER B 1 185 ? 14.07 -8.055 -8.211 1 98.69 185 SER B O 1
ATOM 5557 N N . ASN B 1 186 ? 15.492 -9.781 -8.617 1 98.62 186 ASN B N 1
ATOM 5558 C CA . ASN B 1 186 ? 15.375 -9.633 -10.062 1 98.62 186 ASN B CA 1
ATOM 5559 C C . ASN B 1 186 ? 13.945 -9.898 -10.539 1 98.62 186 ASN B C 1
ATOM 5561 O O . ASN B 1 186 ? 13.461 -9.242 -11.461 1 98.62 186 ASN B O 1
ATOM 5565 N N . LEU B 1 187 ? 13.344 -10.883 -9.906 1 98.62 187 LEU B N 1
ATOM 5566 C CA . LEU B 1 187 ? 11.953 -11.156 -10.234 1 98.62 187 LEU B CA 1
ATOM 5567 C C . LEU B 1 187 ? 11.062 -9.977 -9.859 1 98.62 187 LEU B C 1
ATOM 5569 O O . LEU B 1 187 ? 10.125 -9.641 -10.586 1 98.62 187 LEU B O 1
ATOM 5573 N N . GLY B 1 188 ? 11.297 -9.32 -8.734 1 98.62 188 GLY B N 1
ATOM 5574 C CA . GLY B 1 188 ? 10.609 -8.094 -8.367 1 98.62 188 GLY B CA 1
ATOM 5575 C C . GLY B 1 188 ? 10.727 -7.008 -9.43 1 98.62 188 GLY B C 1
ATOM 5576 O O . GLY B 1 188 ? 9.742 -6.332 -9.734 1 98.62 188 GLY B O 1
ATOM 5577 N N . CYS B 1 189 ? 11.898 -6.91 -9.984 1 98.44 189 CYS B N 1
ATOM 5578 C CA . CYS B 1 189 ? 12.117 -5.922 -11.031 1 98.44 189 CYS B CA 1
ATOM 5579 C C . CYS B 1 189 ? 11.25 -6.219 -12.25 1 98.44 189 CYS B C 1
ATOM 5581 O O . CYS B 1 189 ? 10.703 -5.301 -12.867 1 98.44 189 CYS B O 1
ATOM 5583 N N . VAL B 1 190 ? 11.188 -7.48 -12.602 1 98.56 190 VAL B N 1
ATOM 5584 C CA . VAL B 1 190 ? 10.367 -7.871 -13.75 1 98.56 190 VAL B CA 1
ATOM 5585 C C . VAL B 1 190 ? 8.906 -7.52 -13.492 1 98.56 190 VAL B C 1
ATOM 5587 O O . VAL B 1 190 ? 8.242 -6.934 -14.344 1 98.56 190 VAL B O 1
ATOM 5590 N N . PHE B 1 191 ? 8.391 -7.855 -12.266 1 98.44 191 PHE B N 1
ATOM 5591 C CA . PHE B 1 191 ? 7.004 -7.551 -11.922 1 98.44 191 PHE B CA 1
ATOM 5592 C C . PHE B 1 191 ? 6.758 -6.047 -11.945 1 98.44 191 PHE B C 1
ATOM 5594 O O . PHE B 1 191 ? 5.715 -5.59 -12.414 1 98.44 191 PHE B O 1
ATOM 5601 N N . ASN B 1 192 ? 7.691 -5.297 -11.422 1 97.81 192 ASN B N 1
ATOM 5602 C CA . ASN B 1 192 ? 7.566 -3.846 -11.453 1 97.81 192 ASN B CA 1
ATOM 5603 C C . ASN B 1 192 ? 7.465 -3.328 -12.891 1 97.81 192 ASN B C 1
ATOM 5605 O O . ASN B 1 192 ? 6.633 -2.469 -13.188 1 97.81 192 ASN B O 1
ATOM 5609 N N . ALA B 1 193 ? 8.312 -3.881 -13.773 1 97.25 193 ALA B N 1
ATOM 5610 C CA . ALA B 1 193 ? 8.312 -3.482 -15.18 1 97.25 193 ALA B CA 1
ATOM 5611 C C . ALA B 1 193 ? 6.988 -3.836 -15.844 1 97.25 193 ALA B C 1
ATOM 5613 O O . ALA B 1 193 ? 6.551 -3.146 -16.766 1 97.25 193 ALA B O 1
ATOM 5614 N N . GLN B 1 194 ? 6.352 -4.852 -15.367 1 96.44 194 GLN B N 1
ATOM 5615 C CA . GLN B 1 194 ? 5.086 -5.309 -15.938 1 96.44 194 GLN B CA 1
ATOM 5616 C C . GLN B 1 194 ? 3.904 -4.59 -15.289 1 96.44 194 GLN B C 1
ATOM 5618 O O . GLN B 1 194 ? 2.748 -4.902 -15.586 1 96.44 194 GLN B O 1
ATOM 5623 N N . GLY B 1 195 ? 4.188 -3.676 -14.367 1 96.25 195 GLY B N 1
ATOM 5624 C CA . GLY B 1 195 ? 3.133 -2.922 -13.711 1 96.25 195 GLY B CA 1
ATOM 5625 C C . GLY B 1 195 ? 2.465 -3.688 -12.586 1 96.25 195 GLY B C 1
ATOM 5626 O O . GLY B 1 195 ? 1.387 -3.309 -12.125 1 96.25 195 GLY B O 1
ATOM 5627 N N . GLU B 1 196 ? 3.008 -4.836 -12.156 1 97.25 196 GLU B N 1
ATOM 5628 C CA . GLU B 1 196 ? 2.502 -5.633 -11.047 1 97.25 196 GLU B CA 1
ATOM 5629 C C . GLU B 1 196 ? 3.146 -5.211 -9.727 1 97.25 196 GLU B C 1
ATOM 5631 O O . GLU B 1 196 ? 4.012 -5.914 -9.195 1 97.25 196 GLU B O 1
ATOM 5636 N N . ILE B 1 197 ? 2.695 -4.141 -9.164 1 97.44 197 ILE B N 1
ATOM 5637 C CA . ILE B 1 197 ? 3.367 -3.438 -8.078 1 97.44 197 ILE B CA 1
ATOM 5638 C C . ILE B 1 197 ? 3.328 -4.289 -6.812 1 97.44 197 ILE B C 1
ATOM 5640 O O . ILE B 1 197 ? 4.305 -4.344 -6.062 1 97.44 197 ILE B O 1
ATOM 5644 N N . TRP B 1 198 ? 2.189 -4.938 -6.531 1 98.12 198 TRP B N 1
ATOM 5645 C CA . TRP B 1 198 ? 2.047 -5.727 -5.312 1 98.12 198 TRP B CA 1
ATOM 5646 C C . TRP B 1 198 ? 2.98 -6.93 -5.328 1 98.12 198 TRP B C 1
ATOM 5648 O O . TRP B 1 198 ? 3.604 -7.258 -4.316 1 98.12 198 TRP B O 1
ATOM 5658 N N . LEU B 1 199 ? 3.09 -7.582 -6.492 1 98.19 199 LEU B N 1
ATOM 5659 C CA . LEU B 1 199 ? 4.02 -8.695 -6.633 1 98.19 199 LEU B CA 1
ATOM 5660 C C . LEU B 1 199 ? 5.461 -8.227 -6.484 1 98.19 199 LEU B C 1
ATOM 5662 O O . LEU B 1 199 ? 6.289 -8.914 -5.883 1 98.19 199 LEU B O 1
ATOM 5666 N N . ALA B 1 200 ? 5.754 -7.074 -7.07 1 98.69 200 ALA B N 1
ATOM 5667 C CA . ALA B 1 200 ? 7.094 -6.508 -6.938 1 98.69 200 ALA B CA 1
ATOM 5668 C C . ALA B 1 200 ? 7.465 -6.305 -5.473 1 98.69 200 ALA B C 1
ATOM 5670 O O . ALA B 1 200 ? 8.539 -6.723 -5.031 1 98.69 200 ALA B O 1
ATOM 5671 N N . ILE B 1 201 ? 6.555 -5.68 -4.68 1 98.62 201 ILE B N 1
ATOM 5672 C CA . ILE B 1 201 ? 6.809 -5.422 -3.268 1 98.62 201 ILE B CA 1
ATOM 5673 C C . ILE B 1 201 ? 7.07 -6.738 -2.539 1 98.62 201 ILE B C 1
ATOM 5675 O O . ILE B 1 201 ? 8.047 -6.855 -1.793 1 98.62 201 ILE B O 1
ATOM 5679 N N . HIS B 1 202 ? 6.191 -7.73 -2.793 1 98.44 202 HIS B N 1
ATOM 5680 C CA . HIS B 1 202 ? 6.328 -9.031 -2.154 1 98.44 202 HIS B CA 1
ATOM 5681 C C . HIS B 1 202 ? 7.711 -9.625 -2.406 1 98.44 202 HIS B C 1
ATOM 5683 O O . HIS B 1 202 ? 8.359 -10.109 -1.477 1 98.44 202 HIS B O 1
ATOM 5689 N N . HIS B 1 203 ? 8.172 -9.539 -3.623 1 98.69 203 HIS B N 1
ATOM 5690 C CA . HIS B 1 203 ? 9.414 -10.203 -4 1 98.69 203 HIS B CA 1
ATOM 5691 C C . HIS B 1 203 ? 10.633 -9.422 -3.506 1 98.69 203 HIS B C 1
ATOM 5693 O O . HIS B 1 203 ? 11.633 -10.016 -3.105 1 98.69 203 HIS B O 1
ATOM 5699 N N . PHE B 1 204 ? 10.602 -8.102 -3.5 1 98.81 204 PHE B N 1
ATOM 5700 C CA . PHE B 1 204 ? 11.688 -7.316 -2.924 1 98.81 204 PHE B CA 1
ATOM 5701 C C . PHE B 1 204 ? 11.789 -7.559 -1.423 1 98.81 204 PHE B C 1
ATOM 5703 O O . PHE B 1 204 ? 12.891 -7.656 -0.881 1 98.81 204 PHE B O 1
ATOM 5710 N N . GLU B 1 205 ? 10.617 -7.605 -0.75 1 98.44 205 GLU B N 1
ATOM 5711 C CA . GLU B 1 205 ? 10.625 -7.867 0.687 1 98.44 205 GLU B CA 1
ATOM 5712 C C . GLU B 1 205 ? 11.25 -9.227 0.994 1 98.44 205 GLU B C 1
ATOM 5714 O O . GLU B 1 205 ? 11.992 -9.367 1.965 1 98.44 205 GLU B O 1
ATOM 5719 N N . LYS B 1 206 ? 10.852 -10.203 0.155 1 98.31 206 LYS B N 1
ATOM 5720 C CA . LYS B 1 206 ? 11.469 -11.516 0.328 1 98.31 206 LYS B CA 1
ATOM 5721 C C . LYS B 1 206 ? 12.977 -11.445 0.126 1 98.31 206 LYS B C 1
ATOM 5723 O O . LYS B 1 206 ? 13.742 -12.062 0.876 1 98.31 206 LYS B O 1
ATOM 5728 N N . ALA B 1 207 ? 13.469 -10.703 -0.854 1 98.62 207 ALA B N 1
ATOM 5729 C CA . ALA B 1 207 ? 14.891 -10.562 -1.151 1 98.62 207 ALA B CA 1
ATOM 5730 C C . ALA B 1 207 ? 15.641 -9.969 0.035 1 98.62 207 ALA B C 1
ATOM 5732 O O . ALA B 1 207 ? 16.672 -10.492 0.448 1 98.62 207 ALA B O 1
ATOM 5733 N N . VAL B 1 208 ? 15.086 -8.906 0.638 1 98.31 208 VAL B N 1
ATOM 5734 C CA . VAL B 1 208 ? 15.805 -8.219 1.707 1 98.31 208 VAL B CA 1
ATOM 5735 C C . VAL B 1 208 ? 15.727 -9.039 2.992 1 98.31 208 VAL B C 1
ATOM 5737 O O . VAL B 1 208 ? 16.609 -8.938 3.852 1 98.31 208 VAL B O 1
ATOM 5740 N N . THR B 1 209 ? 14.648 -9.828 3.191 1 97.75 209 THR B N 1
ATOM 5741 C CA . THR B 1 209 ? 14.555 -10.734 4.332 1 97.75 209 THR B CA 1
ATOM 5742 C C . THR B 1 209 ? 15.641 -11.812 4.254 1 97.75 209 THR B C 1
ATOM 5744 O O . THR B 1 209 ? 16.25 -12.164 5.266 1 97.75 209 THR B O 1
ATOM 5747 N N . LEU B 1 210 ? 15.891 -12.312 3.029 1 98.12 210 LEU B N 1
ATOM 5748 C CA . LEU B 1 210 ? 16.891 -13.359 2.801 1 98.12 210 LEU B CA 1
ATOM 5749 C C . LEU B 1 210 ? 18.297 -12.789 2.893 1 98.12 210 LEU B C 1
ATOM 5751 O O . LEU B 1 210 ? 19.219 -13.477 3.354 1 98.12 210 LEU B O 1
ATOM 5755 N N . ASP B 1 211 ? 18.531 -11.578 2.434 1 98.12 211 ASP B N 1
ATOM 5756 C CA . ASP B 1 211 ? 19.828 -10.906 2.51 1 98.12 211 ASP B CA 1
ATOM 5757 C C . ASP B 1 211 ? 19.672 -9.484 3.045 1 98.12 211 ASP B C 1
ATOM 5759 O O . ASP B 1 211 ? 19.484 -8.539 2.271 1 98.12 211 ASP B O 1
ATOM 5763 N N . PRO B 1 212 ? 19.844 -9.258 4.324 1 97.06 212 PRO B N 1
ATOM 5764 C CA . PRO B 1 212 ? 19.641 -7.953 4.965 1 97.06 212 PRO B CA 1
ATOM 5765 C C . PRO B 1 212 ? 20.688 -6.922 4.535 1 97.06 212 PRO B C 1
ATOM 5767 O O . PRO B 1 212 ? 20.562 -5.742 4.875 1 97.06 212 PRO B O 1
ATOM 5770 N N . ASN B 1 213 ? 21.656 -7.305 3.809 1 97.62 213 ASN B N 1
ATOM 5771 C CA . ASN B 1 213 ? 22.672 -6.363 3.334 1 97.62 213 ASN B CA 1
ATOM 5772 C C . ASN B 1 213 ? 22.547 -6.113 1.834 1 97.62 213 ASN B C 1
ATOM 5774 O O . ASN B 1 213 ? 23.469 -5.602 1.204 1 97.62 213 ASN B O 1
ATOM 5778 N N . PHE B 1 214 ? 21.469 -6.551 1.291 1 97.94 214 PHE B N 1
ATOM 5779 C CA . PHE B 1 214 ? 21.219 -6.41 -0.138 1 97.94 214 PHE B CA 1
ATOM 5780 C C . PHE B 1 214 ? 20.828 -4.98 -0.479 1 97.94 214 PHE B C 1
ATOM 5782 O O . PHE B 1 214 ? 19.641 -4.68 -0.63 1 97.94 214 PHE B O 1
ATOM 5789 N N . LEU B 1 215 ? 21.672 -4.023 -0.737 1 98 215 LEU B N 1
ATOM 5790 C CA . LEU B 1 215 ? 21.484 -2.59 -0.924 1 98 215 LEU B CA 1
ATOM 5791 C C . LEU B 1 215 ? 20.516 -2.316 -2.066 1 98 215 LEU B C 1
ATOM 5793 O O . LEU B 1 215 ? 19.516 -1.616 -1.884 1 98 215 LEU B O 1
ATOM 5797 N N . ASP B 1 216 ? 20.75 -2.938 -3.203 1 98.06 216 ASP B N 1
ATOM 5798 C CA . ASP B 1 216 ? 19.938 -2.674 -4.383 1 98.06 216 ASP B CA 1
ATOM 5799 C C . ASP B 1 216 ? 18.484 -3.068 -4.145 1 98.06 216 ASP B C 1
ATOM 5801 O O . ASP B 1 216 ? 17.562 -2.395 -4.617 1 98.06 216 ASP B O 1
ATOM 5805 N N . ALA B 1 217 ? 18.312 -4.168 -3.461 1 98.56 217 ALA B N 1
ATOM 5806 C CA . ALA B 1 217 ? 16.953 -4.625 -3.176 1 98.56 217 ALA B CA 1
ATOM 5807 C C . ALA B 1 217 ? 16.219 -3.639 -2.277 1 98.56 217 ALA B C 1
ATOM 5809 O O . ALA B 1 217 ? 15.031 -3.398 -2.457 1 98.56 217 ALA B O 1
ATOM 5810 N N . TYR B 1 218 ? 16.859 -3.029 -1.283 1 98.62 218 TYR B N 1
ATOM 5811 C CA . TYR B 1 218 ? 16.25 -2.02 -0.425 1 98.62 218 TYR B CA 1
ATOM 5812 C C . TYR B 1 218 ? 15.875 -0.776 -1.225 1 98.62 218 TYR B C 1
ATOM 5814 O O . TYR B 1 218 ? 14.812 -0.188 -1.01 1 98.62 218 TYR B O 1
ATOM 5822 N N . ILE B 1 219 ? 16.75 -0.385 -2.102 1 98.62 219 ILE B N 1
ATOM 5823 C CA . ILE B 1 219 ? 16.484 0.786 -2.932 1 98.62 219 ILE B CA 1
ATOM 5824 C C . ILE B 1 219 ? 15.25 0.541 -3.793 1 98.62 219 ILE B C 1
ATOM 5826 O O . ILE B 1 219 ? 14.344 1.368 -3.832 1 98.62 219 ILE B O 1
ATOM 5830 N N . ASN B 1 220 ? 15.273 -0.621 -4.465 1 98.56 220 ASN B N 1
ATOM 5831 C CA . ASN B 1 220 ? 14.133 -0.964 -5.312 1 98.56 220 ASN B CA 1
ATOM 5832 C C . ASN B 1 220 ? 12.844 -1.071 -4.504 1 98.56 220 ASN B C 1
ATOM 5834 O O . ASN B 1 220 ? 11.789 -0.637 -4.957 1 98.56 220 ASN B O 1
ATOM 5838 N N . LEU B 1 221 ? 12.961 -1.689 -3.289 1 98.62 221 LEU B N 1
ATOM 5839 C CA . LEU B 1 221 ? 11.812 -1.804 -2.402 1 98.62 221 LEU B CA 1
ATOM 5840 C C . LEU B 1 221 ? 11.273 -0.426 -2.027 1 98.62 221 LEU B C 1
ATOM 5842 O O . LEU B 1 221 ? 10.07 -0.183 -2.102 1 98.62 221 LEU B O 1
ATOM 5846 N N . GLY B 1 222 ? 12.164 0.486 -1.647 1 98.62 222 GLY B N 1
ATOM 5847 C CA . GLY B 1 222 ? 11.758 1.849 -1.345 1 98.62 222 GLY B CA 1
ATOM 5848 C C . GLY B 1 222 ? 11.047 2.529 -2.498 1 98.62 222 GLY B C 1
ATOM 5849 O O . GLY B 1 222 ? 10.023 3.186 -2.303 1 98.62 222 GLY B O 1
ATOM 5850 N N . ASN B 1 223 ? 11.578 2.352 -3.666 1 98.5 223 ASN B N 1
ATOM 5851 C CA . ASN B 1 223 ? 11.016 2.984 -4.855 1 98.5 223 ASN B CA 1
ATOM 5852 C C . ASN B 1 223 ? 9.594 2.5 -5.129 1 98.5 223 ASN B C 1
ATOM 5854 O O . ASN B 1 223 ? 8.703 3.305 -5.406 1 98.5 223 ASN B O 1
ATOM 5858 N N . VAL B 1 224 ? 9.414 1.205 -5.074 1 98.31 224 VAL B N 1
ATOM 5859 C CA . VAL B 1 224 ? 8.094 0.655 -5.391 1 98.31 224 VAL B CA 1
ATOM 5860 C C . VAL B 1 224 ? 7.102 1.027 -4.297 1 98.31 224 VAL B C 1
ATOM 5862 O O . VAL B 1 224 ? 5.93 1.284 -4.574 1 98.31 224 VAL B O 1
ATOM 5865 N N . LEU B 1 225 ? 7.504 1.008 -3.023 1 98.25 225 LEU B N 1
ATOM 5866 C CA . LEU B 1 225 ? 6.652 1.426 -1.915 1 98.25 225 LEU B CA 1
ATOM 5867 C C . LEU B 1 225 ? 6.262 2.893 -2.053 1 98.25 225 LEU B C 1
ATOM 5869 O O . LEU B 1 225 ? 5.113 3.262 -1.796 1 98.25 225 LEU B O 1
ATOM 5873 N N . LYS B 1 226 ? 7.23 3.725 -2.453 1 97.56 226 LYS B N 1
ATOM 5874 C CA . LYS B 1 226 ? 6.957 5.137 -2.719 1 97.56 226 LYS B CA 1
ATOM 5875 C C . LYS B 1 226 ? 5.922 5.297 -3.826 1 97.56 226 LYS B C 1
ATOM 5877 O O . LYS B 1 226 ? 4.984 6.09 -3.697 1 97.56 226 LYS B O 1
ATOM 5882 N N . GLU B 1 227 ? 6.078 4.512 -4.879 1 96.31 227 GLU B N 1
ATOM 5883 C CA . GLU B 1 227 ? 5.129 4.539 -5.984 1 96.31 227 GLU B CA 1
ATOM 5884 C C . GLU B 1 227 ? 3.732 4.125 -5.531 1 96.31 227 GLU B C 1
ATOM 5886 O O . GLU B 1 227 ? 2.732 4.68 -5.988 1 96.31 227 GLU B O 1
ATOM 5891 N N . ALA B 1 228 ? 3.666 3.191 -4.621 1 95.69 228 ALA B N 1
ATOM 5892 C CA . ALA B 1 228 ? 2.4 2.691 -4.094 1 95.69 228 ALA B CA 1
ATOM 5893 C C . ALA B 1 228 ? 1.87 3.6 -2.986 1 95.69 228 ALA B C 1
ATOM 5895 O O . ALA B 1 228 ? 0.808 3.338 -2.416 1 95.69 228 ALA B O 1
ATOM 5896 N N . ARG B 1 229 ? 2.633 4.684 -2.67 1 95.44 229 ARG B N 1
ATOM 5897 C CA . ARG B 1 229 ? 2.277 5.684 -1.668 1 95.44 229 ARG B CA 1
ATOM 5898 C C . ARG B 1 229 ? 2.205 5.062 -0.277 1 95.44 229 ARG B C 1
ATOM 5900 O O . ARG B 1 229 ? 1.319 5.398 0.513 1 95.44 229 ARG B O 1
ATOM 5907 N N . ILE B 1 230 ? 2.961 4.035 -0.07 1 96.56 230 ILE B N 1
ATOM 5908 C CA . ILE B 1 230 ? 3.164 3.461 1.256 1 96.56 230 ILE B CA 1
ATOM 5909 C C . ILE B 1 230 ? 4.414 4.062 1.894 1 96.56 230 ILE B C 1
ATOM 5911 O O . ILE B 1 230 ? 5.445 3.393 2.006 1 96.56 230 ILE B O 1
ATOM 5915 N N . PHE B 1 231 ? 4.312 5.23 2.404 1 96.5 231 PHE B N 1
ATOM 5916 C CA . PHE B 1 231 ? 5.438 6.121 2.672 1 96.5 231 PHE B CA 1
ATOM 5917 C C . PHE B 1 231 ? 6.195 5.672 3.916 1 96.5 231 PHE B C 1
ATOM 5919 O O . PHE B 1 231 ? 7.426 5.73 3.955 1 96.5 231 PHE B O 1
ATOM 5926 N N . ASP B 1 232 ? 5.445 5.199 4.938 1 93.44 232 ASP B N 1
ATOM 5927 C CA . ASP B 1 232 ? 6.117 4.773 6.164 1 93.44 232 ASP B CA 1
ATOM 5928 C C . ASP B 1 232 ? 7.109 3.648 5.883 1 93.44 232 ASP B C 1
ATOM 5930 O O . ASP B 1 232 ? 8.242 3.684 6.359 1 93.44 232 ASP B O 1
ATOM 5934 N N . ARG B 1 233 ? 6.688 2.736 5.102 1 95.69 233 ARG B N 1
ATOM 5935 C CA . ARG B 1 233 ? 7.543 1.6 4.781 1 95.69 233 ARG B CA 1
ATOM 5936 C C . ARG B 1 233 ? 8.641 2 3.809 1 95.69 233 ARG B C 1
ATOM 5938 O O . ARG B 1 233 ? 9.758 1.467 3.865 1 95.69 233 ARG B O 1
ATOM 5945 N N . ALA B 1 234 ? 8.328 2.939 2.902 1 97.75 234 ALA B N 1
ATOM 5946 C CA . ALA B 1 234 ? 9.352 3.445 1.994 1 97.75 234 ALA B CA 1
ATOM 5947 C C . ALA B 1 234 ? 10.492 4.102 2.766 1 97.75 234 ALA B C 1
ATOM 5949 O O . ALA B 1 234 ? 11.664 3.871 2.469 1 97.75 234 ALA B O 1
ATOM 5950 N N . VAL B 1 235 ? 10.125 4.922 3.801 1 96.62 235 VAL B N 1
ATOM 5951 C CA . VAL B 1 235 ? 11.117 5.59 4.629 1 96.62 235 VAL B CA 1
ATOM 5952 C C . VAL B 1 235 ? 12.031 4.551 5.285 1 96.62 235 VAL B C 1
ATOM 5954 O O . VAL B 1 235 ? 13.25 4.691 5.262 1 96.62 235 VAL B O 1
ATOM 5957 N N . ALA B 1 236 ? 11.406 3.521 5.816 1 94.81 236 ALA B N 1
ATOM 5958 C CA . ALA B 1 236 ? 12.18 2.477 6.484 1 94.81 236 ALA B CA 1
ATOM 5959 C C . ALA B 1 236 ? 13.156 1.812 5.52 1 94.81 236 ALA B C 1
ATOM 5961 O O . ALA B 1 236 ? 14.312 1.561 5.871 1 94.81 236 ALA B O 1
ATOM 5962 N N . ALA B 1 237 ? 12.727 1.524 4.297 1 97.75 237 ALA B N 1
ATOM 5963 C CA . ALA B 1 237 ? 13.578 0.885 3.295 1 97.75 237 ALA B CA 1
ATOM 5964 C C . ALA B 1 237 ? 14.742 1.79 2.904 1 97.75 237 ALA B C 1
ATOM 5966 O O . ALA B 1 237 ? 15.891 1.34 2.836 1 97.75 237 ALA B O 1
ATOM 5967 N N . TYR B 1 238 ? 14.492 3.074 2.674 1 97.94 238 TYR B N 1
ATOM 5968 C CA . TYR B 1 238 ? 15.531 4.012 2.279 1 97.94 238 TYR B CA 1
ATOM 5969 C C . TYR B 1 238 ? 16.531 4.223 3.408 1 97.94 238 TYR B C 1
ATOM 5971 O O . TYR B 1 238 ? 17.734 4.324 3.166 1 97.94 238 TYR B O 1
ATOM 5979 N N . LEU B 1 239 ? 16 4.301 4.633 1 96.06 239 LEU B N 1
ATOM 5980 C CA . LEU B 1 239 ? 16.891 4.469 5.766 1 96.06 239 LEU B CA 1
ATOM 5981 C C . LEU B 1 239 ? 17.828 3.266 5.906 1 96.06 239 LEU B C 1
ATOM 5983 O O . LEU B 1 239 ? 19.016 3.424 6.195 1 96.06 239 LEU B O 1
ATOM 5987 N N . ARG B 1 240 ? 17.297 2.113 5.715 1 96.25 240 ARG B N 1
ATOM 5988 C CA . ARG B 1 240 ? 18.141 0.921 5.754 1 96.25 240 ARG B CA 1
ATOM 5989 C C . ARG B 1 240 ? 19.172 0.944 4.633 1 96.25 240 ARG B C 1
ATOM 5991 O O . ARG B 1 240 ? 20.328 0.549 4.832 1 96.25 240 ARG B O 1
ATOM 5998 N N . ALA B 1 241 ? 18.781 1.321 3.459 1 98.06 241 ALA B N 1
ATOM 5999 C CA . ALA B 1 241 ? 19.719 1.462 2.346 1 98.06 241 ALA B CA 1
ATOM 6000 C C . ALA B 1 241 ? 20.844 2.426 2.697 1 98.06 241 ALA B C 1
ATOM 6002 O O . ALA B 1 241 ? 22.016 2.15 2.418 1 98.06 241 ALA B O 1
ATOM 6003 N N . LEU B 1 242 ? 20.484 3.518 3.389 1 97.44 242 LEU B N 1
ATOM 6004 C CA . LEU B 1 242 ? 21.453 4.543 3.73 1 97.44 242 LEU B CA 1
ATOM 6005 C C . LEU B 1 242 ? 22.359 4.074 4.863 1 97.44 242 LEU B C 1
ATOM 6007 O O . LEU B 1 242 ? 23.5 4.539 4.996 1 97.44 242 LEU B O 1
ATOM 6011 N N . SER B 1 243 ? 21.844 3.17 5.684 1 96.12 243 SER B N 1
ATOM 6012 C CA . SER B 1 243 ? 22.703 2.564 6.695 1 96.12 243 SER B CA 1
ATOM 6013 C C . SER B 1 243 ? 23.797 1.716 6.055 1 96.12 243 SER B C 1
ATOM 6015 O O . SER B 1 243 ? 24.906 1.603 6.598 1 96.12 243 SER B O 1
ATOM 6017 N N . LEU B 1 244 ? 23.5 1.113 4.945 1 96.94 244 LEU B N 1
ATOM 6018 C CA . LEU B 1 244 ? 24.453 0.291 4.211 1 96.94 244 LEU B CA 1
ATOM 6019 C C . LEU B 1 244 ? 25.375 1.158 3.369 1 96.94 244 LEU B C 1
ATOM 6021 O O . LEU B 1 244 ? 26.562 0.856 3.238 1 96.94 244 LEU B O 1
ATOM 6025 N N . SER B 1 245 ? 24.859 2.186 2.807 1 97.5 245 SER B N 1
ATOM 6026 C CA . SER B 1 245 ? 25.609 3.139 2 1 97.5 245 SER B CA 1
ATOM 6027 C C . SER B 1 245 ? 25.188 4.574 2.293 1 97.5 245 SER B C 1
ATOM 6029 O O . SER B 1 245 ? 24.344 5.129 1.586 1 97.5 245 SER B O 1
ATOM 6031 N N . PRO B 1 246 ? 25.781 5.262 3.236 1 96.5 246 PRO B N 1
ATOM 6032 C CA . PRO B 1 246 ? 25.328 6.559 3.744 1 96.5 246 PRO B CA 1
ATOM 6033 C C . PRO B 1 246 ? 25.516 7.684 2.729 1 96.5 246 PRO B C 1
ATOM 6035 O O . PRO B 1 246 ? 24.844 8.719 2.824 1 96.5 246 PRO B O 1
ATOM 6038 N N . ASN B 1 247 ? 26.406 7.539 1.811 1 97.31 247 ASN B N 1
ATOM 6039 C CA . ASN B 1 247 ? 26.703 8.617 0.875 1 97.31 247 ASN B CA 1
ATOM 6040 C C . ASN B 1 247 ? 26.078 8.367 -0.489 1 97.31 247 ASN B C 1
ATOM 6042 O O . ASN B 1 247 ? 26.703 8.586 -1.523 1 97.31 247 ASN B O 1
ATOM 6046 N N . HIS B 1 248 ? 24.906 7.848 -0.532 1 97.31 248 HIS B N 1
ATOM 6047 C CA . HIS B 1 248 ? 24.156 7.613 -1.76 1 97.31 248 HIS B CA 1
ATOM 6048 C C . HIS B 1 248 ? 23.188 8.758 -2.047 1 97.31 248 HIS B C 1
ATOM 6050 O O . HIS B 1 248 ? 22.062 8.758 -1.566 1 97.31 248 HIS B O 1
ATOM 6056 N N . ALA B 1 249 ? 23.516 9.734 -2.893 1 97.69 249 ALA B N 1
ATOM 6057 C CA . ALA B 1 249 ? 22.797 10.984 -3.127 1 97.69 249 ALA B CA 1
ATOM 6058 C C . ALA B 1 249 ? 21.375 10.711 -3.596 1 97.69 249 ALA B C 1
ATOM 6060 O O . ALA B 1 249 ? 20.422 11.344 -3.111 1 97.69 249 ALA B O 1
ATOM 6061 N N . VAL B 1 250 ? 21.234 9.797 -4.508 1 97.81 250 VAL B N 1
ATOM 6062 C CA . VAL B 1 250 ? 19.922 9.508 -5.102 1 97.81 250 VAL B CA 1
ATOM 6063 C C . VAL B 1 250 ? 18.969 8.984 -4.027 1 97.81 250 VAL B C 1
ATOM 6065 O O . VAL B 1 250 ? 17.797 9.344 -4.004 1 97.81 250 VAL B O 1
ATOM 6068 N N . VAL B 1 251 ? 19.484 8.141 -3.129 1 98.44 251 VAL B N 1
ATOM 6069 C CA . VAL B 1 251 ? 18.656 7.59 -2.064 1 98.44 251 VAL B CA 1
ATOM 6070 C C . VAL B 1 251 ? 18.234 8.695 -1.098 1 98.44 251 VAL B C 1
ATOM 6072 O O . VAL B 1 251 ? 17.109 8.719 -0.617 1 98.44 251 VAL B O 1
ATOM 6075 N N . HIS B 1 252 ? 19.125 9.609 -0.775 1 98.25 252 HIS B N 1
ATOM 6076 C CA . HIS B 1 252 ? 18.766 10.773 0.017 1 98.25 252 HIS B CA 1
ATOM 6077 C C . HIS B 1 252 ? 17.641 11.57 -0.654 1 98.25 252 HIS B C 1
ATOM 6079 O O . HIS B 1 252 ? 16.703 12.008 0.01 1 98.25 252 HIS B O 1
ATOM 6085 N N . GLY B 1 253 ? 17.812 11.766 -1.962 1 98.31 253 GLY B N 1
ATOM 6086 C CA . GLY B 1 253 ? 16.781 12.477 -2.701 1 98.31 253 GLY B CA 1
ATOM 6087 C C . GLY B 1 253 ? 15.422 11.805 -2.619 1 98.31 253 GLY B C 1
ATOM 6088 O O . GLY B 1 253 ? 14.406 12.477 -2.41 1 98.31 253 GLY B O 1
ATOM 6089 N N . ASN B 1 254 ? 15.414 10.492 -2.812 1 98.38 254 ASN B N 1
ATOM 6090 C CA . ASN B 1 254 ? 14.164 9.734 -2.748 1 98.38 254 ASN B CA 1
ATOM 6091 C C . ASN B 1 254 ? 13.555 9.773 -1.351 1 98.38 254 ASN B C 1
ATOM 6093 O O . ASN B 1 254 ? 12.344 9.914 -1.203 1 98.38 254 ASN B O 1
ATOM 6097 N N . LEU B 1 255 ? 14.375 9.641 -0.329 1 98.06 255 LEU B N 1
ATOM 6098 C CA . LEU B 1 255 ? 13.922 9.734 1.053 1 98.06 255 LEU B CA 1
ATOM 6099 C C . LEU B 1 255 ? 13.297 11.102 1.328 1 98.06 255 LEU B C 1
ATOM 6101 O O . LEU B 1 255 ? 12.242 11.188 1.957 1 98.06 255 LEU B O 1
ATOM 6105 N N . ALA B 1 256 ? 13.922 12.148 0.855 1 98.25 256 ALA B N 1
ATOM 6106 C CA . ALA B 1 256 ? 13.406 13.508 1.018 1 98.25 256 ALA B CA 1
ATOM 6107 C C . ALA B 1 256 ? 12.039 13.664 0.366 1 98.25 256 ALA B C 1
ATOM 6109 O O . ALA B 1 256 ? 11.148 14.32 0.915 1 98.25 256 ALA B O 1
ATOM 6110 N N . CYS B 1 257 ? 11.906 13.109 -0.776 1 98.25 257 CYS B N 1
ATOM 6111 C CA . CYS B 1 257 ? 10.625 13.148 -1.479 1 98.25 257 CYS B CA 1
ATOM 6112 C C . CYS B 1 257 ? 9.523 12.531 -0.634 1 98.25 257 CYS B C 1
ATOM 6114 O O . CYS B 1 257 ? 8.414 13.07 -0.567 1 98.25 257 CYS B O 1
ATOM 6116 N N . VAL B 1 258 ? 9.852 11.422 -0.011 1 97.94 258 VAL B N 1
ATOM 6117 C CA . VAL B 1 258 ? 8.859 10.734 0.81 1 97.94 258 VAL B CA 1
ATOM 6118 C C . VAL B 1 258 ? 8.523 11.586 2.035 1 97.94 258 VAL B C 1
ATOM 6120 O O . VAL B 1 258 ? 7.359 11.695 2.422 1 97.94 258 VAL B O 1
ATOM 6123 N N . TYR B 1 259 ? 9.523 12.188 2.652 1 96.62 259 TYR B N 1
ATOM 6124 C CA . TYR B 1 259 ? 9.273 13.102 3.764 1 96.62 259 TYR B CA 1
ATOM 6125 C C . TYR B 1 259 ? 8.336 14.227 3.348 1 96.62 259 TYR B C 1
ATOM 6127 O O . TYR B 1 259 ? 7.422 14.586 4.094 1 96.62 259 TYR B O 1
ATOM 6135 N N . TYR B 1 260 ? 8.578 14.766 2.127 1 96.62 260 TYR B N 1
ATOM 6136 C CA . TYR B 1 260 ? 7.73 15.828 1.59 1 96.62 260 TYR B CA 1
ATOM 6137 C C . TYR B 1 260 ? 6.281 15.367 1.488 1 96.62 260 TYR B C 1
ATOM 6139 O O . TYR B 1 260 ? 5.367 16.094 1.885 1 96.62 260 TYR B O 1
ATOM 6147 N N . GLU B 1 261 ? 6.109 14.141 0.994 1 95.88 261 GLU B N 1
ATOM 6148 C CA . GLU B 1 261 ? 4.762 13.602 0.813 1 95.88 261 GLU B CA 1
ATOM 6149 C C . GLU B 1 261 ? 4.082 13.352 2.156 1 95.88 261 GLU B C 1
ATOM 6151 O O . GLU B 1 261 ? 2.857 13.422 2.258 1 95.88 261 GLU B O 1
ATOM 6156 N N . GLN B 1 262 ? 4.863 13.133 3.172 1 93.5 262 GLN B N 1
ATOM 6157 C CA . GLN B 1 262 ? 4.328 12.883 4.508 1 93.5 262 GLN B CA 1
ATOM 6158 C C . GLN B 1 262 ? 4.039 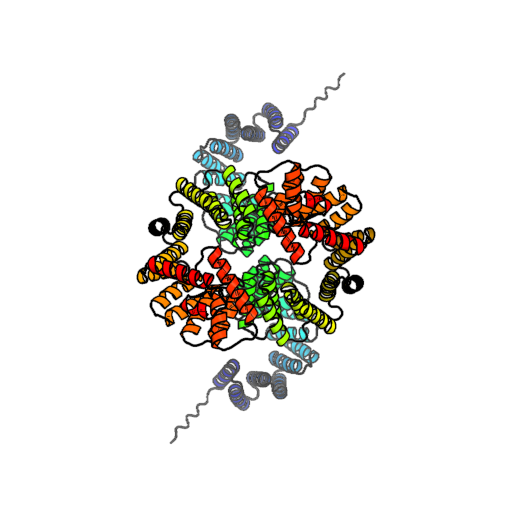14.195 5.234 1 93.5 262 GLN B C 1
ATOM 6160 O O . GLN B 1 262 ? 3.527 14.188 6.355 1 93.5 262 GLN B O 1
ATOM 6165 N N . GLY B 1 263 ? 4.461 15.359 4.629 1 93.19 263 GLY B N 1
ATOM 6166 C CA . GLY B 1 263 ? 4.258 16.656 5.242 1 93.19 263 GLY B CA 1
ATOM 6167 C C . GLY B 1 263 ? 5.383 17.062 6.18 1 93.19 263 GLY B C 1
ATOM 6168 O O . GLY B 1 263 ? 5.277 18.062 6.898 1 93.19 263 GLY B O 1
ATOM 6169 N N . LEU B 1 264 ? 6.398 16.25 6.227 1 93 264 LEU B N 1
ATOM 6170 C CA . LEU B 1 264 ? 7.57 16.578 7.027 1 93 264 LEU B CA 1
ATOM 6171 C C . LEU B 1 264 ? 8.523 17.469 6.25 1 93 264 LEU B C 1
ATOM 6173 O O . LEU B 1 264 ? 9.625 17.047 5.891 1 93 264 LEU B O 1
ATOM 6177 N N . ILE B 1 265 ? 8.195 18.719 6.141 1 95.69 265 ILE B N 1
ATOM 6178 C CA . ILE B 1 265 ? 8.797 19.656 5.188 1 95.69 265 ILE B CA 1
ATOM 6179 C C . ILE B 1 265 ? 10.227 19.984 5.613 1 95.69 265 ILE B C 1
ATOM 6181 O O . ILE B 1 265 ? 11.141 20 4.785 1 95.69 265 ILE B O 1
ATOM 6185 N N . ASP B 1 266 ? 10.438 20.234 6.918 1 93.62 266 ASP B N 1
ATOM 6186 C CA . ASP B 1 266 ? 11.773 20.578 7.395 1 93.62 266 ASP B CA 1
ATOM 6187 C C . ASP B 1 266 ? 12.742 19.422 7.176 1 93.62 266 ASP B C 1
ATOM 6189 O O . ASP B 1 266 ? 13.891 19.641 6.77 1 93.62 266 ASP B O 1
ATOM 6193 N N . LEU B 1 267 ? 12.273 18.281 7.43 1 93.62 267 LEU B N 1
ATOM 6194 C CA . LEU B 1 267 ? 13.109 17.094 7.215 1 93.62 267 LEU B CA 1
ATOM 6195 C C . LEU B 1 267 ? 13.422 16.922 5.734 1 93.62 267 LEU B C 1
ATOM 6197 O O . LEU B 1 267 ? 14.531 16.516 5.367 1 93.62 267 LEU B O 1
ATOM 6201 N N . ALA B 1 268 ? 12.398 17.094 4.906 1 97 268 ALA B N 1
ATOM 6202 C CA . ALA B 1 268 ? 12.594 17.016 3.463 1 97 268 ALA B CA 1
ATOM 6203 C C . ALA B 1 268 ? 13.672 17.984 2.996 1 97 268 ALA B C 1
ATOM 6205 O O . ALA B 1 268 ? 14.562 17.609 2.232 1 97 268 ALA B O 1
ATOM 6206 N N . ILE B 1 269 ? 13.586 19.219 3.498 1 97.19 269 ILE B N 1
ATOM 6207 C CA . ILE B 1 269 ? 14.531 20.25 3.107 1 97.19 269 ILE B CA 1
ATOM 6208 C C . ILE B 1 269 ? 15.945 19.844 3.496 1 97.19 269 ILE B C 1
ATOM 6210 O O . ILE B 1 269 ? 16.859 19.859 2.664 1 97.19 269 ILE B O 1
ATOM 6214 N N . ASP B 1 270 ? 16.109 19.391 4.742 1 96.56 270 ASP B N 1
ATOM 6215 C CA . ASP B 1 270 ? 17.422 18.984 5.219 1 96.56 270 ASP B CA 1
ATOM 6216 C C . ASP B 1 270 ? 17.969 17.828 4.387 1 96.56 270 ASP B C 1
ATOM 6218 O O . ASP B 1 270 ? 19.156 17.797 4.047 1 96.56 270 ASP B O 1
ATOM 6222 N N . THR B 1 271 ? 17.156 16.922 4.109 1 97.12 271 THR B N 1
ATOM 6223 C CA . THR B 1 271 ? 17.594 15.719 3.408 1 97.12 271 THR B CA 1
ATOM 6224 C C . THR B 1 271 ? 17.906 16.031 1.948 1 97.12 271 THR B C 1
ATOM 6226 O O . THR B 1 271 ? 18.844 15.453 1.377 1 97.12 271 THR B O 1
ATOM 6229 N N . TYR B 1 272 ? 17.141 16.891 1.266 1 98.12 272 TYR B N 1
ATOM 6230 C CA . TYR B 1 272 ? 17.469 17.328 -0.082 1 98.12 272 TYR B CA 1
ATOM 6231 C C . TYR B 1 272 ? 18.812 18.047 -0.102 1 98.12 272 TYR B C 1
ATOM 6233 O O . TYR B 1 272 ? 19.609 17.859 -1.023 1 98.12 272 TYR B O 1
ATOM 6241 N N . ARG B 1 273 ? 19.031 18.906 0.904 1 98.12 273 ARG B N 1
ATOM 6242 C CA . ARG B 1 273 ? 20.297 19.609 0.982 1 98.12 273 ARG B CA 1
ATOM 6243 C C . ARG B 1 273 ? 21.469 18.641 1.109 1 98.12 273 ARG B C 1
ATOM 6245 O O . ARG B 1 273 ? 22.516 18.828 0.493 1 98.12 273 ARG B O 1
ATOM 6252 N N . ARG B 1 274 ? 21.219 17.609 1.879 1 97.62 274 ARG B N 1
ATOM 6253 C CA . ARG B 1 274 ? 22.234 16.578 2.002 1 97.62 274 ARG B CA 1
ATOM 6254 C C . ARG B 1 274 ? 22.484 15.891 0.663 1 97.62 274 ARG B C 1
ATOM 6256 O O . ARG B 1 274 ? 23.641 15.625 0.301 1 97.62 274 ARG B O 1
ATOM 6263 N N . ALA B 1 275 ? 21.516 15.547 -0.08 1 98.25 275 ALA B N 1
ATOM 6264 C CA . ALA B 1 275 ? 21.641 14.945 -1.402 1 98.25 275 ALA B CA 1
ATOM 6265 C C . ALA B 1 275 ? 22.453 15.836 -2.334 1 98.25 275 ALA B C 1
ATOM 6267 O O . ALA B 1 275 ? 23.328 15.352 -3.055 1 98.25 275 ALA B O 1
ATOM 6268 N N . ILE B 1 276 ? 22.188 17.125 -2.281 1 98.12 276 ILE B N 1
ATOM 6269 C CA . ILE B 1 276 ? 22.844 18.094 -3.148 1 98.12 276 ILE B CA 1
ATOM 6270 C C . ILE B 1 276 ? 24.312 18.234 -2.748 1 98.12 276 ILE B C 1
ATOM 6272 O O . ILE B 1 276 ? 25.188 18.406 -3.605 1 98.12 276 ILE B O 1
ATOM 6276 N N . GLU B 1 277 ? 24.531 18.203 -1.417 1 97.94 277 GLU B N 1
ATOM 6277 C CA . GLU B 1 277 ? 25.906 18.25 -0.936 1 97.94 277 GLU B CA 1
ATOM 6278 C C . GLU B 1 277 ? 26.719 17.078 -1.497 1 97.94 277 GLU B C 1
ATOM 6280 O O . GLU B 1 277 ? 27.875 17.234 -1.861 1 97.94 277 GLU B O 1
ATOM 6285 N N . LEU B 1 278 ? 26.125 15.945 -1.549 1 97.69 278 LEU B N 1
ATOM 6286 C CA . LEU B 1 278 ? 26.781 14.734 -2.021 1 97.69 278 LEU B CA 1
ATOM 6287 C C . LEU B 1 278 ? 26.922 14.75 -3.541 1 97.69 278 LEU B C 1
ATOM 6289 O O . LEU B 1 278 ? 27.906 14.242 -4.086 1 97.69 278 LEU B O 1
ATOM 6293 N N . GLN B 1 279 ? 25.906 15.297 -4.25 1 97.56 279 GLN B N 1
ATOM 6294 C CA . GLN B 1 279 ? 25.891 15.414 -5.707 1 97.56 279 GLN B CA 1
ATOM 6295 C C . GLN B 1 279 ? 25.375 16.781 -6.145 1 97.56 279 GLN B C 1
ATOM 6297 O O . GLN B 1 279 ? 24.188 16.953 -6.406 1 97.56 279 GLN B O 1
ATOM 6302 N N . PRO B 1 280 ? 26.234 17.672 -6.379 1 95.56 280 PRO B N 1
ATOM 6303 C CA . PRO B 1 280 ? 25.828 19.047 -6.68 1 95.56 280 PRO B CA 1
ATOM 6304 C C . PRO B 1 280 ? 25.125 19.172 -8.031 1 95.56 280 PRO B C 1
ATOM 6306 O O . PRO B 1 280 ? 24.359 20.109 -8.242 1 95.56 280 PRO B O 1
ATOM 6309 N N . HIS B 1 281 ? 25.469 18.297 -8.969 1 96.38 281 HIS B N 1
ATOM 6310 C CA . HIS B 1 281 ? 24.781 18.281 -10.25 1 96.38 281 HIS B CA 1
ATOM 6311 C C . HIS B 1 281 ? 23.531 17.406 -10.203 1 96.38 281 HIS B C 1
ATOM 6313 O O . HIS B 1 281 ? 23.531 16.312 -10.781 1 96.38 281 HIS B O 1
ATOM 6319 N N . PHE B 1 282 ? 22.531 17.844 -9.531 1 96.31 282 PHE B N 1
ATOM 6320 C CA . PHE B 1 282 ? 21.312 17.094 -9.266 1 96.31 282 PHE B CA 1
ATOM 6321 C C . PHE B 1 282 ? 20.094 17.969 -9.492 1 96.31 282 PHE B C 1
ATOM 6323 O O . PHE B 1 282 ? 19.391 18.328 -8.539 1 96.31 282 PHE B O 1
ATOM 6330 N N . PRO B 1 283 ? 19.734 18.266 -10.789 1 97.44 283 PRO B N 1
ATOM 6331 C CA . PRO B 1 283 ? 18.625 19.188 -11.086 1 97.44 283 PRO B CA 1
ATOM 6332 C C . PRO B 1 283 ? 17.328 18.797 -10.391 1 97.44 283 PRO B C 1
ATOM 6334 O O . PRO B 1 283 ? 16.609 19.656 -9.875 1 97.44 283 PRO B O 1
ATOM 6337 N N . ASP B 1 284 ? 17 17.5 -10.359 1 97.56 284 ASP B N 1
ATOM 6338 C CA . ASP B 1 284 ? 15.781 17.031 -9.719 1 97.56 284 ASP B CA 1
ATOM 6339 C C . ASP B 1 284 ? 15.758 17.391 -8.234 1 97.56 284 ASP B C 1
ATOM 6341 O O . ASP B 1 284 ? 14.719 17.781 -7.695 1 97.56 284 ASP B O 1
ATOM 6345 N N . ALA B 1 285 ? 16.859 17.25 -7.578 1 98 285 ALA B N 1
ATOM 6346 C CA . ALA B 1 285 ? 16.938 17.562 -6.152 1 98 285 ALA B CA 1
ATOM 6347 C C . ALA B 1 285 ? 16.719 19.047 -5.902 1 98 285 ALA B C 1
ATOM 6349 O O . ALA B 1 285 ? 16.062 19.422 -4.926 1 98 285 ALA B O 1
ATOM 6350 N N . TYR B 1 286 ? 17.297 19.906 -6.742 1 98.12 286 TYR B N 1
ATOM 6351 C CA . TYR B 1 286 ? 17.078 21.344 -6.625 1 98.12 286 TYR B CA 1
ATOM 6352 C C . TYR B 1 286 ? 15.617 21.703 -6.824 1 98.12 286 TYR B C 1
ATOM 6354 O O . TYR B 1 286 ? 15.062 22.516 -6.094 1 98.12 286 TYR B O 1
ATOM 6362 N N . CYS B 1 287 ? 15.031 21.094 -7.82 1 98.06 287 CYS B N 1
ATOM 6363 C CA . CYS B 1 287 ? 13.617 21.328 -8.094 1 98.06 287 CYS B CA 1
ATOM 6364 C C . CYS B 1 287 ? 12.758 20.938 -6.906 1 98.06 287 CYS B C 1
ATOM 6366 O O . CYS B 1 287 ? 11.891 21.703 -6.477 1 98.06 287 CYS B O 1
ATOM 6368 N N . ASN B 1 288 ? 12.992 19.766 -6.367 1 98.12 288 ASN B N 1
ATOM 6369 C CA . ASN B 1 288 ? 12.195 19.266 -5.254 1 98.12 288 ASN B CA 1
ATOM 6370 C C . ASN B 1 288 ? 12.453 20.062 -3.975 1 98.12 288 ASN B C 1
ATOM 6372 O O . ASN B 1 288 ? 11.539 20.281 -3.186 1 98.12 288 ASN B O 1
ATOM 6376 N N . LEU B 1 289 ? 13.711 20.406 -3.777 1 98.25 289 LEU B N 1
ATOM 6377 C CA . LEU B 1 289 ? 14.031 21.297 -2.666 1 98.25 289 LEU B CA 1
ATOM 6378 C C . LEU B 1 289 ? 13.258 22.609 -2.781 1 98.25 289 LEU B C 1
ATOM 6380 O O . LEU B 1 289 ? 12.719 23.109 -1.788 1 98.25 289 LEU B O 1
ATOM 6384 N N . ALA B 1 290 ? 13.219 23.141 -3.994 1 98.31 290 ALA B N 1
ATOM 6385 C CA . ALA B 1 290 ? 12.477 24.375 -4.254 1 98.31 290 ALA B CA 1
ATOM 6386 C C . ALA B 1 290 ? 11.008 24.219 -3.875 1 98.31 290 ALA B C 1
ATOM 6388 O O . ALA B 1 290 ? 10.414 25.125 -3.275 1 98.31 290 ALA B O 1
ATOM 6389 N N . ASN B 1 291 ? 10.391 23.109 -4.273 1 97.88 291 ASN B N 1
ATOM 6390 C CA . ASN B 1 291 ? 9.008 22.828 -3.906 1 97.88 291 ASN B CA 1
ATOM 6391 C C . ASN B 1 291 ? 8.812 22.875 -2.395 1 97.88 291 ASN B C 1
ATOM 6393 O O . ASN B 1 291 ? 7.844 23.453 -1.902 1 97.88 291 ASN B O 1
ATOM 6397 N N . ALA B 1 292 ? 9.688 22.219 -1.665 1 97.62 292 ALA B N 1
ATOM 6398 C CA . ALA B 1 292 ? 9.602 22.172 -0.207 1 97.62 292 ALA B CA 1
ATOM 6399 C C . ALA B 1 292 ? 9.781 23.562 0.405 1 97.62 292 ALA B C 1
ATOM 6401 O O . ALA B 1 292 ? 9.078 23.922 1.349 1 97.62 292 ALA B O 1
ATOM 6402 N N . LEU B 1 293 ? 10.75 24.297 -0.129 1 97.31 293 LEU B N 1
ATOM 6403 C CA . LEU B 1 293 ? 11 25.641 0.354 1 97.31 293 LEU B CA 1
ATOM 6404 C C . LEU B 1 293 ? 9.789 26.547 0.123 1 97.31 293 LEU B C 1
ATOM 6406 O O . LEU B 1 293 ? 9.445 27.359 0.983 1 97.31 293 LEU B O 1
ATOM 6410 N N . LYS B 1 294 ? 9.195 26.406 -1.021 1 96.25 294 LYS B N 1
ATOM 6411 C CA . LYS B 1 294 ? 7.988 27.172 -1.319 1 96.25 294 LYS B CA 1
ATOM 6412 C C . LYS B 1 294 ? 6.875 26.844 -0.321 1 96.25 294 LYS B C 1
ATOM 6414 O O . LYS B 1 294 ? 6.176 27.75 0.141 1 96.25 294 LYS B O 1
ATOM 6419 N N . GLU B 1 295 ? 6.695 25.578 -0.025 1 94 295 GLU B N 1
ATOM 6420 C CA . GLU B 1 295 ? 5.688 25.141 0.939 1 94 295 GLU B CA 1
ATOM 6421 C C . GLU B 1 295 ? 5.949 25.75 2.314 1 94 295 GLU B C 1
ATOM 6423 O O . GLU B 1 295 ? 5.008 26.047 3.057 1 94 295 GLU B O 1
ATOM 6428 N N . LYS B 1 296 ? 7.184 25.969 2.631 1 91.81 296 LYS B N 1
ATOM 6429 C CA . LYS B 1 296 ? 7.57 26.531 3.916 1 91.81 296 LYS B CA 1
ATOM 6430 C C . LYS B 1 296 ? 7.426 28.062 3.902 1 91.81 296 LYS B C 1
ATOM 6432 O O . LYS B 1 296 ? 7.473 28.703 4.953 1 91.81 296 LYS B O 1
ATOM 6437 N N . GLY B 1 297 ? 7.277 28.703 2.691 1 91.88 297 GLY B N 1
ATOM 6438 C CA . GLY B 1 297 ? 7.105 30.141 2.561 1 91.88 297 GLY B CA 1
ATOM 6439 C C . GLY B 1 297 ? 8.383 30.859 2.15 1 91.88 297 GLY B C 1
ATOM 6440 O O . GLY B 1 297 ? 8.398 32.094 2.049 1 91.88 297 GLY B O 1
ATOM 6441 N N . ASN B 1 298 ? 9.406 30.078 2.027 1 95.06 298 ASN B N 1
ATOM 6442 C CA . ASN B 1 298 ? 10.664 30.656 1.563 1 95.06 298 ASN B CA 1
ATOM 6443 C C . ASN B 1 298 ? 10.695 30.781 0.042 1 95.06 298 ASN B C 1
ATOM 6445 O O . ASN B 1 298 ? 11.492 30.109 -0.617 1 95.06 298 ASN B O 1
ATOM 6449 N N . VAL B 1 299 ? 10.008 31.641 -0.557 1 96.12 299 VAL B N 1
ATOM 6450 C CA . VAL B 1 299 ? 9.742 31.734 -1.988 1 96.12 299 VAL B CA 1
ATOM 6451 C C . VAL B 1 299 ? 11.008 32.188 -2.723 1 96.12 299 VAL B C 1
ATOM 6453 O O . VAL B 1 299 ? 11.305 31.688 -3.809 1 96.12 299 VAL B O 1
ATOM 6456 N N . ALA B 1 300 ? 11.719 33.125 -2.117 1 96.19 300 ALA B N 1
ATOM 6457 C CA . ALA B 1 300 ? 12.922 33.656 -2.768 1 96.19 300 ALA B CA 1
ATOM 6458 C C . ALA B 1 300 ? 13.961 32.562 -2.947 1 96.19 300 ALA B C 1
ATOM 6460 O O . ALA B 1 300 ? 14.547 32.406 -4.023 1 96.19 300 ALA B O 1
ATOM 6461 N N . GLU B 1 301 ? 14.133 31.844 -1.871 1 97.19 301 GLU B N 1
ATOM 6462 C CA . GLU B 1 301 ? 15.078 30.734 -1.954 1 97.19 301 GLU B CA 1
ATOM 6463 C C . GLU B 1 301 ? 14.586 29.656 -2.92 1 97.19 301 GLU B C 1
ATOM 6465 O O . GLU B 1 301 ? 15.391 29.031 -3.611 1 97.19 301 GLU B O 1
ATOM 6470 N N . ALA B 1 302 ? 13.336 29.359 -2.971 1 97.94 302 ALA B N 1
ATOM 6471 C CA . ALA B 1 302 ? 12.75 28.406 -3.902 1 97.94 302 ALA B CA 1
ATOM 6472 C C . ALA B 1 302 ? 13.023 28.797 -5.348 1 97.94 302 ALA B C 1
ATOM 6474 O O . ALA B 1 302 ? 13.414 27.969 -6.168 1 97.94 302 ALA B O 1
ATOM 6475 N N . GLU B 1 303 ? 12.836 30.094 -5.633 1 97.69 303 GLU B N 1
ATOM 6476 C CA . GLU B 1 303 ? 13.094 30.594 -6.98 1 97.69 303 GLU B CA 1
ATOM 6477 C C . GLU B 1 303 ? 14.547 30.375 -7.383 1 97.69 303 GLU B C 1
ATOM 6479 O O . GLU B 1 303 ? 14.828 30 -8.523 1 97.69 303 GLU B O 1
ATOM 6484 N N . GLU B 1 304 ? 15.383 30.688 -6.441 1 97.94 304 GLU B N 1
ATOM 6485 C CA . GLU B 1 304 ? 16.797 30.5 -6.723 1 97.94 304 GLU B CA 1
ATOM 6486 C C . GLU B 1 304 ? 17.109 29.031 -7.027 1 97.94 304 GLU B C 1
ATOM 6488 O O . GLU B 1 304 ? 17.938 28.734 -7.898 1 97.94 304 GLU B O 1
ATOM 6493 N N . CYS B 1 305 ? 16.516 28.141 -6.281 1 98.06 305 CYS B N 1
ATOM 6494 C CA . CYS B 1 305 ? 16.734 26.719 -6.496 1 98.06 305 CYS B CA 1
ATOM 6495 C C . CYS B 1 305 ? 16.203 26.281 -7.859 1 98.06 305 CYS B C 1
ATOM 6497 O O . CYS B 1 305 ? 16.844 25.5 -8.555 1 98.06 305 CYS B O 1
ATOM 6499 N N . TYR B 1 306 ? 15.016 26.75 -8.289 1 98.12 306 TYR B N 1
ATOM 6500 C CA . TYR B 1 306 ? 14.508 26.469 -9.625 1 98.12 306 TYR B CA 1
ATOM 6501 C C . TYR B 1 306 ? 15.477 26.938 -10.695 1 98.12 306 TYR B C 1
ATOM 6503 O O . TYR B 1 306 ? 15.727 26.234 -11.68 1 98.12 306 TYR B O 1
ATOM 6511 N N . ASN B 1 307 ? 15.969 28.141 -10.469 1 98.06 307 ASN B N 1
ATOM 6512 C CA . ASN B 1 307 ? 16.906 28.703 -11.43 1 98.06 307 ASN B CA 1
ATOM 6513 C C . ASN B 1 307 ? 18.188 27.859 -11.523 1 98.06 307 ASN B C 1
ATOM 6515 O O . ASN B 1 307 ? 18.719 27.672 -12.609 1 98.06 307 ASN B O 1
ATOM 6519 N N . THR B 1 308 ? 18.625 27.438 -10.367 1 98.25 308 THR B N 1
ATOM 6520 C CA . THR B 1 308 ? 19.797 26.562 -10.367 1 98.25 308 THR B CA 1
ATOM 6521 C C . THR B 1 308 ? 19.516 25.266 -11.125 1 98.25 308 THR B C 1
ATOM 6523 O O . THR B 1 308 ? 20.359 24.797 -11.891 1 98.25 308 THR B O 1
ATOM 6526 N N . ALA B 1 309 ? 18.391 24.641 -10.891 1 98.31 309 ALA B N 1
ATOM 6527 C CA . ALA B 1 309 ? 18 23.438 -11.625 1 98.31 309 ALA B CA 1
ATOM 6528 C C . ALA B 1 309 ? 18.016 23.688 -13.133 1 98.31 309 ALA B C 1
ATOM 6530 O O . ALA B 1 309 ? 18.5 22.844 -13.891 1 98.31 309 ALA B O 1
ATOM 6531 N N . LEU B 1 310 ? 17.562 24.844 -13.547 1 97.69 310 LEU B N 1
ATOM 6532 C CA . LEU B 1 310 ? 17.469 25.188 -14.969 1 97.69 310 LEU B CA 1
ATOM 6533 C C . LEU B 1 310 ? 18.828 25.516 -15.547 1 97.69 310 LEU B C 1
ATOM 6535 O O . LEU B 1 310 ? 19.062 25.328 -16.734 1 97.69 310 LEU B O 1
ATOM 6539 N N . ARG B 1 311 ? 19.703 26.078 -14.68 1 98 311 ARG B N 1
ATOM 6540 C CA . ARG B 1 311 ? 21.078 26.266 -15.125 1 98 311 ARG B CA 1
ATOM 6541 C C . ARG B 1 311 ? 21.766 24.938 -15.383 1 98 311 ARG B C 1
ATOM 6543 O O . ARG B 1 311 ? 22.531 24.797 -16.344 1 98 311 ARG B O 1
ATOM 6550 N N . LEU B 1 312 ? 21.516 23.984 -14.492 1 97.62 312 LEU B N 1
ATOM 6551 C CA . LEU B 1 312 ? 22.109 22.656 -14.609 1 97.62 312 LEU B CA 1
ATOM 6552 C C . LEU B 1 312 ? 21.469 21.891 -15.758 1 97.62 312 LEU B C 1
ATOM 6554 O O . LEU B 1 312 ? 22.141 21.125 -16.453 1 97.62 312 LEU B O 1
ATOM 6558 N N . CYS B 1 313 ? 20.172 22.031 -15.984 1 97.88 313 CYS B N 1
ATOM 6559 C CA . CYS B 1 313 ? 19.406 21.375 -17.047 1 97.88 313 CYS B CA 1
ATOM 6560 C C . CYS B 1 313 ? 18.328 22.297 -17.594 1 97.88 313 CYS B C 1
ATOM 6562 O O . CYS B 1 313 ? 17.188 22.281 -17.109 1 97.88 313 CYS B O 1
ATOM 6564 N N . PRO B 1 314 ? 18.594 23 -18.625 1 96.38 314 PRO B N 1
ATOM 6565 C CA . PRO B 1 314 ? 17.672 24 -19.172 1 96.38 314 PRO B CA 1
ATOM 6566 C C . PRO B 1 314 ? 16.375 23.391 -19.656 1 96.38 314 PRO B C 1
ATOM 6568 O O . PRO B 1 314 ? 15.375 24.094 -19.828 1 96.38 314 PRO B O 1
ATOM 6571 N N . THR B 1 315 ? 16.359 22.094 -19.891 1 96.88 315 THR B N 1
ATOM 6572 C CA . THR B 1 315 ? 15.164 21.422 -20.406 1 96.88 315 THR B CA 1
ATOM 6573 C C . THR B 1 315 ? 14.422 20.703 -19.281 1 96.88 315 THR B C 1
ATOM 6575 O O . THR B 1 315 ? 13.68 19.75 -19.516 1 96.88 315 THR B O 1
ATOM 6578 N N . HIS B 1 316 ? 14.656 21.125 -18.078 1 97.19 316 HIS B N 1
ATOM 6579 C CA . HIS B 1 316 ? 13.961 20.547 -16.922 1 97.19 316 HIS B CA 1
ATOM 6580 C C . HIS B 1 316 ? 12.523 21.062 -16.828 1 97.19 316 HIS B C 1
ATOM 6582 O O . HIS B 1 316 ? 12.25 22.031 -16.125 1 97.19 316 HIS B O 1
ATOM 6588 N N . ALA B 1 317 ? 11.594 20.375 -17.391 1 97.5 317 ALA B N 1
ATOM 6589 C CA . ALA B 1 317 ? 10.219 20.812 -17.594 1 97.5 317 ALA B CA 1
ATOM 6590 C C . ALA B 1 317 ? 9.531 21.125 -16.266 1 97.5 317 ALA B C 1
ATOM 6592 O O . ALA B 1 317 ? 8.789 22.094 -16.156 1 97.5 317 ALA B O 1
ATOM 6593 N N . ASP B 1 318 ? 9.75 20.312 -15.281 1 97.56 318 ASP B N 1
ATOM 6594 C CA . ASP B 1 318 ? 9.125 20.5 -13.984 1 97.56 318 ASP B CA 1
ATOM 6595 C C . ASP B 1 318 ? 9.523 21.844 -13.367 1 97.56 318 ASP B C 1
ATOM 6597 O O . ASP B 1 318 ? 8.68 22.562 -12.828 1 97.56 318 ASP B O 1
ATOM 6601 N N . SER B 1 319 ? 10.773 22.156 -13.398 1 98.12 319 SER B N 1
ATOM 6602 C CA . SER B 1 319 ? 11.25 23.406 -12.852 1 98.12 319 SER B CA 1
ATOM 6603 C C . SER B 1 319 ? 10.695 24.609 -13.625 1 98.12 319 SER B C 1
ATOM 6605 O O . SER B 1 319 ? 10.398 25.641 -13.039 1 98.12 319 SER B O 1
ATOM 6607 N N . LEU B 1 320 ? 10.586 24.469 -14.961 1 97.88 320 LEU B N 1
ATOM 6608 C CA . LEU B 1 320 ? 9.961 25.516 -15.766 1 97.88 320 LEU B CA 1
ATOM 6609 C C . LEU B 1 320 ? 8.531 25.766 -15.32 1 97.88 320 LEU B C 1
ATOM 6611 O O . LEU B 1 320 ? 8.141 26.906 -15.062 1 97.88 320 LEU B O 1
ATOM 6615 N N . ASN B 1 321 ? 7.77 24.719 -15.234 1 97.94 321 ASN B N 1
ATOM 6616 C CA . ASN B 1 321 ? 6.367 24.812 -14.836 1 97.94 321 ASN B CA 1
ATOM 6617 C C . ASN B 1 321 ? 6.219 25.391 -13.438 1 97.94 321 ASN B C 1
ATOM 6619 O O . ASN B 1 321 ? 5.379 26.266 -13.203 1 97.94 321 ASN B O 1
ATOM 6623 N N . ASN B 1 322 ? 6.984 24.938 -12.484 1 97.75 322 ASN B N 1
ATOM 6624 C CA . ASN B 1 322 ? 6.867 25.359 -11.094 1 97.75 322 ASN B CA 1
ATOM 6625 C C . ASN B 1 322 ? 7.336 26.797 -10.898 1 97.75 322 ASN B C 1
ATOM 6627 O O . ASN B 1 322 ? 6.777 27.531 -10.086 1 97.75 322 ASN B O 1
ATOM 6631 N N . LEU B 1 323 ? 8.398 27.156 -11.617 1 97.69 323 LEU B N 1
ATOM 6632 C CA . LEU B 1 323 ? 8.828 28.547 -11.609 1 97.69 323 LEU B CA 1
ATOM 6633 C C . LEU B 1 323 ? 7.746 29.453 -12.18 1 97.69 323 LEU B C 1
ATOM 6635 O O . LEU B 1 323 ? 7.539 30.562 -11.68 1 97.69 323 LEU B O 1
ATOM 6639 N N . ALA B 1 324 ? 7.094 29 -13.227 1 97.62 324 ALA B N 1
ATOM 6640 C CA . ALA B 1 324 ? 5.973 29.734 -13.805 1 97.62 324 ALA B CA 1
ATOM 6641 C C . ALA B 1 324 ? 4.883 29.984 -12.766 1 97.62 324 ALA B C 1
ATOM 6643 O O . ALA B 1 324 ? 4.285 31.062 -12.727 1 97.62 324 ALA B O 1
ATOM 6644 N N . ASN B 1 325 ? 4.574 29.016 -11.984 1 96.69 325 ASN B N 1
ATOM 6645 C CA . ASN B 1 325 ? 3.586 29.172 -10.922 1 96.69 325 ASN B CA 1
ATOM 6646 C C . ASN B 1 325 ? 3.961 30.281 -9.961 1 96.69 325 ASN B C 1
ATOM 6648 O O . ASN B 1 325 ? 3.1 31.062 -9.539 1 96.69 325 ASN B O 1
ATOM 6652 N N . ILE B 1 326 ? 5.223 30.344 -9.57 1 96.5 326 ILE B N 1
ATOM 6653 C CA . ILE B 1 326 ? 5.691 31.391 -8.664 1 96.5 326 ILE B CA 1
ATOM 6654 C C . ILE B 1 326 ? 5.523 32.75 -9.328 1 96.5 326 ILE B C 1
ATOM 6656 O O . ILE B 1 326 ? 5.059 33.719 -8.688 1 96.5 326 ILE B O 1
ATOM 6660 N N . LYS B 1 327 ? 5.906 32.844 -10.578 1 96.25 327 LYS B N 1
ATOM 6661 C CA . LYS B 1 327 ? 5.789 34.094 -11.305 1 96.25 327 LYS B CA 1
ATOM 6662 C C . LYS B 1 327 ? 4.328 34.531 -11.422 1 96.25 327 LYS B C 1
ATOM 6664 O O . LYS B 1 327 ? 4.016 35.719 -11.297 1 96.25 327 LYS B O 1
ATOM 6669 N N . ARG B 1 328 ? 3.475 33.594 -11.664 1 95.12 328 ARG B N 1
ATOM 6670 C CA . ARG B 1 328 ? 2.043 33.875 -11.703 1 95.12 328 ARG B CA 1
ATOM 6671 C C . ARG B 1 328 ? 1.554 34.438 -10.383 1 95.12 328 ARG B C 1
ATOM 6673 O O . ARG B 1 328 ? 0.837 35.438 -10.352 1 95.12 328 ARG B O 1
ATOM 6680 N N . GLU B 1 329 ? 1.991 33.844 -9.273 1 92.25 329 GLU B N 1
ATOM 6681 C CA . GLU B 1 329 ? 1.58 34.281 -7.941 1 92.25 329 GLU B CA 1
ATOM 6682 C C . GLU B 1 329 ? 2.135 35.656 -7.609 1 92.25 329 GLU B C 1
ATOM 6684 O O . GLU B 1 329 ? 1.521 36.406 -6.852 1 92.25 329 GLU B O 1
ATOM 6689 N N . GLN B 1 330 ? 3.248 36.031 -8.25 1 92.75 330 GLN B N 1
ATOM 6690 C CA . GLN B 1 330 ? 3.879 37.312 -8.047 1 92.75 330 GLN B CA 1
ATOM 6691 C C . GLN B 1 330 ? 3.268 38.375 -8.953 1 92.75 330 GLN B C 1
ATOM 6693 O O . GLN B 1 330 ? 3.631 39.562 -8.875 1 92.75 330 GLN B O 1
ATOM 6698 N N . GLY B 1 331 ? 2.404 37.906 -9.852 1 91.31 331 GLY B N 1
ATOM 6699 C CA . GLY B 1 331 ? 1.728 38.844 -10.75 1 91.31 331 GLY B CA 1
ATOM 6700 C C . GLY B 1 331 ? 2.467 39.062 -12.055 1 91.31 331 GLY B C 1
ATOM 6701 O O . GLY B 1 331 ? 2.061 39.875 -12.875 1 91.31 331 GLY B O 1
ATOM 6702 N N . ASN B 1 332 ? 3.584 38.406 -12.141 1 95.12 332 ASN B N 1
ATOM 6703 C CA . ASN B 1 332 ? 4.316 38.5 -13.406 1 95.12 332 ASN B CA 1
ATOM 6704 C C . ASN B 1 332 ? 3.729 37.531 -14.445 1 95.12 332 ASN B C 1
ATOM 6706 O O . ASN B 1 332 ? 4.352 36.531 -14.805 1 95.12 332 ASN B O 1
ATOM 6710 N N . ILE B 1 333 ? 2.668 37.875 -15.039 1 95.44 333 ILE B N 1
ATOM 6711 C CA . ILE B 1 333 ? 1.837 37 -15.859 1 95.44 333 ILE B CA 1
ATOM 6712 C C . ILE B 1 333 ? 2.553 36.688 -17.172 1 95.44 333 ILE B C 1
ATOM 6714 O O . ILE B 1 333 ? 2.535 35.562 -17.656 1 95.44 333 ILE B O 1
ATOM 6718 N N . GLU B 1 334 ? 3.143 37.656 -17.75 1 95.38 334 GLU B N 1
ATOM 6719 C CA . GLU B 1 334 ? 3.824 37.469 -19.031 1 95.38 334 GLU B CA 1
ATOM 6720 C C . GLU B 1 334 ? 4.965 36.469 -18.906 1 95.38 334 GLU B C 1
ATOM 6722 O O . GLU B 1 334 ? 5.121 35.594 -19.75 1 95.38 334 GLU B O 1
ATOM 6727 N N . GLU B 1 335 ? 5.676 36.688 -17.859 1 96.44 335 GLU B N 1
ATOM 6728 C CA . GLU B 1 335 ? 6.777 35.75 -17.625 1 96.44 335 GLU B CA 1
ATOM 6729 C C . GLU B 1 335 ? 6.258 34.344 -17.344 1 96.44 335 GLU B C 1
ATOM 6731 O O . GLU B 1 335 ? 6.852 33.375 -17.781 1 96.44 335 GLU B O 1
ATOM 6736 N N . ALA B 1 336 ? 5.219 34.219 -16.578 1 97.38 336 ALA B N 1
ATOM 6737 C CA . ALA B 1 336 ? 4.605 32.906 -16.281 1 97.38 336 ALA B CA 1
ATOM 6738 C C . ALA B 1 336 ? 4.184 32.188 -17.562 1 97.38 336 ALA B C 1
ATOM 6740 O O . ALA B 1 336 ? 4.48 31.016 -17.734 1 97.38 336 ALA B O 1
ATOM 6741 N N . VAL B 1 337 ? 3.553 32.906 -18.438 1 97.44 337 VAL B N 1
ATOM 6742 C CA . VAL B 1 337 ? 3.064 32.344 -19.688 1 97.44 337 VAL B CA 1
ATOM 6743 C C . VAL B 1 337 ? 4.242 31.859 -20.516 1 97.44 337 VAL B C 1
ATOM 6745 O O . VAL B 1 337 ? 4.195 30.781 -21.109 1 97.44 337 VAL B O 1
ATOM 6748 N N . ARG B 1 338 ? 5.242 32.688 -20.578 1 97.56 338 ARG B N 1
ATOM 6749 C CA . ARG B 1 338 ? 6.438 32.312 -21.328 1 97.56 338 ARG B CA 1
ATOM 6750 C C . ARG B 1 338 ? 7.035 31.016 -20.797 1 97.56 338 ARG B C 1
ATOM 6752 O O . ARG B 1 338 ? 7.414 30.141 -21.562 1 97.56 338 ARG B O 1
ATOM 6759 N N . LEU B 1 339 ? 7.148 30.906 -19.516 1 97.94 339 LEU B N 1
ATOM 6760 C CA . LEU B 1 339 ? 7.727 29.734 -18.875 1 97.94 339 LEU B CA 1
ATOM 6761 C C . LEU B 1 339 ? 6.848 28.5 -19.094 1 97.94 339 LEU B C 1
ATOM 6763 O O . LEU B 1 339 ? 7.355 27.406 -19.359 1 97.94 339 LEU B O 1
ATOM 6767 N N . TYR B 1 340 ? 5.531 28.578 -19 1 98.19 340 TYR B N 1
ATOM 6768 C CA . TYR B 1 340 ? 4.625 27.484 -19.281 1 98.19 340 TYR B CA 1
ATOM 6769 C C . TYR B 1 340 ? 4.805 26.984 -20.719 1 98.19 340 TYR B C 1
ATOM 6771 O O . TYR B 1 340 ? 4.863 25.781 -20.969 1 98.19 340 TYR B O 1
ATOM 6779 N N . ARG B 1 341 ? 4.875 27.922 -21.609 1 97.75 341 ARG B N 1
ATOM 6780 C CA . ARG B 1 341 ? 5.027 27.578 -23.016 1 97.75 341 ARG B CA 1
ATOM 6781 C C . ARG B 1 341 ? 6.359 26.875 -23.266 1 97.75 341 ARG B C 1
ATOM 6783 O O . ARG B 1 341 ? 6.434 25.922 -24.047 1 97.75 341 ARG B O 1
ATOM 6790 N N . LYS B 1 342 ? 7.383 27.375 -22.625 1 98.06 342 LYS B N 1
ATOM 6791 C CA . LYS B 1 342 ? 8.68 26.719 -22.734 1 98.06 342 LYS B CA 1
ATOM 6792 C C . LYS B 1 342 ? 8.625 25.281 -22.203 1 98.06 342 LYS B C 1
ATOM 6794 O O . LYS B 1 342 ? 9.227 24.375 -22.781 1 98.06 342 LYS B O 1
ATOM 6799 N N . ALA B 1 343 ? 8.016 25.078 -21.062 1 98.25 343 ALA B N 1
ATOM 6800 C CA . ALA B 1 343 ? 7.836 23.734 -20.5 1 98.25 343 ALA B CA 1
ATOM 6801 C C . ALA B 1 343 ? 7.141 22.812 -21.484 1 98.25 343 ALA B C 1
ATOM 6803 O O . ALA B 1 343 ? 7.523 21.656 -21.641 1 98.25 343 ALA B O 1
ATOM 6804 N N . LEU B 1 344 ? 6.141 23.312 -22.188 1 97.81 344 LEU B N 1
ATOM 6805 C CA . LEU B 1 344 ? 5.355 22.516 -23.125 1 97.81 344 LEU B CA 1
ATOM 6806 C C . LEU B 1 344 ? 6.137 22.266 -24.422 1 97.81 344 LEU B C 1
ATOM 6808 O O . LEU B 1 344 ? 5.883 21.281 -25.109 1 97.81 344 LEU B O 1
ATOM 6812 N N . GLU B 1 345 ? 7.051 23.172 -24.719 1 97.88 345 GLU B N 1
ATOM 6813 C CA . GLU B 1 345 ? 7.949 22.922 -25.844 1 97.88 345 GLU B CA 1
ATOM 6814 C C . GLU B 1 345 ? 8.883 21.75 -25.562 1 97.88 345 GLU B C 1
ATOM 6816 O O . GLU B 1 345 ? 9.133 20.922 -26.438 1 97.88 345 GLU B O 1
ATOM 6821 N N . VAL B 1 346 ? 9.359 21.781 -24.344 1 97.5 346 VAL B N 1
ATOM 6822 C CA . VAL B 1 346 ? 10.297 20.75 -23.922 1 97.5 346 VAL B CA 1
ATOM 6823 C C . VAL B 1 346 ? 9.547 19.422 -23.75 1 97.5 346 VAL B C 1
ATOM 6825 O O . VAL B 1 346 ? 10.047 18.359 -24.141 1 97.5 346 VAL B O 1
ATOM 6828 N N . PHE B 1 347 ? 8.375 19.453 -23.141 1 97.44 347 PHE B N 1
ATOM 6829 C CA . PHE B 1 347 ? 7.57 18.266 -22.875 1 97.44 347 PHE B CA 1
ATOM 6830 C C . PHE B 1 347 ? 6.109 18.5 -23.219 1 97.44 347 PHE B C 1
ATOM 6832 O O . PHE B 1 347 ? 5.297 18.812 -22.344 1 97.44 347 PHE B O 1
ATOM 6839 N N . PRO B 1 348 ? 5.734 18.219 -24.375 1 97.12 348 PRO B N 1
ATOM 6840 C CA . PRO B 1 348 ? 4.395 18.562 -24.859 1 97.12 348 PRO B CA 1
ATOM 6841 C C . PRO B 1 348 ? 3.295 17.781 -24.125 1 97.12 348 PRO B C 1
ATOM 6843 O O . PRO B 1 348 ? 2.146 18.234 -24.094 1 97.12 348 PRO B O 1
ATOM 6846 N N . GLU B 1 349 ? 3.572 16.672 -23.578 1 97.5 349 GLU B N 1
ATOM 6847 C CA . GLU B 1 349 ? 2.578 15.836 -22.906 1 97.5 349 GLU B CA 1
ATOM 6848 C C . GLU B 1 349 ? 2.527 16.125 -21.406 1 97.5 349 GLU B C 1
ATOM 6850 O O . GLU B 1 349 ? 2.297 15.227 -20.594 1 97.5 349 GLU B O 1
ATOM 6855 N N . PHE B 1 350 ? 2.834 17.328 -21.094 1 97.12 350 PHE B N 1
ATOM 6856 C CA . PHE B 1 350 ? 2.836 17.766 -19.703 1 97.12 350 PHE B CA 1
ATOM 6857 C C . PHE B 1 350 ? 1.456 18.25 -19.281 1 97.12 350 PHE B C 1
ATOM 6859 O O . PHE B 1 350 ? 1.173 19.453 -19.344 1 97.12 350 PHE B O 1
ATOM 6866 N N . ALA B 1 351 ? 0.584 17.422 -18.766 1 97.44 351 ALA B N 1
ATOM 6867 C CA . ALA B 1 351 ? -0.813 17.719 -18.469 1 97.44 351 ALA B CA 1
ATOM 6868 C C . ALA B 1 351 ? -0.925 18.891 -17.5 1 97.44 351 ALA B C 1
ATOM 6870 O O . ALA B 1 351 ? -1.732 19.797 -17.703 1 97.44 351 ALA B O 1
ATOM 6871 N N . ALA B 1 352 ? -0.126 18.891 -16.469 1 96.88 352 ALA B N 1
ATOM 6872 C CA . ALA B 1 352 ? -0.186 19.938 -15.453 1 96.88 352 ALA B CA 1
ATOM 6873 C C . ALA B 1 352 ? 0.144 21.312 -16.047 1 96.88 352 ALA B C 1
ATOM 6875 O O . ALA B 1 352 ? -0.484 22.312 -15.703 1 96.88 352 ALA B O 1
ATOM 6876 N N . ALA B 1 353 ? 1.118 21.375 -16.891 1 97.5 353 ALA B N 1
ATOM 6877 C CA . ALA B 1 353 ? 1.492 22.625 -17.531 1 97.5 353 ALA B CA 1
ATOM 6878 C C . ALA B 1 353 ? 0.362 23.156 -18.422 1 97.5 353 ALA B C 1
ATOM 6880 O O . ALA B 1 353 ? 0.114 24.359 -18.469 1 97.5 353 ALA B O 1
ATOM 6881 N N . HIS B 1 354 ? -0.295 22.25 -19.141 1 97.88 354 HIS B N 1
ATOM 6882 C CA . HIS B 1 354 ? -1.467 22.625 -19.922 1 97.88 354 HIS B CA 1
ATOM 6883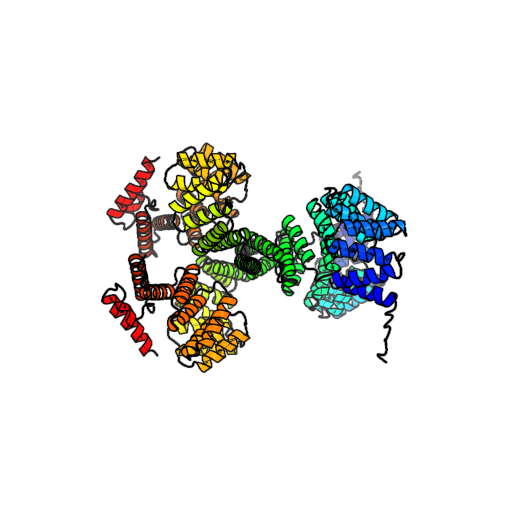 C C . HIS B 1 354 ? -2.543 23.25 -19.031 1 97.88 354 HIS B C 1
ATOM 6885 O O . HIS B 1 354 ? -3.109 24.281 -19.359 1 97.88 354 HIS B O 1
ATOM 6891 N N . SER B 1 355 ? -2.848 22.562 -17.984 1 97.69 355 SER B N 1
ATOM 6892 C CA . SER B 1 355 ? -3.885 23.016 -17.062 1 97.69 355 SER B CA 1
ATOM 6893 C C . SER B 1 355 ? -3.529 24.375 -16.453 1 97.69 355 SER B C 1
ATOM 6895 O O . SER B 1 355 ? -4.379 25.266 -16.375 1 97.69 355 SER B O 1
ATOM 6897 N N . ASN B 1 356 ? -2.281 24.578 -16.031 1 97.06 356 ASN B N 1
ATOM 6898 C CA . ASN B 1 356 ? -1.84 25.828 -15.422 1 97.06 356 ASN B CA 1
ATOM 6899 C C . ASN B 1 356 ? -1.878 26.969 -16.422 1 97.06 356 ASN B C 1
ATOM 6901 O O . ASN B 1 356 ? -2.33 28.078 -16.094 1 97.06 356 ASN B O 1
ATOM 6905 N N . LEU B 1 357 ? -1.378 26.703 -17.594 1 97.5 357 LEU B N 1
ATOM 6906 C CA . LEU B 1 357 ? -1.444 27.703 -18.656 1 97.5 357 LEU B CA 1
ATOM 6907 C C . LEU B 1 357 ? -2.891 28.078 -18.953 1 97.5 357 LEU B C 1
ATOM 6909 O O . LEU B 1 357 ? -3.207 29.266 -19.125 1 97.5 357 LEU B O 1
ATOM 6913 N N . ALA B 1 358 ? -3.754 27.078 -19.016 1 97.56 358 ALA B N 1
ATOM 6914 C CA . ALA B 1 358 ? -5.176 27.312 -19.266 1 97.56 358 ALA B CA 1
ATOM 6915 C C . ALA B 1 358 ? -5.773 28.219 -18.203 1 97.56 358 ALA B C 1
ATOM 6917 O O . ALA B 1 358 ? -6.582 29.109 -18.516 1 97.56 358 ALA B O 1
ATOM 6918 N N . SER B 1 359 ? -5.449 28.031 -16.984 1 96.06 359 SER B N 1
ATOM 6919 C CA . SER B 1 359 ? -5.949 28.859 -15.891 1 96.06 359 SER B CA 1
ATOM 6920 C C . SER B 1 359 ? -5.555 30.328 -16.078 1 96.06 359 SER B C 1
ATOM 6922 O O . SER B 1 359 ? -6.367 31.219 -15.844 1 96.06 359 SER B O 1
ATOM 6924 N N . VAL B 1 360 ? -4.336 30.594 -16.484 1 95.81 360 VAL B N 1
ATOM 6925 C CA . VAL B 1 360 ? -3.855 31.953 -16.719 1 95.81 360 VAL B CA 1
ATOM 6926 C C . VAL B 1 360 ? -4.586 32.562 -17.906 1 95.81 360 VAL B C 1
ATOM 6928 O O . VAL B 1 360 ? -4.973 33.75 -17.859 1 95.81 360 VAL B O 1
ATOM 6931 N N . LEU B 1 361 ? -4.734 31.797 -18.906 1 95.88 361 LEU B N 1
ATOM 6932 C CA . LEU B 1 361 ? -5.441 32.25 -20.094 1 95.88 361 LEU B CA 1
ATOM 6933 C C . LEU B 1 361 ? -6.887 32.625 -19.766 1 95.88 361 LEU B C 1
ATOM 6935 O O . LEU B 1 361 ? -7.426 33.594 -20.281 1 95.88 361 LEU B O 1
ATOM 6939 N N . GLN B 1 362 ? -7.48 31.828 -18.953 1 94.5 362 GLN B N 1
ATOM 6940 C CA . GLN B 1 362 ? -8.836 32.125 -18.5 1 94.5 362 GLN B CA 1
ATOM 6941 C C . GLN B 1 362 ? -8.891 33.469 -17.766 1 94.5 362 GLN B C 1
ATOM 6943 O O . GLN B 1 362 ? -9.797 34.281 -18.016 1 94.5 362 GLN B O 1
ATOM 6948 N N . GLN B 1 363 ? -7.926 33.719 -16.938 1 92 363 GLN B N 1
ATOM 6949 C CA . GLN B 1 363 ? -7.855 34.969 -16.188 1 92 363 GLN B CA 1
ATOM 6950 C C . GLN B 1 363 ? -7.68 36.156 -17.125 1 92 363 GLN B C 1
ATOM 6952 O O . GLN B 1 363 ? -8.133 37.25 -16.828 1 92 363 GLN B O 1
ATOM 6957 N N . GLN B 1 364 ? -7.07 35.875 -18.234 1 93.19 364 GLN B N 1
ATOM 6958 C CA . GLN B 1 364 ? -6.832 36.938 -19.219 1 93.19 364 GLN B CA 1
ATOM 6959 C C . GLN B 1 364 ? -8.039 37.125 -20.141 1 93.19 364 GLN B C 1
ATOM 6961 O O . GLN B 1 364 ? -8.031 37.969 -21.031 1 93.19 364 GLN B O 1
ATOM 6966 N N . GLY B 1 365 ? -9 36.25 -19.953 1 93.06 365 GLY B N 1
ATOM 6967 C CA . GLY B 1 365 ? -10.211 36.344 -20.766 1 93.06 365 GLY B CA 1
ATOM 6968 C C . GLY B 1 365 ? -10.125 35.562 -22.062 1 93.06 365 GLY B C 1
ATOM 6969 O O . GLY B 1 365 ? -11.039 35.625 -22.891 1 93.06 365 GLY B O 1
ATOM 6970 N N . LYS B 1 366 ? -9.047 34.906 -22.266 1 95.75 366 LYS B N 1
ATOM 6971 C CA . LYS B 1 366 ? -8.906 34.062 -23.438 1 95.75 366 LYS B CA 1
ATOM 6972 C C . LYS B 1 366 ? -9.531 32.688 -23.219 1 95.75 366 LYS B C 1
ATOM 6974 O O . LYS B 1 366 ? -8.836 31.672 -23.203 1 95.75 366 LYS B O 1
ATOM 6979 N N . LEU B 1 367 ? -10.773 32.562 -23.172 1 96.75 367 LEU B N 1
ATOM 6980 C CA . LEU B 1 367 ? -11.539 31.422 -22.688 1 96.75 367 LEU B CA 1
ATOM 6981 C C . LEU B 1 367 ? -11.43 30.25 -23.672 1 96.75 367 LEU B C 1
ATOM 6983 O O . LEU B 1 367 ? -11.336 29.094 -23.25 1 96.75 367 LEU B O 1
ATOM 6987 N N . GLN B 1 368 ? -11.438 30.609 -24.938 1 96.62 368 GLN B N 1
ATOM 6988 C CA . GLN B 1 368 ? -11.375 29.547 -25.938 1 96.62 368 GLN B CA 1
ATOM 6989 C C . GLN B 1 368 ? -10.023 28.828 -25.891 1 96.62 368 GLN B C 1
ATOM 6991 O O . GLN B 1 368 ? -9.961 27.609 -26 1 96.62 368 GLN B O 1
ATOM 6996 N N . GLU B 1 369 ? -9.016 29.594 -25.812 1 96.75 369 GLU B N 1
ATOM 6997 C CA . GLU B 1 369 ? -7.68 29 -25.703 1 96.75 369 GLU B CA 1
ATOM 6998 C C . GLU B 1 369 ? -7.539 28.188 -24.406 1 96.75 369 GLU B C 1
ATOM 7000 O O . GLU B 1 369 ? -6.926 27.125 -24.406 1 96.75 369 GLU B O 1
ATOM 7005 N N . ALA B 1 370 ? -8.047 28.719 -23.344 1 97.62 370 ALA B N 1
ATOM 7006 C CA . ALA B 1 370 ? -8.039 28 -22.062 1 97.62 370 ALA B CA 1
ATOM 7007 C C . ALA B 1 370 ? -8.719 26.641 -22.188 1 97.62 370 ALA B C 1
ATOM 7009 O O . ALA B 1 370 ? -8.188 25.641 -21.719 1 97.62 370 ALA B O 1
ATOM 7010 N N . LEU B 1 371 ? -9.859 26.672 -22.844 1 97.44 371 LEU B N 1
ATOM 7011 C CA . LEU B 1 371 ? -10.625 25.453 -23.016 1 97.44 371 LEU B CA 1
ATOM 7012 C C . LEU B 1 371 ? -9.82 24.406 -23.797 1 97.44 371 LEU B C 1
ATOM 7014 O O . LEU B 1 371 ? -9.859 23.219 -23.469 1 97.44 371 LEU B O 1
ATOM 7018 N N . MET B 1 372 ? -9.141 24.844 -24.781 1 97.62 372 MET B N 1
ATOM 7019 C CA . MET B 1 372 ? -8.344 23.938 -25.594 1 97.62 372 MET B CA 1
ATOM 7020 C C . MET B 1 372 ? -7.234 23.297 -24.766 1 97.62 372 MET B C 1
ATOM 7022 O O . MET B 1 372 ? -6.977 22.094 -24.906 1 97.62 372 MET B O 1
ATOM 7026 N N . HIS B 1 373 ? -6.629 24.047 -23.938 1 97.75 373 HIS B N 1
ATOM 7027 C CA . HIS B 1 373 ? -5.559 23.516 -23.109 1 97.75 373 HIS B CA 1
ATOM 7028 C C . HIS B 1 373 ? -6.109 22.578 -22.047 1 97.75 373 HIS B C 1
ATOM 7030 O O . HIS B 1 373 ? -5.469 21.578 -21.688 1 97.75 373 HIS B O 1
ATOM 7036 N N . TYR B 1 374 ? -7.23 22.859 -21.453 1 97.88 374 TYR B N 1
ATOM 7037 C CA . TYR B 1 374 ? -7.848 21.922 -20.516 1 97.88 374 TYR B CA 1
ATOM 7038 C C . TYR B 1 374 ? -8.18 20.594 -21.203 1 97.88 374 TYR B C 1
ATOM 7040 O O . TYR B 1 374 ? -7.969 19.531 -20.625 1 97.88 374 TYR B O 1
ATOM 7048 N N . LYS B 1 375 ? -8.633 20.688 -22.406 1 97.56 375 LYS B N 1
ATOM 7049 C CA . LYS B 1 375 ? -8.945 19.484 -23.156 1 97.56 375 LYS B CA 1
ATOM 7050 C C . LYS B 1 375 ? -7.688 18.656 -23.422 1 97.56 375 LYS B C 1
ATOM 7052 O O . LYS B 1 375 ? -7.719 17.422 -23.344 1 97.56 375 LYS B O 1
ATOM 7057 N N . GLU B 1 376 ? -6.66 19.375 -23.703 1 97.62 376 GLU B N 1
ATOM 7058 C CA . GLU B 1 376 ? -5.391 18.688 -23.906 1 97.62 376 GLU B CA 1
ATOM 7059 C C . GLU B 1 376 ? -4.91 18.016 -22.609 1 97.62 376 GLU B C 1
ATOM 7061 O O . GLU B 1 376 ? -4.41 16.891 -22.641 1 97.62 376 GLU B O 1
ATOM 7066 N N . ALA B 1 377 ? -4.973 18.703 -21.516 1 97.88 377 ALA B N 1
ATOM 7067 C CA . ALA B 1 377 ? -4.602 18.141 -20.219 1 97.88 377 ALA B CA 1
ATOM 7068 C C . ALA B 1 377 ? -5.387 16.859 -19.938 1 97.88 377 ALA B C 1
ATOM 7070 O O . ALA B 1 377 ? -4.82 15.859 -19.484 1 97.88 377 ALA B O 1
ATOM 7071 N N . ILE B 1 378 ? -6.664 16.828 -20.266 1 97.19 378 ILE B N 1
ATOM 7072 C CA . ILE B 1 378 ? -7.559 15.703 -20.016 1 97.19 378 ILE B CA 1
ATOM 7073 C C . ILE B 1 378 ? -7.246 14.562 -20.984 1 97.19 378 ILE B C 1
ATOM 7075 O O . ILE B 1 378 ? -7.316 13.391 -20.625 1 97.19 378 ILE B O 1
ATOM 7079 N N . ARG B 1 379 ? -6.91 14.945 -22.203 1 97.38 379 ARG B N 1
ATOM 7080 C CA . ARG B 1 379 ? -6.504 13.938 -23.172 1 97.38 379 ARG B CA 1
ATOM 7081 C C . ARG B 1 379 ? -5.273 13.18 -22.688 1 97.38 379 ARG B C 1
ATOM 7083 O O . ARG B 1 379 ? -5.211 11.953 -22.812 1 97.38 379 ARG B O 1
ATOM 7090 N N . ILE B 1 380 ? -4.332 13.93 -22.234 1 97.25 380 ILE B N 1
ATOM 7091 C CA . ILE B 1 380 ? -3.074 13.359 -21.75 1 97.25 380 ILE B CA 1
ATOM 7092 C C . ILE B 1 380 ? -3.326 12.539 -20.5 1 97.25 380 ILE B C 1
ATOM 7094 O O . ILE B 1 380 ? -2.797 11.43 -20.359 1 97.25 380 ILE B O 1
ATOM 7098 N N . SER B 1 381 ? -4.117 13.023 -19.594 1 96.62 381 SER B N 1
ATOM 7099 C CA . SER B 1 381 ? -4.469 12.352 -18.344 1 96.62 381 SER B CA 1
ATOM 7100 C C . SER B 1 381 ? -5.977 12.367 -18.109 1 96.62 381 SER B C 1
ATOM 7102 O O . SER B 1 381 ? -6.5 13.242 -17.422 1 96.62 381 SER B O 1
ATOM 7104 N N . PRO B 1 382 ? -6.594 11.328 -18.5 1 95.19 382 PRO B N 1
ATOM 7105 C CA . PRO B 1 382 ? -8.055 11.289 -18.438 1 95.19 382 PRO B CA 1
ATOM 7106 C C . PRO B 1 382 ? -8.594 11.266 -17.016 1 95.19 382 PRO B C 1
ATOM 7108 O O . PRO B 1 382 ? -9.789 11.484 -16.797 1 95.19 382 PRO B O 1
ATOM 7111 N N . THR B 1 383 ? -7.801 11.023 -16.016 1 93.75 383 THR B N 1
ATOM 7112 C CA . THR B 1 383 ? -8.234 10.992 -14.617 1 93.75 383 THR B CA 1
ATOM 7113 C C . THR B 1 383 ? -7.75 12.234 -13.875 1 93.75 383 THR B C 1
ATOM 7115 O O . THR B 1 383 ? -7.566 12.203 -12.656 1 93.75 383 THR B O 1
ATOM 7118 N N . PHE B 1 384 ? -7.508 13.203 -14.586 1 95.19 384 PHE B N 1
ATOM 7119 C CA . PHE B 1 384 ? -7.07 14.469 -14.016 1 95.19 384 PHE B CA 1
ATOM 7120 C C . PHE B 1 384 ? -8.258 15.273 -13.508 1 95.19 384 PHE B C 1
ATOM 7122 O O . PHE B 1 384 ? -8.734 16.188 -14.195 1 95.19 384 PHE B O 1
ATOM 7129 N N . ALA B 1 385 ? -8.688 15.086 -12.289 1 95.12 385 ALA B N 1
ATOM 7130 C CA . ALA B 1 385 ? -9.906 15.664 -11.719 1 95.12 385 ALA B CA 1
ATOM 7131 C C . ALA B 1 385 ? -9.836 17.188 -11.688 1 95.12 385 ALA B C 1
ATOM 7133 O O . ALA B 1 385 ? -10.82 17.859 -11.984 1 95.12 385 ALA B O 1
ATOM 7134 N N . ASP B 1 386 ? -8.711 17.734 -11.383 1 95.44 386 ASP B N 1
ATOM 7135 C CA . ASP B 1 386 ? -8.531 19.172 -11.305 1 95.44 386 ASP B CA 1
ATOM 7136 C C . ASP B 1 386 ? -8.797 19.844 -12.656 1 95.44 386 ASP B C 1
ATOM 7138 O O . ASP B 1 386 ? -9.414 20.906 -12.727 1 95.44 386 ASP B O 1
ATOM 7142 N N . ALA B 1 387 ? -8.312 19.203 -13.648 1 96.5 387 ALA B N 1
ATOM 7143 C CA . ALA B 1 387 ? -8.508 19.75 -14.992 1 96.5 387 ALA B CA 1
ATOM 7144 C C . ALA B 1 387 ? -9.992 19.781 -15.359 1 96.5 387 ALA B C 1
ATOM 7146 O O . ALA B 1 387 ? -10.461 20.734 -15.984 1 96.5 387 ALA B O 1
ATOM 7147 N N . TYR B 1 388 ? -10.734 18.797 -15.008 1 96.56 388 TYR B N 1
ATOM 7148 C CA . TYR B 1 388 ? -12.18 18.766 -15.227 1 96.56 388 TYR B CA 1
ATOM 7149 C C . TYR B 1 388 ? -12.867 19.906 -14.477 1 96.56 388 TYR B C 1
ATOM 7151 O O . TYR B 1 388 ? -13.695 20.609 -15.047 1 96.56 388 TYR B O 1
ATOM 7159 N N . SER B 1 389 ? -12.523 20.016 -13.242 1 96.19 389 SER B N 1
ATOM 7160 C CA . SER B 1 389 ? -13.125 21.047 -12.414 1 96.19 389 SER B CA 1
ATOM 7161 C C . SER B 1 389 ? -12.844 22.438 -12.969 1 96.19 389 SER B C 1
ATOM 7163 O O . SER B 1 389 ? -13.742 23.281 -13.07 1 96.19 389 SER B O 1
ATOM 7165 N N . ASN B 1 390 ? -11.625 22.719 -13.352 1 95.94 390 ASN B N 1
ATOM 7166 C CA . ASN B 1 390 ? -11.227 24.016 -13.898 1 95.94 390 ASN B CA 1
ATOM 7167 C C . ASN B 1 390 ? -11.875 24.281 -15.25 1 95.94 390 ASN B C 1
ATOM 7169 O O . ASN B 1 390 ? -12.258 25.422 -15.555 1 95.94 390 ASN B O 1
ATOM 7173 N N . MET B 1 391 ? -11.914 23.219 -16.031 1 96.62 391 MET B N 1
ATOM 7174 C CA . MET B 1 391 ? -12.625 23.359 -17.297 1 96.62 391 MET B CA 1
ATOM 7175 C C . MET B 1 391 ? -14.086 23.719 -17.062 1 96.62 391 MET B C 1
ATOM 7177 O O . MET B 1 391 ? -14.656 24.516 -17.812 1 96.62 391 MET B O 1
ATOM 7181 N N . GLY B 1 392 ? -14.68 23.109 -16.062 1 96.38 392 GLY B N 1
ATOM 7182 C CA . GLY B 1 392 ? -16.047 23.469 -15.695 1 96.38 392 GLY B CA 1
ATOM 7183 C C . GLY B 1 392 ? -16.203 24.938 -15.375 1 96.38 392 GLY B C 1
ATOM 7184 O O . GLY B 1 392 ? -17.188 25.578 -15.781 1 96.38 392 GLY B O 1
ATOM 7185 N N . ASN B 1 393 ? -15.297 25.5 -14.633 1 94.88 393 ASN B N 1
ATOM 7186 C CA . ASN B 1 393 ? -15.312 26.922 -14.312 1 94.88 393 ASN B CA 1
ATOM 7187 C C . ASN B 1 393 ? -15.273 27.781 -15.57 1 94.88 393 ASN B C 1
ATOM 7189 O O . ASN B 1 393 ? -15.969 28.812 -15.648 1 94.88 393 ASN B O 1
ATOM 7193 N N . THR B 1 394 ? -14.438 27.375 -16.469 1 95.81 394 THR B N 1
ATOM 7194 C CA . THR B 1 394 ? -14.328 28.109 -17.734 1 95.81 394 THR B CA 1
ATOM 7195 C C . THR B 1 394 ? -15.633 28.016 -18.516 1 95.81 394 THR B C 1
ATOM 7197 O O . THR B 1 394 ? -16.094 29.016 -19.078 1 95.81 394 THR B O 1
ATOM 7200 N N . LEU B 1 395 ? -16.188 26.875 -18.547 1 96.25 395 LEU B N 1
ATOM 7201 C CA . LEU B 1 395 ? -17.453 26.672 -19.234 1 96.25 395 LEU B CA 1
ATOM 7202 C C . LEU B 1 395 ? -18.578 27.484 -18.578 1 96.25 395 LEU B C 1
ATOM 7204 O O . LEU B 1 395 ? -19.438 28.047 -19.266 1 96.25 395 LEU B O 1
ATOM 7208 N N . LYS B 1 396 ? -18.562 27.516 -17.312 1 94.31 396 LYS B N 1
ATOM 7209 C CA . LYS B 1 396 ? -19.531 28.328 -16.594 1 94.31 396 LYS B CA 1
ATOM 7210 C C . LYS B 1 396 ? -19.422 29.797 -16.969 1 94.31 396 LYS B C 1
ATOM 7212 O O . LYS B 1 396 ? -20.422 30.469 -17.188 1 94.31 396 LYS B O 1
ATOM 7217 N N . GLU B 1 397 ? -18.203 30.281 -17.094 1 93 397 GLU B N 1
ATOM 7218 C CA . GLU B 1 397 ? -17.953 31.656 -17.5 1 93 397 GLU B CA 1
ATOM 7219 C C . GLU B 1 397 ? -18.422 31.906 -18.922 1 93 397 GLU B C 1
ATOM 7221 O O . GLU B 1 397 ? -18.844 33 -19.266 1 93 397 GLU B O 1
ATOM 7226 N N . MET B 1 398 ? -18.375 30.844 -19.688 1 95.06 398 MET B N 1
ATOM 7227 C CA . MET B 1 398 ? -18.844 30.922 -21.062 1 95.06 398 MET B CA 1
ATOM 7228 C C . MET B 1 398 ? -20.359 30.719 -21.125 1 95.06 398 MET B C 1
ATOM 7230 O O . MET B 1 398 ? -20.922 30.609 -22.219 1 95.06 398 MET B O 1
ATOM 7234 N N . GLN B 1 399 ? -21 30.562 -19.969 1 92.94 399 GLN B N 1
ATOM 7235 C CA . GLN B 1 399 ? -22.438 30.438 -19.812 1 92.94 399 GLN B CA 1
ATOM 7236 C C . GLN B 1 399 ? -22.938 29.078 -20.312 1 92.94 399 GLN B C 1
ATOM 7238 O O . GLN B 1 399 ? -24.094 28.938 -20.719 1 92.94 399 GLN B O 1
ATOM 7243 N N . ASP B 1 400 ? -22.016 28.234 -20.422 1 95.06 400 ASP B N 1
ATOM 7244 C CA . ASP B 1 400 ? -22.375 26.844 -20.688 1 95.06 400 ASP B CA 1
ATOM 7245 C C . ASP B 1 400 ? -22.562 26.078 -19.375 1 95.06 400 ASP B C 1
ATOM 7247 O O . ASP B 1 400 ? -21.703 25.281 -19 1 95.06 400 ASP B O 1
ATOM 7251 N N . VAL B 1 401 ? -23.672 26.156 -18.797 1 94.12 401 VAL B N 1
ATOM 7252 C CA . VAL B 1 401 ? -23.953 25.625 -17.469 1 94.12 401 VAL B CA 1
ATOM 7253 C C . VAL B 1 401 ? -24 24.109 -17.531 1 94.12 401 VAL B C 1
ATOM 7255 O O . VAL B 1 401 ? -23.531 23.422 -16.609 1 94.12 401 VAL B O 1
ATOM 7258 N N . GLN B 1 402 ? -24.531 23.609 -18.531 1 94.25 402 GLN B N 1
ATOM 7259 C CA . GLN B 1 402 ? -24.625 22.156 -18.672 1 94.25 402 GLN B CA 1
ATOM 7260 C C . GLN B 1 402 ? -23.25 21.516 -18.781 1 94.25 402 GLN B C 1
ATOM 7262 O O . GLN B 1 402 ? -22.984 20.484 -18.172 1 94.25 402 GLN B O 1
ATOM 7267 N N . GLY B 1 403 ? -22.438 22.109 -19.625 1 95.5 403 GLY B N 1
ATOM 7268 C CA . GLY B 1 403 ? -21.078 21.641 -19.734 1 95.5 403 GLY B CA 1
ATOM 7269 C C . GLY B 1 403 ? -20.312 21.688 -18.422 1 95.5 403 GLY B C 1
ATOM 7270 O O . GLY B 1 403 ? -19.562 20.766 -18.094 1 95.5 403 GLY B O 1
ATOM 7271 N N . ALA B 1 404 ? -20.484 22.734 -17.703 1 96.19 404 ALA B N 1
ATOM 7272 C CA . ALA B 1 404 ? -19.844 22.906 -16.391 1 96.19 404 ALA B CA 1
ATOM 7273 C C . ALA B 1 404 ? -20.297 21.812 -15.422 1 96.19 404 ALA B C 1
ATOM 7275 O O . ALA B 1 404 ? -19.469 21.219 -14.719 1 96.19 404 ALA B O 1
ATOM 7276 N N . LEU B 1 405 ? -21.578 21.562 -15.453 1 94.75 405 LEU B N 1
ATOM 7277 C CA . LEU B 1 405 ? -22.156 20.547 -14.586 1 94.75 405 LEU B CA 1
ATOM 7278 C C . LEU B 1 405 ? -21.547 19.172 -14.883 1 94.75 405 LEU B C 1
ATOM 7280 O O . LEU B 1 405 ? -21.219 18.422 -13.961 1 94.75 405 LEU B O 1
ATOM 7284 N N . GLN B 1 406 ? -21.422 18.891 -16.109 1 95.5 406 GLN B N 1
ATOM 7285 C CA . GLN B 1 406 ? -20.844 17.609 -16.516 1 95.5 406 GLN B CA 1
ATOM 7286 C C . GLN B 1 406 ? -19.391 17.5 -16.062 1 95.5 406 GLN B C 1
ATOM 7288 O O . GLN B 1 406 ? -18.953 16.422 -15.633 1 95.5 406 GLN B O 1
ATOM 7293 N N . CYS B 1 407 ? -18.703 18.531 -16.172 1 96.62 407 CYS B N 1
ATOM 7294 C CA . CYS B 1 407 ? -17.297 18.547 -15.789 1 96.62 407 CYS B CA 1
ATOM 7295 C C . CYS B 1 407 ? -17.141 18.344 -14.281 1 96.62 407 CYS B C 1
ATOM 7297 O O . CYS B 1 407 ? -16.312 17.547 -13.844 1 96.62 407 CYS B O 1
ATOM 7299 N N . TYR B 1 408 ? -17.938 19.047 -13.516 1 95.81 408 TYR B N 1
ATOM 7300 C CA . TYR B 1 408 ? -17.859 18.922 -12.062 1 95.81 408 TYR B CA 1
ATOM 7301 C C . TYR B 1 408 ? -18.25 17.5 -11.625 1 95.81 408 TYR B C 1
ATOM 7303 O O . TYR B 1 408 ? -17.594 16.922 -10.758 1 95.81 408 TYR B O 1
ATOM 7311 N N . THR B 1 409 ? -19.25 16.984 -12.273 1 94.5 409 THR B N 1
ATOM 7312 C CA . THR B 1 409 ? -19.703 15.641 -11.961 1 94.5 409 THR B CA 1
ATOM 7313 C C . THR B 1 409 ? -18.609 14.617 -12.266 1 94.5 409 THR B C 1
ATOM 7315 O O . THR B 1 409 ? -18.375 13.703 -11.484 1 94.5 409 THR B O 1
ATOM 7318 N N . ARG B 1 410 ? -18 14.812 -13.391 1 95.69 410 ARG B N 1
ATOM 7319 C CA . ARG B 1 410 ? -16.922 13.906 -13.766 1 95.69 410 ARG B CA 1
ATOM 7320 C C . ARG B 1 410 ? -15.75 14.023 -12.797 1 95.69 410 ARG B C 1
ATOM 7322 O O . ARG B 1 410 ? -15.117 13.016 -12.453 1 95.69 410 ARG B O 1
ATOM 7329 N N . ALA B 1 411 ? -15.391 15.195 -12.406 1 95.44 411 ALA B N 1
ATOM 7330 C CA . ALA B 1 411 ? -14.328 15.398 -11.422 1 95.44 411 ALA B CA 1
ATOM 7331 C C . ALA B 1 411 ? -14.633 14.656 -10.125 1 95.44 411 ALA B C 1
ATOM 7333 O O . ALA B 1 411 ? -13.742 14.016 -9.555 1 95.44 411 ALA B O 1
ATOM 7334 N N . ILE B 1 412 ? -15.875 14.656 -9.68 1 92.81 412 ILE B N 1
ATOM 7335 C CA . ILE B 1 412 ? -16.312 14.008 -8.445 1 92.81 412 ILE B CA 1
ATOM 7336 C C . ILE B 1 412 ? -16.297 12.492 -8.625 1 92.81 412 ILE B C 1
ATOM 7338 O O . ILE B 1 412 ? -15.953 11.75 -7.699 1 92.81 412 ILE B O 1
ATOM 7342 N N . GLN B 1 413 ? -16.594 12.094 -9.844 1 90.25 413 GLN B N 1
ATOM 7343 C CA . GLN B 1 413 ? -16.547 10.664 -10.141 1 90.25 413 GLN B CA 1
ATOM 7344 C C . GLN B 1 413 ? -15.109 10.141 -10.078 1 90.25 413 GLN B C 1
ATOM 7346 O O . GLN B 1 413 ? -14.875 9.023 -9.617 1 90.25 413 GLN B O 1
ATOM 7351 N N . ILE B 1 414 ? -14.25 10.953 -10.578 1 90.44 414 ILE B N 1
ATOM 7352 C CA . ILE B 1 414 ? -12.836 10.578 -10.578 1 90.44 414 ILE B CA 1
ATOM 7353 C C . ILE B 1 414 ? -12.305 10.586 -9.148 1 90.44 414 ILE B C 1
ATOM 7355 O O . ILE B 1 414 ? -11.594 9.664 -8.742 1 90.44 414 ILE B O 1
ATOM 7359 N N . ASN B 1 415 ? -12.602 11.57 -8.383 1 90.25 415 ASN B N 1
ATOM 7360 C CA . ASN B 1 415 ? -12.195 11.719 -6.992 1 90.25 415 ASN B CA 1
ATOM 7361 C C . ASN B 1 415 ? -13.359 12.18 -6.117 1 90.25 415 ASN B C 1
ATOM 7363 O O . ASN B 1 415 ? -13.555 13.383 -5.918 1 90.25 415 ASN B O 1
ATOM 7367 N N . PRO B 1 416 ? -13.93 11.242 -5.531 1 86.19 416 PRO B N 1
ATOM 7368 C CA . PRO B 1 416 ? -15.094 11.578 -4.715 1 86.19 416 PRO B CA 1
ATOM 7369 C C . PRO B 1 416 ? -14.758 12.477 -3.529 1 86.19 416 PRO B C 1
ATOM 7371 O O . PRO B 1 416 ? -15.641 13.109 -2.957 1 86.19 416 PRO B O 1
ATOM 7374 N N . ALA B 1 417 ? -13.492 12.578 -3.166 1 87.38 417 ALA B N 1
ATOM 7375 C CA . ALA B 1 417 ? -13.07 13.391 -2.025 1 87.38 417 ALA B CA 1
ATOM 7376 C C . ALA B 1 417 ? -12.578 14.766 -2.48 1 87.38 417 ALA B C 1
ATOM 7378 O O . ALA B 1 417 ? -11.945 15.492 -1.707 1 87.38 417 ALA B O 1
ATOM 7379 N N . PHE B 1 418 ? -12.867 15.078 -3.703 1 90.38 418 PHE B N 1
ATOM 7380 C CA . PHE B 1 418 ? -12.43 16.359 -4.258 1 90.38 418 PHE B CA 1
ATOM 7381 C C . PHE B 1 418 ? -13.344 17.484 -3.801 1 90.38 418 PHE B C 1
ATOM 7383 O O . PHE B 1 418 ? -14.258 17.891 -4.527 1 90.38 418 PHE B O 1
ATOM 7390 N N . ALA B 1 419 ? -13.047 18.172 -2.68 1 92.81 419 ALA B N 1
ATOM 7391 C CA . ALA B 1 419 ? -13.891 19.156 -2.01 1 92.81 419 ALA B CA 1
ATOM 7392 C C . ALA B 1 419 ? -14.203 20.328 -2.938 1 92.81 419 ALA B C 1
ATOM 7394 O O . ALA B 1 419 ? -15.336 20.812 -2.969 1 92.81 419 ALA B O 1
ATOM 7395 N N . ASP B 1 420 ? -13.258 20.734 -3.752 1 93.06 420 ASP B N 1
ATOM 7396 C CA . ASP B 1 420 ? -13.438 21.875 -4.641 1 93.06 420 ASP B CA 1
ATOM 7397 C C . ASP B 1 420 ? -14.508 21.594 -5.691 1 93.06 420 ASP B C 1
ATOM 7399 O O . ASP B 1 420 ? -15.305 22.484 -6.02 1 93.06 420 ASP B O 1
ATOM 7403 N N . ALA B 1 421 ? -14.469 20.453 -6.18 1 93.94 421 ALA B N 1
ATOM 7404 C CA . ALA B 1 421 ? -15.469 20.078 -7.176 1 93.94 421 ALA B CA 1
ATOM 7405 C C . ALA B 1 421 ? -16.875 20.062 -6.566 1 93.94 421 ALA B C 1
ATOM 7407 O O . ALA B 1 421 ? -17.828 20.484 -7.215 1 93.94 421 ALA B O 1
ATOM 7408 N N . HIS B 1 422 ? -17.016 19.625 -5.352 1 93.88 422 HIS B N 1
ATOM 7409 C CA . HIS B 1 422 ? -18.297 19.672 -4.648 1 93.88 422 HIS B CA 1
ATOM 7410 C C . HIS B 1 422 ? -18.766 21.109 -4.449 1 93.88 422 HIS B C 1
ATOM 7412 O O . HIS B 1 422 ? -19.953 21.406 -4.598 1 93.88 422 HIS B O 1
ATOM 7418 N N . SER B 1 423 ? -17.875 21.984 -4.082 1 94.12 423 SER B N 1
ATOM 7419 C CA . SER B 1 423 ? -18.188 23.391 -3.889 1 94.12 423 SER B CA 1
ATOM 7420 C C . SER B 1 423 ? -18.641 24.047 -5.191 1 94.12 423 SER B C 1
ATOM 7422 O O . SER B 1 423 ? -19.594 24.828 -5.207 1 94.12 423 SER B O 1
ATOM 7424 N N . ASN B 1 424 ? -17.938 23.719 -6.285 1 93.5 424 ASN B N 1
ATOM 7425 C CA . ASN B 1 424 ? -18.297 24.25 -7.594 1 93.5 424 ASN B CA 1
ATOM 7426 C C . ASN B 1 424 ? -19.672 23.75 -8.039 1 93.5 424 ASN B C 1
ATOM 7428 O O . ASN B 1 424 ? -20.469 24.516 -8.602 1 93.5 424 ASN B O 1
ATOM 7432 N N . LEU B 1 425 ? -19.891 22.516 -7.773 1 93.31 425 LEU B N 1
ATOM 7433 C CA . LEU B 1 425 ? -21.203 21.953 -8.062 1 93.31 425 LEU B CA 1
ATOM 7434 C C . LEU B 1 425 ? -22.281 22.672 -7.262 1 93.31 425 LEU B C 1
ATOM 7436 O O . LEU B 1 425 ? -23.359 22.969 -7.797 1 93.31 425 LEU B O 1
ATOM 7440 N N . ALA B 1 426 ? -22.016 22.953 -6.039 1 93.44 426 ALA B N 1
ATOM 7441 C CA . ALA B 1 426 ? -22.938 23.672 -5.164 1 93.44 426 ALA B CA 1
ATOM 7442 C C . ALA B 1 426 ? -23.266 25.062 -5.723 1 93.44 426 ALA B C 1
ATOM 7444 O O . ALA B 1 426 ? -24.406 25.516 -5.656 1 93.44 426 ALA B O 1
ATOM 7445 N N . SER B 1 427 ? -22.297 25.734 -6.23 1 92.06 427 SER B N 1
ATOM 7446 C CA . SER B 1 427 ? -22.469 27.078 -6.793 1 92.06 427 SER B CA 1
ATOM 7447 C C . SER B 1 427 ? -23.422 27.062 -7.973 1 92.06 427 SER B C 1
ATOM 7449 O O . SER B 1 427 ? -24.219 28 -8.141 1 92.06 427 SER B O 1
ATOM 7451 N N . ILE B 1 428 ? -23.359 26.031 -8.758 1 92 428 ILE B N 1
ATOM 7452 C CA . ILE B 1 428 ? -24.281 25.906 -9.891 1 92 428 ILE B CA 1
ATOM 7453 C C . ILE B 1 428 ? -25.703 25.703 -9.375 1 92 428 ILE B C 1
ATOM 7455 O O . ILE B 1 428 ? -26.641 26.312 -9.891 1 92 428 ILE B O 1
ATOM 7459 N N . HIS B 1 429 ? -25.797 24.891 -8.398 1 91.44 429 HIS B N 1
ATOM 7460 C CA . HIS B 1 429 ? -27.109 24.672 -7.801 1 91.44 429 HIS B CA 1
ATOM 7461 C C . HIS B 1 429 ? -27.672 25.969 -7.219 1 91.44 429 HIS B C 1
ATOM 7463 O O . HIS B 1 429 ? -28.859 26.266 -7.395 1 91.44 429 HIS B O 1
ATOM 7469 N N . LYS B 1 430 ? -26.859 26.625 -6.586 1 90.75 430 LYS B N 1
ATOM 7470 C CA . LYS B 1 430 ? -27.266 27.891 -5.988 1 90.75 430 LYS B CA 1
ATOM 7471 C C . LYS B 1 430 ? -27.734 28.875 -7.051 1 90.75 430 LYS B C 1
ATOM 7473 O O . LYS B 1 430 ? -28.797 29.484 -6.91 1 90.75 430 LYS B O 1
ATOM 7478 N N . ASP B 1 431 ? -26.969 28.969 -8.109 1 89.19 431 ASP B N 1
ATOM 7479 C CA . ASP B 1 431 ? -27.266 29.891 -9.188 1 89.19 431 ASP B CA 1
ATOM 7480 C C . ASP B 1 431 ? -28.547 29.484 -9.922 1 89.19 431 ASP B C 1
ATOM 7482 O O . ASP B 1 431 ? -29.25 30.328 -10.477 1 89.19 431 ASP B O 1
ATOM 7486 N N . SER B 1 432 ? -28.781 28.203 -9.906 1 89.38 432 SER B N 1
ATOM 7487 C CA . SER B 1 432 ? -29.953 27.688 -10.586 1 89.38 432 SER B CA 1
ATOM 7488 C C . SER B 1 432 ? -31.172 27.703 -9.672 1 89.38 432 SER B C 1
ATOM 7490 O O . SER B 1 432 ? -32.25 27.281 -10.07 1 89.38 432 SER B O 1
ATOM 7492 N N . GLY B 1 433 ? -30.953 28.047 -8.43 1 88.88 433 GLY B N 1
ATOM 7493 C CA . GLY B 1 433 ? -32.062 28.156 -7.496 1 88.88 433 GLY B CA 1
ATOM 7494 C C . GLY B 1 433 ? -32.312 26.875 -6.715 1 88.88 433 GLY B C 1
ATOM 7495 O O . GLY B 1 433 ? -33.25 26.797 -5.934 1 88.88 433 GLY B O 1
ATOM 7496 N N . ASN B 1 434 ? -31.562 25.906 -6.977 1 92.44 434 ASN B N 1
ATOM 7497 C CA . ASN B 1 434 ? -31.672 24.672 -6.211 1 92.44 434 ASN B CA 1
ATOM 7498 C C . ASN B 1 434 ? -30.906 24.766 -4.891 1 92.44 434 ASN B C 1
ATOM 7500 O O . ASN B 1 434 ? -29.891 24.094 -4.715 1 92.44 434 ASN B O 1
ATOM 7504 N N . ILE B 1 435 ? -31.406 25.406 -3.941 1 92.5 435 ILE B N 1
ATOM 7505 C CA . ILE B 1 435 ? -30.703 25.812 -2.729 1 92.5 435 ILE B CA 1
ATOM 7506 C C . ILE B 1 435 ? -30.484 24.609 -1.823 1 92.5 435 ILE B C 1
ATOM 7508 O O . ILE B 1 435 ? -29.406 24.438 -1.251 1 92.5 435 ILE B O 1
ATOM 7512 N N . PRO B 1 436 ? -31.453 23.719 -1.742 1 92.38 436 PRO B N 1
ATOM 7513 C CA . PRO B 1 436 ? -31.203 22.547 -0.894 1 92.38 436 PRO B CA 1
ATOM 7514 C C . PRO B 1 436 ? -30.031 21.703 -1.39 1 92.38 436 PRO B C 1
ATOM 7516 O O . PRO B 1 436 ? -29.219 21.234 -0.589 1 92.38 436 PRO B O 1
ATOM 7519 N N . GLU B 1 437 ? -30 21.547 -2.67 1 93.38 437 GLU B N 1
ATOM 7520 C CA . GLU B 1 437 ? -28.891 20.797 -3.252 1 93.38 437 GLU B CA 1
ATOM 7521 C C . GLU B 1 437 ? -27.562 21.516 -3.053 1 93.38 437 GLU B C 1
ATOM 7523 O O . GLU B 1 437 ? -26.547 20.891 -2.814 1 93.38 437 GLU B O 1
ATOM 7528 N N . ALA B 1 438 ? -27.594 22.781 -3.182 1 93.75 438 ALA B N 1
ATOM 7529 C CA . ALA B 1 438 ? -26.406 23.594 -2.947 1 93.75 438 ALA B CA 1
ATOM 7530 C C . ALA B 1 438 ? -25.891 23.422 -1.521 1 93.75 438 ALA B C 1
ATOM 7532 O O . ALA B 1 438 ? -24.688 23.234 -1.302 1 93.75 438 ALA B O 1
ATOM 7533 N N . ILE B 1 439 ? -26.844 23.484 -0.599 1 93 439 ILE B N 1
ATOM 7534 C CA . ILE B 1 439 ? -26.5 23.328 0.813 1 93 439 ILE B CA 1
ATOM 7535 C C . ILE B 1 439 ? -25.875 21.969 1.057 1 93 439 ILE B C 1
ATOM 7537 O O . ILE B 1 439 ? -24.844 21.859 1.723 1 93 439 ILE B O 1
ATOM 7541 N N . ALA B 1 440 ? -26.469 21 0.463 1 92.5 440 ALA B N 1
ATOM 7542 C CA . ALA B 1 440 ? -25.953 19.656 0.631 1 92.5 440 ALA B CA 1
ATOM 7543 C C . ALA B 1 440 ? -24.547 19.531 0.076 1 92.5 440 ALA B C 1
ATOM 7545 O O . ALA B 1 440 ? -23.672 18.906 0.697 1 92.5 440 ALA B O 1
ATOM 7546 N N . SER B 1 441 ? -24.297 20.047 -1.046 1 93.06 441 SER B N 1
ATOM 7547 C CA . SER B 1 441 ? -22.984 19.969 -1.697 1 93.06 441 SER B CA 1
ATOM 7548 C C . SER B 1 441 ? -21.953 20.766 -0.929 1 93.06 441 SER B C 1
ATOM 7550 O O . SER B 1 441 ? -20.797 20.344 -0.795 1 93.06 441 SER B O 1
ATOM 7552 N N . TYR B 1 442 ? -22.328 21.953 -0.442 1 92.56 442 TYR B N 1
ATOM 7553 C CA . TYR B 1 442 ? -21.406 22.734 0.368 1 92.56 442 TYR B CA 1
ATOM 7554 C C . TYR B 1 442 ? -21.062 22.016 1.661 1 92.56 442 TYR B C 1
ATOM 7556 O O . TYR B 1 442 ? -19.906 22.031 2.098 1 92.56 442 TYR B O 1
ATOM 7564 N N . ARG B 1 443 ? -22.016 21.422 2.258 1 91.75 443 ARG B N 1
ATOM 7565 C CA . ARG B 1 443 ? -21.766 20.656 3.475 1 91.75 443 ARG B CA 1
ATOM 7566 C C . ARG B 1 443 ? -20.797 19.5 3.213 1 91.75 443 ARG B C 1
ATOM 7568 O O . ARG B 1 443 ? -19.906 19.25 4.02 1 91.75 443 ARG B O 1
ATOM 7575 N N . THR B 1 444 ? -21.016 18.828 2.107 1 91.56 444 THR B N 1
ATOM 7576 C CA . THR B 1 444 ? -20.109 17.75 1.729 1 91.56 444 THR B CA 1
ATOM 7577 C C . THR B 1 444 ? -18.703 18.297 1.535 1 91.56 444 THR B C 1
ATOM 7579 O O . THR B 1 444 ? -17.734 17.688 2 1 91.56 444 THR B O 1
ATOM 7582 N N . ALA B 1 445 ? -18.531 19.359 0.844 1 92.38 445 ALA B N 1
ATOM 7583 C CA . ALA B 1 445 ? -17.234 19.984 0.621 1 92.38 445 ALA B CA 1
ATOM 7584 C C . ALA B 1 445 ? -16.547 20.297 1.944 1 92.38 445 ALA B C 1
ATOM 7586 O O . ALA B 1 445 ? -15.336 20.078 2.088 1 92.38 445 ALA B O 1
ATOM 7587 N N . LEU B 1 446 ? -17.328 20.734 2.889 1 91.12 446 LEU B N 1
ATOM 7588 C CA . LEU B 1 446 ? -16.766 21.141 4.172 1 91.12 446 LEU B CA 1
ATOM 7589 C C . LEU B 1 446 ? -16.406 19.938 5.023 1 91.12 446 LEU B C 1
ATOM 7591 O O . LEU B 1 446 ? -15.5 20 5.855 1 91.12 446 LEU B O 1
ATOM 7595 N N . LYS B 1 447 ? -17.125 18.859 4.867 1 90.25 447 LYS B N 1
ATOM 7596 C CA . LYS B 1 447 ? -16.766 17.625 5.555 1 90.25 447 LYS B CA 1
ATOM 7597 C C . LYS B 1 447 ? -15.438 17.078 5.039 1 90.25 447 LYS B C 1
ATOM 7599 O O . LYS B 1 447 ? -14.672 16.469 5.797 1 90.25 447 LYS B O 1
ATOM 7604 N N . LEU B 1 448 ? -15.203 17.281 3.809 1 90.25 448 LEU B N 1
ATOM 7605 C CA . LEU B 1 448 ? -13.984 16.797 3.162 1 90.25 448 LEU B CA 1
ATOM 7606 C C . LEU B 1 448 ? -12.82 17.75 3.43 1 90.25 448 LEU B C 1
ATOM 7608 O O . LEU B 1 448 ? -11.672 17.312 3.539 1 90.25 448 LEU B O 1
ATOM 7612 N N . LYS B 1 449 ? -13.094 18.984 3.498 1 91.38 449 LYS B N 1
ATOM 7613 C CA . LYS B 1 449 ? -12.125 20.047 3.777 1 91.38 449 LYS B CA 1
ATOM 7614 C C . LYS B 1 449 ? -12.703 21.078 4.738 1 91.38 449 LYS B C 1
ATOM 7616 O O . LYS B 1 449 ? -13.25 22.094 4.309 1 91.38 449 LYS B O 1
ATOM 7621 N N . PRO B 1 450 ? -12.43 20.875 5.988 1 85.88 450 PRO B N 1
ATOM 7622 C CA . PRO B 1 450 ? -13.078 21.719 6.992 1 85.88 450 PRO B CA 1
ATOM 7623 C C . PRO B 1 450 ? -12.648 23.188 6.91 1 85.88 450 PRO B C 1
ATOM 7625 O O . PRO B 1 450 ? -13.422 24.094 7.242 1 85.88 450 PRO B O 1
ATOM 7628 N N . ASP B 1 451 ? -11.453 23.406 6.48 1 85.25 451 ASP B N 1
ATOM 7629 C CA . ASP B 1 451 ? -10.93 24.75 6.344 1 85.25 451 ASP B CA 1
ATOM 7630 C C . ASP B 1 451 ? -11.062 25.25 4.902 1 85.25 451 ASP B C 1
ATOM 7632 O O . ASP B 1 451 ? -10.062 25.547 4.25 1 85.25 451 ASP B O 1
ATOM 7636 N N . PHE B 1 452 ? -12.328 25.312 4.473 1 89.31 452 PHE B N 1
ATOM 7637 C CA . PHE B 1 452 ? -12.656 25.766 3.127 1 89.31 452 PHE B CA 1
ATOM 7638 C C . PHE B 1 452 ? -13.477 27.047 3.174 1 89.31 452 PHE B C 1
ATOM 7640 O O . PHE B 1 452 ? -14.711 27 3.166 1 89.31 452 PHE B O 1
ATOM 7647 N N . PRO B 1 453 ? -12.844 28.25 3.154 1 86.44 453 PRO B N 1
ATOM 7648 C CA . PRO B 1 453 ? -13.523 29.516 3.402 1 86.44 453 PRO B CA 1
ATOM 7649 C C . PRO B 1 453 ? -14.641 29.797 2.4 1 86.44 453 PRO B C 1
ATOM 7651 O O . PRO B 1 453 ? -15.75 30.172 2.795 1 86.44 453 PRO B O 1
ATOM 7654 N N . ASP B 1 454 ? -14.391 29.594 1.122 1 86.94 454 ASP B N 1
ATOM 7655 C CA . ASP B 1 454 ? -15.383 29.891 0.093 1 86.94 454 ASP B CA 1
ATOM 7656 C C . ASP B 1 454 ? -16.641 29.031 0.266 1 86.94 454 ASP B C 1
ATOM 7658 O O . ASP B 1 454 ? -17.75 29.547 0.163 1 86.94 454 ASP B O 1
ATOM 7662 N N . ALA B 1 455 ? -16.406 27.781 0.518 1 89.44 455 ALA B N 1
ATOM 7663 C CA . ALA B 1 455 ? -17.531 26.875 0.722 1 89.44 455 ALA B CA 1
ATOM 7664 C C . ALA B 1 455 ? -18.328 27.266 1.965 1 89.44 455 ALA B C 1
ATOM 7666 O O . ALA B 1 455 ? -19.562 27.203 1.966 1 89.44 455 ALA B O 1
ATOM 7667 N N . TYR B 1 456 ? -17.641 27.672 2.998 1 89.81 456 TYR B N 1
ATOM 7668 C CA . TYR B 1 456 ? -18.297 28.047 4.246 1 89.81 456 TYR B CA 1
ATOM 7669 C C . TYR B 1 456 ? -19.156 29.281 4.059 1 89.81 456 TYR B C 1
ATOM 7671 O O . TYR B 1 456 ? -20.297 29.328 4.5 1 89.81 456 TYR B O 1
ATOM 7679 N N . CYS B 1 457 ? -18.609 30.344 3.447 1 86.38 457 CYS B N 1
ATOM 7680 C CA . CYS B 1 457 ? -19.312 31.594 3.246 1 86.38 457 CYS B CA 1
ATOM 7681 C C . CYS B 1 457 ? -20.531 31.406 2.346 1 86.38 457 CYS B C 1
ATOM 7683 O O . CYS B 1 457 ? -21.594 31.969 2.596 1 86.38 457 CYS B O 1
ATOM 7685 N N . ASN B 1 458 ? -20.359 30.625 1.3 1 88.12 458 ASN B N 1
ATOM 7686 C CA . ASN B 1 458 ? -21.469 30.344 0.392 1 88.12 458 ASN B CA 1
ATOM 7687 C C . ASN B 1 458 ? -22.562 29.531 1.077 1 88.12 458 ASN B C 1
ATOM 7689 O O . ASN B 1 458 ? -23.75 29.766 0.832 1 88.12 458 ASN B O 1
ATOM 7693 N N . LEU B 1 459 ? -22.062 28.594 1.947 1 90.12 459 LEU B N 1
ATOM 7694 C CA . LEU B 1 459 ? -23.047 27.844 2.729 1 90.12 459 LEU B CA 1
ATOM 7695 C C . LEU B 1 459 ? -23.828 28.766 3.654 1 90.12 459 LEU B C 1
ATOM 7697 O O . LEU B 1 459 ? -25.062 28.672 3.744 1 90.12 459 LEU B O 1
ATOM 7701 N N . ALA B 1 460 ? -23.109 29.641 4.344 1 87 460 ALA B N 1
ATOM 7702 C CA . ALA B 1 460 ? -23.75 30.594 5.242 1 87 460 ALA B CA 1
ATOM 7703 C C . ALA B 1 460 ? -24.781 31.438 4.496 1 87 460 ALA B C 1
ATOM 7705 O O . ALA B 1 460 ? -25.875 31.703 5.02 1 87 460 ALA B O 1
ATOM 7706 N N . HIS B 1 461 ? -24.406 31.859 3.33 1 85.88 461 HIS B N 1
ATOM 7707 C CA . HIS B 1 461 ? -25.297 32.625 2.492 1 85.88 461 HIS B CA 1
ATOM 7708 C C . HIS B 1 461 ? -26.547 31.844 2.131 1 85.88 461 HIS B C 1
ATOM 7710 O O . HIS B 1 461 ? -27.672 32.375 2.203 1 85.88 461 HIS B O 1
ATOM 7716 N N . CYS B 1 462 ? -26.375 30.578 1.766 1 88.44 462 CYS B N 1
ATOM 7717 C CA . CYS B 1 462 ? -27.5 29.734 1.415 1 88.44 462 CYS B CA 1
ATOM 7718 C C . CYS B 1 462 ? -28.438 29.531 2.607 1 88.44 462 CYS B C 1
ATOM 7720 O O . CYS B 1 462 ?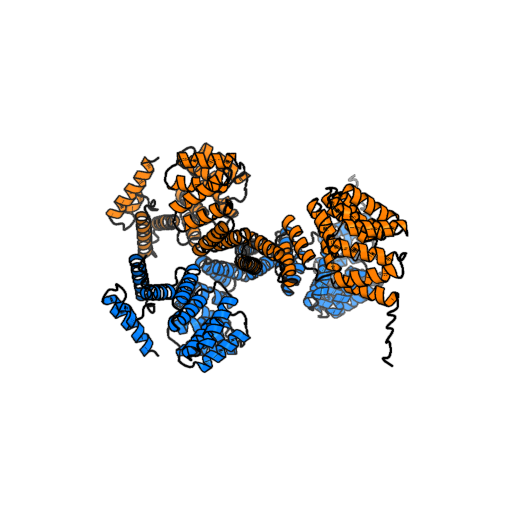 -29.656 29.516 2.453 1 88.44 462 CYS B O 1
ATOM 7722 N N . LEU B 1 463 ? -27.797 29.375 3.746 1 88.44 463 LEU B N 1
ATOM 7723 C CA . LEU B 1 463 ? -28.578 29.141 4.953 1 88.44 463 LEU B CA 1
ATOM 7724 C C . LEU B 1 463 ? -29.391 30.391 5.309 1 88.44 463 LEU B C 1
ATOM 7726 O O . LEU B 1 463 ? -30.5 30.281 5.832 1 88.44 463 LEU B O 1
ATOM 7730 N N . GLN B 1 464 ? -28.828 31.531 5.043 1 82.44 464 GLN B N 1
ATOM 7731 C CA . GLN B 1 464 ? -29.547 32.781 5.258 1 82.44 464 GLN B CA 1
ATOM 7732 C C . GLN B 1 464 ? -30.734 32.906 4.301 1 82.44 464 GLN B C 1
ATOM 7734 O O . GLN B 1 464 ? -31.797 33.406 4.668 1 82.44 464 GLN B O 1
ATOM 7739 N N . ILE B 1 465 ? -30.562 32.406 3.172 1 84 465 ILE B N 1
ATOM 7740 C CA . ILE B 1 465 ? -31.609 32.438 2.154 1 84 465 ILE B CA 1
ATOM 7741 C C . ILE B 1 465 ? -32.781 31.594 2.594 1 84 465 ILE B C 1
ATOM 7743 O O . ILE B 1 465 ? -33.938 31.969 2.385 1 84 465 ILE B O 1
ATOM 7747 N N . VAL B 1 466 ? -32.469 30.5 3.225 1 86.25 466 VAL B N 1
ATOM 7748 C CA . VAL B 1 466 ? -33.531 29.609 3.635 1 86.25 466 VAL B CA 1
ATOM 7749 C C . VAL B 1 466 ? -33.938 29.906 5.074 1 86.25 466 VAL B C 1
ATOM 7751 O O . VAL B 1 466 ? -34.719 29.172 5.684 1 86.25 466 VAL B O 1
ATOM 7754 N N . CYS B 1 467 ? -33.406 30.906 5.672 1 82.69 467 CYS B N 1
ATOM 7755 C CA . CYS B 1 467 ? -33.75 31.406 6.996 1 82.69 467 CYS B CA 1
ATOM 7756 C C . CYS B 1 467 ? -33.438 30.375 8.07 1 82.69 467 CYS B C 1
ATOM 7758 O O . CYS B 1 467 ? -34.281 30.141 8.961 1 82.69 467 CYS B O 1
ATOM 7760 N N . ASP B 1 468 ? -32.406 29.688 7.859 1 83.31 468 ASP B N 1
ATOM 7761 C CA . ASP B 1 468 ? -31.906 28.812 8.922 1 83.31 468 ASP B CA 1
ATOM 7762 C C . ASP B 1 468 ? -31.047 29.594 9.914 1 83.31 468 ASP B C 1
ATOM 7764 O O . ASP B 1 468 ? -29.906 29.953 9.617 1 83.31 468 ASP B O 1
ATOM 7768 N N . TRP B 1 469 ? -31.469 29.797 11.188 1 80.38 469 TRP B N 1
ATOM 7769 C CA . TRP B 1 469 ? -30.797 30.641 12.172 1 80.38 469 TRP B CA 1
ATOM 7770 C C . TRP B 1 469 ? -30.219 29.797 13.305 1 80.38 469 TRP B C 1
ATOM 7772 O O . TRP B 1 469 ? -29.812 30.328 14.336 1 80.38 469 TRP B O 1
ATOM 7782 N N . THR B 1 470 ? -30.234 28.469 13.219 1 80.25 470 THR B N 1
ATOM 7783 C CA . THR B 1 470 ? -29.844 27.547 14.273 1 80.25 470 THR B CA 1
ATOM 7784 C C . THR B 1 470 ? -28.469 27.906 14.836 1 80.25 470 THR B C 1
ATOM 7786 O O . THR B 1 470 ? -28.281 27.938 16.047 1 80.25 470 THR B O 1
ATOM 7789 N N . ASP B 1 471 ? -27.469 28.203 14.117 1 81.75 471 ASP B N 1
ATOM 7790 C CA . ASP B 1 471 ? -26.125 28.531 14.586 1 81.75 471 ASP B CA 1
ATOM 7791 C C . ASP B 1 471 ? -25.641 29.844 13.984 1 81.75 471 ASP B C 1
ATOM 7793 O O . ASP B 1 471 ? -24.469 29.969 13.617 1 81.75 471 ASP B O 1
ATOM 7797 N N . TYR B 1 472 ? -26.484 30.719 13.953 1 83 472 TYR B N 1
ATOM 7798 C CA . TYR B 1 472 ? -26.219 31.969 13.25 1 83 472 TYR B CA 1
ATOM 7799 C C . TYR B 1 472 ? -25.047 32.719 13.898 1 83 472 TYR B C 1
ATOM 7801 O O . TYR B 1 472 ? -24.125 33.156 13.203 1 83 472 TYR B O 1
ATOM 7809 N N . ASP B 1 473 ? -25.078 32.812 15.211 1 80.44 473 ASP B N 1
ATOM 7810 C CA . ASP B 1 473 ? -24.047 33.594 15.898 1 80.44 473 ASP B CA 1
ATOM 7811 C C . ASP B 1 473 ? -22.672 32.969 15.695 1 80.44 473 ASP B C 1
ATOM 7813 O O . ASP B 1 473 ? -21.703 33.688 15.43 1 80.44 473 ASP B O 1
ATOM 7817 N N . GLU B 1 474 ? -22.672 31.703 15.844 1 84.12 474 GLU B N 1
ATOM 7818 C CA . GLU B 1 474 ? -21.391 31.016 15.664 1 84.12 474 GLU B CA 1
ATOM 7819 C C . GLU B 1 474 ? -20.938 31.094 14.211 1 84.12 474 GLU B C 1
ATOM 7821 O O . GLU B 1 474 ? -19.734 31.25 13.945 1 84.12 474 GLU B O 1
ATOM 7826 N N . ARG B 1 475 ? -21.859 30.984 13.336 1 84.06 475 ARG B N 1
ATOM 7827 C CA . ARG B 1 475 ? -21.562 31.062 11.914 1 84.06 475 ARG B CA 1
ATOM 7828 C C . ARG B 1 475 ? -20.984 32.438 11.547 1 84.06 475 ARG B C 1
ATOM 7830 O O . ARG B 1 475 ? -20.031 32.531 10.773 1 84.06 475 ARG B O 1
ATOM 7837 N N . MET B 1 476 ? -21.562 33.406 12.078 1 81.69 476 MET B N 1
ATOM 7838 C CA . MET B 1 476 ? -21.125 34.781 11.781 1 81.69 476 MET B CA 1
ATOM 7839 C C . MET B 1 476 ? -19.75 35.062 12.367 1 81.69 476 MET B C 1
ATOM 7841 O O . MET B 1 476 ? -18.922 35.719 11.734 1 81.69 476 MET B O 1
ATOM 7845 N N . LYS B 1 477 ? -19.562 34.562 13.539 1 82.94 477 LYS B N 1
ATOM 7846 C CA . LYS B 1 477 ? -18.25 34.719 14.164 1 82.94 477 LYS B CA 1
ATOM 7847 C C . LYS B 1 477 ? -17.156 34.062 13.32 1 82.94 477 LYS B C 1
ATOM 7849 O O . LYS B 1 477 ? -16.094 34.656 13.109 1 82.94 477 LYS B O 1
ATOM 7854 N N . LYS B 1 478 ? -17.484 32.938 12.906 1 85.88 478 LYS B N 1
ATOM 7855 C CA . LYS B 1 478 ? -16.516 32.219 12.086 1 85.88 478 LYS B CA 1
ATOM 7856 C C . LYS B 1 478 ? -16.297 32.906 10.75 1 85.88 478 LYS B C 1
ATOM 7858 O O . LYS B 1 478 ? -15.172 33 10.266 1 85.88 478 LYS B O 1
ATOM 7863 N N . LEU B 1 479 ? -17.344 33.312 10.156 1 84.25 479 LEU B N 1
ATOM 7864 C CA . LEU B 1 479 ? -17.266 34.031 8.875 1 84.25 479 LEU B CA 1
ATOM 7865 C C . LEU B 1 479 ? -16.406 35.281 8.992 1 84.25 479 LEU B C 1
ATOM 7867 O O . LEU B 1 479 ? -15.562 35.562 8.133 1 84.25 479 LEU B O 1
ATOM 7871 N N . VAL B 1 480 ? -16.609 36.031 10.07 1 79.69 480 VAL B N 1
ATOM 7872 C CA . VAL B 1 480 ? -15.844 37.25 10.305 1 79.69 480 VAL B CA 1
ATOM 7873 C C . VAL B 1 480 ? -14.367 36.906 10.5 1 79.69 480 VAL B C 1
ATOM 7875 O O . VAL B 1 480 ? -13.484 37.625 10.016 1 79.69 480 VAL B O 1
ATOM 7878 N N . SER B 1 481 ? -14.203 35.844 11.195 1 83 481 SER B N 1
ATOM 7879 C CA . SER B 1 481 ? -12.836 35.406 11.422 1 83 481 SER B CA 1
ATOM 7880 C C . SER B 1 481 ? -12.148 35 10.109 1 83 481 SER B C 1
ATOM 7882 O O . SER B 1 481 ? -10.961 35.312 9.922 1 83 481 SER B O 1
ATOM 7884 N N . ILE B 1 482 ? -12.867 34.375 9.258 1 84.38 482 ILE B N 1
ATOM 7885 C CA . ILE B 1 482 ? -12.344 33.969 7.953 1 84.38 482 ILE B CA 1
ATOM 7886 C C . ILE B 1 482 ? -11.969 35.188 7.141 1 84.38 482 ILE B C 1
ATOM 7888 O O . ILE B 1 482 ? -10.867 35.281 6.578 1 84.38 482 ILE B O 1
ATOM 7892 N N . VAL B 1 483 ? -12.828 36.125 7.129 1 77.94 483 VAL B N 1
ATOM 7893 C CA . VAL B 1 483 ? -12.609 37.344 6.355 1 77.94 483 VAL B CA 1
ATOM 7894 C C . VAL B 1 483 ? -11.43 38.125 6.934 1 77.94 483 VAL B C 1
ATOM 7896 O O . VAL B 1 483 ? -10.602 38.656 6.188 1 77.94 483 VAL B O 1
ATOM 7899 N N . ALA B 1 484 ? -11.359 38.125 8.266 1 75.12 484 ALA B N 1
ATOM 7900 C CA . ALA B 1 484 ? -10.25 38.781 8.938 1 75.12 484 ALA B CA 1
ATOM 7901 C C . ALA B 1 484 ? -8.914 38.156 8.562 1 75.12 484 ALA B C 1
ATOM 7903 O O . ALA B 1 484 ? -7.938 38.844 8.289 1 75.12 484 ALA B O 1
ATOM 7904 N N . ASP B 1 485 ? -8.969 36.906 8.539 1 77.94 485 ASP B N 1
ATOM 7905 C CA . ASP B 1 485 ? -7.766 36.156 8.188 1 77.94 485 ASP B CA 1
ATOM 7906 C C . ASP B 1 485 ? -7.367 36.406 6.73 1 77.94 485 ASP B C 1
ATOM 7908 O O . ASP B 1 485 ? -6.184 36.562 6.422 1 77.94 485 ASP B O 1
ATOM 7912 N N . GLN B 1 486 ? -8.312 36.438 5.855 1 75.12 486 GLN B N 1
ATOM 7913 C CA . GLN B 1 486 ? -8.078 36.656 4.434 1 75.12 486 GLN B CA 1
ATOM 7914 C C . GLN B 1 486 ? -7.527 38.062 4.188 1 75.12 486 GLN B C 1
ATOM 7916 O O . GLN B 1 486 ? -6.613 38.25 3.379 1 75.12 486 GLN B O 1
ATOM 7921 N N . LEU B 1 487 ? -8.078 38.969 4.914 1 72.25 487 LEU B N 1
ATOM 7922 C CA . LEU B 1 487 ? -7.625 40.344 4.77 1 72.25 487 LEU B CA 1
ATOM 7923 C C . LEU B 1 487 ? -6.207 40.5 5.309 1 72.25 487 LEU B C 1
ATOM 7925 O O . LEU B 1 487 ? -5.391 41.219 4.715 1 72.25 487 LEU B O 1
ATOM 7929 N N . GLU B 1 488 ? -5.98 39.812 6.418 1 69.56 488 GLU B N 1
ATOM 7930 C CA . GLU B 1 488 ? -4.652 39.844 7.027 1 69.56 488 GLU B CA 1
ATOM 7931 C C . GLU B 1 488 ? -3.602 39.25 6.109 1 69.56 488 GLU B C 1
ATOM 7933 O O . GLU B 1 488 ? -2.473 39.719 6.031 1 69.56 488 GLU B O 1
ATOM 7938 N N . LYS B 1 489 ? -4.02 38.312 5.418 1 73.38 489 LYS B N 1
ATOM 7939 C CA . LYS B 1 489 ? -3.08 37.594 4.551 1 73.38 489 LYS B CA 1
ATOM 7940 C C . LYS B 1 489 ? -3.133 38.125 3.125 1 73.38 489 LYS B C 1
ATOM 7942 O O . LYS B 1 489 ? -2.588 37.531 2.201 1 73.38 489 LYS B O 1
ATOM 7947 N N . ASN B 1 490 ? -3.855 39.188 2.939 1 67.56 490 ASN B N 1
ATOM 7948 C CA . ASN B 1 490 ? -3.998 39.875 1.662 1 67.56 490 ASN B CA 1
ATOM 7949 C C . ASN B 1 490 ? -4.59 38.938 0.595 1 67.56 490 ASN B C 1
ATOM 7951 O O . ASN B 1 490 ? -4.117 38.938 -0.543 1 67.56 490 ASN B O 1
ATOM 7955 N N . ARG B 1 491 ? -5.477 38.156 1.039 1 71.44 491 ARG B N 1
ATOM 7956 C CA . ARG B 1 491 ? -6.195 37.281 0.116 1 71.44 491 ARG B CA 1
ATOM 7957 C C . ARG B 1 491 ? -7.562 37.844 -0.231 1 71.44 491 ARG B C 1
ATOM 7959 O O . ARG B 1 491 ? -8.078 38.719 0.488 1 71.44 491 ARG B O 1
ATOM 7966 N N . LEU B 1 492 ? -8.023 37.406 -1.447 1 68.5 492 LEU B N 1
ATOM 7967 C CA . LEU B 1 492 ? -9.359 37.844 -1.838 1 68.5 492 LEU B CA 1
ATOM 7968 C C . LEU B 1 492 ? -10.414 37.281 -0.89 1 68.5 492 LEU B C 1
ATOM 7970 O O . LEU B 1 492 ? -10.508 36.062 -0.707 1 68.5 492 LEU B O 1
ATOM 7974 N N . PRO B 1 493 ? -11.086 38.156 -0.269 1 65.38 493 PRO B N 1
ATOM 7975 C CA . PRO B 1 493 ? -12.094 37.688 0.692 1 65.38 493 PRO B CA 1
ATOM 7976 C C . PRO B 1 493 ? -13.188 36.844 0.046 1 65.38 493 PRO B C 1
ATOM 7978 O O . PRO B 1 493 ? -13.609 37.125 -1.079 1 65.38 493 PRO B O 1
ATOM 7981 N N . SER B 1 494 ? -13.664 35.875 0.699 1 78.69 494 SER B N 1
ATOM 7982 C CA . SER B 1 494 ? -14.688 34.938 0.228 1 78.69 494 SER B CA 1
ATOM 7983 C C . SER B 1 494 ? -16.062 35.562 0.243 1 78.69 494 SER B C 1
ATOM 7985 O O . SER B 1 494 ? -17 35.062 -0.378 1 78.69 494 SER B O 1
ATOM 7987 N N . VAL B 1 495 ? -16.141 36.719 0.925 1 69.81 495 VAL B N 1
ATOM 7988 C CA . VAL B 1 495 ? -17.406 37.438 0.974 1 69.81 495 VAL B CA 1
ATOM 7989 C C . VAL B 1 495 ? -17.406 38.562 -0.054 1 69.81 495 VAL B C 1
ATOM 7991 O O . VAL B 1 495 ? -16.5 39.406 -0.055 1 69.81 495 VAL B O 1
ATOM 7994 N N . HIS B 1 496 ? -18.375 38.531 -0.958 1 68.12 496 HIS B N 1
ATOM 7995 C CA . HIS B 1 496 ? -18.516 39.594 -1.947 1 68.12 496 HIS B CA 1
ATOM 7996 C C . HIS B 1 496 ? -19 40.906 -1.303 1 68.12 496 HIS B C 1
ATOM 7998 O O . HIS B 1 496 ? -19.781 40.875 -0.35 1 68.12 496 HIS B O 1
ATOM 8004 N N . PRO B 1 497 ? -18.547 42 -1.857 1 63.88 497 PRO B N 1
ATOM 8005 C CA . PRO B 1 497 ? -18.938 43.281 -1.297 1 63.88 497 PRO B CA 1
ATOM 8006 C C . PRO B 1 497 ? -20.453 43.438 -1.208 1 63.88 497 PRO B C 1
ATOM 8008 O O . PRO B 1 497 ? -20.969 44.031 -0.237 1 63.88 497 PRO B O 1
ATOM 8011 N N . HIS B 1 498 ? -21.156 42.938 -2.135 1 64.19 498 HIS B N 1
ATOM 8012 C CA . HIS B 1 498 ? -22.609 43.062 -2.152 1 64.19 498 HIS B CA 1
ATOM 8013 C C . HIS B 1 498 ? -23.266 42.312 -0.995 1 64.19 498 HIS B C 1
ATOM 8015 O O . HIS B 1 498 ? -24.359 42.656 -0.554 1 64.19 498 HIS B O 1
ATOM 8021 N N . HIS B 1 499 ? -22.5 41.344 -0.538 1 68.44 499 HIS B N 1
ATOM 8022 C CA . HIS B 1 499 ? -23.062 40.5 0.526 1 68.44 499 HIS B CA 1
ATOM 8023 C C . HIS B 1 499 ? -22.516 40.938 1.891 1 68.44 499 HIS B C 1
ATOM 8025 O O . HIS B 1 499 ? -22.953 40.406 2.92 1 68.44 499 HIS B O 1
ATOM 8031 N N . SER B 1 500 ? -21.641 41.875 1.939 1 69.12 500 SER B N 1
ATOM 8032 C CA . SER B 1 500 ? -20.953 42.25 3.17 1 69.12 500 SER B CA 1
ATOM 8033 C C . SER B 1 500 ? -21.938 42.812 4.195 1 69.12 500 SER B C 1
ATOM 8035 O O . SER B 1 500 ? -21.688 42.75 5.402 1 69.12 500 SER B O 1
ATOM 8037 N N . MET B 1 501 ? -22.984 43.312 3.605 1 63.47 501 MET B N 1
ATOM 8038 C CA . MET B 1 501 ? -23.953 43.938 4.492 1 63.47 501 MET B CA 1
ATOM 8039 C C . MET B 1 501 ? -24.781 42.875 5.238 1 63.47 501 MET B C 1
ATOM 8041 O O . MET B 1 501 ? -25.406 43.188 6.25 1 63.47 501 MET B O 1
ATOM 8045 N N . LEU B 1 502 ? -24.656 41.719 4.785 1 66.88 502 LEU B N 1
ATOM 8046 C CA . LEU B 1 502 ? -25.453 40.656 5.379 1 66.88 502 LEU B CA 1
ATOM 8047 C C . LEU B 1 502 ? -24.75 40.062 6.605 1 66.88 502 LEU B C 1
ATOM 8049 O O . LEU B 1 502 ? -25.328 39.281 7.352 1 66.88 502 LEU B O 1
ATOM 8053 N N . TYR B 1 503 ? -23.516 40.562 6.828 1 74.44 503 TYR B N 1
ATOM 8054 C CA . TYR B 1 503 ? -22.703 40 7.879 1 74.44 503 TYR B CA 1
ATOM 8055 C C . TYR B 1 503 ? -22.219 41.031 8.867 1 74.44 503 TYR B C 1
ATOM 8057 O O . TYR B 1 503 ? -22.141 42.219 8.523 1 74.44 503 TYR B O 1
ATOM 8065 N N . PRO B 1 504 ? -22.047 40.625 10.156 1 70.75 504 PRO B N 1
ATOM 8066 C CA . PRO B 1 504 ? -21.609 41.594 11.164 1 70.75 504 PRO B CA 1
ATOM 8067 C C . PRO B 1 504 ? -20.125 41.969 11.031 1 70.75 504 PRO B C 1
ATOM 8069 O O . PRO B 1 504 ? -19.344 41.719 11.938 1 70.75 504 PRO B O 1
ATOM 8072 N N . LEU B 1 505 ? -19.859 42.656 9.969 1 74.44 505 LEU B N 1
ATOM 8073 C CA . LEU B 1 505 ? -18.5 43.125 9.688 1 74.44 505 LEU B CA 1
ATOM 8074 C C . LEU B 1 505 ? -18.312 44.562 10.086 1 74.44 505 LEU B C 1
ATOM 8076 O O . LEU B 1 505 ? -19.266 45.344 10.039 1 74.44 505 LEU B O 1
ATOM 8080 N N . SER B 1 506 ? -17.188 44.781 10.633 1 70.88 506 SER B N 1
ATOM 8081 C CA . SER B 1 506 ? -16.875 46.188 10.922 1 70.88 506 SER B CA 1
ATOM 8082 C C . SER B 1 506 ? -16.812 47 9.641 1 70.88 506 SER B C 1
ATOM 8084 O O . SER B 1 506 ? -16.703 46.438 8.547 1 70.88 506 SER B O 1
ATOM 8086 N N . HIS B 1 507 ? -17.078 48.344 9.781 1 71.19 507 HIS B N 1
ATOM 8087 C CA . HIS B 1 507 ? -16.984 49.25 8.641 1 71.19 507 HIS B CA 1
ATOM 8088 C C . HIS B 1 507 ? -15.609 49.125 7.973 1 71.19 507 HIS B C 1
ATOM 8090 O O . HIS B 1 507 ? -15.508 49.188 6.742 1 71.19 507 HIS B O 1
ATOM 8096 N N . ALA B 1 508 ? -14.672 48.906 8.766 1 74.12 508 ALA B N 1
ATOM 8097 C CA . ALA B 1 508 ? -13.312 48.75 8.234 1 74.12 508 ALA B CA 1
ATOM 8098 C C . ALA B 1 508 ? -13.18 47.5 7.387 1 74.12 508 ALA B C 1
ATOM 8100 O O . ALA B 1 508 ? -12.539 47.531 6.336 1 74.12 508 ALA B O 1
ATOM 8101 N N . PHE B 1 509 ? -13.805 46.562 7.816 1 75.75 509 PHE B N 1
ATOM 8102 C CA . PHE B 1 509 ? -13.75 45.281 7.086 1 75.75 509 PHE B CA 1
ATOM 8103 C C . PHE B 1 509 ? -14.492 45.406 5.758 1 75.75 509 PHE B C 1
ATOM 8105 O O . PHE B 1 509 ? -14.016 44.906 4.73 1 75.75 509 PHE B O 1
ATOM 8112 N N . ARG B 1 510 ? -15.625 46.031 5.719 1 72.44 510 ARG B N 1
ATOM 8113 C CA . ARG B 1 510 ? -16.422 46.219 4.512 1 72.44 510 ARG B CA 1
ATOM 8114 C C . ARG B 1 510 ? -15.656 47 3.455 1 72.44 510 ARG B C 1
ATOM 8116 O O . ARG B 1 510 ? -15.68 46.656 2.271 1 72.44 510 ARG B O 1
ATOM 8123 N N . LYS B 1 511 ? -15.078 48.031 3.965 1 72.12 511 LYS B N 1
ATOM 8124 C CA . LYS B 1 511 ? -14.266 48.844 3.059 1 72.12 511 LYS B CA 1
ATOM 8125 C C . LYS B 1 511 ? -13.109 48.031 2.48 1 72.12 511 LYS B C 1
ATOM 8127 O O . LYS B 1 511 ? -12.805 48.156 1.29 1 72.12 511 LYS B O 1
ATOM 8132 N N . ALA B 1 512 ? -12.547 47.25 3.289 1 73.38 512 ALA B N 1
ATOM 8133 C CA . ALA B 1 512 ? -11.398 46.469 2.867 1 73.38 512 ALA B CA 1
ATOM 8134 C C . ALA B 1 512 ? -11.812 45.406 1.858 1 73.38 512 ALA B C 1
ATOM 8136 O O . ALA B 1 512 ? -11.094 45.125 0.892 1 73.38 512 ALA B O 1
ATOM 8137 N N . ILE B 1 513 ? -12.875 44.844 2.057 1 74.88 513 ILE B N 1
ATOM 8138 C CA . ILE B 1 513 ? -13.422 43.844 1.143 1 74.88 513 ILE B CA 1
ATOM 8139 C C . ILE B 1 513 ? -13.672 44.5 -0.224 1 74.88 513 ILE B C 1
ATOM 8141 O O . ILE B 1 513 ? -13.25 43.938 -1.251 1 74.88 513 ILE B O 1
ATOM 8145 N N . ALA B 1 514 ? -14.359 45.625 -0.186 1 69.38 514 ALA B N 1
ATOM 8146 C CA . ALA B 1 514 ? -14.68 46.344 -1.42 1 69.38 514 ALA B CA 1
ATOM 8147 C C . ALA B 1 514 ? -13.406 46.719 -2.168 1 69.38 514 ALA B C 1
ATOM 8149 O O . ALA B 1 514 ? -13.344 46.594 -3.395 1 69.38 514 ALA B O 1
ATOM 8150 N N . GLU B 1 515 ? -12.461 47.188 -1.446 1 67.56 515 GLU B N 1
ATOM 8151 C CA . GLU B 1 515 ? -11.203 47.625 -2.041 1 67.56 515 GLU B CA 1
ATOM 8152 C C . GLU B 1 515 ? -10.484 46.438 -2.701 1 67.56 515 GLU B C 1
ATOM 8154 O O . GLU B 1 515 ? -9.938 46.562 -3.801 1 67.56 515 GLU B O 1
ATOM 8159 N N . ARG B 1 516 ? -10.469 45.375 -2.131 1 68.88 516 ARG B N 1
ATOM 8160 C CA . ARG B 1 516 ? -9.75 44.188 -2.639 1 68.88 516 ARG B CA 1
ATOM 8161 C C . ARG B 1 516 ? -10.438 43.625 -3.877 1 68.88 516 ARG B C 1
ATOM 8163 O O . ARG B 1 516 ? -9.766 43.281 -4.852 1 68.88 516 ARG B O 1
ATOM 8170 N N . HIS B 1 517 ? -11.711 43.562 -3.838 1 66.56 517 HIS B N 1
ATOM 8171 C CA . HIS B 1 517 ? -12.461 43.094 -4.996 1 66.56 517 HIS B CA 1
ATOM 8172 C C . HIS B 1 517 ? -12.359 44.062 -6.156 1 66.56 517 HIS B C 1
ATOM 8174 O O . HIS B 1 517 ? -12.32 43.656 -7.32 1 66.56 517 HIS B O 1
ATOM 8180 N N . GLY B 1 518 ? -12.398 45.344 -5.777 1 59.72 518 GLY B N 1
ATOM 8181 C CA . GLY B 1 518 ? -12.242 46.375 -6.777 1 59.72 518 GLY B CA 1
ATOM 8182 C C . GLY B 1 518 ? -10.898 46.312 -7.484 1 59.72 518 GLY B C 1
ATOM 8183 O O . GLY B 1 518 ? -10.828 46.5 -8.703 1 59.72 518 GLY B O 1
ATOM 8184 N N . ASN B 1 519 ? -9.922 46.094 -6.715 1 55.62 519 ASN B N 1
ATOM 8185 C CA . ASN B 1 519 ? -8.586 46 -7.289 1 55.62 519 ASN B CA 1
ATOM 8186 C C . ASN B 1 519 ? -8.469 44.844 -8.266 1 55.62 519 ASN B C 1
ATOM 8188 O O . ASN B 1 519 ? -7.723 44.906 -9.242 1 55.62 519 ASN B O 1
ATOM 8192 N N . LEU B 1 520 ? -9.148 43.781 -7.98 1 54.56 520 LEU B N 1
ATOM 8193 C CA . LEU B 1 520 ? -9.141 42.625 -8.875 1 54.56 520 LEU B CA 1
ATOM 8194 C C . LEU B 1 520 ? -9.82 42.938 -10.203 1 54.56 520 LEU B C 1
ATOM 8196 O O . LEU B 1 520 ? -9.43 42.438 -11.25 1 54.56 520 LEU B O 1
ATOM 8200 N N . CYS B 1 521 ? -10.898 43.844 -10.117 1 47.72 521 CYS B N 1
ATOM 8201 C CA . CYS B 1 521 ? -11.609 44.25 -11.328 1 47.72 521 CYS B CA 1
ATOM 8202 C C . CYS B 1 521 ? -10.734 45.188 -12.172 1 47.72 521 CYS B C 1
ATOM 8204 O O . CYS B 1 521 ? -10.859 45.219 -13.398 1 47.72 521 CYS B O 1
ATOM 8206 N N . LEU B 1 522 ? -9.883 45.969 -11.523 1 45.03 522 LEU B N 1
ATOM 8207 C CA . LEU B 1 522 ? -9.016 46.875 -12.273 1 45.03 522 LEU B CA 1
ATOM 8208 C C . LEU B 1 522 ? -7.883 46.094 -12.945 1 45.03 522 LEU B C 1
ATOM 8210 O O . LEU B 1 522 ? -7.422 46.469 -14.023 1 45.03 522 LEU B O 1
ATOM 8214 N N . ASP B 1 523 ? -7.453 45.125 -12.352 1 42.62 523 ASP B N 1
ATOM 8215 C CA . ASP B 1 523 ? -6.34 44.375 -12.938 1 42.62 523 ASP B CA 1
ATOM 8216 C C . ASP B 1 523 ? -6.816 43.469 -14.055 1 42.62 523 ASP B C 1
ATOM 8218 O O . ASP B 1 523 ? -6.02 42.75 -14.648 1 42.62 523 ASP B O 1
ATOM 8222 N N . LYS B 1 524 ? -8.07 43.406 -14.164 1 41.88 524 LYS B N 1
ATOM 8223 C CA . LYS B 1 524 ? -8.617 42.688 -15.305 1 41.88 524 LYS B CA 1
ATOM 8224 C C . LYS B 1 524 ? -8.648 43.562 -16.547 1 41.88 524 LYS B C 1
ATOM 8226 O O . LYS B 1 524 ? -8.906 44.781 -16.469 1 41.88 524 LYS B O 1
#